Protein 7MYI (pdb70)

Foldseek 3Di:
DFFDQVLFWLQWFFALVLAIWGWKFWAVVTDIFTAGEKLQAFAWEFAADDDPQDPDTDPQVPGPFKAFPADKWWADDDQWTWIFGKIWTWMGGRSAPPDIFIAIYGHTDDMTPPRDRLRRGGIYQHPAALCRHPPHSVRGGPLNRVVVVDVQASKKWWAFFHPLADDGSVRRVVDRGTGIHTRDDTPVFFDDDKFKFFQPDRGRSWFFWCWKDWQNHTLPDHLLQQQVQTAHEIQPHSFFAGAPVSLVSVLVVQCVQLVVDDDDPCQSQQRDKDWDAAPVPPQVSGTKMKTWTHGPDAQKIKIWIGGVSLQWHWDDDPDDDNITMTGGRYHYDNRHTYCYNSNSNQWIWMGNVVRRIIITGGTPNRDDDPPDHIGIGDIDGHPPRVVSHHD/DAQPLFWLQWFFALVLAIWGWKFWAVVTDIFTAGEKLQAFAWEFAAEDDPQDPDTDPQVPGPFKAFPADKFWADDDQKIWIFGKIWTWMGGSSADPDIFIAIYTHTDDMTRPHDRLRRGGIYQHPAALCRHPPHSVRHGPLNRVVVVDVQASKKWWAFFHPLADAGSVRRVVDRGTGIHTRDDRPVFFDDDKFKFFQPDRGRSWFFWCWKDWQNHTLPDHLLQQQVQTAHEIAPHSFFAGAPVSLVSVLVVQCVQLVVDDDDPCQSQQRDKDWDAAPVDPQVSGTKMKTWTHGPDAQKIKIKIGGCSLQWHWDADPDDDNITMTGGRYHYDNRHTYNYNSNSNQWIWMGNVVRRIIITGGTPNHDDDPPDHIGIGDIDGHPPRVVSHHD

Secondary structure (DSSP, 8-state):
-----TTTTT-EEEETTTEEEEEEEETTTTEEEEEEEETT---EEEE-S--TT-S----GGG-TT-EEEEEEEEEEETTEEEEEEEEEEEEE-TTS-S-EEEEEEEEEEEEES-S-TT----EEEE-S-GGG-SS-TTS--HHHHHHHHS---S-EEEEE---SS---HHHHHHS--EEEEETS--GGGEEEEEEEEE-SSBTTBEE-EEEEEETTEE----GGGGGSS-EEE-TT--SEEEEHHHHHHHHHHHHHHTTTS---HHHHTT-S-EEESTT---GGGSPPEEEEEE-SSTTEEEEEEE-HHHHEEEE--SSS---EEEEE-EEEESS-EEE-HHHHTTEEEEEETTTTEEEEEEETT----SS---EEEEEEE---GGGGS--/---TTTTT-EEEETTTEEEEEEEETTTTEEEEEEEETT---EEEE-S--TT-S----GGG-TT-EEEEEEEEEEETTEEEEEEEEEEEEE-TTS-S-EEEEEEEEEEEEES-S-TT----EEEE-S-GGG-SS-TTS--HHHHHHHHS---S-EEEEE---SS---HHHHHHS--EEEEETS--GGGEEEEEEEEE-SSBTTBB--EEEEEETTEE----GGGGGSS-EEE-TT--SEEEEHHHHHHHHHHHHHHTTTS---HHHHTT-S-EEESTT---GGGSPPEEEEEE-SSTTEEEEEEE-HHHHEEEE--SSS-S-EEEEE-EEEESS-EEE-HHHHTTEEEEEETTTTEEEEEEETT----SS---EEEEEEE---GGGGS--

Structure (mmCIF, N/CA/C/O backbone):
data_7MYI
#
_entry.id   7MYI
#
_cell.length_a   86.156
_cell.length_b   89.489
_cell.length_c   131.474
_cell.angle_alpha   90.000
_cell.angle_beta   90.000
_cell.angle_gamma   90.000
#
_symmetry.space_group_name_H-M   'P 21 21 21'
#
loop_
_entity.id
_entity.type
_entity.pdbx_description
1 polymer 'Beta-secretase 1'
2 non-polymer (4aR,7aR)-6-(pyrimidin-2-yl)-7a-(thiophen-2-yl)-4,4a,5,6,7,7a-hexahydropyrrolo[3,4-d][1,3]thiazin-2-amine
3 non-polymer GLYCEROL
4 water water
#
loop_
_atom_site.group_PDB
_atom_site.id
_atom_site.type_symbol
_atom_site.label_atom_id
_atom_site.label_alt_id
_atom_site.label_comp_id
_atom_site.label_asym_id
_atom_site.label_entity_id
_atom_site.label_seq_id
_atom_site.pdbx_PDB_ins_code
_atom_site.Cartn_x
_atom_site.Cartn_y
_atom_site.Cartn_z
_atom_site.occupancy
_atom_site.B_iso_or_equiv
_atom_site.auth_seq_id
_atom_site.auth_comp_id
_atom_site.auth_asym_id
_atom_site.auth_atom_id
_atom_site.pdbx_PDB_model_num
ATOM 1 N N . ARG A 1 44 ? 40.351 28.478 102.378 1.00 31.17 -5 ARG A N 1
ATOM 2 C CA . ARG A 1 44 ? 39.167 28.936 101.675 1.00 28.02 -5 ARG A CA 1
ATOM 3 C C . ARG A 1 44 ? 39.182 28.474 100.216 1.00 26.05 -5 ARG A C 1
ATOM 4 O O . ARG A 1 44 ? 40.067 28.854 99.477 1.00 34.16 -5 ARG A O 1
ATOM 12 N N . ARG A 1 45 ? 38.208 27.664 99.806 1.00 23.35 -4 ARG A N 1
ATOM 13 C CA . ARG A 1 45 ? 38.110 27.232 98.416 1.00 19.83 -4 ARG A CA 1
ATOM 14 C C . ARG A 1 45 ? 37.199 28.181 97.649 1.00 18.79 -4 ARG A C 1
ATOM 15 O O . ARG A 1 45 ? 36.198 28.651 98.197 1.00 22.96 -4 ARG A O 1
ATOM 23 N N . GLY A 1 46 ? 37.529 28.415 96.366 1.00 19.57 -3 GLY A N 1
ATOM 24 C CA . GLY A 1 46 ? 36.692 29.213 95.479 1.00 18.40 -3 GLY A CA 1
ATOM 25 C C . GLY A 1 46 ? 35.892 28.331 94.506 1.00 20.97 -3 GLY A C 1
ATOM 26 O O . GLY A 1 46 ? 36.423 27.761 93.544 1.00 16.73 -3 GLY A O 1
ATOM 27 N N . SER A 1 47 ? 34.573 28.268 94.727 1.00 18.35 -2 SER A N 1
ATOM 28 C CA . SER A 1 47 ? 33.763 27.287 94.043 1.00 21.48 -2 SER A CA 1
ATOM 29 C C . SER A 1 47 ? 33.053 27.890 92.834 1.00 16.30 -2 SER A C 1
ATOM 30 O O . SER A 1 47 ? 32.247 27.185 92.249 1.00 25.76 -2 SER A O 1
ATOM 33 N N . PHE A 1 48 ? 33.297 29.172 92.455 1.00 13.58 -1 PHE A N 1
ATOM 34 C CA . PHE A 1 48 ? 32.606 29.730 91.288 1.00 12.44 -1 PHE A CA 1
ATOM 35 C C . PHE A 1 48 ? 33.573 30.282 90.244 1.00 12.27 -1 PHE A C 1
ATOM 36 O O . PHE A 1 48 ? 33.453 31.422 89.804 1.00 12.55 -1 PHE A O 1
ATOM 44 N N . VAL A 1 49 ? 34.497 29.432 89.797 1.00 13.54 0 VAL A N 1
ATOM 45 C CA . VAL A 1 49 ? 35.593 29.848 88.930 1.00 13.54 0 VAL A CA 1
ATOM 46 C C . VAL A 1 49 ? 35.072 30.475 87.631 1.00 14.24 0 VAL A C 1
ATOM 47 O O . VAL A 1 49 ? 35.706 31.398 87.128 1.00 16.55 0 VAL A O 1
ATOM 51 N N . GLU A 1 50 ? 33.953 29.965 87.072 1.00 14.57 1 GLU A N 1
ATOM 52 C CA A GLU A 1 50 ? 33.385 30.462 85.827 0.60 15.54 1 GLU A CA 1
ATOM 53 C CA B GLU A 1 50 ? 33.427 30.474 85.806 0.40 14.92 1 GLU A CA 1
ATOM 54 C C . GLU A 1 50 ? 33.025 31.949 85.915 1.00 13.23 1 GLU A C 1
ATOM 55 O O . GLU A 1 50 ? 32.999 32.655 84.903 1.00 16.02 1 GLU A O 1
ATOM 66 N N . MET A 1 51 ? 32.716 32.431 87.130 1.00 10.30 2 MET A N 1
ATOM 67 C CA . MET A 1 51 ? 32.233 33.805 87.296 1.00 9.92 2 MET A CA 1
ATOM 68 C C . MET A 1 51 ? 33.287 34.731 87.896 1.00 9.32 2 MET A C 1
ATOM 69 O O . MET A 1 51 ? 33.144 35.948 87.834 1.00 11.51 2 MET A O 1
ATOM 74 N N . VAL A 1 52 ? 34.352 34.183 88.486 1.00 9.75 3 VAL A N 1
ATOM 75 C CA . VAL A 1 52 ? 35.412 35.029 89.019 1.00 9.81 3 VAL A CA 1
ATOM 76 C C . VAL A 1 52 ? 36.046 35.821 87.874 1.00 10.63 3 VAL A C 1
ATOM 77 O O . VAL A 1 52 ? 36.282 35.281 86.791 1.00 11.41 3 VAL A O 1
ATOM 81 N N . ASP A 1 53 ? 36.292 37.117 88.129 1.00 10.37 4 ASP A N 1
ATOM 82 C CA . ASP A 1 53 ? 36.990 37.998 87.204 1.00 10.91 4 ASP A CA 1
ATOM 83 C C . ASP A 1 53 ? 36.135 38.301 85.970 1.00 10.53 4 ASP A C 1
ATOM 84 O O . ASP A 1 53 ? 36.665 38.623 84.911 1.00 12.63 4 ASP A O 1
ATOM 89 N N . ASN A 1 54 ? 34.803 38.308 86.132 1.00 9.15 5 ASN A N 1
ATOM 90 C CA . ASN A 1 54 ? 33.915 38.605 85.019 1.00 8.76 5 ASN A CA 1
ATOM 91 C C . ASN A 1 54 ? 33.562 40.091 84.900 1.00 8.07 5 ASN A C 1
ATOM 92 O O . ASN A 1 54 ? 32.806 40.429 83.991 1.00 10.01 5 ASN A O 1
ATOM 97 N N . LEU A 1 55 ? 34.087 40.963 85.769 1.00 8.25 6 LEU A N 1
ATOM 98 C CA . LEU A 1 55 ? 33.788 42.392 85.632 1.00 7.88 6 LEU A CA 1
ATOM 99 C C . LEU A 1 55 ? 34.991 43.157 85.092 1.00 8.11 6 LEU A C 1
ATOM 100 O O . LEU A 1 55 ? 36.139 42.733 85.258 1.00 9.49 6 LEU A O 1
ATOM 105 N N . ARG A 1 56 ? 34.698 44.316 84.511 1.00 8.01 7 ARG A N 1
ATOM 106 C CA A ARG A 1 56 ? 35.695 45.304 84.118 0.50 8.66 7 ARG A CA 1
ATOM 107 C CA B ARG A 1 56 ? 35.700 45.301 84.123 0.50 8.73 7 ARG A CA 1
ATOM 108 C C . ARG A 1 56 ? 35.163 46.683 84.482 1.00 8.21 7 ARG A C 1
ATOM 109 O O . ARG A 1 56 ? 33.969 46.841 84.692 1.00 8.78 7 ARG A O 1
ATOM 124 N N . GLY A 1 57 ? 36.057 47.669 84.562 1.00 8.54 8 GLY A N 1
ATOM 125 C CA . GLY A 1 57 ? 35.643 49.037 84.803 1.00 8.64 8 GLY A CA 1
ATOM 126 C C . GLY A 1 57 ? 36.339 49.613 86.029 1.00 9.58 8 GLY A C 1
ATOM 127 O O . GLY A 1 57 ? 37.411 49.144 86.426 1.00 10.01 8 GLY A O 1
ATOM 128 N N . LYS A 1 58 ? 35.719 50.647 86.597 1.00 9.33 9 LYS A N 1
ATOM 129 C CA . LYS A 1 58 ? 36.315 51.412 87.681 1.00 9.25 9 LYS A CA 1
ATOM 130 C C . LYS A 1 58 ? 35.221 52.216 88.362 1.00 9.20 9 LYS A C 1
ATOM 131 O O . LYS A 1 58 ? 34.120 52.336 87.836 1.00 10.65 9 LYS A O 1
ATOM 137 N N . SER A 1 59 ? 35.528 52.777 89.534 1.00 8.88 10 SER A N 1
ATOM 138 C CA . SER A 1 59 ? 34.492 53.416 90.337 1.00 9.09 10 SER A CA 1
ATOM 139 C C . SER A 1 59 ? 33.840 54.611 89.641 1.00 8.95 10 SER A C 1
ATOM 140 O O . SER A 1 59 ? 32.625 54.790 89.776 1.00 9.91 10 SER A O 1
ATOM 143 N N . GLY A 1 60 ? 34.628 55.403 88.903 1.00 9.81 11 GLY A N 1
ATOM 144 C CA . GLY A 1 60 ? 34.139 56.630 88.280 1.00 11.72 11 GLY A CA 1
ATOM 145 C C . GLY A 1 60 ? 33.170 56.382 87.131 1.00 12.04 11 GLY A C 1
ATOM 146 O O . GLY A 1 60 ? 32.231 57.142 86.962 1.00 21.29 11 GLY A O 1
ATOM 147 N N . GLN A 1 61 ? 33.414 55.339 86.337 1.00 10.31 12 GLN A N 1
ATOM 148 C CA . GLN A 1 61 ? 32.609 55.080 85.151 1.00 11.22 12 GLN A CA 1
ATOM 149 C C . GLN A 1 61 ? 31.693 53.871 85.331 1.00 10.53 12 GLN A C 1
ATOM 150 O O . GLN A 1 61 ? 30.820 53.657 84.499 1.00 14.38 12 GLN A O 1
ATOM 156 N N . GLY A 1 62 ? 31.869 53.116 86.415 1.00 10.20 13 GLY A N 1
ATOM 157 C CA . GLY A 1 62 ? 31.077 51.932 86.683 1.00 10.25 13 GLY A CA 1
ATOM 158 C C . GLY A 1 62 ? 31.799 50.645 86.291 1.00 8.35 13 GLY A C 1
ATOM 159 O O . GLY A 1 62 ? 32.747 50.633 85.488 1.00 9.92 13 GLY A O 1
ATOM 160 N N . TYR A 1 63 ? 31.304 49.550 86.873 1.00 8.41 14 TYR A N 1
ATOM 161 C CA . TYR A 1 63 ? 31.758 48.194 86.583 1.00 7.81 14 TYR A CA 1
ATOM 162 C C . TYR A 1 63 ? 30.712 47.501 85.723 1.00 7.91 14 TYR A C 1
ATOM 163 O O . TYR A 1 63 ? 29.517 47.613 85.993 1.00 8.96 14 TYR A O 1
ATOM 172 N N . TYR A 1 64 ? 31.173 46.752 84.721 1.00 7.77 15 TYR A N 1
ATOM 173 C CA . TYR A 1 64 ? 30.252 46.127 83.778 1.00 7.31 15 TYR A CA 1
ATOM 174 C C . TYR A 1 64 ? 30.598 44.649 83.573 1.00 7.72 15 TYR A C 1
ATOM 175 O O . TYR A 1 64 ? 31.746 44.204 83.744 1.00 8.46 15 TYR A O 1
ATOM 184 N N . VAL A 1 65 ? 29.571 43.916 83.134 1.00 7.99 16 VAL A N 1
ATOM 185 C CA . VAL A 1 65 ? 29.624 42.484 82.849 1.00 7.87 16 VAL A CA 1
ATOM 186 C C . VAL A 1 65 ? 29.194 42.267 81.396 1.00 8.41 16 VAL A C 1
ATOM 187 O O . VAL A 1 65 ? 28.356 43.010 80.875 1.00 9.02 16 VAL A O 1
ATOM 191 N N . GLU A 1 66 ? 29.767 41.265 80.724 1.00 9.04 17 GLU A N 1
ATOM 192 C CA . GLU A 1 66 ? 29.303 40.920 79.382 1.00 8.61 17 GLU A CA 1
ATOM 193 C C . GLU A 1 66 ? 27.976 40.170 79.477 1.00 8.05 17 GLU A C 1
ATOM 194 O O . GLU A 1 66 ? 27.814 39.268 80.294 1.00 8.94 17 GLU A O 1
ATOM 200 N N . MET A 1 67 ? 27.036 40.544 78.604 1.00 8.59 18 MET A N 1
ATOM 201 C CA . MET A 1 67 ? 25.771 39.829 78.489 1.00 8.69 18 MET A CA 1
ATOM 202 C C . MET A 1 67 ? 25.496 39.574 77.013 1.00 8.77 18 MET A C 1
ATOM 203 O O . MET A 1 67 ? 26.101 40.212 76.154 1.00 9.69 18 MET A O 1
ATOM 208 N N . THR A 1 68 ? 24.563 38.657 76.731 1.00 8.62 19 THR A N 1
ATOM 209 C CA . THR A 1 68 ? 24.029 38.573 75.376 1.00 9.92 19 THR A CA 1
ATOM 210 C C . THR A 1 68 ? 22.516 38.727 75.419 1.00 9.54 19 THR A C 1
ATOM 211 O O . THR A 1 68 ? 21.847 38.292 76.370 1.00 10.55 19 THR A O 1
ATOM 215 N N . VAL A 1 69 ? 21.989 39.326 74.344 1.00 9.72 20 VAL A N 1
ATOM 216 C CA . VAL A 1 69 ? 20.550 39.478 74.163 1.00 9.55 20 VAL A CA 1
ATOM 217 C C . VAL A 1 69 ? 20.180 38.988 72.761 1.00 9.64 20 VAL A C 1
ATOM 218 O O . VAL A 1 69 ? 20.913 39.232 71.804 1.00 9.58 20 VAL A O 1
ATOM 222 N N . GLY A 1 70 ? 19.013 38.350 72.644 1.00 9.51 21 GLY A N 1
ATOM 223 C CA . GLY A 1 70 ? 18.480 38.009 71.330 1.00 10.14 21 GLY A CA 1
ATOM 224 C C . GLY A 1 70 ? 19.013 36.701 70.758 1.00 9.17 21 GLY A C 1
ATOM 225 O O . GLY A 1 70 ? 19.874 36.027 71.322 1.00 10.67 21 GLY A O 1
ATOM 226 N N . SER A 1 71 ? 18.431 36.345 69.599 1.00 9.54 22 SER A N 1
ATOM 227 C CA . SER A 1 71 ? 18.745 35.117 68.874 1.00 9.60 22 SER A CA 1
ATOM 228 C C . SER A 1 71 ? 18.953 35.475 67.403 1.00 10.72 22 SER A C 1
ATOM 229 O O . SER A 1 71 ? 18.008 35.927 66.764 1.00 10.60 22 SER A O 1
ATOM 232 N N . PRO A 1 72 ? 20.158 35.271 66.848 1.00 10.58 23 PRO A N 1
ATOM 233 C CA . PRO A 1 72 ? 21.364 34.818 67.532 1.00 11.51 23 PRO A CA 1
ATOM 234 C C . PRO A 1 72 ? 21.843 35.836 68.562 1.00 10.99 23 PRO A C 1
ATOM 235 O O . PRO A 1 72 ? 21.457 37.008 68.537 1.00 11.41 23 PRO A O 1
ATOM 239 N N . PRO A 1 73 ? 22.693 35.407 69.522 1.00 10.63 24 PRO A N 1
ATOM 240 C CA . PRO A 1 73 ? 23.080 36.302 70.610 1.00 10.85 24 PRO A CA 1
ATOM 241 C C . PRO A 1 73 ? 23.846 37.538 70.140 1.00 10.35 24 PRO A C 1
ATOM 242 O O . PRO A 1 73 ? 24.784 37.453 69.341 1.00 11.89 24 PRO A O 1
ATOM 246 N N . GLN A 1 74 ? 23.434 38.690 70.671 1.00 9.75 25 GLN A N 1
ATOM 247 C CA . GLN A 1 74 ? 24.121 39.955 70.475 1.00 10.27 25 GLN A CA 1
ATOM 248 C C . GLN A 1 74 ? 24.856 40.294 71.767 1.00 10.11 25 GLN A C 1
ATOM 249 O O . GLN A 1 74 ? 24.220 40.441 72.826 1.00 10.05 25 GLN A O 1
ATOM 255 N N . THR A 1 75 ? 26.193 40.414 71.697 1.00 10.26 26 THR A N 1
ATOM 256 C CA . THR A 1 75 ? 26.995 40.697 72.881 1.00 10.14 26 THR A CA 1
ATOM 257 C C . THR A 1 75 ? 26.987 42.193 73.196 1.00 9.63 26 THR A C 1
ATOM 258 O O . THR A 1 75 ? 27.189 43.029 72.314 1.00 10.75 26 THR A O 1
ATOM 262 N N . LEU A 1 76 ? 26.786 42.522 74.485 1.00 9.83 27 LEU A N 1
ATOM 263 C CA . LEU A 1 76 ? 26.848 43.894 74.975 1.00 9.75 27 LEU A CA 1
ATOM 264 C C . LEU A 1 76 ? 27.517 43.898 76.343 1.00 8.93 27 LEU A C 1
ATOM 265 O O . LEU A 1 76 ? 27.385 42.930 77.094 1.00 10.63 27 LEU A O 1
ATOM 270 N N . ASN A 1 77 ? 28.187 45.008 76.651 1.00 9.14 28 ASN A N 1
ATOM 271 C CA . ASN A 1 77 ? 28.721 45.206 77.989 1.00 8.53 28 ASN A CA 1
ATOM 272 C C . ASN A 1 77 ? 27.724 46.008 78.809 1.00 7.88 28 ASN A C 1
ATOM 273 O O . ASN A 1 77 ? 27.209 47.008 78.323 1.00 8.80 28 ASN A O 1
ATOM 278 N N . ILE A 1 78 ? 27.466 45.561 80.041 1.00 8.15 29 ILE A N 1
ATOM 279 C CA . ILE A 1 78 ? 26.324 46.085 80.779 1.00 7.87 29 ILE A CA 1
ATOM 280 C C . ILE A 1 78 ? 26.763 46.505 82.185 1.00 6.85 29 ILE A C 1
ATOM 281 O O . ILE A 1 78 ? 27.288 45.691 82.943 1.00 7.93 29 ILE A O 1
ATOM 286 N N . LEU A 1 79 ? 26.512 47.776 82.533 1.00 7.33 30 LEU A N 1
ATOM 287 C CA A LEU A 1 79 ? 26.818 48.341 83.841 0.60 7.10 30 LEU A CA 1
ATOM 288 C CA B LEU A 1 79 ? 26.862 48.299 83.842 0.40 7.39 30 LEU A CA 1
ATOM 289 C C . LEU A 1 79 ? 26.031 47.607 84.921 1.00 6.81 30 LEU A C 1
ATOM 290 O O . LEU A 1 79 ? 24.812 47.482 84.824 1.00 8.24 30 LEU A O 1
ATOM 299 N N . VAL A 1 80 ? 26.714 47.210 85.991 1.00 7.43 31 VAL A N 1
ATOM 300 C CA . VAL A 1 80 ? 26.052 46.554 87.114 1.00 6.99 31 VAL A CA 1
ATOM 301 C C . VAL A 1 80 ? 25.608 47.613 88.122 1.00 6.97 31 VAL A C 1
ATOM 302 O O . VAL A 1 80 ? 26.452 48.300 88.710 1.00 7.88 31 VAL A O 1
ATOM 306 N N . ASP A 1 81 ? 24.284 47.756 88.301 1.00 7.08 32 ASP A N 1
ATOM 307 C CA . ASP A 1 81 ? 23.733 48.844 89.105 1.00 6.68 32 ASP A CA 1
ATOM 308 C C . ASP A 1 81 ? 22.812 48.290 90.192 1.00 6.81 32 ASP A C 1
ATOM 309 O O . ASP A 1 81 ? 21.633 47.999 89.938 1.00 7.13 32 ASP A O 1
ATOM 314 N N . THR A 1 82 ? 23.311 48.211 91.432 1.00 7.14 33 THR A N 1
ATOM 315 C CA . THR A 1 82 ? 22.443 47.771 92.517 1.00 6.75 33 THR A CA 1
ATOM 316 C C . THR A 1 82 ? 21.504 48.880 93.004 1.00 6.47 33 THR A C 1
ATOM 317 O O . THR A 1 82 ? 20.706 48.608 93.893 1.00 7.42 33 THR A O 1
ATOM 321 N N . GLY A 1 83 ? 21.603 50.088 92.426 1.00 6.68 34 GLY A N 1
ATOM 322 C CA . GLY A 1 83 ? 20.760 51.215 92.796 1.00 7.44 34 GLY A CA 1
ATOM 323 C C . GLY A 1 83 ? 19.556 51.443 91.874 1.00 8.08 34 GLY A C 1
ATOM 324 O O . GLY A 1 83 ? 18.870 52.442 92.039 1.00 10.26 34 GLY A O 1
ATOM 325 N N . SER A 1 84 ? 19.274 50.530 90.938 1.00 7.34 35 SER A N 1
ATOM 326 C CA . SER A 1 84 ? 18.091 50.642 90.083 1.00 8.07 35 SER A CA 1
ATOM 327 C C . SER A 1 84 ? 17.610 49.248 89.706 1.00 7.62 35 SER A C 1
ATOM 328 O O . SER A 1 84 ? 18.250 48.271 90.075 1.00 7.35 35 SER A O 1
ATOM 331 N N . SER A 1 85 ? 16.521 49.161 88.927 1.00 7.52 36 SER A N 1
ATOM 332 C CA . SER A 1 85 ? 15.854 47.875 88.761 1.00 7.61 36 SER A CA 1
ATOM 333 C C . SER A 1 85 ? 15.425 47.590 87.320 1.00 7.88 36 SER A C 1
ATOM 334 O O . SER A 1 85 ? 14.688 46.631 87.110 1.00 8.68 36 SER A O 1
ATOM 337 N N . ASN A 1 86 ? 15.907 48.369 86.352 1.00 7.79 37 ASN A N 1
ATOM 338 C CA . ASN A 1 86 ? 15.616 48.127 84.938 1.00 8.01 37 ASN A CA 1
ATOM 339 C C . ASN A 1 86 ? 16.842 47.569 84.212 1.00 7.58 37 ASN A C 1
ATOM 340 O O . ASN A 1 86 ? 17.981 47.998 84.440 1.00 8.44 37 ASN A O 1
ATOM 345 N N . PHE A 1 87 ? 16.572 46.658 83.277 1.00 8.22 38 PHE A N 1
ATOM 346 C CA . PHE A 1 87 ? 17.567 46.212 82.315 1.00 7.97 38 PHE A CA 1
ATOM 347 C C . PHE A 1 87 ? 17.303 47.015 81.048 1.00 8.34 38 PHE A C 1
ATOM 348 O O . PHE A 1 87 ? 16.240 46.880 80.430 1.00 9.07 38 PHE A O 1
ATOM 356 N N . ALA A 1 88 ? 18.248 47.883 80.675 1.00 8.61 39 ALA A N 1
ATOM 357 C CA . ALA A 1 88 ? 18.044 48.810 79.572 1.00 8.55 39 ALA A CA 1
ATOM 358 C C . ALA A 1 88 ? 19.310 48.864 78.736 1.00 9.53 39 ALA A C 1
ATOM 359 O O . ALA A 1 88 ? 20.396 48.923 79.298 1.00 10.18 39 ALA A O 1
ATOM 361 N N . VAL A 1 89 ? 19.170 48.803 77.411 1.00 9.45 40 VAL A N 1
ATOM 362 C CA . VAL A 1 89 ? 20.340 48.706 76.551 1.00 9.80 40 VAL A CA 1
ATOM 363 C C . VAL A 1 89 ? 20.214 49.714 75.414 1.00 9.50 40 VAL A C 1
ATOM 364 O O . VAL A 1 89 ? 19.126 49.942 74.881 1.00 10.58 40 VAL A O 1
ATOM 368 N N . GLY A 1 90 ? 21.350 50.275 74.991 1.00 9.46 41 GLY A N 1
ATOM 369 C CA . GLY A 1 90 ? 21.323 51.081 73.774 1.00 11.20 41 GLY A CA 1
ATOM 370 C C . GLY A 1 90 ? 20.740 50.259 72.623 1.00 11.71 41 GLY A C 1
ATOM 371 O O . GLY A 1 90 ? 21.106 49.087 72.460 1.00 11.18 41 GLY A O 1
ATOM 372 N N . ALA A 1 91 ? 19.826 50.871 71.841 1.00 13.13 42 ALA A N 1
ATOM 373 C CA . ALA A 1 91 ? 19.122 50.133 70.800 1.00 12.19 42 ALA A CA 1
ATOM 374 C C . ALA A 1 91 ? 19.040 50.939 69.511 1.00 15.32 42 ALA A C 1
ATOM 375 O O . ALA A 1 91 ? 18.235 50.624 68.635 1.00 17.84 42 ALA A O 1
ATOM 377 N N . ALA A 1 92 ? 19.865 51.984 69.421 1.00 15.94 43 ALA A N 1
ATOM 378 C CA . ALA A 1 92 ? 19.934 52.867 68.271 1.00 19.64 43 ALA A CA 1
ATOM 379 C C . ALA A 1 92 ? 21.309 53.526 68.305 1.00 22.32 43 ALA A C 1
ATOM 380 O O . ALA A 1 92 ? 21.918 53.624 69.379 1.00 20.30 43 ALA A O 1
ATOM 382 N N . PRO A 1 93 ? 21.839 53.965 67.138 1.00 22.04 44 PRO A N 1
ATOM 383 C CA . PRO A 1 93 ? 23.154 54.608 67.082 1.00 22.95 44 PRO A CA 1
ATOM 384 C C . PRO A 1 93 ? 23.265 55.796 68.037 1.00 22.47 44 PRO A C 1
ATOM 385 O O . PRO A 1 93 ? 22.292 56.511 68.274 1.00 25.21 44 PRO A O 1
ATOM 389 N N . HIS A 1 94 ? 24.456 55.941 68.629 1.00 24.37 45 HIS A N 1
ATOM 390 C CA . HIS A 1 94 ? 24.779 57.030 69.536 1.00 24.71 45 HIS A CA 1
ATOM 391 C C . HIS A 1 94 ? 26.267 57.315 69.403 1.00 22.60 45 HIS A C 1
ATOM 392 O O . HIS A 1 94 ? 27.042 56.378 69.222 1.00 24.69 45 HIS A O 1
ATOM 399 N N . PRO A 1 95 ? 26.723 58.593 69.464 1.00 25.47 46 PRO A N 1
ATOM 400 C CA . PRO A 1 95 ? 28.148 58.895 69.308 1.00 25.88 46 PRO A CA 1
ATOM 401 C C . PRO A 1 95 ? 29.093 58.120 70.226 1.00 24.68 46 PRO A C 1
ATOM 402 O O . PRO A 1 95 ? 30.249 57.913 69.872 1.00 27.92 46 PRO A O 1
ATOM 406 N N . PHE A 1 96 ? 28.591 57.671 71.384 1.00 21.16 47 PHE A N 1
ATOM 407 C CA . PHE A 1 96 ? 29.446 57.020 72.366 1.00 20.15 47 PHE A CA 1
ATOM 408 C C . PHE A 1 96 ? 29.232 55.505 72.376 1.00 18.72 47 PHE A C 1
ATOM 409 O O . PHE A 1 96 ? 29.802 54.833 73.234 1.00 24.97 47 PHE A O 1
ATOM 417 N N . LEU A 1 97 ? 28.413 54.971 71.452 1.00 19.46 48 LEU A N 1
ATOM 418 C CA . LEU A 1 97 ? 28.159 53.530 71.392 1.00 18.81 48 LEU A CA 1
ATOM 419 C C . LEU A 1 97 ? 28.850 52.942 70.166 1.00 19.08 48 LEU A C 1
ATOM 420 O O . LEU A 1 97 ? 28.641 53.426 69.063 1.00 26.80 48 LEU A O 1
ATOM 425 N N . HIS A 1 98 ? 29.634 51.878 70.362 1.00 20.69 49 HIS A N 1
ATOM 426 C CA . HIS A 1 98 ? 30.216 51.161 69.236 1.00 23.75 49 HIS A CA 1
ATOM 427 C C . HIS A 1 98 ? 29.303 50.018 68.800 1.00 20.84 49 HIS A C 1
ATOM 428 O O . HIS A 1 98 ? 29.459 49.484 67.706 1.00 23.92 49 HIS A O 1
ATOM 435 N N . ARG A 1 99 ? 28.350 49.641 69.664 1.00 18.45 50 ARG A N 1
ATOM 436 C CA . ARG A 1 99 ? 27.372 48.630 69.298 1.00 18.76 50 ARG A CA 1
ATOM 437 C C . ARG A 1 99 ? 26.093 48.853 70.087 1.00 14.77 50 ARG A C 1
ATOM 438 O O . ARG A 1 99 ? 26.085 49.614 71.053 1.00 15.03 50 ARG A O 1
ATOM 446 N N . TYR A 1 100 ? 25.010 48.225 69.603 1.00 13.17 51 TYR A N 1
ATOM 447 C CA . TYR A 1 100 ? 23.703 48.412 70.206 1.00 12.31 51 TYR A CA 1
ATOM 448 C C . TYR A 1 100 ? 22.817 47.225 69.839 1.00 11.34 51 TYR A C 1
ATOM 449 O O . TYR A 1 100 ? 23.091 46.497 68.877 1.00 14.47 51 TYR A O 1
ATOM 458 N N . TYR A 1 101 ? 21.753 47.027 70.619 1.00 10.02 52 TYR A N 1
ATOM 459 C CA . TYR A 1 101 ? 20.790 45.956 70.389 1.00 10.07 52 TYR A CA 1
ATOM 460 C C . TYR A 1 101 ? 19.948 46.260 69.154 1.00 10.02 52 TYR A C 1
ATOM 461 O O . TYR A 1 101 ? 19.331 47.322 69.057 1.00 11.73 52 TYR A O 1
ATOM 470 N N . GLN A 1 102 ? 19.924 45.288 68.234 1.00 11.17 53 GLN A N 1
ATOM 471 C CA . GLN A 1 102 ? 19.171 45.379 66.987 1.00 11.22 53 GLN A CA 1
ATOM 472 C C . GLN A 1 102 ? 18.004 44.399 67.064 1.00 10.77 53 GLN A C 1
ATOM 473 O O . GLN A 1 102 ? 18.152 43.203 66.781 1.00 11.02 53 GLN A O 1
ATOM 479 N N . ARG A 1 103 ? 16.847 44.910 67.485 1.00 10.43 54 ARG A N 1
ATOM 480 C CA . ARG A 1 103 ? 15.690 44.054 67.722 1.00 11.01 54 ARG A CA 1
ATOM 481 C C . ARG A 1 103 ? 15.261 43.314 66.455 1.00 10.98 54 ARG A C 1
ATOM 482 O O . ARG A 1 103 ? 14.800 42.180 66.549 1.00 11.55 54 ARG A O 1
ATOM 490 N N . GLN A 1 104 ? 15.383 43.966 65.284 1.00 11.39 55 GLN A N 1
ATOM 491 C CA A GLN A 1 104 ? 14.939 43.392 64.022 0.60 13.11 55 GLN A CA 1
ATOM 492 C CA B GLN A 1 104 ? 14.919 43.373 64.035 0.40 12.78 55 GLN A CA 1
ATOM 493 C C . GLN A 1 104 ? 15.766 42.159 63.644 1.00 12.81 55 GLN A C 1
ATOM 494 O O . GLN A 1 104 ? 15.357 41.376 62.783 1.00 14.73 55 GLN A O 1
ATOM 505 N N . LEU A 1 105 ? 16.943 41.984 64.263 1.00 11.06 56 LEU A N 1
ATOM 506 C CA . LEU A 1 105 ? 17.799 40.839 63.964 1.00 11.59 56 LEU A CA 1
ATOM 507 C C . LEU A 1 105 ? 17.638 39.697 64.969 1.00 9.90 56 LEU A C 1
ATOM 508 O O . LEU A 1 105 ? 18.343 38.691 64.875 1.00 11.42 56 LEU A O 1
ATOM 513 N N . SER A 1 106 ? 16.729 39.848 65.938 1.00 9.83 57 SER A N 1
ATOM 514 C CA . SER A 1 106 ? 16.488 38.814 66.937 1.00 9.19 57 SER A CA 1
ATOM 515 C C . SER A 1 106 ? 15.160 38.115 66.663 1.00 9.78 57 SER A C 1
ATOM 516 O O . SER A 1 106 ? 14.104 38.740 66.729 1.00 10.59 57 SER A O 1
ATOM 519 N N . SER A 1 107 ? 15.219 36.799 66.414 1.00 9.45 58 SER A N 1
ATOM 520 C CA . SER A 1 107 ? 14.010 36.025 66.130 1.00 10.12 58 SER A CA 1
ATOM 521 C C . SER A 1 107 ? 13.132 35.867 67.371 1.00 9.94 58 SER A C 1
ATOM 522 O O . SER A 1 107 ? 11.948 35.537 67.253 1.00 10.80 58 SER A O 1
ATOM 525 N N . THR A 1 108 ? 13.722 36.076 68.560 1.00 9.36 59 THR A N 1
ATOM 526 C CA . THR A 1 108 ? 13.019 35.836 69.814 1.00 8.92 59 THR A CA 1
ATOM 527 C C . THR A 1 108 ? 12.548 37.136 70.470 1.00 9.82 59 THR A C 1
ATOM 528 O O . THR A 1 108 ? 11.930 37.087 71.532 1.00 10.67 59 THR A O 1
ATOM 532 N N . TYR A 1 109 ? 12.751 38.280 69.802 1.00 9.33 60 TYR A N 1
ATOM 533 C CA . TYR A 1 109 ? 12.271 39.560 70.280 1.00 9.55 60 TYR A CA 1
ATOM 534 C C . TYR A 1 109 ? 10.746 39.544 70.392 1.00 9.03 60 TYR A C 1
ATOM 535 O O . TYR A 1 109 ? 10.052 39.099 69.469 1.00 11.39 60 TYR A O 1
ATOM 544 N N . ARG A 1 110 ? 10.209 40.080 71.502 1.00 9.43 61 ARG A N 1
ATOM 545 C CA . ARG A 1 110 ? 8.783 40.335 71.643 1.00 9.30 61 ARG A CA 1
ATOM 546 C C . ARG A 1 110 ? 8.603 41.800 72.016 1.00 9.07 61 ARG A C 1
ATOM 547 O O . ARG A 1 110 ? 9.220 42.299 72.961 1.00 11.14 61 ARG A O 1
ATOM 555 N N . ASP A 1 111 ? 7.715 42.481 71.300 1.00 10.43 62 ASP A N 1
ATOM 556 C CA . ASP A 1 111 ? 7.410 43.881 71.549 1.00 10.65 62 ASP A CA 1
ATOM 557 C C . ASP A 1 111 ? 6.304 43.983 72.606 1.00 10.67 62 ASP A C 1
ATOM 558 O O . ASP A 1 111 ? 5.242 43.372 72.452 1.00 13.33 62 ASP A O 1
ATOM 563 N N . LEU A 1 112 ? 6.533 44.763 73.676 1.00 10.95 63 LEU A N 1
ATOM 564 C CA . LEU A 1 112 ? 5.507 44.983 74.687 1.00 11.43 63 LEU A CA 1
ATOM 565 C C . LEU A 1 112 ? 4.622 46.187 74.349 1.00 11.92 63 LEU A C 1
ATOM 566 O O . LEU A 1 112 ? 3.661 46.445 75.075 1.00 14.80 63 LEU A O 1
ATOM 571 N N . ARG A 1 113 ? 4.955 46.917 73.274 1.00 12.48 64 ARG A N 1
ATOM 572 C CA . ARG A 1 113 ? 4.135 48.020 72.768 1.00 13.46 64 ARG A CA 1
ATOM 573 C C . ARG A 1 113 ? 3.918 49.091 73.841 1.00 14.36 64 ARG A C 1
ATOM 574 O O . ARG A 1 113 ? 2.799 49.577 74.056 1.00 17.26 64 ARG A O 1
ATOM 582 N N . LYS A 1 114 ? 4.997 49.445 74.538 1.00 15.21 65 LYS A N 1
ATOM 583 C CA . LYS A 1 114 ? 4.901 50.374 75.654 1.00 14.66 65 LYS A CA 1
ATOM 584 C C . LYS A 1 114 ? 6.234 51.098 75.791 1.00 12.68 65 LYS A C 1
ATOM 585 O O . LYS A 1 114 ? 7.283 50.465 75.720 1.00 15.57 65 LYS A O 1
ATOM 591 N N . GLY A 1 115 ? 6.175 52.419 75.986 1.00 14.82 66 GLY A N 1
ATOM 592 C CA . GLY A 1 115 ? 7.356 53.226 76.213 1.00 15.95 66 GLY A CA 1
ATOM 593 C C . GLY A 1 115 ? 7.694 53.342 77.698 1.00 14.91 66 GLY A C 1
ATOM 594 O O . GLY A 1 115 ? 6.880 53.031 78.571 1.00 17.78 66 GLY A O 1
ATOM 595 N N . VAL A 1 116 ? 8.927 53.774 77.959 1.00 15.35 67 VAL A N 1
ATOM 596 C CA . VAL A 1 116 ? 9.400 54.017 79.309 1.00 16.23 67 VAL A CA 1
ATOM 597 C C . VAL A 1 116 ? 10.318 55.238 79.256 1.00 14.31 67 VAL A C 1
ATOM 598 O O . VAL A 1 116 ? 11.148 55.365 78.357 1.00 15.91 67 VAL A O 1
ATOM 602 N N . TYR A 1 117 ? 10.126 56.148 80.214 1.00 18.44 68 TYR A N 1
ATOM 603 C CA . TYR A 1 117 ? 10.881 57.393 80.297 1.00 17.13 68 TYR A CA 1
ATOM 604 C C . TYR A 1 117 ? 11.498 57.488 81.691 1.00 17.69 68 TYR A C 1
ATOM 605 O O . TYR A 1 117 ? 10.780 57.433 82.693 1.00 21.13 68 TYR A O 1
ATOM 614 N N . VAL A 1 118 ? 12.833 57.588 81.740 1.00 17.22 69 VAL A N 1
ATOM 615 C CA . VAL A 1 118 ? 13.557 57.498 83.003 1.00 16.93 69 VAL A CA 1
ATOM 616 C C . VAL A 1 118 ? 14.465 58.713 83.170 1.00 17.86 69 VAL A C 1
ATOM 617 O O . VAL A 1 118 ? 15.666 58.656 82.909 1.00 16.50 69 VAL A O 1
ATOM 621 N N . PRO A 1 119 ? 13.918 59.860 83.627 1.00 19.51 70 PRO A N 1
ATOM 622 C CA . PRO A 1 119 ? 14.761 60.981 84.022 1.00 20.63 70 PRO A CA 1
ATOM 623 C C . PRO A 1 119 ? 15.284 60.780 85.445 1.00 19.43 70 PRO A C 1
ATOM 624 O O . PRO A 1 119 ? 14.609 60.207 86.302 1.00 23.48 70 PRO A O 1
ATOM 628 N N . TYR A 1 120 ? 16.521 61.219 85.665 1.00 18.72 71 TYR A N 1
ATOM 629 C CA . TYR A 1 120 ? 17.118 61.194 86.991 1.00 18.74 71 TYR A CA 1
ATOM 630 C C . TYR A 1 120 ? 17.961 62.460 87.124 1.00 21.70 71 TYR A C 1
ATOM 631 O O . TYR A 1 120 ? 17.996 63.272 86.205 1.00 23.18 71 TYR A O 1
ATOM 640 N N . THR A 1 121 ? 18.627 62.633 88.268 1.00 23.25 72 THR A N 1
ATOM 641 C CA . THR A 1 121 ? 19.259 63.912 88.558 1.00 26.02 72 THR A CA 1
ATOM 642 C C . THR A 1 121 ? 20.259 64.294 87.467 1.00 25.99 72 THR A C 1
ATOM 643 O O . THR A 1 121 ? 20.179 65.390 86.919 1.00 44.34 72 THR A O 1
ATOM 647 N N . GLN A 1 122 ? 21.181 63.381 87.149 1.00 29.53 73 GLN A N 1
ATOM 648 C CA . GLN A 1 122 ? 22.335 63.709 86.323 1.00 29.95 73 GLN A CA 1
ATOM 649 C C . GLN A 1 122 ? 22.078 63.424 84.835 1.00 26.25 73 GLN A C 1
ATOM 650 O O . GLN A 1 122 ? 22.968 63.647 84.017 1.00 25.62 73 GLN A O 1
ATOM 656 N N . GLY A 1 123 ? 20.884 62.931 84.464 1.00 24.42 74 GLY A N 1
ATOM 657 C CA . GLY A 1 123 ? 20.691 62.465 83.097 1.00 21.90 74 GLY A CA 1
ATOM 658 C C . GLY A 1 123 ? 19.337 61.796 82.881 1.00 18.96 74 GLY A C 1
ATOM 659 O O . GLY A 1 123 ? 18.453 61.865 83.727 1.00 20.72 74 GLY A O 1
ATOM 660 N N . LYS A 1 124 ? 19.169 61.167 81.708 1.00 18.80 75 LYS A N 1
ATOM 661 C CA . LYS A 1 124 ? 17.906 60.532 81.367 1.00 17.92 75 LYS A CA 1
ATOM 662 C C . LYS A 1 124 ? 18.113 59.529 80.245 1.00 16.48 75 LYS A C 1
ATOM 663 O O . LYS A 1 124 ? 19.022 59.653 79.428 1.00 16.46 75 LYS A O 1
ATOM 669 N N . TRP A 1 125 ? 17.225 58.543 80.223 1.00 14.54 76 TRP A N 1
ATOM 670 C CA . TRP A 1 125 ? 17.081 57.699 79.053 1.00 14.44 76 TRP A CA 1
ATOM 671 C C . TRP A 1 125 ? 15.606 57.418 78.827 1.00 13.25 76 TRP A C 1
ATOM 672 O O . TRP A 1 125 ? 14.794 57.507 79.741 1.00 15.56 76 TRP A O 1
ATOM 683 N N . GLU A 1 126 ? 15.276 57.117 77.570 1.00 13.52 77 GLU A N 1
ATOM 684 C CA . GLU A 1 126 ? 13.921 56.721 77.243 1.00 14.96 77 GLU A CA 1
ATOM 685 C C . GLU A 1 126 ? 13.981 55.596 76.230 1.00 13.23 77 GLU A C 1
ATOM 686 O O . GLU A 1 126 ? 14.929 55.479 75.454 1.00 13.76 77 GLU A O 1
ATOM 692 N N . GLY A 1 127 ? 12.931 54.787 76.235 1.00 15.49 78 GLY A N 1
ATOM 693 C CA . GLY A 1 127 ? 12.965 53.709 75.275 1.00 17.67 78 GLY A CA 1
ATOM 694 C C . GLY A 1 127 ? 11.666 52.934 75.183 1.00 15.61 78 GLY A C 1
ATOM 695 O O . GLY A 1 127 ? 10.602 53.384 75.609 1.00 16.85 78 GLY A O 1
ATOM 696 N N . GLU A 1 128 ? 11.801 51.769 74.558 1.00 13.06 79 GLU A N 1
ATOM 697 C CA . GLU A 1 128 ? 10.664 50.948 74.172 1.00 11.78 79 GLU A CA 1
ATOM 698 C C . GLU A 1 128 ? 10.814 49.590 74.841 1.00 10.49 79 GLU A C 1
ATOM 699 O O . GLU A 1 128 ? 11.865 48.957 74.744 1.00 11.86 79 GLU A O 1
ATOM 705 N N . LEU A 1 129 ? 9.768 49.156 75.538 1.00 9.94 80 LEU A N 1
ATOM 706 C CA . LEU A 1 129 ? 9.833 47.901 76.274 1.00 10.50 80 LEU A CA 1
ATOM 707 C C . LEU A 1 129 ? 9.586 46.688 75.381 1.00 10.12 80 LEU A C 1
ATOM 708 O O . LEU A 1 129 ? 8.765 46.708 74.462 1.00 11.23 80 LEU A O 1
ATOM 713 N N . GLY A 1 130 ? 10.282 45.596 75.711 1.00 10.07 81 GLY A N 1
ATOM 714 C CA . GLY A 1 130 ? 10.096 44.333 75.034 1.00 9.90 81 GLY A CA 1
ATOM 715 C C . GLY A 1 130 ? 10.666 43.225 75.906 1.00 8.61 81 GLY A C 1
ATOM 716 O O . GLY A 1 130 ? 11.119 43.496 77.017 1.00 9.63 81 GLY A O 1
ATOM 717 N N . THR A 1 131 ? 10.643 41.992 75.386 1.00 8.76 82 THR A N 1
ATOM 718 C CA . THR A 1 131 ? 11.321 40.890 76.056 1.00 8.62 82 THR A CA 1
ATOM 719 C C . THR A 1 131 ? 12.197 40.180 75.034 1.00 8.98 82 THR A C 1
ATOM 720 O O . THR A 1 131 ? 11.990 40.284 73.822 1.00 9.49 82 THR A O 1
ATOM 724 N N . ASP A 1 132 ? 13.204 39.474 75.552 1.00 8.27 83 ASP A N 1
ATOM 725 C CA . ASP A 1 132 ? 14.031 38.644 74.690 1.00 8.29 83 ASP A CA 1
ATOM 726 C C . ASP A 1 132 ? 14.787 37.650 75.565 1.00 8.74 83 ASP A C 1
ATOM 727 O O . ASP A 1 132 ? 14.749 37.728 76.803 1.00 9.36 83 ASP A O 1
ATOM 732 N N . LEU A 1 133 ? 15.475 36.716 74.909 1.00 8.52 84 LEU A N 1
ATOM 733 C CA . LEU A 1 133 ? 16.342 35.780 75.610 1.00 8.62 84 LEU A CA 1
ATOM 734 C C . LEU A 1 133 ? 17.652 36.470 75.968 1.00 8.59 84 LEU A C 1
ATOM 735 O O . LEU A 1 133 ? 18.221 37.196 75.160 1.00 10.72 84 LEU A O 1
ATOM 740 N N . VAL A 1 134 ? 18.110 36.219 77.196 1.00 8.47 85 VAL A N 1
ATOM 741 C CA . VAL A 1 134 ? 19.267 36.903 77.756 1.00 9.29 85 VAL A CA 1
ATOM 742 C C . VAL A 1 134 ? 20.151 35.871 78.454 1.00 9.64 85 VAL A C 1
ATOM 743 O O . VAL A 1 134 ? 19.657 34.977 79.143 1.00 11.10 85 VAL A O 1
ATOM 747 N N . SER A 1 135 ? 21.469 36.021 78.275 1.00 10.62 86 SER A N 1
ATOM 748 C CA A SER A 1 135 ? 22.468 35.161 78.899 0.50 12.03 86 SER A CA 1
ATOM 749 C CA B SER A 1 135 ? 22.429 35.177 78.969 0.25 10.90 86 SER A CA 1
ATOM 750 C CA C SER A 1 135 ? 22.422 35.180 78.981 0.25 7.08 86 SER A CA 1
ATOM 751 C C . SER A 1 135 ? 23.591 36.028 79.471 1.00 9.89 86 SER A C 1
ATOM 752 O O . SER A 1 135 ? 23.777 37.165 79.026 1.00 10.42 86 SER A O 1
ATOM 759 N N . ILE A 1 136 ? 24.344 35.457 80.409 1.00 11.04 87 ILE A N 1
ATOM 760 C CA . ILE A 1 136 ? 25.577 36.045 80.909 1.00 10.94 87 ILE A CA 1
ATOM 761 C C . ILE A 1 136 ? 26.680 35.024 80.617 1.00 10.25 87 ILE A C 1
ATOM 762 O O . ILE A 1 136 ? 26.751 34.005 81.319 1.00 11.75 87 ILE A O 1
ATOM 767 N N . PRO A 1 137 ? 27.531 35.240 79.582 1.00 10.05 88 PRO A N 1
ATOM 768 C CA . PRO A 1 137 ? 28.540 34.249 79.189 1.00 11.79 88 PRO A CA 1
ATOM 769 C C . PRO A 1 137 ? 29.450 33.764 80.317 1.00 11.10 88 PRO A C 1
ATOM 770 O O . PRO A 1 137 ? 29.702 32.555 80.440 1.00 14.38 88 PRO A O 1
ATOM 774 N N . HIS A 1 138 ? 29.906 34.687 81.171 1.00 10.59 89 HIS A N 1
ATOM 775 C CA . HIS A 1 138 ? 30.736 34.314 82.306 1.00 10.53 89 HIS A CA 1
ATOM 776 C C . HIS A 1 138 ? 29.844 34.351 83.534 1.00 10.29 89 HIS A C 1
ATOM 777 O O . HIS A 1 138 ? 30.034 35.117 84.449 1.00 15.25 89 HIS A O 1
ATOM 784 N N . GLY A 1 139 ? 28.845 33.487 83.525 1.00 17.11 90 GLY A N 1
ATOM 785 C CA . GLY A 1 139 ? 27.713 33.592 84.423 1.00 13.35 90 GLY A CA 1
ATOM 786 C C . GLY A 1 139 ? 27.230 32.193 84.737 1.00 14.16 90 GLY A C 1
ATOM 787 O O . GLY A 1 139 ? 28.004 31.247 84.658 1.00 21.45 90 GLY A O 1
ATOM 788 N N . PRO A 1 140 ? 25.960 32.055 85.150 1.00 13.33 91 PRO A N 1
ATOM 789 C CA . PRO A 1 140 ? 25.332 30.751 85.318 1.00 15.15 91 PRO A CA 1
ATOM 790 C C . PRO A 1 140 ? 25.080 30.271 83.880 1.00 19.61 91 PRO A C 1
ATOM 791 O O . PRO A 1 140 ? 24.903 31.039 82.921 1.00 21.93 91 PRO A O 1
ATOM 795 N N . ASN A 1 141 ? 25.045 28.976 83.709 1.00 21.94 92 ASN A N 1
ATOM 796 C CA . ASN A 1 141 ? 24.930 28.462 82.363 1.00 16.94 92 ASN A CA 1
ATOM 797 C C . ASN A 1 141 ? 23.441 28.311 82.085 1.00 16.29 92 ASN A C 1
ATOM 798 O O . ASN A 1 141 ? 22.941 27.208 81.969 1.00 18.14 92 ASN A O 1
ATOM 803 N N . VAL A 1 142 ? 22.740 29.446 82.047 1.00 13.66 93 VAL A N 1
ATOM 804 C CA . VAL A 1 142 ? 21.299 29.454 81.814 1.00 13.97 93 VAL A CA 1
ATOM 805 C C . VAL A 1 142 ? 20.966 30.640 80.918 1.00 13.33 93 VAL A C 1
ATOM 806 O O . VAL A 1 142 ? 21.660 31.645 80.910 1.00 18.68 93 VAL A O 1
ATOM 810 N N . THR A 1 143 ? 19.859 30.508 80.193 1.00 12.51 94 THR A N 1
ATOM 811 C CA . THR A 1 143 ? 19.309 31.573 79.376 1.00 12.56 94 THR A CA 1
ATOM 812 C C . THR A 1 143 ? 17.877 31.774 79.829 1.00 12.28 94 THR A C 1
ATOM 813 O O . THR A 1 143 ? 17.158 30.794 80.010 1.00 14.74 94 THR A O 1
ATOM 817 N N . VAL A 1 144 ? 17.483 33.037 80.014 1.00 10.12 95 VAL A N 1
ATOM 818 C CA . VAL A 1 144 ? 16.131 33.328 80.482 1.00 11.25 95 VAL A CA 1
ATOM 819 C C . VAL A 1 144 ? 15.478 34.364 79.579 1.00 9.56 95 VAL A C 1
ATOM 820 O O . VAL A 1 144 ? 16.159 35.067 78.840 1.00 11.36 95 VAL A O 1
ATOM 824 N N . ARG A 1 145 ? 14.146 34.438 79.651 1.00 9.04 96 ARG A N 1
ATOM 825 C CA . ARG A 1 145 ? 13.446 35.488 78.930 1.00 8.50 96 ARG A CA 1
ATOM 826 C C . ARG A 1 145 ? 13.230 36.642 79.906 1.00 8.57 96 ARG A C 1
ATOM 827 O O . ARG A 1 145 ? 12.614 36.456 80.951 1.00 10.77 96 ARG A O 1
ATOM 835 N N . ALA A 1 146 ? 13.721 37.837 79.550 1.00 8.50 97 ALA A N 1
ATOM 836 C CA . ALA A 1 146 ? 13.681 38.961 80.477 1.00 8.34 97 ALA A CA 1
ATOM 837 C C . ALA A 1 146 ? 13.156 40.200 79.771 1.00 8.42 97 ALA A C 1
ATOM 838 O O . ALA A 1 146 ? 13.248 40.333 78.546 1.00 9.44 97 ALA A O 1
ATOM 840 N N . ASN A 1 147 ? 12.619 41.130 80.568 1.00 8.44 98 ASN A N 1
ATOM 841 C CA . ASN A 1 147 ? 12.279 42.451 80.073 1.00 8.69 98 ASN A CA 1
ATOM 842 C C . ASN A 1 147 ? 13.553 43.176 79.652 1.00 8.71 98 ASN A C 1
ATOM 843 O O . ASN A 1 147 ? 14.585 43.094 80.327 1.00 9.81 98 ASN A O 1
ATOM 848 N N . ILE A 1 148 ? 13.459 43.940 78.564 1.00 8.72 99 ILE A N 1
ATOM 849 C CA . ILE A 1 148 ? 14.545 44.780 78.091 1.00 8.85 99 ILE A CA 1
ATOM 850 C C . ILE A 1 148 ? 13.939 46.102 77.641 1.00 8.90 99 ILE A C 1
ATOM 851 O O . ILE A 1 148 ? 13.036 46.115 76.799 1.00 9.80 99 ILE A O 1
ATOM 856 N N . ALA A 1 149 ? 14.465 47.207 78.169 1.00 9.16 100 ALA A N 1
ATOM 857 C CA . ALA A 1 149 ? 14.133 48.530 77.660 1.00 8.67 100 ALA A CA 1
ATOM 858 C C . ALA A 1 149 ? 15.131 48.878 76.562 1.00 9.44 100 ALA A C 1
ATOM 859 O O . ALA A 1 149 ? 16.322 48.963 76.825 1.00 10.71 100 ALA A O 1
ATOM 861 N N . ALA A 1 150 ? 14.629 49.009 75.327 1.00 10.20 101 ALA A N 1
ATOM 862 C CA . ALA A 1 150 ? 15.464 49.352 74.190 1.00 10.99 101 ALA A CA 1
ATOM 863 C C . ALA A 1 150 ? 15.591 50.870 74.154 1.00 11.21 101 ALA A C 1
ATOM 864 O O . ALA A 1 150 ? 14.620 51.555 73.842 1.00 11.84 101 ALA A O 1
ATOM 866 N N . ILE A 1 151 ? 16.769 51.397 74.517 1.00 10.49 102 ILE A N 1
ATOM 867 C CA . ILE A 1 151 ? 16.954 52.838 74.635 1.00 11.45 102 ILE A CA 1
ATOM 868 C C . ILE A 1 151 ? 17.057 53.456 73.244 1.00 11.42 102 ILE A C 1
ATOM 869 O O . ILE A 1 151 ? 17.962 53.113 72.486 1.00 13.51 102 ILE A O 1
ATOM 874 N N . THR A 1 152 ? 16.166 54.421 72.978 1.00 12.96 103 THR A N 1
ATOM 875 C CA . THR A 1 152 ? 16.088 55.086 71.684 1.00 16.05 103 THR A CA 1
ATOM 876 C C . THR A 1 152 ? 16.552 56.542 71.770 1.00 16.45 103 THR A C 1
ATOM 877 O O . THR A 1 152 ? 16.898 57.130 70.747 1.00 20.11 103 THR A O 1
ATOM 881 N N . GLU A 1 153 ? 16.514 57.128 72.974 1.00 16.17 104 GLU A N 1
ATOM 882 C CA . GLU A 1 153 ? 16.968 58.493 73.210 1.00 17.21 104 GLU A CA 1
ATOM 883 C C . GLU A 1 153 ? 17.562 58.567 74.608 1.00 16.97 104 GLU A C 1
ATOM 884 O O . GLU A 1 153 ? 17.067 57.900 75.512 1.00 16.33 104 GLU A O 1
ATOM 890 N N . SER A 1 154 ? 18.578 59.417 74.792 1.00 16.89 105 SER A N 1
ATOM 891 C CA . SER A 1 154 ? 19.201 59.547 76.099 1.00 17.25 105 SER A CA 1
ATOM 892 C C . SER A 1 154 ? 19.975 60.859 76.176 1.00 18.88 105 SER A C 1
ATOM 893 O O . SER A 1 154 ? 20.300 61.451 75.150 1.00 21.13 105 SER A O 1
ATOM 896 N N . ASP A 1 155 ? 20.263 61.288 77.406 1.00 18.78 106 ASP A N 1
ATOM 897 C CA . ASP A 1 155 ? 21.069 62.479 77.637 1.00 21.57 106 ASP A CA 1
ATOM 898 C C . ASP A 1 155 ? 21.948 62.234 78.859 1.00 18.15 106 ASP A C 1
ATOM 899 O O . ASP A 1 155 ? 21.426 61.958 79.939 1.00 20.38 106 ASP A O 1
ATOM 904 N N . LYS A 1 156 ? 23.272 62.321 78.646 1.00 18.84 107 LYS A N 1
ATOM 905 C CA . LYS A 1 156 ? 24.300 62.194 79.675 1.00 21.80 107 LYS A CA 1
ATOM 906 C C . LYS A 1 156 ? 24.206 60.831 80.371 1.00 21.72 107 LYS A C 1
ATOM 907 O O . LYS A 1 156 ? 24.559 60.686 81.541 1.00 22.81 107 LYS A O 1
ATOM 913 N N . PHE A 1 157 ? 23.734 59.822 79.628 1.00 18.24 108 PHE A N 1
ATOM 914 C CA . PHE A 1 157 ? 23.644 58.466 80.151 1.00 16.79 108 PHE A CA 1
ATOM 915 C C . PHE A 1 157 ? 24.887 57.701 79.712 1.00 16.83 108 PHE A C 1
ATOM 916 O O . PHE A 1 157 ? 25.686 57.244 80.540 1.00 19.29 108 PHE A O 1
ATOM 924 N N . PHE A 1 158 ? 25.035 57.544 78.396 1.00 17.63 109 PHE A N 1
ATOM 925 C CA . PHE A 1 158 ? 26.242 56.958 77.847 1.00 21.32 109 PHE A CA 1
ATOM 926 C C . PHE A 1 158 ? 27.427 57.865 78.161 1.00 24.14 109 PHE A C 1
ATOM 927 O O . PHE A 1 158 ? 27.294 59.087 78.174 1.00 26.35 109 PHE A O 1
ATOM 935 N N . ILE A 1 159 ? 28.536 57.217 78.520 1.00 22.89 110 ILE A N 1
ATOM 936 C CA . ILE A 1 159 ? 29.799 57.844 78.874 1.00 23.76 110 ILE A CA 1
ATOM 937 C C . ILE A 1 159 ? 30.782 57.508 77.759 1.00 25.18 110 ILE A C 1
ATOM 938 O O . ILE A 1 159 ? 30.984 56.341 77.435 1.00 29.72 110 ILE A O 1
ATOM 943 N N . ASN A 1 160 ? 31.405 58.540 77.191 1.00 26.71 111 ASN A N 1
ATOM 944 C CA . ASN A 1 160 ? 32.400 58.312 76.158 1.00 29.07 111 ASN A CA 1
ATOM 945 C C . ASN A 1 160 ? 33.583 57.537 76.733 1.00 29.46 111 ASN A C 1
ATOM 946 O O . ASN A 1 160 ? 34.232 57.995 77.671 1.00 39.54 111 ASN A O 1
ATOM 951 N N . GLY A 1 161 ? 33.783 56.331 76.188 1.00 35.03 112 GLY A N 1
ATOM 952 C CA . GLY A 1 161 ? 34.928 55.484 76.473 1.00 31.36 112 GLY A CA 1
ATOM 953 C C . GLY A 1 161 ? 34.765 54.588 77.700 1.00 33.47 112 GLY A C 1
ATOM 954 O O . GLY A 1 161 ? 35.757 54.021 78.150 1.00 30.85 112 GLY A O 1
ATOM 955 N N . SER A 1 162 ? 33.531 54.435 78.213 1.00 24.62 113 SER A N 1
ATOM 956 C CA . SER A 1 162 ? 33.259 53.671 79.430 1.00 21.62 113 SER A CA 1
ATOM 957 C C . SER A 1 162 ? 33.305 52.172 79.143 1.00 21.02 113 SER A C 1
ATOM 958 O O . SER A 1 162 ? 33.526 51.351 80.040 1.00 27.10 113 SER A O 1
ATOM 961 N N . ASN A 1 163 ? 32.975 51.850 77.893 1.00 17.68 114 ASN A N 1
ATOM 962 C CA . ASN A 1 163 ? 32.969 50.511 77.329 1.00 17.06 114 ASN A CA 1
ATOM 963 C C . ASN A 1 163 ? 31.661 49.781 77.613 1.00 14.79 114 ASN A C 1
ATOM 964 O O . ASN A 1 163 ? 31.583 48.598 77.292 1.00 20.25 114 ASN A O 1
ATOM 969 N N . TRP A 1 164 ? 30.661 50.441 78.213 1.00 11.61 115 TRP A N 1
ATOM 970 C CA . TRP A 1 164 ? 29.383 49.770 78.427 1.00 11.35 115 TRP A CA 1
ATOM 971 C C . TRP A 1 164 ? 28.284 50.382 77.564 1.00 9.55 115 TRP A C 1
ATOM 972 O O . TRP A 1 164 ? 28.344 51.565 77.196 1.00 12.36 115 TRP A O 1
ATOM 983 N N . GLU A 1 165 ? 27.281 49.537 77.252 1.00 9.85 116 GLU A N 1
ATOM 984 C CA A GLU A 1 165 ? 26.258 49.836 76.260 0.50 10.34 116 GLU A CA 1
ATOM 985 C CA B GLU A 1 165 ? 26.254 49.826 76.257 0.50 10.39 116 GLU A CA 1
ATOM 986 C C . GLU A 1 165 ? 24.855 49.677 76.852 1.00 9.43 116 GLU A C 1
ATOM 987 O O . GLU A 1 165 ? 23.868 49.788 76.142 1.00 11.13 116 GLU A O 1
ATOM 998 N N . GLY A 1 166 ? 24.759 49.436 78.156 1.00 9.15 117 GLY A N 1
ATOM 999 C CA . GLY A 1 166 ? 23.464 49.297 78.797 1.00 8.80 117 GLY A CA 1
ATOM 1000 C C . GLY A 1 166 ? 23.680 49.158 80.299 1.00 7.86 117 GLY A C 1
ATOM 1001 O O . GLY A 1 166 ? 24.819 49.230 80.763 1.00 8.46 117 GLY A O 1
ATOM 1002 N N . ILE A 1 167 ? 22.577 48.960 81.028 1.00 7.84 118 ILE A N 1
ATOM 1003 C CA . ILE A 1 167 ? 22.563 48.964 82.492 1.00 7.75 118 ILE A CA 1
ATOM 1004 C C . ILE A 1 167 ? 21.710 47.800 82.981 1.00 7.11 118 ILE A C 1
ATOM 1005 O O . ILE A 1 167 ? 20.661 47.510 82.398 1.00 7.71 118 ILE A O 1
ATOM 1010 N N . LEU A 1 168 ? 22.215 47.124 84.033 1.00 7.46 119 LEU A N 1
ATOM 1011 C CA . LEU A 1 168 ? 21.522 46.014 84.664 1.00 7.32 119 LEU A CA 1
ATOM 1012 C C . LEU A 1 168 ? 21.165 46.447 86.076 1.00 7.20 119 LEU A C 1
ATOM 1013 O O . LEU A 1 168 ? 22.005 46.452 86.975 1.00 7.36 119 LEU A O 1
ATOM 1018 N N . GLY A 1 169 ? 19.895 46.814 86.246 1.00 7.07 120 GLY A N 1
ATOM 1019 C CA . GLY A 1 169 ? 19.398 47.202 87.557 1.00 7.13 120 GLY A CA 1
ATOM 1020 C C . GLY A 1 169 ? 19.078 45.961 88.385 1.00 7.21 120 GLY A C 1
ATOM 1021 O O . GLY A 1 169 ? 18.199 45.178 88.013 1.00 8.12 120 GLY A O 1
ATOM 1022 N N . LEU A 1 170 ? 19.797 45.769 89.495 1.00 7.44 121 LEU A N 1
ATOM 1023 C CA . LEU A 1 170 ? 19.690 44.562 90.302 1.00 7.67 121 LEU A CA 1
ATOM 1024 C C . LEU A 1 170 ? 18.829 44.746 91.550 1.00 6.75 121 LEU A C 1
ATOM 1025 O O . LEU A 1 170 ? 18.687 43.781 92.300 1.00 8.00 121 LEU A O 1
ATOM 1030 N N . ALA A 1 171 ? 18.249 45.947 91.759 1.00 8.00 122 ALA A N 1
ATOM 1031 C CA . ALA A 1 171 ? 17.374 46.180 92.900 1.00 8.10 122 ALA A CA 1
ATOM 1032 C C . ALA A 1 171 ? 15.964 45.663 92.584 1.00 8.28 122 ALA A C 1
ATOM 1033 O O . ALA A 1 171 ? 15.741 44.970 91.588 1.00 9.55 122 ALA A O 1
ATOM 1035 N N . TYR A 1 172 ? 15.014 45.976 93.468 1.00 8.33 123 TYR A N 1
ATOM 1036 C CA . TYR A 1 172 ? 13.735 45.287 93.490 1.00 9.55 123 TYR A CA 1
ATOM 1037 C C . TYR A 1 172 ? 12.682 45.994 92.631 1.00 8.82 123 TYR A C 1
ATOM 1038 O O . TYR A 1 172 ? 12.812 47.157 92.252 1.00 9.09 123 TYR A O 1
ATOM 1047 N N . ALA A 1 173 ? 11.585 45.262 92.369 1.00 10.06 124 ALA A N 1
ATOM 1048 C CA . ALA A 1 173 ? 10.525 45.729 91.480 1.00 11.18 124 ALA A CA 1
ATOM 1049 C C . ALA A 1 173 ? 9.920 47.068 91.902 1.00 10.67 124 ALA A C 1
ATOM 1050 O O . ALA A 1 173 ? 9.467 47.833 91.062 1.00 11.09 124 ALA A O 1
ATOM 1052 N N . GLU A 1 174 ? 9.909 47.366 93.208 1.00 11.59 125 GLU A N 1
ATOM 1053 C CA . GLU A 1 174 ? 9.242 48.577 93.668 1.00 12.85 125 GLU A CA 1
ATOM 1054 C C . GLU A 1 174 ? 9.747 49.825 92.950 1.00 12.51 125 GLU A C 1
ATOM 1055 O O . GLU A 1 174 ? 8.973 50.762 92.741 1.00 17.07 125 GLU A O 1
ATOM 1061 N N . ILE A 1 175 ? 11.041 49.841 92.576 1.00 11.48 126 ILE A N 1
ATOM 1062 C CA . ILE A 1 175 ? 11.630 51.020 91.961 1.00 12.09 126 ILE A CA 1
ATOM 1063 C C . ILE A 1 175 ? 11.842 50.824 90.450 1.00 10.13 126 ILE A C 1
ATOM 1064 O O . ILE A 1 175 ? 12.467 51.664 89.804 1.00 11.25 126 ILE A O 1
ATOM 1069 N N . ALA A 1 176 ? 11.273 49.752 89.877 1.00 10.84 127 ALA A N 1
ATOM 1070 C CA . ALA A 1 176 ? 11.308 49.587 88.429 1.00 11.21 127 ALA A CA 1
ATOM 1071 C C . ALA A 1 176 ? 10.450 50.647 87.742 1.00 11.53 127 ALA A C 1
ATOM 1072 O O . ALA A 1 176 ? 9.445 51.111 88.291 1.00 13.16 127 ALA A O 1
ATOM 1074 N N . ARG A 1 177 ? 10.859 51.022 86.531 1.00 11.24 128 ARG A N 1
ATOM 1075 C CA . ARG A 1 177 ? 10.105 51.942 85.692 1.00 12.15 128 ARG A CA 1
ATOM 1076 C C . ARG A 1 177 ? 9.511 51.162 84.518 1.00 12.68 128 ARG A C 1
ATOM 1077 O O . ARG A 1 177 ? 10.175 50.307 83.947 1.00 12.77 128 ARG A O 1
ATOM 1085 N N . PRO A 1 178 ? 8.271 51.470 84.097 1.00 13.62 129 PRO A N 1
ATOM 1086 C CA . PRO A 1 178 ? 7.454 52.588 84.567 1.00 15.57 129 PRO A CA 1
ATOM 1087 C C . PRO A 1 178 ? 6.796 52.357 85.922 1.00 15.83 129 PRO A C 1
ATOM 1088 O O . PRO A 1 178 ? 6.373 53.307 86.586 1.00 19.44 129 PRO A O 1
ATOM 1092 N N . ASP A 1 179 ? 6.714 51.092 86.340 1.00 15.21 130 ASP A N 1
ATOM 1093 C CA . ASP A 1 179 ? 6.082 50.707 87.597 1.00 17.60 130 ASP A CA 1
ATOM 1094 C C . ASP A 1 179 ? 6.547 49.300 87.976 1.00 14.56 130 ASP A C 1
ATOM 1095 O O . ASP A 1 179 ? 7.262 48.640 87.220 1.00 14.15 130 ASP A O 1
ATOM 1100 N N . ASP A 1 180 ? 6.064 48.809 89.117 1.00 14.56 131 ASP A N 1
ATOM 1101 C CA . ASP A 1 180 ? 6.540 47.575 89.721 1.00 14.73 131 ASP A CA 1
ATOM 1102 C C . ASP A 1 180 ? 6.009 46.330 89.006 1.00 13.43 131 ASP A C 1
ATOM 1103 O O . ASP A 1 180 ? 6.316 45.206 89.429 1.00 15.39 131 ASP A O 1
ATOM 1108 N N . SER A 1 181 ? 5.188 46.514 87.952 1.00 13.74 132 SER A N 1
ATOM 1109 C CA . SER A 1 181 ? 4.762 45.374 87.155 1.00 15.16 132 SER A CA 1
ATOM 1110 C C . SER A 1 181 ? 5.833 44.908 86.173 1.00 13.63 132 SER A C 1
ATOM 1111 O O . SER A 1 181 ? 5.679 43.830 85.596 1.00 15.45 132 SER A O 1
ATOM 1114 N N . LEU A 1 182 ? 6.891 45.717 85.966 1.00 12.39 133 LEU A N 1
ATOM 1115 C CA . LEU A 1 182 ? 7.938 45.308 85.040 1.00 11.23 133 LEU A CA 1
ATOM 1116 C C . LEU A 1 182 ? 8.984 44.507 85.811 1.00 10.11 133 LEU A C 1
ATOM 1117 O O . LEU A 1 182 ? 9.849 45.060 86.501 1.00 11.39 133 LEU A O 1
ATOM 1122 N N . GLU A 1 183 ? 8.888 43.192 85.721 1.00 10.23 134 GLU A N 1
ATOM 1123 C CA . GLU A 1 183 ? 9.722 42.306 86.515 1.00 9.92 134 GLU A CA 1
ATOM 1124 C C . GLU A 1 183 ? 11.196 42.585 86.223 1.00 9.48 134 GLU A C 1
ATOM 1125 O O . GLU A 1 183 ? 11.632 42.553 85.068 1.00 9.50 134 GLU A O 1
ATOM 1131 N N . PRO A 1 184 ? 12.031 42.833 87.258 1.00 8.95 135 PRO A N 1
ATOM 1132 C CA . PRO A 1 184 ? 13.474 43.005 87.027 1.00 8.54 135 PRO A CA 1
ATOM 1133 C C . PRO A 1 184 ? 14.166 41.714 86.588 1.00 8.14 135 PRO A C 1
ATOM 1134 O O . PRO A 1 184 ? 13.682 40.609 86.829 1.00 8.95 135 PRO A O 1
ATOM 1138 N N . PHE A 1 185 ? 15.332 41.870 85.959 1.00 8.12 136 PHE A N 1
ATOM 1139 C CA . PHE A 1 185 ? 16.100 40.758 85.439 1.00 7.70 136 PHE A CA 1
ATOM 1140 C C . PHE A 1 185 ? 16.317 39.667 86.481 1.00 7.73 136 PHE A C 1
ATOM 1141 O O . PHE A 1 185 ? 16.136 38.484 86.195 1.00 8.46 136 PHE A O 1
ATOM 1149 N N . PHE A 1 186 ? 16.801 40.047 87.672 1.00 7.88 137 PHE A N 1
ATOM 1150 C CA . PHE A 1 186 ? 17.212 39.019 88.612 1.00 8.37 137 PHE A CA 1
ATOM 1151 C C . PHE A 1 186 ? 15.999 38.216 89.085 1.00 8.94 137 PHE A C 1
ATOM 1152 O O . PHE A 1 186 ? 16.102 37.008 89.316 1.00 9.45 137 PHE A O 1
ATOM 1160 N N A ASP A 1 187 ? 14.850 38.892 89.185 0.50 8.84 138 ASP A N 1
ATOM 1161 N N B ASP A 1 187 ? 14.851 38.889 89.233 0.50 9.19 138 ASP A N 1
ATOM 1162 C CA A ASP A 1 187 ? 13.598 38.240 89.542 0.50 8.90 138 ASP A CA 1
ATOM 1163 C CA B ASP A 1 187 ? 13.620 38.178 89.557 0.50 9.79 138 ASP A CA 1
ATOM 1164 C C A ASP A 1 187 ? 13.197 37.202 88.490 0.50 8.81 138 ASP A C 1
ATOM 1165 C C B ASP A 1 187 ? 13.337 37.122 88.484 0.50 9.43 138 ASP A C 1
ATOM 1166 O O A ASP A 1 187 ? 12.700 36.126 88.833 0.50 9.40 138 ASP A O 1
ATOM 1167 O O B ASP A 1 187 ? 13.086 35.952 88.803 0.50 8.80 138 ASP A O 1
ATOM 1176 N N . SER A 1 188 ? 13.401 37.544 87.209 1.00 9.49 139 SER A N 1
ATOM 1177 C CA . SER A 1 188 ? 13.132 36.609 86.117 1.00 9.39 139 SER A CA 1
ATOM 1178 C C . SER A 1 188 ? 14.087 35.417 86.174 1.00 10.16 139 SER A C 1
ATOM 1179 O O . SER A 1 188 ? 13.697 34.267 85.979 1.00 10.87 139 SER A O 1
ATOM 1182 N N . LEU A 1 189 ? 15.366 35.715 86.424 1.00 8.92 140 LEU A N 1
ATOM 1183 C CA . LEU A 1 189 ? 16.394 34.691 86.463 1.00 9.31 140 LEU A CA 1
ATOM 1184 C C . LEU A 1 189 ? 16.052 33.641 87.522 1.00 10.58 140 LEU A C 1
ATOM 1185 O O . LEU A 1 189 ? 16.096 32.443 87.255 1.00 11.81 140 LEU A O 1
ATOM 1190 N N . VAL A 1 190 ? 15.705 34.103 88.728 1.00 9.61 141 VAL A N 1
ATOM 1191 C CA . VAL A 1 190 ? 15.398 33.191 89.821 1.00 10.54 141 VAL A CA 1
ATOM 1192 C C . VAL A 1 190 ? 14.117 32.406 89.543 1.00 11.06 141 VAL A C 1
ATOM 1193 O O . VAL A 1 190 ? 14.056 31.208 89.820 1.00 14.18 141 VAL A O 1
ATOM 1197 N N . LYS A 1 191 ? 13.100 33.064 88.988 1.00 10.72 142 LYS A N 1
ATOM 1198 C CA . LYS A 1 191 ? 11.835 32.382 88.737 1.00 12.15 142 LYS A CA 1
ATOM 1199 C C . LYS A 1 191 ? 11.966 31.300 87.671 1.00 11.70 142 LYS A C 1
ATOM 1200 O O . LYS A 1 191 ? 11.287 30.282 87.764 1.00 14.54 142 LYS A O 1
ATOM 1206 N N . GLN A 1 192 ? 12.813 31.525 86.660 1.00 11.74 143 GLN A N 1
ATOM 1207 C CA . GLN A 1 192 ? 12.841 30.637 85.505 1.00 11.02 143 GLN A CA 1
ATOM 1208 C C . GLN A 1 192 ? 13.883 29.527 85.641 1.00 12.67 143 GLN A C 1
ATOM 1209 O O . GLN A 1 192 ? 13.920 28.632 84.803 1.00 17.47 143 GLN A O 1
ATOM 1215 N N . THR A 1 193 ? 14.735 29.582 86.679 1.00 13.29 144 THR A N 1
ATOM 1216 C CA . THR A 1 193 ? 15.867 28.670 86.798 1.00 13.10 144 THR A CA 1
ATOM 1217 C C . THR A 1 193 ? 15.999 28.167 88.233 1.00 14.78 144 THR A C 1
ATOM 1218 O O . THR A 1 193 ? 15.200 28.520 89.093 1.00 19.01 144 THR A O 1
ATOM 1222 N N . HIS A 1 194 ? 17.036 27.360 88.477 1.00 14.75 145 HIS A N 1
ATOM 1223 C CA . HIS A 1 194 ? 17.365 26.936 89.841 1.00 17.09 145 HIS A CA 1
ATOM 1224 C C . HIS A 1 194 ? 18.481 27.782 90.453 1.00 15.79 145 HIS A C 1
ATOM 1225 O O . HIS A 1 194 ? 19.051 27.418 91.481 1.00 17.52 145 HIS A O 1
ATOM 1232 N N . VAL A 1 195 ? 18.798 28.928 89.842 1.00 13.50 146 VAL A N 1
ATOM 1233 C CA . VAL A 1 195 ? 19.842 29.789 90.390 1.00 12.27 146 VAL A CA 1
ATOM 1234 C C . VAL A 1 195 ? 19.391 30.287 91.766 1.00 10.92 146 VAL A C 1
ATOM 1235 O O . VAL A 1 195 ? 18.291 30.821 91.893 1.00 11.82 146 VAL A O 1
ATOM 1239 N N . PRO A 1 196 ? 20.185 30.099 92.847 1.00 10.73 147 PRO A N 1
ATOM 1240 C CA . PRO A 1 196 ? 19.785 30.623 94.155 1.00 10.93 147 PRO A CA 1
ATOM 1241 C C . PRO A 1 196 ? 19.571 32.141 94.146 1.00 9.27 147 PRO A C 1
ATOM 1242 O O . PRO A 1 196 ? 20.224 32.863 93.380 1.00 10.28 147 PRO A O 1
ATOM 1246 N N . ASN A 1 197 ? 18.670 32.610 95.027 1.00 9.83 148 ASN A N 1
ATOM 1247 C CA . ASN A 1 197 ? 18.247 34.001 95.096 1.00 9.52 148 ASN A CA 1
ATOM 1248 C C . ASN A 1 197 ? 19.262 34.851 95.875 1.00 8.73 148 ASN A C 1
ATOM 1249 O O . ASN A 1 197 ? 18.983 35.352 96.968 1.00 9.34 148 ASN A O 1
ATOM 1254 N N . LEU A 1 198 ? 20.450 35.005 95.273 1.00 8.23 149 LEU A N 1
ATOM 1255 C CA . LEU A 1 198 ? 21.582 35.667 95.919 1.00 9.00 149 LEU A CA 1
ATOM 1256 C C . LEU A 1 198 ? 22.578 36.030 94.830 1.00 7.93 149 LEU A C 1
ATOM 1257 O O . LEU A 1 198 ? 22.778 35.235 93.913 1.00 9.15 149 LEU A O 1
ATOM 1262 N N . PHE A 1 199 ? 23.259 37.179 94.973 1.00 8.23 150 PHE A N 1
ATOM 1263 C CA . PHE A 1 199 ? 24.425 37.435 94.137 1.00 8.01 150 PHE A CA 1
ATOM 1264 C C . PHE A 1 199 ? 25.428 38.156 95.019 1.00 7.72 150 PHE A C 1
ATOM 1265 O O . PHE A 1 199 ? 25.069 38.692 96.065 1.00 8.36 150 PHE A O 1
ATOM 1273 N N . SER A 1 200 ? 26.685 38.191 94.582 1.00 6.73 151 SER A N 1
ATOM 1274 C CA . SER A 1 200 ? 27.723 38.845 95.373 1.00 6.98 151 SER A CA 1
ATOM 1275 C C . SER A 1 200 ? 28.640 39.616 94.444 1.00 7.59 151 SER A C 1
ATOM 1276 O O . SER A 1 200 ? 28.828 39.218 93.290 1.00 8.49 151 SER A O 1
ATOM 1279 N N . LEU A 1 201 ? 29.167 40.744 94.952 1.00 7.37 152 LEU A N 1
ATOM 1280 C CA . LEU A 1 201 ? 30.000 41.631 94.146 1.00 6.49 152 LEU A CA 1
ATOM 1281 C C . LEU A 1 201 ? 31.336 41.879 94.843 1.00 6.78 152 LEU A C 1
ATOM 1282 O O . LEU A 1 201 ? 31.393 42.308 96.005 1.00 7.53 152 LEU A O 1
ATOM 1287 N N . GLN A 1 202 ? 32.398 41.681 94.071 1.00 6.98 153 GLN A N 1
ATOM 1288 C CA . GLN A 1 202 ? 33.742 42.105 94.436 1.00 7.56 153 GLN A CA 1
ATOM 1289 C C . GLN A 1 202 ? 34.177 43.142 93.404 1.00 7.74 153 GLN A C 1
ATOM 1290 O O . GLN A 1 202 ? 34.540 42.759 92.288 1.00 10.10 153 GLN A O 1
ATOM 1296 N N . LEU A 1 203 ? 34.082 44.432 93.743 1.00 7.95 154 LEU A N 1
ATOM 1297 C CA . LEU A 1 203 ? 34.530 45.477 92.838 1.00 7.64 154 LEU A CA 1
ATOM 1298 C C . LEU A 1 203 ? 35.977 45.810 93.177 1.00 8.25 154 LEU A C 1
ATOM 1299 O O . LEU A 1 203 ? 36.294 46.069 94.345 1.00 8.58 154 LEU A O 1
ATOM 1304 N N . CYS A 1 204 ? 36.854 45.768 92.174 1.00 8.58 155 CYS A N 1
ATOM 1305 C CA . CYS A 1 204 ? 38.277 45.882 92.457 1.00 9.29 155 CYS A CA 1
ATOM 1306 C C . CYS A 1 204 ? 38.839 47.1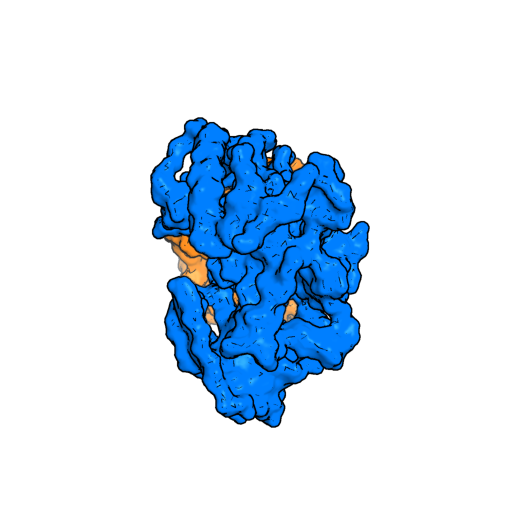69 91.881 1.00 9.74 155 CYS A C 1
ATOM 1307 O O . CYS A 1 204 ? 39.100 47.290 90.687 1.00 12.10 155 CYS A O 1
ATOM 1310 N N . GLY A 1 205 ? 39.062 48.140 92.770 1.00 8.74 156 GLY A N 1
ATOM 1311 C CA . GLY A 1 205 ? 39.741 49.357 92.340 1.00 9.06 156 GLY A CA 1
ATOM 1312 C C . GLY A 1 205 ? 41.235 49.098 92.178 1.00 7.93 156 GLY A C 1
ATOM 1313 O O . GLY A 1 205 ? 41.812 48.332 92.958 1.00 10.27 156 GLY A O 1
ATOM 1314 N N . ALA A 1 206 ? 41.853 49.734 91.180 1.00 8.62 157 ALA A N 1
ATOM 1315 C CA . ALA A 1 206 ? 43.264 49.472 90.895 1.00 10.36 157 ALA A CA 1
ATOM 1316 C C . ALA A 1 206 ? 44.171 50.211 91.876 1.00 10.43 157 ALA A C 1
ATOM 1317 O O . ALA A 1 206 ? 45.298 49.773 92.107 1.00 12.04 157 ALA A O 1
ATOM 1319 N N . GLY A 1 207 ? 43.708 51.354 92.392 1.00 9.13 158 GLY A N 1
ATOM 1320 C CA . GLY A 1 207 ? 44.560 52.205 93.210 1.00 10.05 158 GLY A CA 1
ATOM 1321 C C . GLY A 1 207 ? 45.382 53.210 92.412 1.00 9.80 158 GLY A C 1
ATOM 1322 O O . GLY A 1 207 ? 46.145 53.965 93.001 1.00 10.72 158 GLY A O 1
ATOM 1323 N N . PHE A 1 208 ? 45.208 53.215 91.091 1.00 9.80 159 PHE A N 1
ATOM 1324 C CA . PHE A 1 208 ? 45.887 54.125 90.194 1.00 10.24 159 PHE A CA 1
ATOM 1325 C C . PHE A 1 208 ? 44.990 54.266 88.969 1.00 11.70 159 PHE A C 1
ATOM 1326 O O . PHE A 1 208 ? 44.068 53.467 88.790 1.00 11.13 159 PHE A O 1
ATOM 1334 N N . PRO A 1 209 ? 45.184 55.292 88.109 1.00 12.74 160 PRO A N 1
ATOM 1335 C CA . PRO A 1 209 ? 44.278 55.511 86.980 1.00 15.00 160 PRO A CA 1
ATOM 1336 C C . PRO A 1 209 ? 44.453 54.464 85.888 1.00 16.74 160 PRO A C 1
ATOM 1337 O O . PRO A 1 209 ? 45.543 53.918 85.760 1.00 17.51 160 PRO A O 1
ATOM 1341 N N . LEU A 1 210 ? 43.357 54.204 85.153 1.00 16.67 161 LEU A N 1
ATOM 1342 C CA . LEU A 1 210 ? 43.305 53.343 83.979 1.00 18.86 161 LEU A CA 1
ATOM 1343 C C . LEU A 1 210 ? 42.695 54.142 82.833 1.00 16.75 161 LEU A C 1
ATOM 1344 O O . LEU A 1 210 ? 41.646 54.766 82.990 1.00 23.00 161 LEU A O 1
ATOM 1349 N N . ASN A 1 211 ? 43.277 54.017 81.641 1.00 22.09 162 ASN A N 1
ATOM 1350 C CA . ASN A 1 211 ? 42.648 54.573 80.447 1.00 24.97 162 ASN A CA 1
ATOM 1351 C C . ASN A 1 211 ? 41.676 53.545 79.859 1.00 25.24 162 ASN A C 1
ATOM 1352 O O . ASN A 1 211 ? 41.532 52.447 80.394 1.00 20.35 162 ASN A O 1
ATOM 1357 N N . GLN A 1 212 ? 41.036 53.884 78.724 1.00 27.22 163 GLN A N 1
ATOM 1358 C CA . GLN A 1 212 ? 39.992 53.038 78.157 1.00 24.21 163 GLN A CA 1
ATOM 1359 C C . GLN A 1 212 ? 40.549 51.669 77.753 1.00 22.56 163 GLN A C 1
ATOM 1360 O O . GLN A 1 212 ? 39.869 50.653 77.936 1.00 26.28 163 GLN A O 1
ATOM 1366 N N . SER A 1 213 ? 41.763 51.661 77.183 1.00 26.92 164 SER A N 1
ATOM 1367 C CA . SER A 1 213 ? 42.425 50.451 76.714 1.00 29.88 164 SER A CA 1
ATOM 1368 C C . SER A 1 213 ? 42.867 49.598 77.903 1.00 30.83 164 SER A C 1
ATOM 1369 O O . SER A 1 213 ? 42.846 48.371 77.832 1.00 31.35 164 SER A O 1
ATOM 1372 N N . GLU A 1 214 ? 43.257 50.260 78.996 1.00 23.23 165 GLU A N 1
ATOM 1373 C CA . GLU A 1 214 ? 43.730 49.571 80.187 1.00 25.19 165 GLU A CA 1
ATOM 1374 C C . GLU A 1 214 ? 42.560 48.919 80.916 1.00 22.91 165 GLU A C 1
ATOM 1375 O O . GLU A 1 214 ? 42.741 47.818 81.432 1.00 24.77 165 GLU A O 1
ATOM 1381 N N . VAL A 1 215 ? 41.387 49.588 80.935 1.00 23.22 166 VAL A N 1
ATOM 1382 C CA . VAL A 1 215 ? 40.147 49.004 81.439 1.00 22.26 166 VAL A CA 1
ATOM 1383 C C . VAL A 1 215 ? 39.844 47.750 80.643 1.00 23.16 166 VAL A C 1
ATOM 1384 O O . VAL A 1 215 ? 39.463 46.731 81.215 1.00 21.50 166 VAL A O 1
ATOM 1388 N N . LEU A 1 216 ? 40.020 47.857 79.315 1.00 26.02 167 LEU A N 1
ATOM 1389 C CA . LEU A 1 216 ? 39.615 46.765 78.462 1.00 24.99 167 LEU A CA 1
ATOM 1390 C C . LEU A 1 216 ? 40.458 45.537 78.786 1.00 20.97 167 LEU A C 1
ATOM 1391 O O . LEU A 1 216 ? 39.964 44.417 78.713 1.00 27.92 167 LEU A O 1
ATOM 1396 N N . ALA A 1 217 ? 41.729 45.746 79.154 1.00 22.39 168 ALA A N 1
ATOM 1397 C CA . ALA A 1 217 ? 42.643 44.627 79.313 1.00 23.79 168 ALA A CA 1
ATOM 1398 C C . ALA A 1 217 ? 42.731 44.143 80.759 1.00 23.10 168 ALA A C 1
ATOM 1399 O O . ALA A 1 217 ? 43.341 43.103 81.006 1.00 35.10 168 ALA A O 1
ATOM 1401 N N . SER A 1 218 ? 42.138 44.901 81.694 1.00 22.30 169 SER A N 1
ATOM 1402 C CA A SER A 1 218 ? 42.269 44.617 83.112 0.50 20.04 169 SER A CA 1
ATOM 1403 C CA B SER A 1 218 ? 42.252 44.685 83.132 0.50 21.10 169 SER A CA 1
ATOM 1404 C C . SER A 1 218 ? 40.982 44.028 83.673 1.00 20.62 169 SER A C 1
ATOM 1405 O O . SER A 1 218 ? 39.881 44.414 83.294 1.00 20.14 169 SER A O 1
ATOM 1410 N N . VAL A 1 219 ? 41.150 43.103 84.617 1.00 18.19 170 VAL A N 1
ATOM 1411 C CA . VAL A 1 219 ? 40.029 42.569 85.383 1.00 17.45 170 VAL A CA 1
ATOM 1412 C C . VAL A 1 219 ? 39.621 43.595 86.438 1.00 14.96 170 VAL A C 1
ATOM 1413 O O . VAL A 1 219 ? 40.455 44.060 87.207 1.00 18.14 170 VAL A O 1
ATOM 1417 N N . GLY A 1 220 ? 38.316 43.877 86.520 1.00 12.14 171 GLY A N 1
ATOM 1418 C CA . GLY A 1 220 ? 37.797 44.840 87.479 1.00 12.00 171 GLY A CA 1
ATOM 1419 C C . GLY A 1 220 ? 37.061 44.221 88.666 1.00 11.00 171 GLY A C 1
ATOM 1420 O O . GLY A 1 220 ? 36.530 44.954 89.497 1.00 14.75 171 GLY A O 1
ATOM 1421 N N . GLY A 1 221 ? 36.936 42.891 88.724 1.00 10.36 172 GLY A N 1
ATOM 1422 C CA . GLY A 1 221 ? 36.240 42.266 89.839 1.00 10.99 172 GLY A CA 1
ATOM 1423 C C . GLY A 1 221 ? 35.368 41.107 89.384 1.00 8.15 172 GLY A C 1
ATOM 1424 O O . GLY A 1 221 ? 35.539 40.561 88.294 1.00 8.89 172 GLY A O 1
ATOM 1425 N N . SER A 1 222 ? 34.460 40.727 90.284 1.00 7.83 173 SER A N 1
ATOM 1426 C CA . SER A 1 222 ? 33.620 39.550 90.098 1.00 8.51 173 SER A CA 1
ATOM 1427 C C . SER A 1 222 ? 32.184 39.832 90.506 1.00 8.26 173 SER A C 1
ATOM 1428 O O . SER A 1 222 ? 31.938 40.416 91.556 1.00 9.12 173 SER A O 1
ATOM 1431 N N . MET A 1 223 ? 31.243 39.342 89.691 1.00 8.13 174 MET A N 1
ATOM 1432 C CA . MET A 1 223 ? 29.853 39.236 90.091 1.00 8.25 174 MET A CA 1
ATOM 1433 C C . MET A 1 223 ? 29.513 37.745 90.094 1.00 7.74 174 MET A C 1
ATOM 1434 O O . MET A 1 223 ? 29.473 37.110 89.033 1.00 8.71 174 MET A O 1
ATOM 1439 N N . ILE A 1 224 ? 29.317 37.188 91.298 1.00 7.58 175 ILE A N 1
ATOM 1440 C CA . ILE A 1 224 ? 28.983 35.782 91.462 1.00 8.39 175 ILE A CA 1
ATOM 1441 C C . ILE A 1 224 ? 27.472 35.694 91.566 1.00 8.53 175 ILE A C 1
ATOM 1442 O O . ILE A 1 224 ? 26.882 36.165 92.530 1.00 10.10 175 ILE A O 1
ATOM 1447 N N A ILE A 1 225 ? 26.865 35.140 90.516 0.50 10.24 176 ILE A N 1
ATOM 1448 N N B ILE A 1 225 ? 26.857 35.095 90.548 0.50 10.29 176 ILE A N 1
ATOM 1449 C CA A ILE A 1 225 ? 25.427 34.969 90.434 0.50 10.67 176 ILE A CA 1
ATOM 1450 C CA B ILE A 1 225 ? 25.411 35.006 90.480 0.50 10.88 176 ILE A CA 1
ATOM 1451 C C A ILE A 1 225 ? 25.091 33.633 91.087 0.50 10.52 176 ILE A C 1
ATOM 1452 C C B ILE A 1 225 ? 24.989 33.651 91.019 0.50 10.19 176 ILE A C 1
ATOM 1453 O O A ILE A 1 225 ? 25.582 32.591 90.647 0.50 12.06 176 ILE A O 1
ATOM 1454 O O B ILE A 1 225 ? 25.304 32.622 90.416 0.50 12.59 176 ILE A O 1
ATOM 1463 N N . GLY A 1 226 ? 24.295 33.687 92.160 1.00 10.48 177 GLY A N 1
ATOM 1464 C CA . GLY A 1 226 ? 23.784 32.501 92.824 1.00 11.73 177 GLY A CA 1
ATOM 1465 C C . GLY A 1 226 ? 24.678 31.958 93.932 1.00 12.01 177 GLY A C 1
ATOM 1466 O O . GLY A 1 226 ? 24.387 30.879 94.440 1.00 14.96 177 GLY A O 1
ATOM 1467 N N . GLY A 1 227 ? 25.715 32.697 94.353 1.00 11.33 178 GLY A N 1
ATOM 1468 C CA . GLY A 1 227 ? 26.549 32.140 95.399 1.00 12.45 178 GLY A CA 1
ATOM 1469 C C . GLY A 1 227 ? 27.596 33.123 95.914 1.00 10.46 178 GLY A C 1
ATOM 1470 O O . GLY A 1 227 ? 27.621 34.302 95.509 1.00 10.76 178 GLY A O 1
ATOM 1471 N N . ILE A 1 228 ? 28.420 32.576 96.821 1.00 10.59 179 ILE A N 1
ATOM 1472 C CA . ILE A 1 228 ? 29.471 33.263 97.562 1.00 10.74 179 ILE A CA 1
ATOM 1473 C C . ILE A 1 228 ? 30.767 32.526 97.237 1.00 12.86 179 ILE A C 1
ATOM 1474 O O . ILE A 1 228 ? 30.857 31.316 97.480 1.00 13.83 179 ILE A O 1
ATOM 1479 N N . ASP A 1 229 ? 31.768 33.240 96.718 1.00 10.89 180 ASP A N 1
ATOM 1480 C CA . ASP A 1 229 ? 33.045 32.609 96.406 1.00 10.78 180 ASP A CA 1
ATOM 1481 C C . ASP A 1 229 ? 34.045 32.995 97.487 1.00 11.08 180 ASP A C 1
ATOM 1482 O O . ASP A 1 229 ? 34.370 34.179 97.658 1.00 11.63 180 ASP A O 1
ATOM 1487 N N . HIS A 1 230 ? 34.543 31.983 98.208 1.00 11.70 181 HIS A N 1
ATOM 1488 C CA . HIS A 1 230 ? 35.340 32.227 99.402 1.00 12.71 181 HIS A CA 1
ATOM 1489 C C . HIS A 1 230 ? 36.741 32.731 99.055 1.00 12.45 181 HIS A C 1
ATOM 1490 O O . HIS A 1 230 ? 37.422 33.230 99.949 1.00 17.43 181 HIS A O 1
ATOM 1497 N N . SER A 1 231 ? 37.173 32.662 97.782 1.00 12.10 182 SER A N 1
ATOM 1498 C CA . SER A 1 231 ? 38.486 33.173 97.401 1.00 12.57 182 SER A CA 1
ATOM 1499 C C . SER A 1 231 ? 38.511 34.704 97.378 1.00 13.19 182 SER A C 1
ATOM 1500 O O . SER A 1 231 ? 39.574 35.315 97.308 1.00 15.14 182 SER A O 1
ATOM 1503 N N . LEU A 1 232 ? 37.328 35.333 97.361 1.00 10.84 183 LEU A N 1
ATOM 1504 C CA . LEU A 1 232 ? 37.221 36.772 97.100 1.00 10.08 183 LEU A CA 1
ATOM 1505 C C . LEU A 1 232 ? 37.321 37.642 98.352 1.00 9.46 183 LEU A C 1
ATOM 1506 O O . LEU A 1 232 ? 37.334 38.868 98.223 1.00 10.37 183 LEU A O 1
ATOM 1511 N N . TYR A 1 233 ? 37.403 37.026 99.525 1.00 9.35 184 TYR A N 1
ATOM 1512 C CA . TYR A 1 233 ? 37.438 37.787 100.756 1.00 9.45 184 TYR A CA 1
ATOM 1513 C C . TYR A 1 233 ? 38.346 37.122 101.779 1.00 10.58 184 TYR A C 1
ATOM 1514 O O . TYR A 1 233 ? 38.732 35.955 101.640 1.00 12.54 184 TYR A O 1
ATOM 1523 N N . THR A 1 234 ? 38.658 37.901 102.819 1.00 11.36 185 THR A N 1
ATOM 1524 C CA . THR A 1 234 ? 39.398 37.422 103.977 1.00 12.98 185 THR A CA 1
ATOM 1525 C C . THR A 1 234 ? 38.556 37.653 105.223 1.00 11.63 185 THR A C 1
ATOM 1526 O O . THR A 1 234 ? 37.670 38.501 105.223 1.00 11.37 185 THR A O 1
ATOM 1530 N N . GLY A 1 235 ? 38.821 36.867 106.273 1.00 13.90 186 GLY A N 1
ATOM 1531 C CA . GLY A 1 235 ? 38.100 37.027 107.525 1.00 14.96 186 GLY A CA 1
ATOM 1532 C C . GLY A 1 235 ? 36.646 36.575 107.396 1.00 12.44 186 GLY A C 1
ATOM 1533 O O . GLY A 1 235 ? 36.309 35.766 106.537 1.00 15.26 186 GLY A O 1
ATOM 1534 N N . SER A 1 236 ? 35.775 37.117 108.249 1.00 13.05 187 SER A N 1
ATOM 1535 C CA . SER A 1 236 ? 34.397 36.667 108.343 1.00 13.79 187 SER A CA 1
ATOM 1536 C C . SER A 1 236 ? 33.476 37.592 107.553 1.00 12.20 187 SER A C 1
ATOM 1537 O O . SER A 1 236 ? 33.746 38.799 107.444 1.00 12.15 187 SER A O 1
ATOM 1540 N N . LEU A 1 237 ? 32.354 37.030 107.071 1.00 11.96 188 LEU A N 1
ATOM 1541 C CA . LEU A 1 237 ? 31.222 37.801 106.563 1.00 10.48 188 LEU A CA 1
ATOM 1542 C C . LEU A 1 237 ? 30.321 38.189 107.730 1.00 10.48 188 LEU A C 1
ATOM 1543 O O . LEU A 1 237 ? 29.921 37.336 108.525 1.00 14.06 188 LEU A O 1
ATOM 1548 N N . TRP A 1 238 ? 29.980 39.473 107.799 1.00 8.38 189 TRP A N 1
ATOM 1549 C CA . TRP A 1 238 ? 29.018 39.993 108.753 1.00 7.67 189 TRP A CA 1
ATOM 1550 C C . TRP A 1 238 ? 27.815 40.515 107.981 1.00 7.80 189 TRP A C 1
ATOM 1551 O O . TRP A 1 238 ? 27.986 41.219 106.982 1.00 8.77 189 TRP A O 1
ATOM 1562 N N . TYR A 1 239 ? 26.606 40.242 108.490 1.00 8.16 190 TYR A N 1
ATOM 1563 C CA . TYR A 1 239 ? 25.384 40.567 107.780 1.00 8.48 190 TYR A CA 1
ATOM 1564 C C . TYR A 1 239 ? 24.584 41.653 108.486 1.00 7.98 190 TYR A C 1
ATOM 1565 O O . TYR A 1 239 ? 24.382 41.626 109.707 1.00 9.69 190 TYR A O 1
ATOM 1574 N N . THR A 1 240 ? 24.050 42.552 107.657 1.00 8.12 191 THR A N 1
ATOM 1575 C CA . THR A 1 240 ? 23.117 43.584 108.096 1.00 8.82 191 THR A CA 1
ATOM 1576 C C . THR A 1 240 ? 21.762 43.334 107.429 1.00 9.25 191 THR A C 1
ATOM 1577 O O . THR A 1 240 ? 21.710 42.894 106.278 1.00 9.34 191 THR A O 1
ATOM 1581 N N . PRO A 1 241 ? 20.607 43.562 108.099 1.00 9.77 192 PRO A N 1
ATOM 1582 C CA . PRO A 1 241 ? 19.330 43.298 107.434 1.00 9.95 192 PRO A CA 1
ATOM 1583 C C . PRO A 1 241 ? 19.079 44.243 106.260 1.00 10.66 192 PRO A C 1
ATOM 1584 O O . PRO A 1 241 ? 19.452 45.418 106.297 1.00 12.58 192 PRO A O 1
ATOM 1588 N N . ILE A 1 242 ? 18.398 43.723 105.227 1.00 9.62 193 ILE A N 1
ATOM 1589 C CA . ILE A 1 242 ? 17.773 44.607 104.253 1.00 9.75 193 ILE A CA 1
ATOM 1590 C C . ILE A 1 242 ? 16.500 45.145 104.911 1.00 10.40 193 ILE A C 1
ATOM 1591 O O . ILE A 1 242 ? 15.592 44.369 105.240 1.00 11.32 193 ILE A O 1
ATOM 1596 N N . ARG A 1 243 ? 16.447 46.461 105.146 1.00 9.82 194 ARG A N 1
ATOM 1597 C CA . ARG A 1 243 ? 15.355 47.035 105.912 1.00 10.79 194 ARG A CA 1
ATOM 1598 C C . ARG A 1 243 ? 14.038 46.871 105.157 1.00 11.39 194 ARG A C 1
ATOM 1599 O O . ARG A 1 243 ? 13.010 46.560 105.754 1.00 13.53 194 ARG A O 1
ATOM 1607 N N . ARG A 1 244 ? 14.076 47.092 103.855 1.00 10.94 195 ARG A N 1
ATOM 1608 C CA . ARG A 1 244 ? 12.908 46.992 102.992 1.00 11.61 195 ARG A CA 1
ATOM 1609 C C . ARG A 1 244 ? 13.422 46.704 101.583 1.00 10.73 195 ARG A C 1
ATOM 1610 O O . ARG A 1 244 ? 14.466 47.195 101.208 1.00 10.92 195 ARG A O 1
ATOM 1618 N N . GLU A 1 245 ? 12.671 45.905 100.827 1.00 11.60 196 GLU A N 1
ATOM 1619 C CA . GLU A 1 245 ? 13.077 45.466 99.497 1.00 10.77 196 GLU A CA 1
ATOM 1620 C C . GLU A 1 245 ? 12.621 46.477 98.448 1.00 10.74 196 GLU A C 1
ATOM 1621 O O . GLU A 1 245 ? 11.528 46.366 97.888 1.00 13.03 196 GLU A O 1
ATOM 1627 N N . TRP A 1 246 ? 13.423 47.519 98.215 1.00 9.61 197 TRP A N 1
ATOM 1628 C CA . TRP A 1 246 ? 13.157 48.460 97.140 1.00 9.39 197 TRP A CA 1
ATOM 1629 C C . TRP A 1 246 ? 14.515 48.780 96.515 1.00 8.67 197 TRP A C 1
ATOM 1630 O O . TRP A 1 246 ? 14.948 48.082 95.607 1.00 9.74 197 TRP A O 1
ATOM 1641 N N . TYR A 1 247 ? 15.229 49.762 97.075 1.00 8.74 198 TYR A N 1
ATOM 1642 C CA . TYR A 1 247 ? 16.687 49.762 97.033 1.00 8.01 198 TYR A CA 1
ATOM 1643 C C . TYR A 1 247 ? 17.183 48.646 97.956 1.00 7.73 198 TYR A C 1
ATOM 1644 O O . TYR A 1 247 ? 16.412 48.067 98.723 1.00 8.62 198 TYR A O 1
ATOM 1653 N N . TYR A 1 248 ? 18.510 48.417 97.957 1.00 7.54 199 TYR A N 1
ATOM 1654 C CA . TYR A 1 248 ? 19.133 47.624 99.005 1.00 7.47 199 TYR A CA 1
ATOM 1655 C C . TYR A 1 248 ? 19.361 48.538 100.198 1.00 7.53 199 TYR A C 1
ATOM 1656 O O . TYR A 1 248 ? 20.437 49.124 100.354 1.00 8.45 199 TYR A O 1
ATOM 1665 N N . GLU A 1 249 ? 18.305 48.704 101.006 1.00 7.92 200 GLU A N 1
ATOM 1666 C CA . GLU A 1 249 ? 18.308 49.665 102.097 1.00 8.33 200 GLU A CA 1
ATOM 1667 C C . GLU A 1 249 ? 18.855 49.008 103.361 1.00 8.47 200 GLU A C 1
ATOM 1668 O O . GLU A 1 249 ? 18.435 47.905 103.721 1.00 9.34 200 GLU A O 1
ATOM 1674 N N . VAL A 1 250 ? 19.753 49.733 104.057 1.00 8.30 201 VAL A N 1
ATOM 1675 C CA . VAL A 1 250 ? 20.364 49.283 105.299 1.00 8.66 201 VAL A CA 1
ATOM 1676 C C . VAL A 1 250 ? 20.247 50.385 106.354 1.00 7.97 201 VAL A C 1
ATOM 1677 O O . VAL A 1 250 ? 19.854 51.511 106.034 1.00 8.82 201 VAL A O 1
ATOM 1681 N N . ILE A 1 251 ? 20.659 50.057 107.595 1.00 8.42 202 ILE A N 1
ATOM 1682 C CA A ILE A 1 251 ? 20.662 51.039 108.673 0.60 8.63 202 ILE A CA 1
ATOM 1683 C CA B ILE A 1 251 ? 20.646 50.982 108.723 0.40 8.53 202 ILE A CA 1
ATOM 1684 C C . ILE A 1 251 ? 22.061 51.149 109.279 1.00 8.16 202 ILE A C 1
ATOM 1685 O O . ILE A 1 251 ? 22.627 50.187 109.800 1.00 8.84 202 ILE A O 1
ATOM 1694 N N . ILE A 1 252 ? 22.586 52.384 109.227 1.00 7.41 203 ILE A N 1
ATOM 1695 C CA . ILE A 1 252 ? 23.837 52.770 109.870 1.00 7.75 203 ILE A CA 1
ATOM 1696 C C . ILE A 1 252 ? 23.525 53.275 111.281 1.00 7.53 203 ILE A C 1
ATOM 1697 O O . ILE A 1 252 ? 22.664 54.132 111.474 1.00 9.42 203 ILE A O 1
ATOM 1702 N N . VAL A 1 253 ? 24.284 52.779 112.272 1.00 7.61 204 VAL A N 1
ATOM 1703 C CA . VAL A 1 253 ? 23.953 53.067 113.670 1.00 8.47 204 VAL A CA 1
ATOM 1704 C C . VAL A 1 253 ? 25.033 53.899 114.373 1.00 9.30 204 VAL A C 1
ATOM 1705 O O . VAL A 1 253 ? 24.763 54.408 115.464 1.00 11.43 204 VAL A O 1
ATOM 1709 N N . ARG A 1 254 ? 26.214 54.068 113.767 1.00 8.32 205 ARG A N 1
ATOM 1710 C CA . ARG A 1 254 ? 27.314 54.835 114.362 1.00 7.79 205 ARG A CA 1
ATOM 1711 C C . ARG A 1 254 ? 28.314 55.104 113.245 1.00 7.25 205 ARG A C 1
ATOM 1712 O O . ARG A 1 254 ? 28.467 54.275 112.349 1.00 7.51 205 ARG A O 1
ATOM 1720 N N . VAL A 1 255 ? 28.988 56.261 113.318 1.00 7.50 206 VAL A N 1
ATOM 1721 C CA . VAL A 1 255 ? 30.048 56.627 112.386 1.00 7.15 206 VAL A CA 1
ATOM 1722 C C . VAL A 1 255 ? 31.242 57.090 113.197 1.00 7.16 206 VAL A C 1
ATOM 1723 O O . VAL A 1 255 ? 31.067 57.903 114.111 1.00 7.98 206 VAL A O 1
ATOM 1727 N N . GLU A 1 256 ? 32.437 56.600 112.835 1.00 7.00 207 GLU A N 1
ATOM 1728 C CA . GLU A 1 256 ? 33.668 57.087 113.456 1.00 7.34 207 GLU A CA 1
ATOM 1729 C C . GLU A 1 256 ? 34.637 57.544 112.367 1.00 7.09 207 GLU A C 1
ATOM 1730 O O . GLU A 1 256 ? 34.692 56.947 111.292 1.00 8.07 207 GLU A O 1
ATOM 1736 N N . ILE A 1 257 ? 35.437 58.547 112.728 1.00 6.81 208 ILE A N 1
ATOM 1737 C CA . ILE A 1 257 ? 36.563 58.996 111.924 1.00 6.81 208 ILE A CA 1
ATOM 1738 C C . ILE A 1 257 ? 37.813 58.765 112.769 1.00 6.28 208 ILE A C 1
ATOM 1739 O O . ILE A 1 257 ? 37.940 59.383 113.832 1.00 6.68 208 ILE A O 1
ATOM 1744 N N . ASN A 1 258 ? 38.683 57.818 112.389 1.00 7.46 209 ASN A N 1
ATOM 1745 C CA . ASN A 1 258 ? 39.849 57.518 113.219 1.00 6.95 209 ASN A CA 1
ATOM 1746 C C . ASN A 1 258 ? 39.427 57.236 114.668 1.00 6.66 209 ASN A C 1
ATOM 1747 O O . ASN A 1 258 ? 40.075 57.698 115.610 1.00 7.92 209 ASN A O 1
ATOM 1752 N N . GLY A 1 259 ? 38.371 56.449 114.850 1.00 6.60 210 GLY A N 1
ATOM 1753 C CA . GLY A 1 259 ? 37.935 56.019 116.169 1.00 7.55 210 GLY A CA 1
ATOM 1754 C C . GLY A 1 259 ? 37.115 57.061 116.924 1.00 6.86 210 GLY A C 1
ATOM 1755 O O . GLY A 1 259 ? 36.555 56.737 117.965 1.00 8.11 210 GLY A O 1
ATOM 1756 N N . GLN A 1 260 ? 37.048 58.297 116.406 1.00 6.47 211 GLN A N 1
ATOM 1757 C CA A GLN A 1 260 ? 36.310 59.354 117.081 0.50 6.89 211 GLN A CA 1
ATOM 1758 C CA B GLN A 1 260 ? 36.310 59.350 117.084 0.50 7.08 211 GLN A CA 1
ATOM 1759 C C . GLN A 1 260 ? 34.875 59.336 116.567 1.00 6.63 211 GLN A C 1
ATOM 1760 O O . GLN A 1 260 ? 34.617 59.498 115.361 1.00 7.25 211 GLN A O 1
ATOM 1771 N N . ASP A 1 261 ? 33.940 59.174 117.498 1.00 6.97 212 ASP A N 1
ATOM 1772 C CA . ASP A 1 261 ? 32.519 59.144 117.209 1.00 7.25 212 ASP A CA 1
ATOM 1773 C C . ASP A 1 261 ? 32.085 60.486 116.610 1.00 7.06 212 ASP A C 1
ATOM 1774 O O . ASP A 1 261 ? 32.317 61.546 117.194 1.00 8.65 212 ASP A O 1
ATOM 1779 N N . LEU A 1 262 ? 31.419 60.456 115.456 1.00 7.16 213 LEU A N 1
ATOM 1780 C CA . LEU A 1 262 ? 30.858 61.661 114.869 1.00 8.12 213 LEU A CA 1
ATOM 1781 C C . LEU A 1 262 ? 29.723 62.205 115.738 1.00 9.34 213 LEU A C 1
ATOM 1782 O O . LEU A 1 262 ? 29.429 63.408 115.677 1.00 12.51 213 LEU A O 1
ATOM 1787 N N . LYS A 1 263 ? 29.093 61.329 116.533 1.00 9.29 214 LYS A N 1
ATOM 1788 C CA . LYS A 1 263 ? 28.221 61.696 117.653 1.00 11.02 214 LYS A CA 1
ATOM 1789 C C . LYS A 1 263 ? 26.948 62.419 117.214 1.00 11.44 214 LYS A C 1
ATOM 1790 O O . LYS A 1 263 ? 26.409 63.250 117.942 1.00 17.27 214 LYS A O 1
ATOM 1796 N N . MET A 1 264 ? 26.434 62.075 116.041 1.00 10.26 215 MET A N 1
ATOM 1797 C CA . MET A 1 264 ? 25.142 62.580 115.615 1.00 11.08 215 MET A CA 1
ATOM 1798 C C . MET A 1 264 ? 24.069 61.564 116.000 1.00 11.91 215 MET A C 1
ATOM 1799 O O . MET A 1 264 ? 24.332 60.372 116.114 1.00 13.65 215 MET A O 1
ATOM 1804 N N . ASP A 1 265 ? 22.839 62.051 116.187 1.00 11.03 216 ASP A N 1
ATOM 1805 C CA . ASP A 1 265 ? 21.698 61.149 116.309 1.00 12.53 216 ASP A CA 1
ATOM 1806 C C . ASP A 1 265 ? 21.697 60.220 115.101 1.00 11.45 216 ASP A C 1
ATOM 1807 O O . ASP A 1 265 ? 21.812 60.693 113.973 1.00 11.83 216 ASP A O 1
ATOM 1812 N N . CYS A 1 266 ? 21.574 58.907 115.347 1.00 12.05 217 CYS A N 1
ATOM 1813 C CA . CYS A 1 266 ? 21.798 57.966 114.254 1.00 12.18 217 CYS A CA 1
ATOM 1814 C C . CYS A 1 266 ? 20.740 58.077 113.153 1.00 10.41 217 CYS A C 1
ATOM 1815 O O . CYS A 1 266 ? 21.002 57.659 112.032 1.00 11.61 217 CYS A O 1
ATOM 1818 N N . LYS A 1 267 ? 19.560 58.658 113.433 1.00 10.78 218 LYS A N 1
ATOM 1819 C CA . LYS A 1 267 ? 18.605 58.895 112.361 1.00 11.00 218 LYS A CA 1
ATOM 1820 C C . LYS A 1 267 ? 19.216 59.768 111.267 1.00 10.95 218 LYS A C 1
ATOM 1821 O O . LYS A 1 267 ? 18.853 59.628 110.100 1.00 11.89 218 LYS A O 1
ATOM 1827 N N . GLU A 1 268 ? 20.143 60.666 111.635 1.00 9.21 219 GLU A N 1
ATOM 1828 C CA . GLU A 1 268 ? 20.758 61.557 110.662 1.00 9.17 219 GLU A CA 1
ATOM 1829 C C . GLU A 1 268 ? 21.505 60.765 109.594 1.00 8.75 219 GLU A C 1
ATOM 1830 O O . GLU A 1 268 ? 21.568 61.185 108.440 1.00 9.50 219 GLU A O 1
ATOM 1836 N N . TYR A 1 269 ? 22.100 59.644 110.015 1.00 8.63 220 TYR A N 1
ATOM 1837 C CA . TYR A 1 269 ? 22.917 58.853 109.110 1.00 8.21 220 TYR A CA 1
ATOM 1838 C C . TYR A 1 269 ? 22.079 58.164 108.037 1.00 8.54 220 TYR A C 1
ATOM 1839 O O . TYR A 1 269 ? 22.621 57.741 107.026 1.00 10.61 220 TYR A O 1
ATOM 1848 N N . ASN A 1 270 ? 20.770 58.029 108.279 1.00 8.59 221 ASN A N 1
ATOM 1849 C CA . ASN A 1 270 ? 19.863 57.296 107.403 1.00 8.80 221 ASN A CA 1
ATOM 1850 C C . ASN A 1 270 ? 18.739 58.208 106.924 1.00 9.10 221 ASN A C 1
ATOM 1851 O O . ASN A 1 270 ? 17.650 57.726 106.609 1.00 10.12 221 ASN A O 1
ATOM 1856 N N . TYR A 1 271 ? 19.009 59.519 106.870 1.00 10.65 222 TYR A N 1
ATOM 1857 C CA . TYR A 1 271 ? 17.972 60.460 106.480 1.00 10.22 222 TYR A CA 1
ATOM 1858 C C . TYR A 1 271 ? 18.150 60.776 104.994 1.00 10.09 222 TYR A C 1
ATOM 1859 O O . TYR A 1 271 ? 19.139 61.411 104.614 1.00 10.79 222 TYR A O 1
ATOM 1868 N N . ASP A 1 272 ? 17.230 60.353 104.112 1.00 10.32 223 ASP A N 1
ATOM 1869 C CA . ASP A 1 272 ? 15.960 59.676 104.365 1.00 11.11 223 ASP A CA 1
ATOM 1870 C C . ASP A 1 272 ? 16.027 58.171 104.115 1.00 10.82 223 ASP A C 1
ATOM 1871 O O . ASP A 1 272 ? 15.033 57.463 104.286 1.00 13.08 223 ASP A O 1
ATOM 1876 N N . LYS A 1 273 ? 17.209 57.669 103.732 1.00 10.14 224 LYS A N 1
ATOM 1877 C CA . LYS A 1 273 ? 17.468 56.239 103.601 1.00 9.66 224 LYS A CA 1
ATOM 1878 C C . LYS A 1 273 ? 18.985 56.061 103.529 1.00 9.11 224 LYS A C 1
ATOM 1879 O O . LYS A 1 273 ? 19.700 57.033 103.295 1.00 10.30 224 LYS A O 1
ATOM 1885 N N . SER A 1 274 ? 19.450 54.820 103.676 1.00 8.44 225 SER A N 1
ATOM 1886 C CA . SER A 1 274 ? 20.829 54.451 103.369 1.00 7.80 225 SER A CA 1
ATOM 1887 C C . SER A 1 274 ? 20.786 53.240 102.442 1.00 7.70 225 SER A C 1
ATOM 1888 O O . SER A 1 274 ? 20.074 52.277 102.735 1.00 9.15 225 SER A O 1
ATOM 1891 N N . ILE A 1 275 ? 21.549 53.297 101.341 1.00 7.49 226 ILE A N 1
ATOM 1892 C CA . ILE A 1 275 ? 21.474 52.216 100.361 1.00 7.91 226 ILE A CA 1
ATOM 1893 C C . ILE A 1 275 ? 22.881 51.783 99.957 1.00 7.84 226 ILE A C 1
ATOM 1894 O O . ILE A 1 275 ? 23.837 52.557 100.060 1.00 8.32 226 ILE A O 1
ATOM 1899 N N . VAL A 1 276 ? 22.960 50.569 99.404 1.00 7.52 227 VAL A N 1
ATOM 1900 C CA . VAL A 1 276 ? 24.191 50.063 98.802 1.00 7.58 227 VAL A CA 1
ATOM 1901 C C . VAL A 1 276 ? 24.033 50.129 97.286 1.00 7.45 227 VAL A C 1
ATOM 1902 O O . VAL A 1 276 ? 23.142 49.468 96.735 1.00 9.55 227 VAL A O 1
ATOM 1906 N N . ASP A 1 277 ? 24.901 50.910 96.620 1.00 7.58 228 ASP A N 1
ATOM 1907 C CA . ASP A 1 277 ? 24.673 51.278 95.222 1.00 7.97 228 ASP A CA 1
ATOM 1908 C C . ASP A 1 277 ? 25.949 51.253 94.381 1.00 8.03 228 ASP A C 1
ATOM 1909 O O . ASP A 1 277 ? 26.703 52.235 94.324 1.00 9.23 228 ASP A O 1
ATOM 1914 N N . SER A 1 278 ? 26.122 50.167 93.617 1.00 7.53 229 SER A N 1
ATOM 1915 C CA . SER A 1 278 ? 27.285 50.042 92.745 1.00 7.31 229 SER A CA 1
ATOM 1916 C C . SER A 1 278 ? 27.281 51.040 91.587 1.00 6.62 229 SER A C 1
ATOM 1917 O O . SER A 1 278 ? 28.324 51.227 90.966 1.00 8.19 229 SER A O 1
ATOM 1920 N N . GLY A 1 279 ? 26.117 51.648 91.277 1.00 7.93 230 GLY A N 1
ATOM 1921 C CA . GLY A 1 279 ? 25.996 52.606 90.188 1.00 8.14 230 GLY A CA 1
ATOM 1922 C C . GLY A 1 279 ? 26.308 54.049 90.579 1.00 8.73 230 GLY A C 1
ATOM 1923 O O . GLY A 1 279 ? 26.245 54.915 89.712 1.00 10.38 230 GLY A O 1
ATOM 1924 N N . THR A 1 280 ? 26.653 54.296 91.847 1.00 7.94 231 THR A N 1
ATOM 1925 C CA . THR A 1 280 ? 27.129 55.602 92.287 1.00 8.02 231 THR A CA 1
ATOM 1926 C C . THR A 1 280 ? 28.619 55.456 92.574 1.00 7.91 231 THR A C 1
ATOM 1927 O O . THR A 1 280 ? 29.020 54.477 93.171 1.00 9.46 231 THR A O 1
ATOM 1931 N N . THR A 1 281 ? 29.421 56.441 92.175 1.00 7.90 232 THR A N 1
ATOM 1932 C CA . THR A 1 281 ? 30.854 56.380 92.433 1.00 7.76 232 THR A CA 1
ATOM 1933 C C . THR A 1 281 ? 31.167 56.578 93.919 1.00 7.93 232 THR A C 1
ATOM 1934 O O . THR A 1 281 ? 31.899 55.786 94.522 1.00 8.38 232 THR A O 1
ATOM 1938 N N . ASN A 1 282 ? 30.662 57.673 94.496 1.00 7.49 233 ASN A N 1
ATOM 1939 C CA . ASN A 1 282 ? 31.125 58.130 95.795 1.00 7.04 233 ASN A CA 1
ATOM 1940 C C . ASN A 1 282 ? 30.428 57.459 96.972 1.00 7.27 233 ASN A C 1
ATOM 1941 O O . ASN A 1 282 ? 29.361 56.859 96.847 1.00 8.77 233 ASN A O 1
ATOM 1946 N N . LEU A 1 283 ? 31.035 57.623 98.164 1.00 7.12 234 LEU A N 1
ATOM 1947 C CA . LEU A 1 283 ? 30.266 57.577 99.399 1.00 7.21 234 LEU A CA 1
ATOM 1948 C C . LEU A 1 283 ? 29.532 58.908 99.521 1.00 7.29 234 LEU A C 1
ATOM 1949 O O . LEU A 1 283 ? 30.185 59.958 99.613 1.00 9.17 234 LEU A O 1
ATOM 1954 N N . ARG A 1 284 ? 28.200 58.864 99.450 1.00 7.64 235 ARG A N 1
ATOM 1955 C CA . ARG A 1 284 ? 27.432 60.097 99.551 1.00 7.74 235 ARG A CA 1
ATOM 1956 C C . ARG A 1 284 ? 26.744 60.091 100.907 1.00 7.65 235 ARG A C 1
ATOM 1957 O O . ARG A 1 284 ? 26.226 59.064 101.362 1.00 8.57 235 ARG A O 1
ATOM 1965 N N . LEU A 1 285 ? 26.802 61.241 101.595 1.00 8.53 236 LEU A N 1
ATOM 1966 C CA . LEU A 1 285 ? 26.254 61.349 102.942 1.00 8.55 236 LEU A CA 1
ATOM 1967 C C . LEU A 1 285 ? 25.220 62.467 102.981 1.00 8.62 236 LEU A C 1
ATOM 1968 O O . LEU A 1 285 ? 25.405 63.493 102.339 1.00 9.51 236 LEU A O 1
ATOM 1973 N N . PRO A 1 286 ? 24.148 62.324 103.788 1.00 8.62 237 PRO A N 1
ATOM 1974 C CA . PRO A 1 286 ? 23.184 63.424 103.950 1.00 9.53 237 PRO A CA 1
ATOM 1975 C C . PRO A 1 286 ? 23.919 64.717 104.323 1.00 9.75 237 PRO A C 1
ATOM 1976 O O . PRO A 1 286 ? 24.914 64.681 105.042 1.00 9.48 237 PRO A O 1
ATOM 1980 N N . LYS A 1 287 ? 23.444 65.856 103.811 1.00 10.11 238 LYS A N 1
ATOM 1981 C CA . LYS A 1 287 ? 24.111 67.141 103.978 1.00 10.55 238 LYS A CA 1
ATOM 1982 C C . LYS A 1 287 ? 24.721 67.373 105.362 1.00 9.24 238 LYS A C 1
ATOM 1983 O O . LYS A 1 287 ? 25.894 67.729 105.453 1.00 9.46 238 LYS A O 1
ATOM 1989 N N A LYS A 1 288 ? 23.911 67.205 106.413 0.50 9.52 239 LYS A N 1
ATOM 1990 N N B LYS A 1 288 ? 23.944 67.212 106.443 0.50 9.60 239 LYS A N 1
ATOM 1991 C CA A LYS A 1 288 ? 24.359 67.498 107.762 0.50 9.59 239 LYS A CA 1
ATOM 1992 C CA B LYS A 1 288 ? 24.469 67.550 107.760 0.50 9.60 239 LYS A CA 1
ATOM 1993 C C A LYS A 1 288 ? 25.517 66.578 108.157 0.50 8.87 239 LYS A C 1
ATOM 1994 C C B LYS A 1 288 ? 25.541 66.557 108.211 0.50 8.92 239 LYS A C 1
ATOM 1995 O O A LYS A 1 288 ? 26.498 67.020 108.751 0.50 9.35 239 LYS A O 1
ATOM 1996 O O B LYS A 1 288 ? 26.465 66.915 108.940 0.50 9.96 239 LYS A O 1
ATOM 2007 N N . VAL A 1 289 ? 25.394 65.296 107.792 1.00 9.05 240 VAL A N 1
ATOM 2008 C CA . VAL A 1 289 ? 26.404 64.286 108.077 1.00 8.30 240 VAL A CA 1
ATOM 2009 C C . VAL A 1 289 ? 27.672 64.570 107.274 1.00 7.69 240 VAL A C 1
ATOM 2010 O O . VAL A 1 289 ? 28.777 64.483 107.817 1.00 8.70 240 VAL A O 1
ATOM 2014 N N . PHE A 1 290 ? 27.517 64.938 105.998 1.00 8.15 241 PHE A N 1
ATOM 2015 C CA . PHE A 1 290 ? 28.659 65.320 105.190 1.00 8.40 241 PHE A CA 1
ATOM 2016 C C . PHE A 1 290 ? 29.415 66.469 105.855 1.00 8.58 241 PHE A C 1
ATOM 2017 O O . PHE A 1 290 ? 30.643 66.443 105.942 1.00 8.87 241 PHE A O 1
ATOM 2025 N N . GLU A 1 291 ? 28.689 67.503 106.304 1.00 8.18 242 GLU A N 1
ATOM 2026 C CA . GLU A 1 291 ? 29.350 68.666 106.878 1.00 9.41 242 GLU A CA 1
ATOM 2027 C C . GLU A 1 291 ? 30.150 68.265 108.122 1.00 8.35 242 GLU A C 1
ATOM 2028 O O . GLU A 1 291 ? 31.287 68.696 108.312 1.00 9.70 242 GLU A O 1
ATOM 2034 N N . ALA A 1 292 ? 29.558 67.429 108.976 1.00 8.13 243 ALA A N 1
ATOM 2035 C CA . ALA A 1 292 ? 30.246 66.984 110.184 1.00 8.39 243 ALA A CA 1
ATOM 2036 C C . ALA A 1 292 ? 31.440 66.079 109.862 1.00 7.89 243 ALA A C 1
ATOM 2037 O O . ALA A 1 292 ? 32.519 66.206 110.463 1.00 8.61 243 ALA A O 1
ATOM 2039 N N . ALA A 1 293 ? 31.241 65.147 108.921 1.00 7.85 244 ALA A N 1
ATOM 2040 C CA . ALA A 1 293 ? 32.307 64.226 108.548 1.00 8.14 244 ALA A CA 1
ATOM 2041 C C . ALA A 1 293 ? 33.479 64.969 107.919 1.00 7.73 244 ALA A C 1
ATOM 2042 O O . ALA A 1 293 ? 34.638 64.680 108.242 1.00 8.34 244 ALA A O 1
ATOM 2044 N N . VAL A 1 294 ? 33.201 65.918 107.012 1.00 7.75 245 VAL A N 1
ATOM 2045 C CA A VAL A 1 294 ? 34.283 66.656 106.362 0.50 8.57 245 VAL A CA 1
ATOM 2046 C CA B VAL A 1 294 ? 34.312 66.596 106.375 0.50 8.01 245 VAL A CA 1
ATOM 2047 C C . VAL A 1 294 ? 35.046 67.479 107.394 1.00 7.60 245 VAL A C 1
ATOM 2048 O O . VAL A 1 294 ? 36.262 67.569 107.336 1.00 8.23 245 VAL A O 1
ATOM 2055 N N . LYS A 1 295 ? 34.333 68.074 108.361 1.00 7.83 246 LYS A N 1
ATOM 2056 C CA . LYS A 1 295 ? 35.035 68.814 109.402 1.00 8.47 246 LYS A CA 1
ATOM 2057 C C . LYS A 1 295 ? 36.020 67.886 110.120 1.00 7.80 246 LYS A C 1
ATOM 2058 O O . LYS A 1 295 ? 37.170 68.262 110.393 1.00 8.21 246 LYS A O 1
ATOM 2064 N N . SER A 1 296 ? 35.556 66.683 110.479 1.00 7.30 247 SER A N 1
ATOM 2065 C CA . SER A 1 296 ? 36.388 65.729 111.188 1.00 7.48 247 SER A CA 1
ATOM 2066 C C . SER A 1 296 ? 37.557 65.232 110.331 1.00 6.74 247 SER A C 1
ATOM 2067 O O . SER A 1 296 ? 38.681 65.080 110.820 1.00 7.23 247 SER A O 1
ATOM 2070 N N . ILE A 1 297 ? 37.307 64.967 109.039 1.00 6.69 248 ILE A N 1
ATOM 2071 C CA . ILE A 1 297 ? 38.377 64.497 108.166 1.00 7.13 248 ILE A CA 1
ATOM 2072 C C . ILE A 1 297 ? 39.426 65.591 107.943 1.00 6.84 248 ILE A C 1
ATOM 2073 O O . ILE A 1 297 ? 40.629 65.299 107.930 1.00 7.38 248 ILE A O 1
ATOM 2078 N N . LYS A 1 298 ? 38.978 66.843 107.780 1.00 7.15 249 LYS A N 1
ATOM 2079 C CA . LYS A 1 298 ? 39.921 67.958 107.720 1.00 7.06 249 LYS A CA 1
ATOM 2080 C C . LYS A 1 298 ? 40.766 68.050 108.990 1.00 7.23 249 LYS A C 1
ATOM 2081 O O . LYS A 1 298 ? 41.984 68.216 108.920 1.00 8.45 249 LYS A O 1
ATOM 2087 N N . ALA A 1 299 ? 40.131 67.894 110.156 1.00 7.72 250 ALA A N 1
ATOM 2088 C CA . ALA A 1 299 ? 40.885 67.985 111.406 1.00 8.05 250 ALA A CA 1
ATOM 2089 C C . ALA A 1 299 ? 41.926 66.870 111.515 1.00 8.32 250 ALA A C 1
ATOM 2090 O O . ALA A 1 299 ? 43.066 67.098 111.927 1.00 8.40 250 ALA A O 1
ATOM 2092 N N . ALA A 1 300 ? 41.558 65.659 111.079 1.00 7.59 251 ALA A N 1
ATOM 2093 C CA . ALA A 1 300 ? 42.490 64.539 111.182 1.00 7.25 251 ALA A CA 1
ATOM 2094 C C . ALA A 1 300 ? 43.680 64.705 110.234 1.00 7.16 251 ALA A C 1
ATOM 2095 O O . ALA A 1 300 ? 44.791 64.284 110.561 1.00 8.34 251 ALA A O 1
ATOM 2097 N N . SER A 1 301 ? 43.435 65.332 109.069 1.00 7.29 252 SER A N 1
ATOM 2098 C CA . SER A 1 301 ? 44.428 65.477 108.015 1.00 7.87 252 SER A CA 1
ATOM 2099 C C . SER A 1 301 ? 45.090 66.856 108.050 1.00 8.33 252 SER A C 1
ATOM 2100 O O . SER A 1 301 ? 45.745 67.226 107.084 1.00 9.69 252 SER A O 1
ATOM 2103 N N . SER A 1 302 ? 44.964 67.577 109.168 1.00 8.33 253 SER A N 1
ATOM 2104 C CA . SER A 1 302 ? 45.254 69.011 109.197 1.00 9.67 253 SER A CA 1
ATOM 2105 C C . SER A 1 302 ? 46.733 69.355 109.023 1.00 10.07 253 SER A C 1
ATOM 2106 O O . SER A 1 302 ? 47.045 70.538 108.839 1.00 11.80 253 SER A O 1
ATOM 2109 N N . THR A 1 303 ? 47.648 68.374 109.048 1.00 9.11 254 THR A N 1
ATOM 2110 C CA A THR A 1 303 ? 49.047 68.675 108.777 0.60 10.24 254 THR A CA 1
ATOM 2111 C CA B THR A 1 303 ? 49.051 68.631 108.765 0.40 10.35 254 THR A CA 1
ATOM 2112 C C . THR A 1 303 ? 49.268 69.084 107.317 1.00 10.52 254 THR A C 1
ATOM 2113 O O . THR A 1 303 ? 50.336 69.589 106.983 1.00 14.28 254 THR A O 1
ATOM 2120 N N . GLU A 1 304 ? 48.276 68.862 106.438 1.00 9.88 255 GLU A N 1
ATOM 2121 C CA . GLU A 1 304 ? 48.312 69.427 105.096 1.00 10.38 255 GLU A CA 1
ATOM 2122 C C . GLU A 1 304 ? 46.993 70.150 104.838 1.00 10.51 255 GLU A C 1
ATOM 2123 O O . GLU A 1 304 ? 45.931 69.627 105.161 1.00 12.37 255 GLU A O 1
ATOM 2129 N N . LYS A 1 305 ? 47.070 71.332 104.216 1.00 10.68 256 LYS A N 1
ATOM 2130 C CA . LYS A 1 305 ? 45.883 72.095 103.871 1.00 11.01 256 LYS A CA 1
ATOM 2131 C C . LYS A 1 305 ? 45.514 71.785 102.426 1.00 10.76 256 LYS A C 1
ATOM 2132 O O . LYS A 1 305 ? 46.366 71.862 101.538 1.00 13.97 256 LYS A O 1
ATOM 2138 N N . PHE A 1 306 ? 44.227 71.489 102.219 1.00 10.46 257 PHE A N 1
ATOM 2139 C CA . PHE A 1 306 ? 43.700 71.229 100.891 1.00 11.94 257 PHE A CA 1
ATOM 2140 C C . PHE A 1 306 ? 42.675 72.295 100.539 1.00 13.21 257 PHE A C 1
ATOM 2141 O O . PHE A 1 306 ? 41.976 72.808 101.412 1.00 13.63 257 PHE A O 1
ATOM 2149 N N . PRO A 1 307 ? 42.559 72.648 99.247 1.00 14.22 258 PRO A N 1
ATOM 2150 C CA . PRO A 1 307 ? 41.627 73.694 98.851 1.00 14.56 258 PRO A CA 1
ATOM 2151 C C . PRO A 1 307 ? 40.178 73.247 98.954 1.00 12.65 258 PRO A C 1
ATOM 2152 O O . PRO A 1 307 ? 39.866 72.050 98.926 1.00 11.50 258 PRO A O 1
ATOM 2156 N N . ASP A 1 308 ? 39.275 74.224 99.046 1.00 13.52 259 ASP A N 1
ATOM 2157 C CA . ASP A 1 308 ? 37.860 73.926 99.161 1.00 13.86 259 ASP A CA 1
ATOM 2158 C C . ASP A 1 308 ? 37.411 73.032 98.006 1.00 12.23 259 ASP A C 1
ATOM 2159 O O . ASP A 1 308 ? 36.582 72.149 98.216 1.00 12.47 259 ASP A O 1
ATOM 2164 N N . GLY A 1 309 ? 37.904 73.291 96.786 1.00 11.90 260 GLY A N 1
ATOM 2165 C CA . GLY A 1 309 ? 37.484 72.487 95.646 1.00 12.29 260 GLY A CA 1
ATOM 2166 C C . GLY A 1 309 ? 37.808 70.999 95.796 1.00 10.29 260 GLY A C 1
ATOM 2167 O O . GLY A 1 309 ? 37.106 70.165 95.240 1.00 12.07 260 GLY A O 1
ATOM 2168 N N . PHE A 1 310 ? 38.867 70.669 96.535 1.00 9.94 261 PHE A N 1
ATOM 2169 C CA . PHE A 1 310 ? 39.164 69.269 96.799 1.00 9.15 261 PHE A CA 1
ATOM 2170 C C . PHE A 1 310 ? 38.058 68.680 97.667 1.00 9.11 261 PHE A C 1
ATOM 2171 O O . PHE A 1 310 ? 37.518 67.615 97.365 1.00 8.85 261 PHE A O 1
ATOM 2179 N N . TRP A 1 311 ? 37.746 69.349 98.781 1.00 8.31 262 TRP A N 1
ATOM 2180 C CA . TRP A 1 311 ? 36.755 68.821 99.703 1.00 8.50 262 TRP A CA 1
ATOM 2181 C C . TRP A 1 311 ? 35.366 68.763 99.076 1.00 9.67 262 TRP A C 1
ATOM 2182 O O . TRP A 1 311 ? 34.530 67.995 99.553 1.00 10.09 262 TRP A O 1
ATOM 2193 N N . LEU A 1 312 ? 35.100 69.611 98.072 1.00 10.59 263 LEU A N 1
ATOM 2194 C CA . LEU A 1 312 ? 33.831 69.600 97.347 1.00 11.19 263 LEU A CA 1
ATOM 2195 C C . LEU A 1 312 ? 33.784 68.512 96.266 1.00 12.14 263 LEU A C 1
ATOM 2196 O O . LEU A 1 312 ? 32.771 68.376 95.568 1.00 13.85 263 LEU A O 1
ATOM 2201 N N . GLY A 1 313 ? 34.871 67.733 96.138 1.00 12.12 264 GLY A N 1
ATOM 2202 C CA . GLY A 1 313 ? 34.890 66.555 95.280 1.00 14.45 264 GLY A CA 1
ATOM 2203 C C . GLY A 1 313 ? 35.080 66.931 93.819 1.00 15.52 264 GLY A C 1
ATOM 2204 O O . GLY A 1 313 ? 34.919 66.067 92.960 1.00 18.56 264 GLY A O 1
ATOM 2205 N N . GLU A 1 314 ? 35.451 68.199 93.556 1.00 15.10 265 GLU A N 1
ATOM 2206 C CA . GLU A 1 314 ? 35.528 68.783 92.221 1.00 18.12 265 GLU A CA 1
ATOM 2207 C C . GLU A 1 314 ? 36.952 68.768 91.664 1.00 18.42 265 GLU A C 1
ATOM 2208 O O . GLU A 1 314 ? 37.139 68.537 90.463 1.00 26.34 265 GLU A O 1
ATOM 2214 N N . GLN A 1 315 ? 37.931 69.051 92.537 1.00 14.02 266 GLN A N 1
ATOM 2215 C CA A GLN A 1 315 ? 39.297 69.336 92.131 0.50 14.27 266 GLN A CA 1
ATOM 2216 C CA B GLN A 1 315 ? 39.302 69.350 92.149 0.50 14.38 266 GLN A CA 1
ATOM 2217 C C . GLN A 1 315 ? 40.212 68.195 92.558 1.00 12.33 266 GLN A C 1
ATOM 2218 O O . GLN A 1 315 ? 40.138 67.718 93.687 1.00 12.59 266 GLN A O 1
ATOM 2229 N N . LEU A 1 316 ? 41.119 67.794 91.661 1.00 12.12 267 LEU A N 1
ATOM 2230 C CA . LEU A 1 316 ? 42.092 66.779 92.039 1.00 12.34 267 LEU A CA 1
ATOM 2231 C C . LEU A 1 316 ? 43.212 67.398 92.872 1.00 12.09 267 LEU A C 1
ATOM 2232 O O . LEU A 1 316 ? 43.456 68.617 92.808 1.00 15.41 267 LEU A O 1
ATOM 2237 N N A VAL A 1 317 ? 43.886 66.524 93.629 0.50 11.34 268 VAL A N 1
ATOM 2238 N N B VAL A 1 317 ? 43.888 66.567 93.673 0.50 10.71 268 VAL A N 1
ATOM 2239 C CA A VAL A 1 317 ? 45.112 66.814 94.351 0.50 13.23 268 VAL A CA 1
ATOM 2240 C CA B VAL A 1 317 ? 45.168 66.959 94.239 0.50 11.71 268 VAL A CA 1
ATOM 2241 C C A VAL A 1 317 ? 46.170 65.852 93.824 0.50 11.82 268 VAL A C 1
ATOM 2242 C C B VAL A 1 317 ? 46.180 65.869 93.927 0.50 10.42 268 VAL A C 1
ATOM 2243 O O A VAL A 1 317 ? 45.849 64.711 93.476 0.50 10.91 268 VAL A O 1
ATOM 2244 O O B VAL A 1 317 ? 45.841 64.683 93.831 0.50 12.02 268 VAL A O 1
ATOM 2251 N N . CYS A 1 318 ? 47.427 66.307 93.765 1.00 12.77 269 CYS A N 1
ATOM 2252 C CA . CYS A 1 318 ? 48.497 65.466 93.258 1.00 11.86 269 CYS A CA 1
ATOM 2253 C C 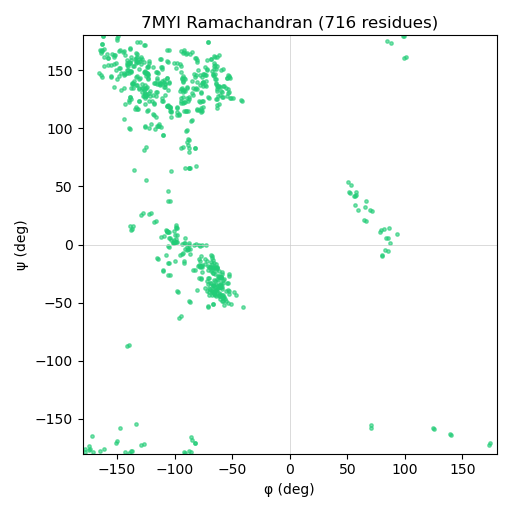. CYS A 1 318 ? 49.682 65.486 94.213 1.00 10.94 269 CYS A C 1
ATOM 2254 O O . CYS A 1 318 ? 49.980 66.521 94.824 1.00 13.84 269 CYS A O 1
ATOM 2257 N N . TRP A 1 319 ? 50.407 64.354 94.261 1.00 10.61 270 TRP A N 1
ATOM 2258 C CA . TRP A 1 319 ? 51.663 64.260 94.983 1.00 10.20 270 TRP A CA 1
ATOM 2259 C C . TRP A 1 319 ? 52.716 63.675 94.056 1.00 10.56 270 TRP A C 1
ATOM 2260 O O . TRP A 1 319 ? 52.394 62.923 93.137 1.00 10.88 270 TRP A O 1
ATOM 2271 N N . GLN A 1 320 ? 53.982 63.976 94.340 1.00 11.81 271 GLN A N 1
ATOM 2272 C CA . GLN A 1 320 ? 55.071 63.344 93.610 1.00 11.97 271 GLN A CA 1
ATOM 2273 C C . GLN A 1 320 ? 54.896 61.825 93.658 1.00 10.69 271 GLN A C 1
ATOM 2274 O O . GLN A 1 320 ? 54.456 61.260 94.653 1.00 10.64 271 GLN A O 1
ATOM 2280 N N . ALA A 1 321 ? 55.262 61.150 92.569 1.00 12.04 272 ALA A N 1
ATOM 2281 C CA . ALA A 1 321 ? 55.117 59.706 92.417 1.00 11.34 272 ALA A CA 1
ATOM 2282 C C . ALA A 1 321 ? 55.506 58.958 93.692 1.00 10.87 272 ALA A C 1
ATOM 2283 O O . ALA A 1 321 ? 56.608 59.095 94.195 1.00 11.28 272 ALA A O 1
ATOM 2285 N N . GLY A 1 322 ? 54.582 58.135 94.198 1.00 9.97 273 GLY A N 1
ATOM 2286 C CA . GLY A 1 322 ? 54.855 57.262 95.331 1.00 10.90 273 GLY A CA 1
ATOM 2287 C C . GLY A 1 322 ? 54.733 57.919 96.704 1.00 9.49 273 GLY A C 1
ATOM 2288 O O . GLY A 1 322 ? 54.863 57.210 97.706 1.00 11.37 273 GLY A O 1
ATOM 2289 N N . THR A 1 323 ? 54.483 59.233 96.764 1.00 8.92 274 THR A N 1
ATOM 2290 C CA . THR A 1 323 ? 54.593 59.950 98.035 1.00 9.75 274 THR A CA 1
ATOM 2291 C C . THR A 1 323 ? 53.225 60.311 98.621 1.00 8.93 274 THR A C 1
ATOM 2292 O O . THR A 1 323 ? 53.162 61.088 99.576 1.00 10.73 274 THR A O 1
ATOM 2296 N N . THR A 1 324 ? 52.128 59.770 98.082 1.00 8.42 275 THR A N 1
ATOM 2297 C CA . THR A 1 324 ? 50.815 60.072 98.661 1.00 8.58 275 THR A CA 1
ATOM 2298 C C . THR A 1 324 ? 50.857 59.814 100.167 1.00 8.38 275 THR A C 1
ATOM 2299 O O . THR A 1 324 ? 51.238 58.734 100.612 1.00 8.14 275 THR A O 1
ATOM 2303 N N . PRO A 1 325 ? 50.471 60.803 101.002 1.00 8.55 276 PRO A N 1
ATOM 2304 C CA . PRO A 1 325 ? 50.628 60.663 102.457 1.00 8.21 276 PRO A CA 1
ATOM 2305 C C . PRO A 1 325 ? 49.415 59.979 103.088 1.00 7.47 276 PRO A C 1
ATOM 2306 O O . PRO A 1 325 ? 48.648 60.594 103.845 1.00 7.50 276 PRO A O 1
ATOM 2310 N N . TRP A 1 326 ? 49.217 58.703 102.735 1.00 7.16 277 TRP A N 1
ATOM 2311 C CA . TRP A 1 326 ? 48.062 57.977 103.231 1.00 6.47 277 TRP A CA 1
ATOM 2312 C C . TRP A 1 326 ? 47.888 58.136 104.738 1.00 6.31 277 TRP A C 1
ATOM 2313 O O . TRP A 1 326 ? 46.760 58.293 105.211 1.00 6.21 277 TRP A O 1
ATOM 2324 N N . ASN A 1 327 ? 48.997 58.099 105.478 1.00 6.58 278 ASN A N 1
ATOM 2325 C CA . ASN A 1 327 ? 48.929 58.055 106.938 1.00 6.58 278 ASN A CA 1
ATOM 2326 C C . ASN A 1 327 ? 48.327 59.319 107.566 1.00 6.58 278 ASN A C 1
ATOM 2327 O O . ASN A 1 327 ? 47.896 59.266 108.722 1.00 7.19 278 ASN A O 1
ATOM 2332 N N . ILE A 1 328 ? 48.317 60.457 106.845 1.00 5.93 279 ILE A N 1
ATOM 2333 C CA . ILE A 1 328 ? 47.741 61.666 107.434 1.00 6.39 279 ILE A CA 1
ATOM 2334 C C . ILE A 1 328 ? 46.217 61.643 107.353 1.00 5.94 279 ILE A C 1
ATOM 2335 O O . ILE A 1 328 ? 45.568 62.448 108.034 1.00 7.11 279 ILE A O 1
ATOM 2340 N N . PHE A 1 329 ? 45.666 60.803 106.472 1.00 6.31 280 PHE A N 1
ATOM 2341 C CA . PHE A 1 329 ? 44.221 60.733 106.309 1.00 6.61 280 PHE A CA 1
ATOM 2342 C C . PHE A 1 329 ? 43.639 59.663 107.226 1.00 5.99 280 PHE A C 1
ATOM 2343 O O . PHE A 1 329 ? 44.251 58.621 107.454 1.00 6.53 280 PHE A O 1
ATOM 2351 N N . PRO A 1 330 ? 42.443 59.893 107.793 1.00 5.69 281 PRO A N 1
ATOM 2352 C CA . PRO A 1 330 ? 41.885 58.955 108.759 1.00 5.80 281 PRO A CA 1
ATOM 2353 C C . PRO A 1 330 ? 41.184 57.774 108.102 1.00 6.00 281 PRO A C 1
ATOM 2354 O O . PRO A 1 330 ? 40.751 57.824 106.945 1.00 6.80 281 PRO A O 1
ATOM 2358 N N . VAL A 1 331 ? 41.016 56.707 108.888 1.00 6.30 282 VAL A N 1
ATOM 2359 C CA . VAL A 1 331 ? 40.083 55.651 108.489 1.00 6.90 282 VAL A CA 1
ATOM 2360 C C . VAL A 1 331 ? 38.665 56.096 108.841 1.00 5.94 282 VAL A C 1
ATOM 2361 O O . VAL A 1 331 ? 38.462 56.966 109.696 1.00 7.28 282 VAL A O 1
ATOM 2365 N N . ILE A 1 332 ? 37.681 55.509 108.142 1.00 6.45 283 ILE A N 1
ATOM 2366 C CA . ILE A 1 332 ? 36.279 55.831 108.387 1.00 6.92 283 ILE A CA 1
ATOM 2367 C C . ILE A 1 332 ? 35.560 54.522 108.683 1.00 6.15 283 ILE A C 1
ATOM 2368 O O . ILE A 1 332 ? 35.659 53.591 107.888 1.00 7.12 283 ILE A O 1
ATOM 2373 N N . SER A 1 333 ? 34.831 54.480 109.803 1.00 6.68 284 SER A N 1
ATOM 2374 C CA . SER A 1 333 ? 34.069 53.285 110.146 1.00 7.09 284 SER A CA 1
ATOM 2375 C C . SER A 1 333 ? 32.577 53.594 110.123 1.00 6.38 284 SER A C 1
ATOM 2376 O O . SER A 1 333 ? 32.133 54.559 110.758 1.00 8.04 284 SER A O 1
ATOM 2379 N N . LEU A 1 334 ? 31.834 52.722 109.435 1.00 6.77 285 LEU A N 1
ATOM 2380 C CA . LEU A 1 334 ? 30.376 52.748 109.490 1.00 7.37 285 LEU A CA 1
ATOM 2381 C C . LEU A 1 334 ? 29.926 51.510 110.257 1.00 6.74 285 LEU A C 1
ATOM 2382 O O . LEU A 1 334 ? 30.291 50.387 109.876 1.00 7.68 285 LEU A O 1
ATOM 2387 N N . TYR A 1 335 ? 29.162 51.715 111.338 1.00 6.94 286 TYR A N 1
ATOM 2388 C CA . TYR A 1 335 ? 28.582 50.603 112.067 1.00 6.86 286 TYR A CA 1
ATOM 2389 C C . TYR A 1 335 ? 27.201 50.341 111.487 1.00 6.77 286 TYR A C 1
ATOM 2390 O O . TYR A 1 335 ? 26.409 51.271 111.317 1.00 7.79 286 TYR A O 1
ATOM 2399 N N . LEU A 1 336 ? 26.935 49.054 111.225 1.00 6.97 287 LEU A N 1
ATOM 2400 C CA . LEU A 1 336 ? 25.686 48.621 110.615 1.00 7.27 287 LEU A CA 1
ATOM 2401 C C . LEU A 1 336 ? 24.925 47.772 111.617 1.00 7.16 287 LEU A C 1
ATOM 2402 O O . LEU A 1 336 ? 25.515 47.006 112.379 1.00 8.13 287 LEU A O 1
ATOM 2407 N N . MET A 1 337 ? 23.578 47.850 111.550 1.00 8.77 288 MET A N 1
ATOM 2408 C CA . MET A 1 337 ? 22.746 46.994 112.374 1.00 10.01 288 MET A CA 1
ATOM 2409 C C . MET A 1 337 ? 23.087 45.524 112.087 1.00 9.90 288 MET A C 1
ATOM 2410 O O . MET A 1 337 ? 23.202 45.098 110.933 1.00 10.14 288 MET A O 1
ATOM 2415 N N . GLY A 1 338 ? 23.198 44.711 113.132 1.00 10.64 289 GLY A N 1
ATOM 2416 C CA . GLY A 1 338 ? 23.455 43.294 112.944 1.00 10.14 289 GLY A CA 1
ATOM 2417 C C . GLY A 1 338 ? 22.157 42.486 112.862 1.00 10.67 289 GLY A C 1
ATOM 2418 O O . GLY A 1 338 ? 21.055 43.036 112.922 1.00 12.75 289 GLY A O 1
ATOM 2419 N N . GLU A 1 339 ? 22.314 41.167 112.715 1.00 12.21 290 GLU A N 1
ATOM 2420 C CA . GLU A 1 339 ? 21.156 40.284 112.645 1.00 14.24 290 GLU A CA 1
ATOM 2421 C C . GLU A 1 339 ? 20.641 39.897 114.027 1.00 15.35 290 GLU A C 1
ATOM 2422 O O . GLU A 1 339 ? 19.499 39.487 114.151 1.00 19.14 290 GLU A O 1
ATOM 2428 N N . VAL A 1 340 ? 21.500 39.996 115.043 1.00 15.63 291 VAL A N 1
ATOM 2429 C CA . VAL A 1 340 ? 21.158 39.611 116.408 1.00 18.92 291 VAL A CA 1
ATOM 2430 C C . VAL A 1 340 ? 20.675 40.869 117.119 1.00 17.73 291 VAL A C 1
ATOM 2431 O O . VAL A 1 340 ? 21.234 41.950 116.921 1.00 16.75 291 VAL A O 1
ATOM 2435 N N . THR A 1 341 ? 19.656 40.709 117.978 1.00 19.17 292 THR A N 1
ATOM 2436 C CA . THR A 1 341 ? 19.123 41.814 118.760 1.00 19.78 292 THR A CA 1
ATOM 2437 C C . THR A 1 341 ? 20.259 42.509 119.511 1.00 17.11 292 THR A C 1
ATOM 2438 O O . THR A 1 341 ? 21.100 41.857 120.135 1.00 20.71 292 THR A O 1
ATOM 2442 N N . ASN A 1 342 ? 20.281 43.839 119.403 1.00 17.30 293 ASN A N 1
ATOM 2443 C CA . ASN A 1 342 ? 21.217 44.689 120.128 1.00 16.29 293 ASN A CA 1
ATOM 2444 C C . ASN A 1 342 ? 22.674 44.486 119.704 1.00 15.68 293 ASN A C 1
ATOM 2445 O O . ASN A 1 342 ? 23.574 44.874 120.446 1.00 16.97 293 ASN A O 1
ATOM 2450 N N . GLN A 1 343 ? 22.923 43.930 118.512 1.00 14.79 294 GLN A N 1
ATOM 2451 C CA . GLN A 1 343 ? 24.287 43.727 118.037 1.00 13.85 294 GLN A CA 1
ATOM 2452 C C . GLN A 1 343 ? 24.499 44.534 116.761 1.00 11.76 294 GLN A C 1
ATOM 2453 O O . GLN A 1 343 ? 23.641 44.565 115.875 1.00 12.85 294 GLN A O 1
ATOM 2459 N N . SER A 1 344 ? 25.675 45.153 116.668 1.00 10.61 295 SER A N 1
ATOM 2460 C CA . SER A 1 344 ? 26.118 45.790 115.441 1.00 9.37 295 SER A CA 1
ATOM 2461 C C . SER A 1 344 ? 27.496 45.256 115.058 1.00 9.47 295 SER A C 1
ATOM 2462 O O . SER A 1 344 ? 28.150 44.541 115.811 1.00 10.97 295 SER A O 1
ATOM 2465 N N . PHE A 1 345 ? 27.946 45.635 113.861 1.00 8.22 296 PHE A N 1
ATOM 2466 C CA . PHE A 1 345 ? 29.313 45.396 113.425 1.00 7.96 296 PHE A CA 1
ATOM 2467 C C . PHE A 1 345 ? 29.781 46.649 112.702 1.00 6.95 296 PHE A C 1
ATOM 2468 O O . PHE A 1 345 ? 28.957 47.509 112.384 1.00 8.54 296 PHE A O 1
ATOM 2476 N N . ARG A 1 346 ? 31.086 46.744 112.421 1.00 6.79 297 ARG A N 1
ATOM 2477 C CA . ARG A 1 346 ? 31.581 47.899 111.686 1.00 7.32 297 ARG A CA 1
ATOM 2478 C C . ARG A 1 346 ? 32.357 47.464 110.449 1.00 6.85 297 ARG A C 1
ATOM 2479 O O . ARG A 1 346 ? 33.020 46.424 110.430 1.00 7.55 297 ARG A O 1
ATOM 2487 N N . ILE A 1 347 ? 32.262 48.316 109.426 1.00 6.56 298 ILE A N 1
ATOM 2488 C CA . ILE A 1 347 ? 33.136 48.223 108.263 1.00 6.33 298 ILE A CA 1
ATOM 2489 C C . ILE A 1 347 ? 34.025 49.469 108.291 1.00 6.70 298 ILE A C 1
ATOM 2490 O O . ILE A 1 347 ? 33.557 50.579 108.579 1.00 7.63 298 ILE A O 1
ATOM 2495 N N . THR A 1 348 ? 35.318 49.273 108.003 1.00 6.69 299 THR A N 1
ATOM 2496 C CA . THR A 1 348 ? 36.276 50.364 108.085 1.00 7.07 299 THR A CA 1
ATOM 2497 C C . THR A 1 348 ? 37.007 50.473 106.752 1.00 6.74 299 THR A C 1
ATOM 2498 O O . THR A 1 348 ? 37.549 49.481 106.237 1.00 7.33 299 THR A O 1
ATOM 2502 N N . ILE A 1 349 ? 36.982 51.693 106.189 1.00 6.42 300 ILE A N 1
ATOM 2503 C CA . ILE A 1 349 ? 37.672 51.960 104.933 1.00 8.09 300 ILE A CA 1
ATOM 2504 C C . ILE A 1 349 ? 38.846 52.896 105.183 1.00 6.49 300 ILE A C 1
ATOM 2505 O O . ILE A 1 349 ? 38.903 53.650 106.160 1.00 7.92 300 ILE A O 1
ATOM 2510 N N . LEU A 1 350 ? 39.763 52.847 104.223 1.00 6.26 301 LEU A N 1
ATOM 2511 C CA . LEU A 1 350 ? 40.991 53.624 104.240 1.00 6.11 301 LEU A CA 1
ATOM 2512 C C . LEU A 1 350 ? 40.871 54.784 103.258 1.00 6.27 301 LEU A C 1
ATOM 2513 O O . LEU A 1 350 ? 40.028 54.757 102.350 1.00 6.66 301 LEU A O 1
ATOM 2518 N N . PRO A 1 351 ? 41.800 55.771 103.318 1.00 6.18 302 PRO A N 1
ATOM 2519 C CA . PRO A 1 351 ? 41.877 56.761 102.238 1.00 6.63 302 PRO A CA 1
ATOM 2520 C C . PRO A 1 351 ? 42.133 56.100 100.882 1.00 6.60 302 PRO A C 1
ATOM 2521 O O . PRO A 1 351 ? 41.765 56.664 99.855 1.00 7.23 302 PRO A O 1
ATOM 2525 N N . GLN A 1 352 ? 42.744 54.905 100.840 1.00 5.94 303 GLN A N 1
ATOM 2526 C CA . GLN A 1 352 ? 42.914 54.237 99.554 1.00 6.71 303 GLN A CA 1
ATOM 2527 C C . GLN A 1 352 ? 41.572 53.889 98.902 1.00 7.22 303 GLN A C 1
ATOM 2528 O O . GLN A 1 352 ? 41.515 53.670 97.691 1.00 8.12 303 GLN A O 1
ATOM 2534 N N . GLN A 1 353 ? 40.500 53.829 99.708 1.00 6.19 304 GLN A N 1
ATOM 2535 C CA . GLN A 1 353 ? 39.154 53.716 99.158 1.00 6.84 304 GLN A CA 1
ATOM 2536 C C . GLN A 1 353 ? 38.553 55.087 98.826 1.00 7.06 304 GLN A C 1
ATOM 2537 O O . GLN A 1 353 ? 37.977 55.268 97.754 1.00 7.98 304 GLN A O 1
ATOM 2543 N N . TYR A 1 354 ? 38.601 56.048 99.767 1.00 6.48 305 TYR A N 1
ATOM 2544 C CA . TYR A 1 354 ? 37.827 57.271 99.574 1.00 6.44 305 TYR A CA 1
ATOM 2545 C C . TYR A 1 354 ? 38.563 58.367 98.806 1.00 6.23 305 TYR A C 1
ATOM 2546 O O . TYR A 1 354 ? 37.937 59.392 98.498 1.00 8.28 305 TYR A O 1
ATOM 2555 N N . LEU A 1 355 ? 39.840 58.156 98.455 1.00 6.47 306 LEU A N 1
ATOM 2556 C CA . LEU A 1 355 ? 40.536 59.017 97.508 1.00 6.93 306 LEU A CA 1
ATOM 2557 C C . LEU A 1 355 ? 40.582 58.237 96.198 1.00 6.58 306 LEU A C 1
ATOM 2558 O O . LEU A 1 355 ? 41.198 57.169 96.091 1.00 7.69 306 LEU A O 1
ATOM 2563 N N . ARG A 1 356 ? 39.885 58.772 95.191 1.00 6.86 307 ARG A N 1
ATOM 2564 C CA . ARG A 1 356 ? 39.699 58.057 93.937 1.00 7.19 307 ARG A CA 1
ATOM 2565 C C . ARG A 1 356 ? 40.801 58.449 92.959 1.00 7.12 307 ARG A C 1
ATOM 2566 O O . ARG A 1 356 ? 40.950 59.630 92.630 1.00 8.13 307 ARG A O 1
ATOM 2574 N N . PRO A 1 357 ? 41.611 57.488 92.446 1.00 7.70 308 PRO A N 1
ATOM 2575 C CA . PRO A 1 357 ? 42.684 57.860 91.521 1.00 8.85 308 PRO A CA 1
ATOM 2576 C C . PRO A 1 357 ? 42.122 58.454 90.229 1.00 10.03 308 PRO A C 1
ATOM 2577 O O . PRO A 1 357 ? 41.148 57.960 89.650 1.00 10.84 308 PRO A O 1
ATOM 2581 N N . VAL A 1 358 ? 42.780 59.521 89.773 1.00 10.11 309 VAL A N 1
ATOM 2582 C CA . VAL A 1 358 ? 42.448 60.192 88.525 1.00 11.68 309 VAL A CA 1
ATOM 2583 C C . VAL A 1 358 ? 43.756 60.555 87.830 1.00 12.90 309 VAL A C 1
ATOM 2584 O O . VAL A 1 358 ? 44.789 60.733 88.476 1.00 13.94 309 VAL A O 1
ATOM 2588 N N . GLU A 1 359 ? 43.684 60.706 86.505 1.00 16.61 310 GLU A N 1
ATOM 2589 C CA . GLU A 1 359 ? 44.824 61.182 85.746 1.00 19.25 310 GLU A CA 1
ATOM 2590 C C . GLU A 1 359 ? 44.975 62.688 85.958 1.00 21.72 310 GLU A C 1
ATOM 2591 O O . GLU A 1 359 ? 43.994 63.409 86.160 1.00 25.75 310 GLU A O 1
ATOM 2597 N N . ASP A 1 360 ? 46.229 63.138 85.948 1.00 22.20 311 ASP A N 1
ATOM 2598 C CA . ASP A 1 360 ? 46.579 64.542 86.093 1.00 26.24 311 ASP A CA 1
ATOM 2599 C C . ASP A 1 360 ? 46.034 65.323 84.899 1.00 29.36 311 ASP A C 1
ATOM 2600 O O . ASP A 1 360 ? 45.911 64.789 83.796 1.00 30.69 311 ASP A O 1
ATOM 2605 N N . VAL A 1 361 ? 45.732 66.604 85.146 1.00 38.65 312 VAL A N 1
ATOM 2606 C CA . VAL A 1 361 ? 45.148 67.501 84.162 1.00 34.25 312 VAL A CA 1
ATOM 2607 C C . VAL A 1 361 ? 46.190 67.836 83.094 1.00 46.93 312 VAL A C 1
ATOM 2608 O O . VAL A 1 361 ? 45.832 68.229 81.986 1.00 46.57 312 VAL A O 1
ATOM 2610 N N . ALA A 1 362 ? 47.473 67.678 83.455 1.00 38.44 313 ALA A N 1
ATOM 2611 C CA . ALA A 1 362 ? 48.614 67.830 82.565 1.00 42.74 313 ALA A CA 1
ATOM 2612 C C . ALA A 1 362 ? 49.559 66.640 82.739 1.00 42.29 313 ALA A C 1
ATOM 2613 O O . ALA A 1 362 ? 49.506 65.947 83.752 1.00 45.55 313 ALA A O 1
ATOM 2615 N N . THR A 1 363 ? 50.431 66.424 81.745 1.00 44.47 314 THR A N 1
ATOM 2616 C CA . THR A 1 363 ? 51.331 65.280 81.670 1.00 41.63 314 THR A CA 1
ATOM 2617 C C . THR A 1 363 ? 52.314 65.301 82.843 1.00 46.82 314 THR A C 1
ATOM 2618 O O . THR A 1 363 ? 53.071 66.262 83.000 1.00 46.75 314 THR A O 1
ATOM 2620 N N . SER A 1 364 ? 52.275 64.235 83.662 1.00 44.08 315 SER A N 1
ATOM 2621 C CA . SER A 1 364 ? 53.131 64.073 84.830 1.00 35.40 315 SER A CA 1
ATOM 2622 C C . SER A 1 364 ? 53.134 62.616 85.296 1.00 25.74 315 SER A C 1
ATOM 2623 O O . SER A 1 364 ? 52.270 61.827 84.920 1.00 36.41 315 SER A O 1
ATOM 2626 N N . GLN A 1 365 ? 54.090 62.299 86.175 1.00 23.35 316 GLN A N 1
ATOM 2627 C CA . GLN A 1 365 ? 54.147 61.019 86.865 1.00 19.93 316 GLN A CA 1
ATOM 2628 C C . GLN A 1 365 ? 53.606 61.149 88.287 1.00 15.40 316 GLN A C 1
ATOM 2629 O O . GLN A 1 365 ? 53.774 60.237 89.105 1.00 16.30 316 GLN A O 1
ATOM 2635 N N . ASP A 1 366 ? 52.961 62.282 88.586 1.00 12.87 317 ASP A N 1
ATOM 2636 C CA . ASP A 1 366 ? 52.342 62.449 89.893 1.00 12.63 317 ASP A CA 1
ATOM 2637 C C . ASP A 1 366 ? 51.231 61.423 90.104 1.00 11.88 317 ASP A C 1
ATOM 2638 O O . ASP A 1 366 ? 50.592 60.954 89.167 1.00 12.33 317 ASP A O 1
ATOM 2643 N N . ASP A 1 367 ? 50.980 61.119 91.380 1.00 9.57 318 ASP A N 1
ATOM 2644 C CA . ASP A 1 367 ? 49.831 60.338 91.813 1.00 9.50 318 ASP A CA 1
ATOM 2645 C C . ASP A 1 367 ? 48.752 61.308 92.280 1.00 8.77 318 ASP A C 1
ATOM 2646 O O . ASP A 1 367 ? 48.972 62.097 93.201 1.00 10.02 318 ASP A O 1
ATOM 2651 N N . CYS A 1 368 ? 47.619 61.276 91.573 1.00 9.27 319 CYS A N 1
ATOM 2652 C CA . CYS A 1 368 ? 46.549 62.243 91.772 1.00 9.87 319 CYS A CA 1
ATOM 2653 C C . CYS A 1 368 ? 45.233 61.567 92.118 1.00 8.37 319 CYS A C 1
ATOM 2654 O O . CYS A 1 368 ? 44.982 60.433 91.704 1.00 8.80 319 CYS A O 1
ATOM 2657 N N . TYR A 1 369 ? 44.379 62.323 92.828 1.00 8.45 320 TYR A N 1
ATOM 2658 C CA . TYR A 1 369 ? 43.138 61.770 93.355 1.00 8.92 320 TYR A CA 1
ATOM 2659 C C . TYR A 1 369 ? 42.083 62.857 93.496 1.00 8.81 320 TYR A C 1
ATOM 2660 O O . TYR A 1 369 ? 42.402 64.037 93.653 1.00 9.82 320 TYR A O 1
ATOM 2669 N N . LYS A 1 370 ? 40.819 62.419 93.472 1.00 8.47 321 LYS A N 1
ATOM 2670 C CA . LYS A 1 370 ? 39.723 63.256 93.933 1.00 8.53 321 LYS A CA 1
ATOM 2671 C C . LYS A 1 370 ? 39.161 62.688 95.227 1.00 7.83 321 LYS A C 1
ATOM 2672 O O . LYS A 1 370 ? 39.215 61.481 95.493 1.00 9.19 321 LYS A O 1
ATOM 2678 N N . PHE A 1 371 ? 38.617 63.579 96.053 1.00 7.97 322 PHE A N 1
ATOM 2679 C CA . PHE A 1 371 ? 37.929 63.178 97.274 1.00 7.33 322 PHE A CA 1
ATOM 2680 C C . PHE A 1 371 ? 36.564 62.608 96.889 1.00 7.67 322 PHE A C 1
ATOM 2681 O O . PHE A 1 371 ? 35.719 63.327 96.366 1.00 10.00 322 PHE A O 1
ATOM 2689 N N . ALA A 1 372 ? 36.323 61.331 97.206 1.00 7.06 323 ALA A N 1
ATOM 2690 C CA . ALA A 1 372 ? 35.156 60.604 96.717 1.00 6.76 323 ALA A CA 1
ATOM 2691 C C . ALA A 1 372 ? 34.119 60.426 97.824 1.00 6.79 323 ALA A C 1
ATOM 2692 O O . ALA A 1 372 ? 33.429 59.407 97.889 1.00 8.07 323 ALA A O 1
ATOM 2694 N N . ILE A 1 373 ? 33.978 61.449 98.673 1.00 7.45 324 ILE A N 1
ATOM 2695 C CA . ILE A 1 373 ? 32.881 61.549 99.627 1.00 7.67 324 ILE A CA 1
ATOM 2696 C C . ILE A 1 373 ? 32.172 62.850 99.298 1.00 7.93 324 ILE A C 1
ATOM 2697 O O . ILE A 1 373 ? 32.846 63.863 99.126 1.00 9.22 324 ILE A O 1
ATOM 2702 N N . SER A 1 374 ? 30.843 62.803 99.193 1.00 8.19 325 SER A N 1
ATOM 2703 C CA . SER A 1 374 ? 30.141 63.994 98.761 1.00 9.30 325 SER A CA 1
ATOM 2704 C C . SER A 1 374 ? 28.760 64.050 99.410 1.00 8.69 325 SER A C 1
ATOM 2705 O O . SER A 1 374 ? 28.303 63.093 100.016 1.00 9.25 325 SER A O 1
ATOM 2708 N N . GLN A 1 375 ? 28.123 65.218 99.327 1.00 11.13 326 GLN A N 1
ATOM 2709 C CA A GLN A 1 375 ? 26.833 65.494 99.932 0.50 12.92 326 GLN A CA 1
ATOM 2710 C CA B GLN A 1 375 ? 26.841 65.392 99.996 0.50 10.87 326 GLN A CA 1
ATOM 2711 C C . GLN A 1 375 ? 25.705 64.829 99.141 1.00 12.40 326 GLN A C 1
ATOM 2712 O O . GLN A 1 375 ? 25.799 64.664 97.919 1.00 15.00 326 GLN A O 1
ATOM 2723 N N . SER A 1 376 ? 24.612 64.522 99.839 1.00 12.34 327 SER A N 1
ATOM 2724 C CA . SER A 1 376 ? 23.403 63.972 99.252 1.00 12.33 327 SER A CA 1
ATOM 2725 C C . SER A 1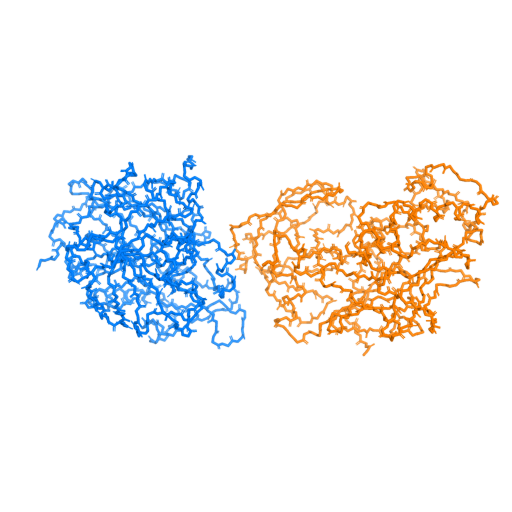 376 ? 22.185 64.648 99.880 1.00 12.69 327 SER A C 1
ATOM 2726 O O . SER A 1 376 ? 22.222 65.002 101.054 1.00 13.66 327 SER A O 1
ATOM 2729 N N . SER A 1 377 ? 21.105 64.767 99.093 1.00 13.62 328 SER A N 1
ATOM 2730 C CA . SER A 1 377 ? 19.794 65.166 99.591 1.00 15.54 328 SER A CA 1
ATOM 2731 C C . SER A 1 377 ? 18.818 63.988 99.567 1.00 15.25 328 SER A C 1
ATOM 2732 O O . SER A 1 377 ? 17.631 64.173 99.843 1.00 18.18 328 SER A O 1
ATOM 2735 N N . THR A 1 378 ? 19.332 62.785 99.259 1.00 13.80 329 THR A N 1
ATOM 2736 C CA . THR A 1 378 ? 18.493 61.597 99.084 1.00 14.45 329 THR A CA 1
ATOM 2737 C C . THR A 1 378 ? 19.024 60.432 99.920 1.00 11.87 329 THR A C 1
ATOM 2738 O O . THR A 1 378 ? 18.798 59.262 99.600 1.00 12.57 329 THR A O 1
ATOM 2742 N N . GLY A 1 379 ? 19.737 60.758 101.003 1.00 11.56 330 GLY A N 1
ATOM 2743 C CA . GLY A 1 379 ? 20.183 59.736 101.932 1.00 11.22 330 GLY A CA 1
ATOM 2744 C C . GLY A 1 379 ? 21.642 59.326 101.721 1.00 10.13 330 GLY A C 1
ATOM 2745 O O . GLY A 1 379 ? 22.341 59.818 100.835 1.00 11.50 330 GLY A O 1
ATOM 2746 N N . THR A 1 380 ? 22.082 58.394 102.558 1.00 9.15 331 THR A N 1
ATOM 2747 C CA . THR A 1 380 ? 23.422 57.840 102.392 1.00 8.16 331 THR A CA 1
ATOM 2748 C C . THR A 1 380 ? 23.451 56.905 101.191 1.00 7.79 331 THR A C 1
ATOM 2749 O O . THR A 1 380 ? 22.521 56.109 100.985 1.00 9.00 331 THR A O 1
ATOM 2753 N N . VAL A 1 381 ? 24.527 57.020 100.401 1.00 7.73 332 VAL A N 1
ATOM 2754 C CA . VAL A 1 381 ? 24.733 56.085 99.301 1.00 7.81 332 VAL A CA 1
ATOM 2755 C C . VAL A 1 381 ? 26.107 55.463 99.498 1.00 8.01 332 VAL A C 1
ATOM 2756 O O . VAL A 1 381 ? 27.127 56.157 99.410 1.00 7.89 332 VAL A O 1
ATOM 2760 N N . MET A 1 382 ? 26.130 54.149 99.753 1.00 8.18 333 MET A N 1
ATOM 2761 C CA . MET A 1 382 ? 27.402 53.447 99.842 1.00 8.00 333 MET A CA 1
ATOM 2762 C C . MET A 1 382 ? 27.762 53.021 98.420 1.00 7.99 333 MET A C 1
ATOM 2763 O O . MET A 1 382 ? 27.333 51.974 97.932 1.00 8.50 333 MET A O 1
ATOM 2768 N N . GLY A 1 383 ? 28.486 53.909 97.724 1.00 7.75 334 GLY A N 1
ATOM 2769 C CA . GLY A 1 383 ? 28.785 53.697 96.316 1.00 8.24 334 GLY A CA 1
ATOM 2770 C C . GLY A 1 383 ? 30.023 52.840 96.090 1.00 6.49 334 GLY A C 1
ATOM 2771 O O . GLY A 1 383 ? 30.552 52.183 96.997 1.00 8.06 334 GLY A O 1
ATOM 2772 N N . ALA A 1 384 ? 30.495 52.869 94.844 1.00 8.21 335 ALA A N 1
ATOM 2773 C CA . ALA A 1 384 ? 31.537 51.956 94.415 1.00 7.90 335 ALA A CA 1
ATOM 2774 C C . ALA A 1 384 ? 32.830 52.127 95.208 1.00 8.25 335 ALA A C 1
ATOM 2775 O O . ALA A 1 384 ? 33.498 51.125 95.465 1.00 8.82 335 ALA A O 1
ATOM 2777 N N . VAL A 1 385 ? 33.215 53.362 95.586 1.00 9.44 336 VAL A N 1
ATOM 2778 C CA . VAL A 1 385 ? 34.494 53.520 96.277 1.00 9.23 336 VAL A CA 1
ATOM 2779 C C . VAL A 1 385 ? 34.468 52.836 97.640 1.00 9.53 336 VAL A C 1
ATOM 2780 O O . VAL A 1 385 ? 35.518 52.386 98.101 1.00 10.94 336 VAL A O 1
ATOM 2784 N N . ILE A 1 386 ? 33.297 52.757 98.304 1.00 9.51 337 ILE A N 1
ATOM 2785 C CA . ILE A 1 386 ? 33.209 52.011 99.547 1.00 10.23 337 ILE A CA 1
ATOM 2786 C C . ILE A 1 386 ? 33.075 50.502 99.282 1.00 8.42 337 ILE A C 1
ATOM 2787 O O . ILE A 1 386 ? 33.756 49.692 99.924 1.00 9.06 337 ILE A O 1
ATOM 2792 N N . MET A 1 387 ? 32.301 50.101 98.260 1.00 8.35 338 MET A N 1
ATOM 2793 C CA . MET A 1 387 ? 32.218 48.692 97.883 1.00 8.75 338 MET A CA 1
ATOM 2794 C C . MET A 1 387 ? 33.577 48.110 97.482 1.00 8.04 338 MET A C 1
ATOM 2795 O O . MET A 1 387 ? 33.799 46.916 97.684 1.00 9.12 338 MET A O 1
ATOM 2800 N N . GLU A 1 388 ? 34.497 48.938 96.963 1.00 7.24 339 GLU A N 1
ATOM 2801 C CA . GLU A 1 388 ? 35.817 48.451 96.581 1.00 7.41 339 GLU A CA 1
ATOM 2802 C C . GLU A 1 388 ? 36.605 47.917 97.780 1.00 6.68 339 GLU A C 1
ATOM 2803 O O . GLU A 1 388 ? 37.557 47.156 97.607 1.00 9.01 339 GLU A O 1
ATOM 2809 N N . GLY A 1 389 ? 36.225 48.305 99.000 1.00 6.17 340 GLY A N 1
ATOM 2810 C CA . GLY A 1 389 ? 36.894 47.760 100.178 1.00 7.56 340 GLY A CA 1
ATOM 2811 C C . GLY A 1 389 ? 36.480 46.334 100.548 1.00 6.43 340 GLY A C 1
ATOM 2812 O O . GLY A 1 389 ? 37.183 45.655 101.316 1.00 7.53 340 GLY A O 1
ATOM 2813 N N . PHE A 1 390 ? 35.322 45.894 100.034 1.00 6.87 341 PHE A N 1
ATOM 2814 C CA . PHE A 1 390 ? 34.620 44.750 100.598 1.00 6.88 341 PHE A CA 1
ATOM 2815 C C . PHE A 1 390 ? 34.129 43.792 99.522 1.00 7.30 341 PHE A C 1
ATOM 2816 O O . PHE A 1 390 ? 33.836 44.186 98.389 1.00 8.72 341 PHE A O 1
ATOM 2824 N N . TYR A 1 391 ? 33.986 42.531 99.927 1.00 7.02 342 TYR A N 1
ATOM 2825 C CA . TYR A 1 391 ? 33.132 41.630 99.171 1.00 6.87 342 TYR A CA 1
ATOM 2826 C C . TYR A 1 391 ? 31.727 41.768 99.749 1.00 6.74 342 TYR A C 1
ATOM 2827 O O . TYR A 1 391 ? 31.553 41.682 100.970 1.00 8.00 342 TYR A O 1
ATOM 2836 N N . VAL A 1 392 ? 30.747 42.050 98.877 1.00 6.75 343 VAL A N 1
ATOM 2837 C CA . VAL A 1 392 ? 29.409 42.400 99.337 1.00 6.72 343 VAL A CA 1
ATOM 2838 C C . VAL A 1 392 ? 28.439 41.340 98.818 1.00 7.13 343 VAL A C 1
ATOM 2839 O O . VAL A 1 392 ? 28.342 41.097 97.608 1.00 7.64 343 VAL A O 1
ATOM 2843 N N . VAL A 1 393 ? 27.743 40.702 99.762 1.00 6.81 344 VAL A N 1
ATOM 2844 C CA . VAL A 1 393 ? 26.827 39.618 99.440 1.00 7.55 344 VAL A CA 1
ATOM 2845 C C . VAL A 1 393 ? 25.403 40.140 99.530 1.00 7.48 344 VAL A C 1
ATOM 2846 O O . VAL A 1 393 ? 24.943 40.549 100.590 1.00 8.28 344 VAL A O 1
ATOM 2850 N N . PHE A 1 394 ? 24.702 40.111 98.392 1.00 7.41 345 PHE A N 1
ATOM 2851 C CA . PHE A 1 394 ? 23.315 40.548 98.314 1.00 7.59 345 PHE A CA 1
ATOM 2852 C C . PHE A 1 394 ? 22.434 39.318 98.485 1.00 7.80 345 PHE A C 1
ATOM 2853 O O . PHE A 1 394 ? 22.045 38.673 97.514 1.00 8.28 345 PHE A O 1
ATOM 2861 N N . ASP A 1 395 ? 22.199 38.939 99.751 1.00 8.36 346 ASP A N 1
ATOM 2862 C CA . ASP A 1 395 ? 21.482 37.715 100.079 1.00 9.18 346 ASP A CA 1
ATOM 2863 C C . ASP A 1 395 ? 19.989 38.019 100.111 1.00 8.62 346 ASP A C 1
ATOM 2864 O O . ASP A 1 395 ? 19.379 38.237 101.151 1.00 9.36 346 ASP A O 1
ATOM 2869 N N . ARG A 1 396 ? 19.395 38.006 98.923 1.00 8.49 347 ARG A N 1
ATOM 2870 C CA . ARG A 1 396 ? 17.992 38.364 98.788 1.00 9.56 347 ARG A CA 1
ATOM 2871 C C . ARG A 1 396 ? 17.128 37.312 99.487 1.00 9.51 347 ARG A C 1
ATOM 2872 O O . ARG A 1 396 ? 16.119 37.651 100.096 1.00 11.11 347 ARG A O 1
ATOM 2880 N N . ALA A 1 397 ? 17.532 36.033 99.426 1.00 10.05 348 ALA A N 1
ATOM 2881 C CA . ALA A 1 397 ? 16.751 34.947 100.010 1.00 11.22 348 ALA A CA 1
ATOM 2882 C C . ALA A 1 397 ? 16.543 35.158 101.512 1.00 10.82 348 ALA A C 1
ATOM 2883 O O . ALA A 1 397 ? 15.498 34.824 102.047 1.00 13.42 348 ALA A O 1
ATOM 2885 N N . ARG A 1 398 ? 17.569 35.669 102.200 1.00 10.23 349 ARG A N 1
ATOM 2886 C CA . ARG A 1 398 ? 17.530 35.852 103.652 1.00 10.61 349 ARG A CA 1
ATOM 2887 C C . ARG A 1 398 ? 17.415 37.331 104.022 1.00 10.33 349 ARG A C 1
ATOM 2888 O O . ARG A 1 398 ? 17.577 37.704 105.191 1.00 11.33 349 ARG A O 1
ATOM 2896 N N . LYS A 1 399 ? 17.106 38.180 103.040 1.00 10.38 350 LYS A N 1
ATOM 2897 C CA . LYS A 1 399 ? 16.860 39.607 103.252 1.00 9.90 350 LYS A CA 1
ATOM 2898 C C . LYS A 1 399 ? 17.995 40.248 104.063 1.00 9.64 350 LYS A C 1
ATOM 2899 O O . LYS A 1 399 ? 17.764 40.913 105.080 1.00 9.89 350 LYS A O 1
ATOM 2905 N N . ARG A 1 400 ? 19.234 40.085 103.595 1.00 8.95 351 ARG A N 1
ATOM 2906 C CA . ARG A 1 400 ? 20.385 40.585 104.335 1.00 8.57 351 ARG A CA 1
ATOM 2907 C C . ARG A 1 400 ? 21.513 40.874 103.347 1.00 8.04 351 ARG A C 1
ATOM 2908 O O . ARG A 1 400 ? 21.577 40.292 102.262 1.00 8.82 351 ARG A O 1
ATOM 2916 N N A ILE A 1 401 ? 22.414 41.764 103.770 0.50 7.98 352 ILE A N 1
ATOM 2917 N N B ILE A 1 401 ? 22.401 41.793 103.761 0.50 8.03 352 ILE A N 1
ATOM 2918 C CA A ILE A 1 401 ? 23.603 42.066 102.988 0.50 7.84 352 ILE A CA 1
ATOM 2919 C CA B ILE A 1 401 ? 23.606 42.167 103.024 0.50 7.85 352 ILE A CA 1
ATOM 2920 C C A ILE A 1 401 ? 24.825 41.779 103.848 0.50 7.03 352 ILE A C 1
ATOM 2921 C C B ILE A 1 401 ? 24.818 41.770 103.865 0.50 7.03 352 ILE A C 1
ATOM 2922 O O A ILE A 1 401 ? 24.934 42.259 104.981 0.50 8.21 352 ILE A O 1
ATOM 2923 O O B ILE A 1 401 ? 24.930 42.194 105.020 0.50 8.29 352 ILE A O 1
ATOM 2932 N N . GLY A 1 402 ? 25.729 40.990 103.270 1.00 7.96 353 GLY A N 1
ATOM 2933 C CA . GLY A 1 402 ? 26.957 40.608 103.946 1.00 8.54 353 GLY A CA 1
ATOM 2934 C C . GLY A 1 402 ? 28.144 41.442 103.474 1.00 7.22 353 GLY A C 1
ATOM 2935 O O . GLY A 1 402 ? 28.260 41.808 102.302 1.00 7.51 353 GLY A O 1
ATOM 2936 N N . PHE A 1 403 ? 29.051 41.719 104.421 1.00 7.43 354 PHE A N 1
ATOM 2937 C CA . PHE A 1 403 ? 30.294 42.436 104.135 1.00 7.18 354 PHE A CA 1
ATOM 2938 C C . PHE A 1 403 ? 31.460 41.620 104.684 1.00 7.15 354 PHE A C 1
ATOM 2939 O O . PHE A 1 403 ? 31.420 41.131 105.819 1.00 7.90 354 PHE A O 1
ATOM 2947 N N . ALA A 1 404 ? 32.504 41.496 103.867 1.00 7.51 355 ALA A N 1
ATOM 2948 C CA . ALA A 1 404 ? 33.784 40.957 104.326 1.00 7.88 355 ALA A CA 1
ATOM 2949 C C . ALA A 1 404 ? 34.898 41.759 103.664 1.00 7.49 355 ALA A C 1
ATOM 2950 O O . ALA A 1 404 ? 34.695 42.354 102.609 1.00 8.20 355 ALA A O 1
ATOM 2952 N N . VAL A 1 405 ? 36.086 41.780 104.288 1.00 7.12 356 VAL A N 1
ATOM 2953 C CA . VAL A 1 405 ? 37.208 42.485 103.683 1.00 7.75 356 VAL A CA 1
ATOM 2954 C C . VAL A 1 405 ? 37.500 41.872 102.308 1.00 8.24 356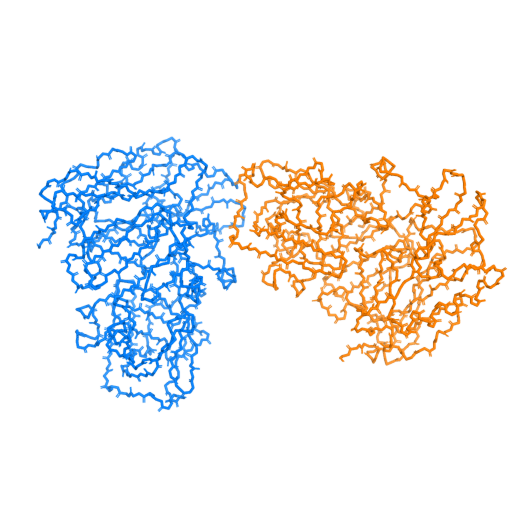 VAL A C 1
ATOM 2955 O O . VAL A 1 405 ? 37.659 40.649 102.173 1.00 8.93 356 VAL A O 1
ATOM 2959 N N . SER A 1 406 ? 37.643 42.732 101.294 1.00 7.65 357 SER A N 1
ATOM 2960 C CA . SER A 1 406 ? 37.909 42.230 99.948 1.00 7.26 357 SER A CA 1
ATOM 2961 C C . SER A 1 406 ? 39.356 41.776 99.782 1.00 7.23 357 SER A C 1
ATOM 2962 O O . SER A 1 406 ? 40.280 42.476 100.169 1.00 8.80 357 SER A O 1
ATOM 2965 N N . ALA A 1 407 ? 39.530 40.647 99.085 1.00 8.49 358 ALA A N 1
ATOM 2966 C CA . ALA A 1 407 ? 40.863 40.193 98.722 1.00 9.21 358 ALA A CA 1
ATOM 2967 C C . ALA A 1 407 ? 41.559 41.133 97.729 1.00 10.08 358 ALA A C 1
ATOM 2968 O O . ALA A 1 407 ? 42.751 40.962 97.474 1.00 16.06 358 ALA A O 1
ATOM 2970 N N . CYS A 1 408 ? 40.818 42.063 97.106 1.00 9.04 359 CYS A N 1
ATOM 2971 C CA . CYS A 1 408 ? 41.417 43.002 96.162 1.00 9.34 359 CYS A CA 1
ATOM 2972 C C . CYS A 1 408 ? 41.326 44.458 96.637 1.00 9.95 359 CYS A C 1
ATOM 2973 O O . CYS A 1 408 ? 41.494 45.379 95.839 1.00 11.96 359 CYS A O 1
ATOM 2976 N N . HIS A 1 409 ? 41.122 44.708 97.931 1.00 8.20 360 HIS A N 1
ATOM 2977 C CA . HIS A 1 409 ? 41.130 46.100 98.374 1.00 7.76 360 HIS A CA 1
ATOM 2978 C C . HIS A 1 409 ? 42.551 46.662 98.379 1.00 7.47 360 HIS A C 1
ATOM 2979 O O . HIS A 1 409 ? 43.524 45.974 98.706 1.00 8.93 360 HIS A O 1
ATOM 2986 N N . VAL A 1 410 ? 42.647 47.949 98.058 1.00 7.51 361 VAL A N 1
ATOM 2987 C CA . VAL A 1 410 ? 43.924 48.651 98.066 1.00 8.53 361 VAL A CA 1
ATOM 2988 C C . VAL A 1 410 ? 44.266 49.093 99.492 1.00 7.48 361 VAL A C 1
ATOM 2989 O O . VAL A 1 410 ? 43.418 49.648 100.201 1.00 7.53 361 VAL A O 1
ATOM 2993 N N . HIS A 1 411 ? 45.508 48.850 99.908 1.00 7.72 362 HIS A N 1
ATOM 2994 C CA . HIS A 1 411 ? 45.912 49.228 101.256 1.00 7.84 362 HIS A CA 1
ATOM 2995 C C . HIS A 1 411 ? 47.397 49.535 101.263 1.00 8.72 362 HIS A C 1
ATOM 2996 O O . HIS A 1 411 ? 48.006 49.642 100.210 1.00 11.24 362 HIS A O 1
ATOM 3003 N N . ASP A 1 412 ? 47.968 49.723 102.455 1.00 8.91 363 ASP A N 1
ATOM 3004 C CA . ASP A 1 412 ? 49.409 49.898 102.590 1.00 9.68 363 ASP A CA 1
ATOM 3005 C C . ASP A 1 412 ? 49.939 48.885 103.607 1.00 8.73 363 ASP A C 1
ATOM 3006 O O . ASP A 1 412 ? 49.193 48.036 104.109 1.00 9.42 363 ASP A O 1
ATOM 3011 N N . GLU A 1 413 ? 51.223 49.025 103.971 1.00 10.42 364 GLU A N 1
ATOM 3012 C CA A GLU A 1 413 ? 51.869 48.066 104.857 0.50 11.16 364 GLU A CA 1
ATOM 3013 C CA C GLU A 1 413 ? 51.858 48.060 104.854 0.50 10.55 364 GLU A CA 1
ATOM 3014 C C . GLU A 1 413 ? 51.416 48.254 106.312 1.00 10.13 364 GLU A C 1
ATOM 3015 O O . GLU A 1 413 ? 51.672 47.397 107.155 1.00 13.38 364 GLU A O 1
ATOM 3026 N N . PHE A 1 414 ? 50.761 49.375 106.624 1.00 8.30 365 PHE A N 1
ATOM 3027 C CA . PHE A 1 414 ? 50.435 49.724 108.005 1.00 8.10 365 PHE A CA 1
ATOM 3028 C C . PHE A 1 414 ? 48.972 49.506 108.374 1.00 7.47 365 PHE A C 1
ATOM 3029 O O . PHE A 1 414 ? 48.665 49.329 109.557 1.00 9.85 365 PHE A O 1
ATOM 3037 N N . ARG A 1 415 ? 48.067 49.558 107.391 1.00 8.18 366 ARG A N 1
ATOM 3038 C CA . ARG A 1 415 ? 46.629 49.568 107.631 1.00 10.03 366 ARG A CA 1
ATOM 3039 C C . ARG A 1 415 ? 45.925 48.782 106.527 1.00 7.67 366 ARG A C 1
ATOM 3040 O O . ARG A 1 415 ? 46.360 48.854 105.389 1.00 8.94 366 ARG A O 1
ATOM 3048 N N . THR A 1 416 ? 44.833 48.105 106.904 1.00 8.42 367 THR A N 1
ATOM 3049 C CA A THR A 1 416 ? 43.948 47.457 105.941 0.70 8.54 367 THR A CA 1
ATOM 3050 C CA B THR A 1 416 ? 43.948 47.364 106.024 0.30 8.66 367 THR A CA 1
ATOM 3051 C C . THR A 1 416 ? 42.507 47.832 106.256 1.00 8.21 367 THR A C 1
ATOM 3052 O O . THR A 1 416 ? 42.176 48.316 107.345 1.00 9.13 367 THR A O 1
ATOM 3059 N N . ALA A 1 417 ? 41.632 47.637 105.262 1.00 7.44 368 ALA A N 1
ATOM 3060 C CA . ALA A 1 417 ? 40.205 47.717 105.543 1.00 7.42 368 ALA A CA 1
ATOM 3061 C C . ALA A 1 417 ? 39.843 46.630 106.558 1.00 7.81 368 ALA A C 1
ATOM 3062 O O . ALA A 1 417 ? 40.600 45.673 106.765 1.00 9.71 368 ALA A O 1
ATOM 3064 N N . ALA A 1 418 ? 38.671 46.750 107.200 1.00 7.82 369 ALA A N 1
ATOM 3065 C CA . ALA A 1 418 ? 38.286 45.818 108.248 1.00 7.42 369 ALA A CA 1
ATOM 3066 C C . ALA A 1 418 ? 36.770 45.632 108.265 1.00 7.06 369 ALA A C 1
ATOM 3067 O O . ALA A 1 418 ? 36.019 46.544 107.888 1.00 7.52 369 ALA A O 1
ATOM 3069 N N . VAL A 1 419 ? 36.346 44.446 108.712 1.00 7.48 370 VAL A N 1
ATOM 3070 C CA . VAL A 1 419 ? 34.960 44.166 109.074 1.00 7.66 370 VAL A CA 1
ATOM 3071 C C . VAL A 1 419 ? 35.032 43.433 110.409 1.00 8.32 370 VAL A C 1
ATOM 3072 O O . VAL A 1 419 ? 35.677 42.392 110.502 1.00 10.89 370 VAL A O 1
ATOM 3076 N N . GLU A 1 420 ? 34.469 44.069 111.447 1.00 8.46 371 GLU A N 1
ATOM 3077 C CA . GLU A 1 420 ? 34.703 43.624 112.816 1.00 9.51 371 GLU A CA 1
ATOM 3078 C C . GLU A 1 420 ? 33.416 43.677 113.618 1.00 9.26 371 GLU A C 1
ATOM 3079 O O . GLU A 1 420 ? 32.594 44.564 113.406 1.00 8.86 371 GLU A O 1
ATOM 3085 N N . GLY A 1 421 ? 33.294 42.764 114.589 1.00 10.13 372 GLY A N 1
ATOM 3086 C CA . GLY A 1 421 ? 32.143 42.786 115.478 1.00 11.13 372 GLY A CA 1
ATOM 3087 C C . GLY A 1 421 ? 32.288 41.670 116.506 1.00 10.98 372 GLY A C 1
ATOM 3088 O O . GLY A 1 421 ? 33.252 40.920 116.455 1.00 12.84 372 GLY A O 1
ATOM 3089 N N . PRO A 1 422 ? 31.301 41.529 117.386 1.00 11.31 373 PRO A N 1
ATOM 3090 C CA . PRO A 1 422 ? 30.118 42.361 117.490 1.00 11.88 373 PRO A CA 1
ATOM 3091 C C . PRO A 1 422 ? 30.317 43.499 118.484 1.00 11.47 373 PRO A C 1
ATOM 3092 O O . PRO A 1 422 ? 31.240 43.476 119.303 1.00 14.80 373 PRO A O 1
ATOM 3096 N N . PHE A 1 423 ? 29.417 44.477 118.419 1.00 10.82 374 PHE A N 1
ATOM 3097 C CA . PHE A 1 423 ? 29.318 45.556 119.390 1.00 11.32 374 PHE A CA 1
ATOM 3098 C C . PHE A 1 423 ? 27.911 45.543 119.958 1.00 13.19 374 PHE A C 1
ATOM 3099 O O . PHE A 1 423 ? 26.953 45.291 119.242 1.00 15.99 374 PHE A O 1
ATOM 3107 N N . VAL A 1 424 ? 27.800 45.831 121.252 1.00 15.46 375 VAL A N 1
ATOM 3108 C CA . VAL A 1 424 ? 26.474 46.000 121.810 1.00 17.22 375 VAL A CA 1
ATOM 3109 C C . VAL A 1 424 ? 25.971 47.400 121.438 1.00 18.41 375 VAL A C 1
ATOM 3110 O O . VAL A 1 424 ? 26.631 48.393 121.747 1.00 22.74 375 VAL A O 1
ATOM 3114 N N . THR A 1 425 ? 24.812 47.462 120.768 1.00 20.40 376 THR A N 1
ATOM 3115 C CA . THR A 1 425 ? 24.223 48.722 120.332 1.00 18.52 376 THR A CA 1
ATOM 3116 C C . THR A 1 425 ? 22.722 48.677 120.598 1.00 19.57 376 THR A C 1
ATOM 3117 O O . THR A 1 425 ? 22.030 47.780 120.101 1.00 20.95 376 THR A O 1
ATOM 3121 N N . LEU A 1 426 ? 22.230 49.681 121.335 1.00 20.49 377 LEU A N 1
ATOM 3122 C CA . LEU A 1 426 ? 20.827 49.693 121.727 1.00 21.16 377 LEU A CA 1
ATOM 3123 C C . LEU A 1 426 ? 20.014 50.572 120.779 1.00 22.15 377 LEU A C 1
ATOM 3124 O O . LEU A 1 426 ? 20.563 51.475 120.136 1.00 23.52 377 LEU A O 1
ATOM 3129 N N . ASP A 1 427 ? 18.704 50.273 120.718 1.00 22.30 378 ASP A N 1
ATOM 3130 C CA . ASP A 1 427 ? 17.677 51.070 120.050 1.00 22.06 378 ASP A CA 1
ATOM 3131 C C . ASP A 1 427 ? 18.008 51.310 118.574 1.00 20.15 378 ASP A C 1
ATOM 3132 O O . ASP A 1 427 ? 17.790 52.410 118.059 1.00 23.27 378 ASP A O 1
ATOM 3137 N N . MET A 1 428 ? 18.509 50.273 117.889 1.00 20.29 379 MET A N 1
ATOM 3138 C CA . MET A 1 428 ? 18.999 50.434 116.527 1.00 18.58 379 MET A CA 1
ATOM 3139 C C . MET A 1 428 ? 17.864 50.686 115.548 1.00 19.82 379 MET A C 1
ATOM 3140 O O . MET A 1 428 ? 18.093 51.337 114.536 1.00 18.00 379 MET A O 1
ATOM 3145 N N . GLU A 1 429 ? 16.661 50.169 115.834 1.00 26.53 380 GLU A N 1
ATOM 3146 C CA . GLU A 1 429 ? 15.530 50.371 114.939 1.00 27.53 380 GLU A CA 1
ATOM 3147 C C . GLU A 1 429 ? 15.199 51.862 114.832 1.00 27.98 380 GLU A C 1
ATOM 3148 O O . GLU A 1 429 ? 14.750 52.315 113.773 1.00 27.92 380 GLU A O 1
ATOM 3150 N N . ASP A 1 430 ? 15.466 52.613 115.918 1.00 22.48 381 ASP A N 1
ATOM 3151 C CA . ASP A 1 430 ? 15.221 54.049 116.007 1.00 24.88 381 ASP A CA 1
ATOM 3152 C C . ASP A 1 430 ? 16.115 54.823 115.039 1.00 20.24 381 ASP A C 1
ATOM 3153 O O . ASP A 1 430 ? 15.877 56.003 114.805 1.00 23.25 381 ASP A O 1
ATOM 3158 N N . CYS A 1 431 ? 17.167 54.169 114.522 1.00 17.75 382 CYS A N 1
ATOM 3159 C CA . CYS A 1 431 ? 18.077 54.816 113.590 1.00 16.22 382 CYS A CA 1
ATOM 3160 C C . CYS A 1 431 ? 17.442 54.922 112.205 1.00 14.77 382 CYS A C 1
ATOM 3161 O O . CYS A 1 431 ? 17.892 55.726 111.390 1.00 13.86 382 CYS A O 1
ATOM 3164 N N . GLY A 1 432 ? 16.406 54.114 111.940 1.00 15.33 383 GLY A N 1
ATOM 3165 C CA . GLY A 1 432 ? 15.722 54.156 110.658 1.00 14.35 383 GLY A CA 1
ATOM 3166 C C . GLY A 1 432 ? 14.830 55.381 110.560 1.00 14.99 383 GLY A C 1
ATOM 3167 O O . GLY A 1 432 ? 14.169 55.742 111.527 1.00 19.38 383 GLY A O 1
ATOM 3168 N N . TYR A 1 433 ? 14.812 56.004 109.386 1.00 15.93 384 TYR A N 1
ATOM 3169 C CA . TYR A 1 433 ? 13.961 57.160 109.168 1.00 16.78 384 TYR A CA 1
ATOM 3170 C C . TYR A 1 433 ? 12.610 56.706 108.617 1.00 17.91 384 TYR A C 1
ATOM 3171 O O . TYR A 1 433 ? 12.525 55.781 107.804 1.00 18.37 384 TYR A O 1
ATOM 3180 N N . ASN A 1 434 ? 11.539 57.383 109.066 1.00 19.56 385 ASN A N 1
ATOM 3181 C CA . ASN A 1 434 ? 10.203 57.085 108.581 1.00 21.59 385 ASN A CA 1
ATOM 3182 C C . ASN A 1 434 ? 9.654 58.303 107.826 1.00 29.48 385 ASN A C 1
ATOM 3183 O O . ASN A 1 434 ? 9.571 59.393 108.395 1.00 30.02 385 ASN A O 1
ATOM 3188 N N . GLY B 1 46 ? 74.873 63.065 65.552 1.00 42.40 -3 GLY B N 1
ATOM 3189 C CA . GLY B 1 46 ? 75.457 61.715 65.238 1.00 40.66 -3 GLY B CA 1
ATOM 3190 C C . GLY B 1 46 ? 76.567 61.310 66.209 1.00 31.04 -3 GLY B C 1
ATOM 3191 O O . GLY B 1 46 ? 77.440 60.505 65.866 1.00 29.25 -3 GLY B O 1
ATOM 3192 N N . SER B 1 47 ? 76.498 61.878 67.422 1.00 36.86 -2 SER B N 1
ATOM 3193 C CA . SER B 1 47 ? 77.408 61.617 68.527 1.00 28.24 -2 SER B CA 1
ATOM 3194 C C . SER B 1 47 ? 76.598 61.536 69.823 1.00 32.97 -2 SER B C 1
ATOM 3195 O O . SER B 1 47 ? 75.876 62.470 70.169 1.00 38.99 -2 SER B O 1
ATOM 3198 N N . PHE B 1 48 ? 76.705 60.396 70.520 1.00 26.23 -1 PHE B N 1
ATOM 3199 C CA . PHE B 1 48 ? 75.907 60.118 71.706 1.00 25.39 -1 PHE B CA 1
ATOM 3200 C C . PHE B 1 48 ? 76.807 59.537 72.790 1.00 25.91 -1 PHE B C 1
ATOM 3201 O O . PHE B 1 48 ? 76.626 58.389 73.213 1.00 23.41 -1 PHE B O 1
ATOM 3209 N N . VAL B 1 49 ? 77.756 60.361 73.247 1.00 24.97 0 VAL B N 1
ATOM 3210 C CA . VAL B 1 49 ? 78.885 59.927 74.061 1.00 29.89 0 VAL B CA 1
ATOM 3211 C C . VAL B 1 49 ? 78.402 59.286 75.355 1.00 27.50 0 VAL B C 1
ATOM 3212 O O . VAL B 1 49 ? 79.042 58.367 75.850 1.00 33.87 0 VAL B O 1
ATOM 3216 N N . GLU B 1 50 ? 77.277 59.783 75.887 1.00 22.83 1 GLU B N 1
ATOM 3217 C CA . GLU B 1 50 ? 76.729 59.304 77.145 1.00 25.29 1 GLU B CA 1
ATOM 3218 C C . GLU B 1 50 ? 76.377 57.822 77.016 1.00 21.05 1 GLU B C 1
ATOM 3219 O O . GLU B 1 50 ? 76.410 57.102 78.009 1.00 28.49 1 GLU B O 1
ATOM 3225 N N . MET B 1 51 ? 76.064 57.370 75.789 1.00 15.50 2 MET B N 1
ATOM 3226 C CA . MET B 1 51 ? 75.569 56.013 75.587 1.00 12.87 2 MET B CA 1
ATOM 3227 C C . MET B 1 51 ? 76.605 55.073 74.983 1.00 12.32 2 MET B C 1
ATOM 3228 O O . MET B 1 51 ? 76.455 53.860 75.076 1.00 13.78 2 MET B O 1
ATOM 3233 N N . VAL B 1 52 ? 77.682 55.625 74.422 1.00 12.81 3 VAL B N 1
ATOM 3234 C CA . VAL B 1 52 ? 78.734 54.766 73.903 1.00 13.73 3 VAL B CA 1
ATOM 3235 C C . VAL B 1 52 ? 79.331 53.937 75.043 1.00 13.69 3 VAL B C 1
ATOM 3236 O O . VAL B 1 52 ? 79.560 54.428 76.149 1.00 14.72 3 VAL B O 1
ATOM 3240 N N . ASP B 1 53 ? 79.551 52.648 74.762 1.00 13.50 4 ASP B N 1
ATOM 3241 C CA . ASP B 1 53 ? 80.226 51.747 75.683 1.00 13.97 4 ASP B CA 1
ATOM 3242 C C . ASP B 1 53 ? 79.343 51.406 76.891 1.00 12.17 4 ASP B C 1
ATOM 3243 O O . ASP B 1 53 ? 79.857 51.042 77.938 1.00 13.26 4 ASP B O 1
ATOM 3248 N N . ASN B 1 54 ? 78.011 51.423 76.716 1.00 10.44 5 ASN B N 1
ATOM 3249 C CA . ASN B 1 54 ? 77.103 51.145 77.818 1.00 9.87 5 ASN B CA 1
ATOM 3250 C C . ASN B 1 54 ? 76.721 49.666 77.910 1.00 8.85 5 ASN B C 1
ATOM 3251 O O . ASN B 1 54 ? 75.950 49.318 78.794 1.00 10.69 5 ASN B O 1
ATOM 3256 N N . LEU B 1 55 ? 77.240 48.795 77.031 1.00 8.70 6 LEU B N 1
ATOM 3257 C CA . LEU B 1 55 ? 76.939 47.369 77.139 1.00 8.44 6 LEU B CA 1
ATOM 3258 C C . LEU B 1 55 ? 78.137 46.601 77.677 1.00 8.55 6 LEU B C 1
ATOM 3259 O O . LEU B 1 55 ? 79.292 47.001 77.497 1.00 10.34 6 LEU B O 1
ATOM 3264 N N . ARG B 1 56 ? 77.842 45.434 78.247 1.00 9.03 7 ARG B N 1
ATOM 3265 C CA . ARG B 1 56 ? 78.824 44.434 78.648 1.00 8.59 7 ARG B CA 1
ATOM 3266 C C . ARG B 1 56 ? 78.273 43.068 78.257 1.00 8.72 7 ARG B C 1
ATOM 3267 O O . ARG B 1 56 ? 77.077 42.920 78.045 1.00 9.11 7 ARG B O 1
ATOM 3275 N N . GLY B 1 57 ? 79.143 42.073 78.171 1.00 9.31 8 GLY B N 1
ATOM 3276 C CA . GLY B 1 57 ? 78.717 40.707 77.935 1.00 9.12 8 GLY B CA 1
ATOM 3277 C C . GLY B 1 57 ? 79.412 40.102 76.728 1.00 8.86 8 GLY B C 1
ATOM 3278 O O . GLY B 1 57 ? 80.494 40.549 76.349 1.00 10.36 8 GLY B O 1
ATOM 3279 N N . LYS B 1 58 ? 78.800 39.053 76.171 1.00 9.54 9 LYS B N 1
ATOM 3280 C CA . LYS B 1 58 ? 79.403 38.288 75.094 1.00 9.89 9 LYS B CA 1
ATOM 3281 C C . LYS B 1 58 ? 78.301 37.507 74.393 1.00 8.95 9 LYS B C 1
ATOM 3282 O O . LYS B 1 58 ? 77.192 37.410 74.902 1.00 10.67 9 LYS B O 1
ATOM 3288 N N . SER B 1 59 ? 78.599 36.928 73.227 1.00 8.95 10 SER B N 1
ATOM 3289 C CA . SER B 1 59 ? 77.548 36.338 72.407 1.00 8.82 10 SER B CA 1
ATOM 3290 C C . SER B 1 59 ? 76.882 35.147 73.087 1.00 10.02 10 SER B C 1
ATOM 3291 O O . SER B 1 59 ? 75.681 34.952 72.918 1.00 10.24 10 SER B O 1
ATOM 3294 N N . GLY B 1 60 ? 77.673 34.353 73.821 1.00 9.42 11 GLY B N 1
ATOM 3295 C CA . GLY B 1 60 ? 77.179 33.115 74.415 1.00 11.31 11 GLY B CA 1
ATOM 3296 C C . GLY B 1 60 ? 76.180 33.347 75.548 1.00 12.17 11 GLY B C 1
ATOM 3297 O O . GLY B 1 60 ? 75.213 32.597 75.682 1.00 23.37 11 GLY B O 1
ATOM 3298 N N . GLN B 1 61 ? 76.412 34.372 76.368 1.00 9.79 12 GLN B N 1
ATOM 3299 C CA A GLN B 1 61 ? 75.570 34.609 77.536 0.50 10.88 12 GLN B CA 1
ATOM 3300 C CA B GLN B 1 61 ? 75.587 34.626 77.546 0.50 10.89 12 GLN B CA 1
ATOM 3301 C C . GLN B 1 61 ? 74.678 35.835 77.344 1.00 10.08 12 GLN B C 1
ATOM 3302 O O . GLN B 1 61 ? 73.760 36.027 78.129 1.00 12.85 12 GLN B O 1
ATOM 3313 N N . GLY B 1 62 ? 74.928 36.632 76.304 1.00 9.90 13 GLY B N 1
ATOM 3314 C CA . GLY B 1 62 ? 74.167 37.834 76.013 1.00 9.92 13 GLY B CA 1
ATOM 3315 C C . GLY B 1 62 ? 74.874 39.112 76.442 1.00 8.12 13 GLY B C 1
ATOM 3316 O O . GLY B 1 62 ? 75.796 39.115 77.273 1.00 9.78 13 GLY B O 1
ATOM 3317 N N . TYR B 1 63 ? 74.404 40.208 75.844 1.00 8.39 14 TYR B N 1
ATOM 3318 C CA . TYR B 1 63 ? 74.879 41.550 76.141 1.00 7.74 14 TYR B CA 1
ATOM 3319 C C . TYR B 1 63 ? 73.829 42.262 76.977 1.00 7.73 14 TYR B C 1
ATOM 3320 O O . TYR B 1 63 ? 72.636 42.141 76.698 1.00 8.92 14 TYR B O 1
ATOM 3329 N N . TYR B 1 64 ? 74.282 43.028 77.973 1.00 7.38 15 TYR B N 1
ATOM 3330 C CA . TYR B 1 64 ? 73.353 43.636 78.919 1.00 7.78 15 TYR B CA 1
ATOM 3331 C C . TYR B 1 64 ? 73.682 45.104 79.143 1.00 7.41 15 TYR B C 1
ATOM 3332 O O . TYR B 1 64 ? 74.833 45.534 78.982 1.00 8.28 15 TYR B O 1
ATOM 3341 N N . VAL B 1 65 ? 72.657 45.832 79.598 1.00 8.32 16 VAL B N 1
ATOM 3342 C CA . VAL B 1 65 ? 72.739 47.249 79.911 1.00 8.19 16 VAL B CA 1
ATOM 3343 C C . VAL B 1 65 ? 72.287 47.456 81.359 1.00 8.19 16 VAL B C 1
ATOM 3344 O O . VAL B 1 65 ? 71.442 46.718 81.866 1.00 8.99 16 VAL B O 1
ATOM 3348 N N . GLU B 1 66 ? 72.873 48.439 82.048 1.00 8.51 17 GLU B N 1
ATOM 3349 C CA A GLU B 1 66 ? 72.418 48.757 83.393 0.50 9.33 17 GLU B CA 1
ATOM 3350 C CA B GLU B 1 66 ? 72.440 48.794 83.395 0.50 9.50 17 GLU B CA 1
ATOM 3351 C C . GLU B 1 66 ? 71.099 49.525 83.334 1.00 8.51 17 GLU B C 1
ATOM 3352 O O . GLU B 1 66 ? 70.925 50.427 82.521 1.00 9.62 17 GLU B O 1
ATOM 3363 N N . MET B 1 67 ? 70.167 49.135 84.216 1.00 8.76 18 MET B N 1
ATOM 3364 C CA . MET B 1 67 ? 68.903 49.851 84.343 1.00 8.87 18 MET B CA 1
ATOM 3365 C C . MET B 1 67 ? 68.614 50.077 85.825 1.00 9.06 18 MET B C 1
ATOM 3366 O O . MET B 1 67 ? 69.223 49.433 86.671 1.00 9.92 18 MET B O 1
ATOM 3371 N N . THR B 1 68 ? 67.674 50.981 86.117 1.00 10.18 19 THR B N 1
ATOM 3372 C CA . THR B 1 68 ? 67.131 51.043 87.470 1.00 10.26 19 THR B CA 1
ATOM 3373 C C . THR B 1 68 ? 65.619 50.893 87.407 1.00 9.61 19 THR B C 1
ATOM 3374 O O . THR B 1 68 ? 64.977 51.349 86.454 1.00 10.63 19 THR B O 1
ATOM 3378 N N . VAL B 1 69 ? 65.078 50.275 88.461 1.00 10.18 20 VAL B N 1
ATOM 3379 C CA . VAL B 1 69 ? 63.637 50.133 88.618 1.00 9.79 20 VAL B CA 1
ATOM 3380 C C . VAL B 1 69 ? 63.262 50.587 90.028 1.00 9.40 20 VAL B C 1
ATOM 3381 O O . VAL B 1 69 ? 63.977 50.290 90.985 1.00 10.03 20 VAL B O 1
ATOM 3385 N N . GLY B 1 70 ? 62.109 51.252 90.146 1.00 10.06 21 GLY B N 1
ATOM 3386 C CA . GLY B 1 70 ? 61.578 51.538 91.470 1.00 10.08 21 GLY B CA 1
ATOM 3387 C C . GLY B 1 70 ? 62.088 52.836 92.084 1.00 9.79 21 GLY B C 1
ATOM 3388 O O . GLY B 1 70 ? 62.971 53.513 91.556 1.00 11.03 21 GLY B O 1
ATOM 3389 N N . SER B 1 71 ? 61.489 53.153 93.239 1.00 10.87 22 SER B N 1
ATOM 3390 C CA . SER B 1 71 ? 61.819 54.343 94.016 1.00 10.94 22 SER B CA 1
ATOM 3391 C C . SER B 1 71 ? 62.023 53.938 95.477 1.00 10.60 22 SER B C 1
ATOM 3392 O O . SER B 1 71 ? 61.081 53.451 96.103 1.00 11.45 22 SER B O 1
ATOM 3395 N N . PRO B 1 72 ? 63.225 54.100 96.048 1.00 11.17 23 PRO B N 1
ATOM 3396 C CA . PRO B 1 72 ? 64.441 54.584 95.406 1.00 12.35 23 PRO B CA 1
ATOM 3397 C C . PRO B 1 72 ? 64.924 53.594 94.347 1.00 12.08 23 PRO B C 1
ATOM 3398 O O . PRO B 1 72 ? 64.521 52.434 94.329 1.00 11.72 23 PRO B O 1
ATOM 3402 N N . PRO B 1 73 ? 65.795 54.033 93.419 1.00 12.08 24 PRO B N 1
ATOM 3403 C CA . PRO B 1 73 ? 66.181 53.188 92.294 1.00 11.08 24 PRO B CA 1
ATOM 3404 C C . PRO B 1 73 ? 66.918 51.929 92.733 1.00 10.57 24 PRO B C 1
ATOM 3405 O O . PRO B 1 73 ? 67.833 51.987 93.554 1.00 13.70 24 PRO B O 1
ATOM 3409 N N . GLN B 1 74 ? 66.493 50.787 92.187 1.00 10.42 25 GLN B N 1
ATOM 3410 C CA . GLN B 1 74 ? 67.177 49.512 92.366 1.00 10.84 25 GLN B CA 1
ATOM 3411 C C . GLN B 1 74 ? 67.899 49.203 91.058 1.00 10.24 25 GLN B C 1
ATOM 3412 O O . GLN B 1 74 ? 67.275 49.089 89.996 1.00 10.57 25 GLN B O 1
ATOM 3418 N N . THR B 1 75 ? 69.230 49.090 91.122 1.00 10.23 26 THR B N 1
ATOM 3419 C CA . THR B 1 75 ? 70.039 48.840 89.937 1.00 10.94 26 THR B CA 1
ATOM 3420 C C . THR B 1 75 ? 70.015 47.353 89.589 1.00 10.36 26 THR B C 1
ATOM 3421 O O . THR B 1 75 ? 70.242 46.499 90.455 1.00 11.62 26 THR B O 1
ATOM 3425 N N . LEU B 1 76 ? 69.803 47.055 88.291 1.00 9.48 27 LEU B N 1
ATOM 3426 C CA . LEU B 1 76 ? 69.877 45.699 87.766 1.00 9.51 27 LEU B CA 1
ATOM 3427 C C . LEU B 1 76 ? 70.550 45.737 86.400 1.00 8.87 27 LEU B C 1
ATOM 3428 O O . LEU B 1 76 ? 70.395 46.705 85.662 1.00 11.80 27 LEU B O 1
ATOM 3433 N N . ASN B 1 77 ? 71.240 44.642 86.067 1.00 8.45 28 ASN B N 1
ATOM 3434 C CA . ASN B 1 77 ? 71.776 44.479 84.719 1.00 8.56 28 ASN B CA 1
ATOM 3435 C C . ASN B 1 77 ? 70.772 43.700 83.888 1.00 8.22 28 ASN B C 1
ATOM 3436 O O . ASN B 1 77 ? 70.249 42.694 84.354 1.00 9.08 28 ASN B O 1
ATOM 3441 N N . ILE B 1 78 ? 70.524 44.164 82.658 1.00 7.83 29 ILE B N 1
ATOM 3442 C CA . ILE B 1 78 ? 69.393 43.646 81.899 1.00 7.64 29 ILE B CA 1
ATOM 3443 C C . ILE B 1 78 ? 69.838 43.253 80.492 1.00 6.68 29 ILE B C 1
ATOM 3444 O O . ILE B 1 78 ? 70.375 44.069 79.747 1.00 8.11 29 ILE B O 1
ATOM 3449 N N . LEU B 1 79 ? 69.593 41.987 80.132 1.00 7.24 30 LEU B N 1
ATOM 3450 C CA A LEU B 1 79 ? 69.899 41.440 78.816 0.50 7.60 30 LEU B CA 1
ATOM 3451 C CA B LEU B 1 79 ? 69.935 41.477 78.815 0.50 7.95 30 LEU B CA 1
ATOM 3452 C C . LEU B 1 79 ? 69.129 42.201 77.739 1.00 7.11 30 LEU B C 1
ATOM 3453 O O . LEU B 1 79 ? 67.914 42.339 77.828 1.00 8.09 30 LEU B O 1
ATOM 3462 N N . VAL B 1 80 ? 69.829 42.617 76.674 1.00 7.08 31 VAL B N 1
ATOM 3463 C CA . VAL B 1 80 ? 69.197 43.278 75.544 1.00 7.37 31 VAL B CA 1
ATOM 3464 C C . VAL B 1 80 ? 68.750 42.213 74.543 1.00 7.38 31 VAL B C 1
ATOM 3465 O O . VAL B 1 80 ? 69.588 41.521 73.962 1.00 7.89 31 VAL B O 1
ATOM 3469 N N . ASP B 1 81 ? 67.423 42.083 74.353 1.00 7.03 32 ASP B N 1
ATOM 3470 C CA . ASP B 1 81 ? 66.863 41.026 73.527 1.00 6.55 32 ASP B CA 1
ATOM 3471 C C . ASP B 1 81 ? 65.948 41.591 72.440 1.00 6.72 32 ASP B C 1
ATOM 3472 O O . ASP B 1 81 ? 64.776 41.883 72.688 1.00 7.36 32 ASP B O 1
ATOM 3477 N N . THR B 1 82 ? 66.464 41.668 71.205 1.00 6.82 33 THR B N 1
ATOM 3478 C CA . THR B 1 82 ? 65.620 42.119 70.113 1.00 6.82 33 THR B CA 1
ATOM 3479 C C . THR B 1 82 ? 64.676 41.033 69.602 1.00 6.38 33 THR B C 1
ATOM 3480 O O . THR B 1 82 ? 63.878 41.323 68.708 1.00 7.41 33 THR B O 1
ATOM 3484 N N . GLY B 1 83 ? 64.738 39.828 70.196 1.00 6.90 34 GLY B N 1
ATOM 3485 C CA . GLY B 1 83 ? 63.882 38.726 69.795 1.00 7.70 34 GLY B CA 1
ATOM 3486 C C . GLY B 1 83 ? 62.656 38.502 70.679 1.00 8.26 34 GLY B C 1
ATOM 3487 O O . GLY B 1 83 ? 61.985 37.486 70.497 1.00 10.81 34 GLY B O 1
ATOM 3488 N N . SER B 1 84 ? 62.372 39.415 71.622 1.00 7.27 35 SER B N 1
ATOM 3489 C CA . SER B 1 84 ? 61.198 39.293 72.487 1.00 7.54 35 SER B CA 1
ATOM 3490 C C . SER B 1 84 ? 60.728 40.686 72.879 1.00 7.01 35 SER B C 1
ATOM 3491 O O . SER B 1 84 ? 61.388 41.667 72.532 1.00 7.36 35 SER B O 1
ATOM 3494 N N . SER B 1 85 ? 59.627 40.764 73.641 1.00 7.75 36 SER B N 1
ATOM 3495 C CA . SER B 1 85 ? 58.975 42.058 73.827 1.00 7.58 36 SER B CA 1
ATOM 3496 C C . SER B 1 85 ? 58.538 42.336 75.264 1.00 7.07 36 SER B C 1
ATOM 3497 O O . SER B 1 85 ? 57.808 43.296 75.491 1.00 8.65 36 SER B O 1
ATOM 3500 N N . ASN B 1 86 ? 59.007 41.540 76.228 1.00 7.63 37 ASN B N 1
ATOM 3501 C CA . ASN B 1 86 ? 58.703 41.766 77.640 1.00 7.72 37 ASN B CA 1
ATOM 3502 C C . ASN B 1 86 ? 59.926 42.304 78.380 1.00 7.32 37 ASN B C 1
ATOM 3503 O O . ASN B 1 86 ? 61.061 41.872 78.150 1.00 7.77 37 ASN B O 1
ATOM 3508 N N . PHE B 1 87 ? 59.660 43.204 79.329 1.00 7.44 38 PHE B N 1
ATOM 3509 C CA . PHE B 1 87 ? 60.646 43.599 80.326 1.00 7.35 38 PHE B CA 1
ATOM 3510 C C . PHE B 1 87 ? 60.373 42.754 81.563 1.00 6.97 38 PHE B C 1
ATOM 3511 O O . PHE B 1 87 ? 59.317 42.871 82.181 1.00 7.96 38 PHE B O 1
ATOM 3519 N N . ALA B 1 88 ? 61.298 41.851 81.896 1.00 7.05 39 ALA B N 1
ATOM 3520 C CA . ALA B 1 88 ? 61.081 40.906 82.976 1.00 7.58 39 ALA B CA 1
ATOM 3521 C C . ALA B 1 88 ? 62.345 40.822 83.809 1.00 8.45 39 ALA B C 1
ATOM 3522 O O . ALA B 1 88 ? 63.434 40.740 83.254 1.00 9.10 39 ALA B O 1
ATOM 3524 N N . VAL B 1 89 ? 62.195 40.858 85.136 1.00 8.61 40 VAL B N 1
ATOM 3525 C CA . VAL B 1 89 ? 63.364 40.939 85.995 1.00 8.51 40 VAL B CA 1
ATOM 3526 C C . VAL B 1 89 ? 63.219 39.914 87.117 1.00 7.85 40 VAL B C 1
ATOM 3527 O O . VAL B 1 89 ? 62.131 39.687 87.666 1.00 8.98 40 VAL B O 1
ATOM 3531 N N . GLY B 1 90 ? 64.342 39.319 87.528 1.00 8.59 41 GLY B N 1
ATOM 3532 C CA . GLY B 1 90 ? 64.320 38.499 88.735 1.00 9.49 41 GLY B CA 1
ATOM 3533 C C . GLY B 1 90 ? 63.736 39.294 89.900 1.00 9.41 41 GLY B C 1
ATOM 3534 O O . GLY B 1 90 ? 64.098 40.452 90.117 1.00 9.82 41 GLY B O 1
ATOM 3535 N N . ALA B 1 91 ? 62.818 38.649 90.647 1.00 10.73 42 ALA B N 1
ATOM 3536 C CA . ALA B 1 91 ? 62.117 39.325 91.734 1.00 10.74 42 ALA B CA 1
ATOM 3537 C C . ALA B 1 91 ? 61.989 38.423 92.952 1.00 12.83 42 ALA B C 1
ATOM 3538 O O . ALA B 1 91 ? 61.163 38.702 93.829 1.00 15.62 42 ALA B O 1
ATOM 3540 N N . ALA B 1 92 ? 62.791 37.352 92.978 1.00 13.70 43 ALA B N 1
ATOM 3541 C CA . ALA B 1 92 ? 62.809 36.424 94.090 1.00 15.72 43 ALA B CA 1
ATOM 3542 C C . ALA B 1 92 ? 64.182 35.765 94.072 1.00 16.53 43 ALA B C 1
ATOM 3543 O O . ALA B 1 92 ? 64.810 35.703 93.014 1.00 15.90 43 ALA B O 1
ATOM 3545 N N . PRO B 1 93 ? 64.687 35.269 95.226 1.00 17.79 44 PRO B N 1
ATOM 3546 C CA . PRO B 1 93 ? 66.001 34.622 95.258 1.00 17.98 44 PRO B CA 1
ATOM 3547 C C . PRO B 1 93 ? 66.114 33.491 94.244 1.00 17.46 44 PRO B C 1
ATOM 3548 O O . PRO B 1 93 ? 65.143 32.783 93.964 1.00 18.84 44 PRO B O 1
ATOM 3552 N N . HIS B 1 94 ? 67.313 33.365 93.662 1.00 18.41 45 HIS B N 1
ATOM 3553 C CA . HIS B 1 94 ? 67.652 32.288 92.747 1.00 17.70 45 HIS B CA 1
ATOM 3554 C C . HIS B 1 94 ? 69.137 32.019 92.941 1.00 16.89 45 HIS B C 1
ATOM 3555 O O . HIS B 1 94 ? 69.879 32.970 93.197 1.00 18.72 45 HIS B O 1
ATOM 3562 N N . PRO B 1 95 ? 69.609 30.750 92.834 1.00 18.38 46 PRO B N 1
ATOM 3563 C CA . PRO B 1 95 ? 71.034 30.452 92.999 1.00 18.78 46 PRO B CA 1
ATOM 3564 C C . PRO B 1 95 ? 71.984 31.282 92.134 1.00 19.75 46 PRO B C 1
ATOM 3565 O O . PRO B 1 95 ? 73.124 31.525 92.535 1.00 21.80 46 PRO B O 1
ATOM 3569 N N . PHE B 1 96 ? 71.504 31.749 90.972 1.00 16.74 47 PHE B N 1
ATOM 3570 C CA . PHE B 1 96 ? 72.362 32.490 90.056 1.00 16.15 47 PHE B CA 1
ATOM 3571 C C . PHE B 1 96 ? 72.166 34.008 90.132 1.00 17.18 47 PHE B C 1
ATOM 3572 O O . PHE B 1 96 ? 72.776 34.720 89.339 1.00 20.39 47 PHE B O 1
ATOM 3580 N N . LEU B 1 97 ? 71.317 34.499 91.051 1.00 16.93 48 LEU B N 1
ATOM 3581 C CA . LEU B 1 97 ? 71.087 35.933 91.221 1.00 17.84 48 LEU B CA 1
ATOM 3582 C C . LEU B 1 97 ? 71.769 36.439 92.487 1.00 17.84 48 LEU B C 1
ATOM 3583 O O . LEU B 1 97 ? 71.569 35.875 93.563 1.00 21.62 48 LEU B O 1
ATOM 3588 N N . HIS B 1 98 ? 72.476 37.538 92.369 1.00 17.74 49 HIS B N 1
ATOM 3589 C CA . HIS B 1 98 ? 73.058 38.203 93.522 1.00 18.98 49 HIS B CA 1
ATOM 3590 C C . HIS B 1 98 ? 72.199 39.381 93.950 1.00 17.86 49 HIS B C 1
ATOM 3591 O O . HIS B 1 98 ? 72.360 39.900 94.998 1.00 21.66 49 HIS B O 1
ATOM 3598 N N . ARG B 1 99 ? 71.284 39.782 93.074 1.00 15.49 50 ARG B N 1
ATOM 3599 C CA . ARG B 1 99 ? 70.313 40.807 93.419 1.00 16.00 50 ARG B CA 1
ATOM 3600 C C . ARG B 1 99 ? 69.051 40.598 92.596 1.00 12.83 50 ARG B C 1
ATOM 3601 O O . ARG B 1 99 ? 69.051 39.869 91.603 1.00 13.25 50 ARG B O 1
ATOM 3609 N N . TYR B 1 100 ? 67.958 41.198 93.075 1.00 12.04 51 TYR B N 1
ATOM 3610 C CA . TYR B 1 100 ? 66.671 41.039 92.418 1.00 11.15 51 TYR B CA 1
ATOM 3611 C C . TYR B 1 100 ? 65.789 42.213 92.813 1.00 10.40 51 TYR B C 1
ATOM 3612 O O . TYR B 1 100 ? 66.051 42.909 93.802 1.00 12.67 51 TYR B O 1
ATOM 3621 N N . TYR B 1 101 ? 64.746 42.444 92.011 1.00 10.16 52 TYR B N 1
ATOM 3622 C CA . TYR B 1 101 ? 63.778 43.508 92.244 1.00 9.92 52 TYR B CA 1
ATOM 3623 C C . TYR B 1 101 ? 62.925 43.182 93.471 1.00 9.68 52 TYR B C 1
ATOM 3624 O O . TYR B 1 101 ? 62.301 42.116 93.537 1.00 10.86 52 TYR B O 1
ATOM 3633 N N . GLN B 1 102 ? 62.903 44.134 94.413 1.00 10.74 53 GLN B N 1
ATOM 3634 C CA . GLN B 1 102 ? 62.136 44.019 95.649 1.00 10.73 53 GLN B CA 1
ATOM 3635 C C . GLN B 1 102 ? 60.979 45.013 95.588 1.00 10.07 53 GLN B C 1
ATOM 3636 O O . GLN B 1 102 ? 61.141 46.200 95.906 1.00 10.39 53 GLN B O 1
ATOM 3642 N N . ARG B 1 103 ? 59.817 44.523 95.144 1.00 10.22 54 ARG B N 1
ATOM 3643 C CA . ARG B 1 103 ? 58.658 45.380 94.922 1.00 10.08 54 ARG B CA 1
ATOM 3644 C C . ARG B 1 103 ? 58.214 46.097 96.197 1.00 11.21 54 ARG B C 1
ATOM 3645 O O . ARG B 1 103 ? 57.792 47.250 96.132 1.00 11.62 54 ARG B O 1
ATOM 3653 N N . GLN B 1 104 ? 58.345 45.424 97.349 1.00 10.97 55 GLN B N 1
ATOM 3654 C CA . GLN B 1 104 ? 57.886 45.979 98.619 1.00 11.71 55 GLN B CA 1
ATOM 3655 C C . GLN B 1 104 ? 58.729 47.178 99.056 1.00 11.96 55 GLN B C 1
ATOM 3656 O O . GLN B 1 104 ? 58.313 47.912 99.948 1.00 13.86 55 GLN B O 1
ATOM 3662 N N . LEU B 1 105 ? 59.909 47.373 98.435 1.00 10.98 56 LEU B N 1
ATOM 3663 C CA . LEU B 1 105 ? 60.781 48.492 98.771 1.00 11.57 56 LEU B CA 1
ATOM 3664 C C . LEU B 1 105 ? 60.639 49.660 97.796 1.00 9.98 56 LEU B C 1
ATOM 3665 O O . LEU B 1 105 ? 61.349 50.655 97.924 1.00 11.19 56 LEU B O 1
ATOM 3670 N N . SER B 1 106 ? 59.735 49.531 96.810 1.00 9.82 57 SER B N 1
ATOM 3671 C CA . SER B 1 106 ? 59.513 50.587 95.841 1.00 9.19 57 SER B CA 1
ATOM 3672 C C . SER B 1 106 ? 58.184 51.292 96.112 1.00 9.66 57 SER B C 1
ATOM 3673 O O . SER B 1 106 ? 57.120 50.687 95.999 1.00 10.43 57 SER B O 1
ATOM 3676 N N . SER B 1 107 ? 58.255 52.605 96.387 1.00 8.93 58 SER B N 1
ATOM 3677 C CA . SER B 1 107 ? 57.064 53.390 96.675 1.00 10.00 58 SER B CA 1
ATOM 3678 C C . SER B 1 107 ? 56.208 53.602 95.429 1.00 9.41 58 SER B C 1
ATOM 3679 O O . SER B 1 107 ? 55.024 53.948 95.538 1.00 10.97 58 SER B O 1
ATOM 3682 N N . THR B 1 108 ? 56.802 53.403 94.242 1.00 9.26 59 THR B N 1
ATOM 3683 C CA . THR B 1 108 ? 56.110 53.689 92.993 1.00 9.03 59 THR B CA 1
ATOM 3684 C C . THR B 1 108 ? 55.644 52.407 92.302 1.00 9.10 59 THR B C 1
ATOM 3685 O O . THR B 1 108 ? 55.034 52.471 91.229 1.00 10.35 59 THR B O 1
ATOM 3689 N N . TYR B 1 109 ? 55.830 51.256 92.968 1.00 9.01 60 TYR B N 1
ATOM 3690 C CA . TYR B 1 109 ? 55.327 49.996 92.447 1.00 9.11 60 TYR B CA 1
ATOM 3691 C C . TYR B 1 109 ? 53.800 50.020 92.338 1.00 9.19 60 TYR B C 1
ATOM 3692 O O . TYR B 1 109 ? 53.103 50.423 93.275 1.00 11.14 60 TYR B O 1
ATOM 3701 N N . ARG B 1 110 ? 53.281 49.528 91.210 1.00 9.06 61 ARG B N 1
ATOM 3702 C CA . ARG B 1 110 ? 51.854 49.269 91.035 1.00 9.05 61 ARG B CA 1
ATOM 3703 C C . ARG B 1 110 ? 51.658 47.807 90.647 1.00 9.27 61 ARG B C 1
ATOM 3704 O O . ARG B 1 110 ? 52.264 47.306 89.702 1.00 11.22 61 ARG B O 1
ATOM 3712 N N . ASP B 1 111 ? 50.766 47.142 91.367 1.00 9.23 62 ASP B N 1
ATOM 3713 C CA . ASP B 1 111 ? 50.449 45.743 91.122 1.00 9.77 62 ASP B CA 1
ATOM 3714 C C . ASP B 1 111 ? 49.334 45.651 90.079 1.00 10.17 62 ASP B C 1
ATOM 3715 O O . ASP B 1 111 ? 48.271 46.247 90.262 1.00 11.81 62 ASP B O 1
ATOM 3720 N N . LEU B 1 112 ? 49.581 44.932 88.967 1.00 10.16 63 LEU B N 1
ATOM 3721 C CA . LEU B 1 112 ? 48.542 44.713 87.965 1.00 11.17 63 LEU B CA 1
ATOM 3722 C C . LEU B 1 112 ? 47.683 43.484 88.290 1.00 11.98 63 LEU B C 1
ATOM 3723 O O . LEU B 1 112 ? 46.746 43.191 87.549 1.00 15.22 63 LEU B O 1
ATOM 3728 N N . ARG B 1 113 ? 48.025 42.747 89.353 1.00 11.72 64 ARG B N 1
ATOM 3729 C CA . ARG B 1 113 ? 47.210 41.645 89.874 1.00 12.70 64 ARG B CA 1
ATOM 3730 C C . ARG B 1 113 ? 46.966 40.583 88.805 1.00 13.70 64 ARG B C 1
ATOM 3731 O O . ARG B 1 113 ? 45.854 40.068 88.645 1.00 16.46 64 ARG B O 1
ATOM 3739 N N . LYS B 1 114 ? 48.020 40.269 88.055 1.00 13.29 65 LYS B N 1
ATOM 3740 C CA A LYS B 1 114 ? 47.947 39.343 86.934 0.50 12.79 65 LYS B CA 1
ATOM 3741 C CA B LYS B 1 114 ? 47.910 39.200 87.085 0.50 12.86 65 LYS B CA 1
ATOM 3742 C C . LYS B 1 114 ? 49.286 38.622 86.802 1.00 13.21 65 LYS B C 1
ATOM 3743 O O . LYS B 1 114 ? 50.323 39.281 86.862 1.00 14.76 65 LYS B O 1
ATOM 3754 N N . GLY B 1 115 ? 49.248 37.319 86.544 1.00 13.42 66 GLY B N 1
ATOM 3755 C CA . GLY B 1 115 ? 50.433 36.531 86.285 1.00 14.31 66 GLY B CA 1
ATOM 3756 C C . GLY B 1 115 ? 50.712 36.413 84.789 1.00 13.72 66 GLY B C 1
ATOM 3757 O O . GLY B 1 115 ? 49.863 36.701 83.942 1.00 15.76 66 GLY B O 1
ATOM 3758 N N . VAL B 1 116 ? 51.926 35.958 84.479 1.00 12.00 67 VAL B N 1
ATOM 3759 C CA . VAL B 1 116 ? 52.309 35.658 83.106 1.00 13.15 67 VAL B CA 1
ATOM 3760 C C . VAL B 1 116 ? 53.275 34.481 83.145 1.00 11.01 67 VAL B C 1
ATOM 3761 O O . VAL B 1 116 ? 54.202 34.466 83.941 1.00 12.19 67 VAL B O 1
ATOM 3765 N N . TYR B 1 117 ? 53.028 33.498 82.279 1.00 12.36 68 TYR B N 1
ATOM 3766 C CA . TYR B 1 117 ? 53.852 32.304 82.176 1.00 11.71 68 TYR B CA 1
ATOM 3767 C C . TYR B 1 117 ? 54.415 32.232 80.760 1.00 10.67 68 TYR B C 1
ATOM 3768 O O . TYR B 1 117 ? 53.640 32.206 79.794 1.00 12.44 68 TYR B O 1
ATOM 3777 N N . VAL B 1 118 ? 55.750 32.160 80.663 1.00 10.72 69 VAL B N 1
ATOM 3778 C CA . VAL B 1 118 ? 56.441 32.211 79.382 1.00 11.33 69 VAL B CA 1
ATOM 3779 C C . VAL B 1 118 ? 57.333 30.984 79.222 1.00 10.77 69 VAL B C 1
ATOM 3780 O O . VAL B 1 118 ? 58.532 31.028 79.476 1.00 11.47 69 VAL B O 1
ATOM 3784 N N . PRO B 1 119 ? 56.770 29.846 78.753 1.00 13.08 70 PRO B N 1
ATOM 3785 C CA . PRO B 1 119 ? 57.607 28.707 78.371 1.00 14.02 70 PRO B CA 1
ATOM 3786 C C . PRO B 1 119 ? 58.103 28.877 76.936 1.00 14.12 70 PRO B C 1
ATOM 3787 O O . PRO B 1 119 ? 57.377 29.359 76.066 1.00 19.95 70 PRO B O 1
ATOM 3791 N N . TYR B 1 120 ? 59.365 28.508 76.709 1.00 13.70 71 TYR B N 1
ATOM 3792 C CA . TYR B 1 120 ? 59.960 28.573 75.380 1.00 16.62 71 TYR B CA 1
ATOM 3793 C C . TYR B 1 120 ? 60.827 27.328 75.184 1.00 16.33 71 TYR B C 1
ATOM 3794 O O . TYR B 1 120 ? 60.936 26.491 76.075 1.00 17.25 71 TYR B O 1
ATOM 3803 N N . THR B 1 121 ? 61.479 27.199 74.025 1.00 18.61 72 THR B N 1
ATOM 3804 C CA . THR B 1 121 ? 62.143 25.938 73.730 1.00 21.44 72 THR B CA 1
ATOM 3805 C C . THR B 1 121 ? 63.221 25.615 74.762 1.00 20.86 72 THR B C 1
ATOM 3806 O O . THR B 1 121 ? 63.291 24.492 75.257 1.00 28.36 72 THR B O 1
ATOM 3810 N N . GLN B 1 122 ? 64.045 26.617 75.073 1.00 22.80 73 GLN B N 1
ATOM 3811 C CA . GLN B 1 122 ? 65.242 26.442 75.879 1.00 27.76 73 GLN B CA 1
ATOM 3812 C C . GLN B 1 122 ? 64.967 26.545 77.391 1.00 20.65 73 GLN B C 1
ATOM 3813 O O . GLN B 1 122 ? 65.871 26.289 78.183 1.00 22.31 73 GLN B O 1
ATOM 3819 N N . GLY B 1 123 ? 63.754 26.933 77.821 1.00 16.57 74 GLY B N 1
ATOM 3820 C CA . GLY B 1 123 ? 63.595 27.360 79.208 1.00 15.47 74 GLY B CA 1
ATOM 3821 C C . GLY B 1 123 ? 62.204 27.921 79.480 1.00 12.20 74 GLY B C 1
ATOM 3822 O O . GLY B 1 123 ? 61.321 27.843 78.641 1.00 13.92 74 GLY B O 1
ATOM 3823 N N . LYS B 1 124 ? 62.026 28.482 80.684 1.00 12.19 75 LYS B N 1
ATOM 3824 C CA . LYS B 1 124 ? 60.747 29.056 81.104 1.00 12.29 75 LYS B CA 1
ATOM 3825 C C . LYS B 1 124 ? 60.991 30.184 82.095 1.00 10.39 75 LYS B C 1
ATOM 3826 O O . LYS B 1 124 ? 61.941 30.158 82.869 1.00 11.03 75 LYS B O 1
ATOM 3832 N N . TRP B 1 125 ? 60.088 31.164 82.098 1.00 10.58 76 TRP B N 1
ATOM 3833 C CA . TRP B 1 125 ? 59.992 31.993 83.286 1.00 11.05 76 TRP B CA 1
ATOM 3834 C C . TRP B 1 125 ? 58.527 32.266 83.592 1.00 9.85 76 TRP B C 1
ATOM 3835 O O . TRP B 1 125 ? 57.683 32.203 82.711 1.00 10.64 76 TRP B O 1
ATOM 3846 N N . GLU B 1 126 ? 58.255 32.567 84.865 1.00 10.71 77 GLU B N 1
ATOM 3847 C CA . GLU B 1 126 ? 56.903 32.872 85.290 1.00 10.77 77 GLU B CA 1
ATOM 3848 C C . GLU B 1 126 ? 56.993 34.084 86.190 1.00 9.59 77 GLU B C 1
ATOM 3849 O O . GLU B 1 126 ? 57.888 34.159 87.009 1.00 10.81 77 GLU B O 1
ATOM 3855 N N . GLY B 1 127 ? 56.018 34.984 86.047 1.00 12.24 78 GLY B N 1
ATOM 3856 C CA . GLY B 1 127 ? 56.124 36.232 86.763 1.00 16.38 78 GLY B CA 1
ATOM 3857 C C . GLY B 1 127 ? 54.773 36.828 87.123 1.00 12.25 78 GLY B C 1
ATOM 3858 O O . GLY B 1 127 ? 53.709 36.323 86.743 1.00 13.96 78 GLY B O 1
ATOM 3859 N N . GLU B 1 128 ? 54.874 37.933 87.859 1.00 10.18 79 GLU B N 1
ATOM 3860 C CA . GLU B 1 128 ? 53.722 38.700 88.294 1.00 9.58 79 GLU B CA 1
ATOM 3861 C C . GLU B 1 128 ? 53.855 40.086 87.687 1.00 9.01 79 GLU B C 1
ATOM 3862 O O . GLU B 1 128 ? 54.907 40.722 87.786 1.00 9.80 79 GLU B O 1
ATOM 3868 N N . LEU B 1 129 ? 52.795 40.554 87.031 1.00 8.91 80 LEU B N 1
ATOM 3869 C CA . LEU B 1 129 ? 52.854 41.806 86.299 1.00 9.05 80 LEU B CA 1
ATOM 3870 C C . LEU B 1 129 ? 52.618 42.997 87.225 1.00 9.18 80 LEU B C 1
ATOM 3871 O O . LEU B 1 129 ? 51.795 42.955 88.145 1.00 10.23 80 LEU B O 1
ATOM 3876 N N . GLY B 1 130 ? 53.286 44.101 86.888 1.00 9.02 81 GLY B N 1
ATOM 3877 C CA . GLY B 1 130 ? 53.129 45.356 87.585 1.00 8.80 81 GLY B CA 1
ATOM 3878 C C . GLY B 1 130 ? 53.727 46.470 86.744 1.00 8.87 81 GLY B C 1
ATOM 3879 O O . GLY B 1 130 ? 54.185 46.221 85.626 1.00 9.49 81 GLY B O 1
ATOM 3880 N N . THR B 1 131 ? 53.697 47.693 87.281 1.00 8.01 82 THR B N 1
ATOM 3881 C CA . THR B 1 131 ? 54.402 48.802 86.648 1.00 8.02 82 THR B CA 1
ATOM 3882 C C . THR B 1 131 ? 55.287 49.478 87.688 1.00 8.59 82 THR B C 1
ATOM 3883 O O . THR B 1 131 ? 55.054 49.355 88.903 1.00 9.58 82 THR B O 1
ATOM 3887 N N . ASP B 1 132 ? 56.295 50.208 87.187 1.00 8.36 83 ASP B N 1
ATOM 3888 C CA . ASP B 1 132 ? 57.147 50.992 88.072 1.00 8.44 83 ASP B CA 1
ATOM 3889 C C . ASP B 1 132 ? 57.888 52.008 87.219 1.00 8.51 83 ASP B C 1
ATOM 3890 O O . ASP B 1 132 ? 57.851 51.931 85.981 1.00 9.56 83 ASP B O 1
ATOM 3895 N N . LEU B 1 133 ? 58.595 52.912 87.900 1.00 8.76 84 LEU B N 1
ATOM 3896 C CA . LEU B 1 133 ? 59.460 53.851 87.215 1.00 9.14 84 LEU B CA 1
ATOM 3897 C C . LEU B 1 133 ? 60.775 53.171 86.864 1.00 9.29 84 LEU B C 1
ATOM 3898 O O . LEU B 1 133 ? 61.321 52.409 87.653 1.00 11.26 84 LEU B O 1
ATOM 3903 N N . VAL B 1 134 ? 61.260 53.473 85.655 1.00 9.61 85 VAL B N 1
ATOM 3904 C CA . VAL B 1 134 ? 62.414 52.795 85.086 1.00 9.43 85 VAL B CA 1
ATOM 3905 C C . VAL B 1 134 ? 63.306 53.849 84.438 1.00 10.37 85 VAL B C 1
ATOM 3906 O O . VAL B 1 134 ? 62.812 54.755 83.768 1.00 11.33 85 VAL B O 1
ATOM 3910 N N . SER B 1 135 ? 64.624 53.681 84.630 1.00 10.73 86 SER B N 1
ATOM 3911 C CA A SER B 1 135 ? 65.641 54.553 84.060 0.50 14.35 86 SER B CA 1
ATOM 3912 C CA B SER B 1 135 ? 65.582 54.532 83.948 0.25 10.91 86 SER B CA 1
ATOM 3913 C CA C SER B 1 135 ? 65.598 54.535 83.978 0.25 7.55 86 SER B CA 1
ATOM 3914 C C . SER B 1 135 ? 66.761 53.699 83.459 1.00 11.47 86 SER B C 1
ATOM 3915 O O . SER B 1 135 ? 66.952 52.549 83.860 1.00 11.09 86 SER B O 1
ATOM 3922 N N . ILE B 1 136 ? 67.514 54.303 82.543 1.00 12.49 87 ILE B N 1
ATOM 3923 C CA . ILE B 1 136 ? 68.717 53.709 81.980 1.00 11.79 87 ILE B CA 1
ATOM 3924 C C . ILE B 1 136 ? 69.850 54.694 82.270 1.00 11.67 87 ILE B C 1
ATOM 3925 O O . ILE B 1 136 ? 69.949 55.730 81.597 1.00 13.81 87 ILE B O 1
ATOM 3930 N N . PRO B 1 137 ? 70.683 54.453 83.308 1.00 10.96 88 PRO B N 1
ATOM 3931 C CA . PRO B 1 137 ? 71.705 55.430 83.716 1.00 13.46 88 PRO B CA 1
ATOM 3932 C C . PRO B 1 137 ? 72.627 55.919 82.599 1.00 13.86 88 PRO B C 1
ATOM 3933 O O . PRO B 1 137 ? 72.941 57.109 82.523 1.00 18.58 88 PRO B O 1
ATOM 3937 N N . HIS B 1 138 ? 73.034 55.003 81.715 1.00 11.07 89 HIS B N 1
ATOM 3938 C CA . HIS B 1 138 ? 73.886 55.338 80.576 1.00 12.63 89 HIS B CA 1
ATOM 3939 C C . HIS B 1 138 ? 73.027 55.314 79.320 1.00 11.76 89 HIS B C 1
ATOM 3940 O O . HIS B 1 138 ? 73.383 54.774 78.296 1.00 18.88 89 HIS B O 1
ATOM 3947 N N . GLY B 1 139 ? 71.868 55.943 79.427 1.00 17.63 90 GLY B N 1
ATOM 3948 C CA . GLY B 1 139 ? 70.900 56.020 78.353 1.00 14.97 90 GLY B CA 1
ATOM 3949 C C . GLY B 1 139 ? 70.415 57.459 78.245 1.00 14.40 90 GLY B C 1
ATOM 3950 O O . GLY B 1 139 ? 71.094 58.379 78.693 1.00 23.78 90 GLY B O 1
ATOM 3951 N N . PRO B 1 140 ? 69.195 57.688 77.723 1.00 15.70 91 PRO B N 1
ATOM 3952 C CA . PRO B 1 140 ? 68.610 59.030 77.709 1.00 18.57 91 PRO B CA 1
ATOM 3953 C C . PRO B 1 140 ? 68.331 59.492 79.145 1.00 17.40 91 PRO B C 1
ATOM 3954 O O . PRO B 1 140 ? 68.139 58.681 80.058 1.00 19.31 91 PRO B O 1
ATOM 3958 N N . ASN B 1 141 ? 68.324 60.805 79.349 1.00 20.69 92 ASN B N 1
ATOM 3959 C CA . ASN B 1 141 ? 68.135 61.359 80.674 1.00 20.24 92 ASN B CA 1
ATOM 3960 C C . ASN B 1 141 ? 66.634 61.488 80.936 1.00 19.05 92 ASN B C 1
ATOM 3961 O O . ASN B 1 141 ? 66.102 62.592 81.054 1.00 24.09 92 ASN B O 1
ATOM 3966 N N . VAL B 1 142 ? 65.960 60.336 81.018 1.00 18.17 93 VAL B N 1
ATOM 3967 C CA . VAL B 1 142 ? 64.517 60.277 81.230 1.00 17.76 93 VAL B CA 1
ATOM 3968 C C . VAL B 1 142 ? 64.183 59.119 82.170 1.00 15.24 93 VAL B C 1
ATOM 3969 O O . VAL B 1 142 ? 64.955 58.180 82.329 1.00 18.74 93 VAL B O 1
ATOM 3973 N N . THR B 1 143 ? 63.009 59.212 82.797 1.00 14.15 94 THR B N 1
ATOM 3974 C CA . THR B 1 143 ? 62.445 58.139 83.597 1.00 13.60 94 THR B CA 1
ATOM 3975 C C . THR B 1 143 ? 61.034 57.917 83.084 1.00 13.68 94 THR B C 1
ATOM 3976 O O . THR B 1 143 ? 60.300 58.882 82.866 1.00 17.49 94 THR B O 1
ATOM 3980 N N . VAL B 1 144 ? 60.661 56.646 82.897 1.00 11.53 95 VAL B N 1
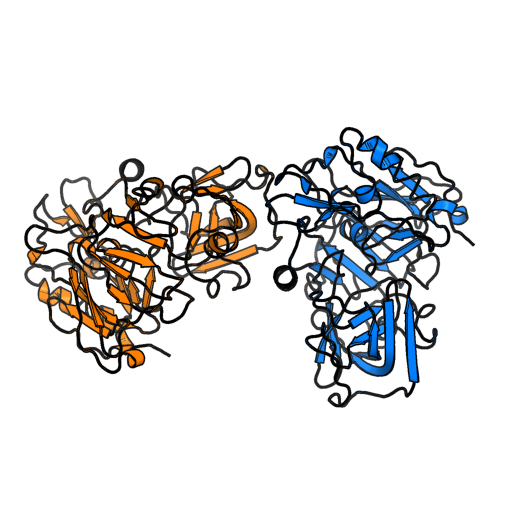ATOM 3981 C CA . VAL B 1 144 ? 59.325 56.372 82.390 1.00 13.12 95 VAL B CA 1
ATOM 3982 C C . VAL B 1 144 ? 58.641 55.328 83.260 1.00 11.00 95 VAL B C 1
ATOM 3983 O O . VAL B 1 144 ? 59.291 54.591 84.006 1.00 12.32 95 VAL B O 1
ATOM 3987 N N . ARG B 1 145 ? 57.310 55.299 83.170 1.00 10.05 96 ARG B N 1
ATOM 3988 C CA . ARG B 1 145 ? 56.574 54.260 83.866 1.00 9.57 96 ARG B CA 1
ATOM 3989 C C . ARG B 1 145 ? 56.338 53.130 82.873 1.00 9.07 96 ARG B C 1
ATOM 3990 O O . ARG B 1 145 ? 55.714 53.333 81.833 1.00 11.29 96 ARG B O 1
ATOM 3998 N N . ALA B 1 146 ? 56.817 51.930 83.222 1.00 8.92 97 ALA B N 1
ATOM 3999 C CA . ALA B 1 146 ? 56.795 50.830 82.272 1.00 8.91 97 ALA B CA 1
ATOM 4000 C C . ALA B 1 146 ? 56.259 49.584 82.956 1.00 8.42 97 ALA B C 1
ATOM 4001 O O . ALA B 1 146 ? 56.352 49.405 84.173 1.00 9.09 97 ALA B O 1
ATOM 4003 N N . ASN B 1 147 ? 55.721 48.687 82.128 1.00 8.24 98 ASN B N 1
ATOM 4004 C CA . ASN B 1 147 ? 55.384 47.352 82.598 1.00 8.03 98 ASN B CA 1
ATOM 4005 C C . ASN B 1 147 ? 56.634 46.581 83.024 1.00 8.13 98 ASN B C 1
ATOM 4006 O O . ASN B 1 147 ? 57.670 46.652 82.362 1.00 9.49 98 ASN B O 1
ATOM 4011 N N . ILE B 1 148 ? 56.511 45.784 84.095 1.00 7.91 99 ILE B N 1
ATOM 4012 C CA . ILE B 1 148 ? 57.583 44.924 84.571 1.00 8.08 99 ILE B CA 1
ATOM 4013 C C . ILE B 1 148 ? 56.973 43.591 84.980 1.00 8.49 99 ILE B C 1
ATOM 4014 O O . ILE B 1 148 ? 56.042 43.558 85.799 1.00 9.71 99 ILE B O 1
ATOM 4019 N N . ALA B 1 149 ? 57.517 42.503 84.440 1.00 8.66 100 ALA B N 1
ATOM 4020 C CA . ALA B 1 149 ? 57.183 41.169 84.910 1.00 8.39 100 ALA B CA 1
ATOM 4021 C C . ALA B 1 149 ? 58.179 40.772 85.990 1.00 8.80 100 ALA B C 1
ATOM 4022 O O . ALA B 1 149 ? 59.370 40.668 85.711 1.00 10.25 100 ALA B O 1
ATOM 4024 N N . ALA B 1 150 ? 57.676 40.607 87.222 1.00 9.23 101 ALA B N 1
ATOM 4025 C CA . ALA B 1 150 ? 58.521 40.232 88.340 1.00 8.80 101 ALA B CA 1
ATOM 4026 C C . ALA B 1 150 ? 58.646 38.712 88.356 1.00 8.74 101 ALA B C 1
ATOM 4027 O O . ALA B 1 150 ? 57.674 38.030 88.676 1.00 10.36 101 ALA B O 1
ATOM 4029 N N . ILE B 1 151 ? 59.811 38.178 87.963 1.00 9.08 102 ILE B N 1
ATOM 4030 C CA . ILE B 1 151 ? 59.976 36.733 87.810 1.00 9.65 102 ILE B CA 1
ATOM 4031 C C . ILE B 1 151 ? 60.109 36.059 89.171 1.00 9.86 102 ILE B C 1
ATOM 4032 O O . ILE B 1 151 ? 61.020 36.380 89.936 1.00 10.96 102 ILE B O 1
ATOM 4037 N N . THR B 1 152 ? 59.210 35.093 89.419 1.00 10.14 103 THR B N 1
ATOM 4038 C CA . THR B 1 152 ? 59.155 34.377 90.682 1.00 11.71 103 THR B CA 1
ATOM 4039 C C . THR B 1 152 ? 59.593 32.912 90.547 1.00 11.66 103 THR B C 1
ATOM 4040 O O . THR B 1 152 ? 59.957 32.295 91.554 1.00 12.73 103 THR B O 1
ATOM 4044 N N . GLU B 1 153 ? 59.507 32.335 89.339 1.00 10.56 104 GLU B N 1
ATOM 4045 C CA . GLU B 1 153 ? 59.903 30.953 89.082 1.00 11.21 104 GLU B CA 1
ATOM 4046 C C . GLU B 1 153 ? 60.530 30.918 87.695 1.00 10.68 104 GLU B C 1
ATOM 4047 O O . GLU B 1 153 ? 60.118 31.675 86.818 1.00 11.82 104 GLU B O 1
ATOM 4053 N N . SER B 1 154 ? 61.529 30.051 87.491 1.00 10.69 105 SER B N 1
ATOM 4054 C CA . SER B 1 154 ? 62.202 30.021 86.200 1.00 11.39 105 SER B CA 1
ATOM 4055 C C . SER B 1 154 ? 62.894 28.675 86.008 1.00 12.18 105 SER B C 1
ATOM 4056 O O . SER B 1 154 ? 63.146 27.940 86.965 1.00 15.29 105 SER B O 1
ATOM 4059 N N . ASP B 1 155 ? 63.246 28.398 84.749 1.00 12.10 106 ASP B N 1
ATOM 4060 C CA . ASP B 1 155 ? 63.873 27.145 84.357 1.00 12.01 106 ASP B CA 1
ATOM 4061 C C . ASP B 1 155 ? 64.874 27.489 83.260 1.00 12.33 106 ASP B C 1
ATOM 4062 O O . ASP B 1 155 ? 64.468 27.831 82.152 1.00 13.35 106 ASP B O 1
ATOM 4067 N N . LYS B 1 156 ? 66.165 27.422 83.595 1.00 12.55 107 LYS B N 1
ATOM 4068 C CA . LYS B 1 156 ? 67.242 27.650 82.626 1.00 14.67 107 LYS B CA 1
ATOM 4069 C C . LYS B 1 156 ? 67.137 29.017 81.948 1.00 14.17 107 LYS B C 1
ATOM 4070 O O . LYS B 1 156 ? 67.522 29.189 80.791 1.00 17.30 107 LYS B O 1
ATOM 4076 N N . PHE B 1 157 ? 66.657 30.007 82.713 1.00 12.35 108 PHE B N 1
ATOM 4077 C CA . PHE B 1 157 ? 66.554 31.371 82.223 1.00 12.72 108 PHE B CA 1
ATOM 4078 C C . PHE B 1 157 ? 67.812 32.117 82.643 1.00 12.93 108 PHE B C 1
ATOM 4079 O O . PHE B 1 157 ? 68.596 32.578 81.799 1.00 14.91 108 PHE B O 1
ATOM 4087 N N . PHE B 1 158 ? 68.018 32.219 83.961 1.00 12.52 109 PHE B N 1
ATOM 4088 C CA . PHE B 1 158 ? 69.232 32.808 84.501 1.00 13.82 109 PHE B CA 1
ATOM 4089 C C . PHE B 1 158 ? 70.442 31.940 84.153 1.00 16.53 109 PHE B C 1
ATOM 4090 O O . PHE B 1 158 ? 70.344 30.718 84.046 1.00 16.92 109 PHE B O 1
ATOM 4098 N N . ILE B 1 159 ? 71.566 32.616 83.921 1.00 15.94 110 ILE B N 1
ATOM 4099 C CA . ILE B 1 159 ? 72.830 31.975 83.587 1.00 17.71 110 ILE B CA 1
ATOM 4100 C C . ILE B 1 159 ? 73.821 32.270 84.712 1.00 16.55 110 ILE B C 1
ATOM 4101 O O . ILE B 1 159 ? 74.053 33.423 85.056 1.00 18.54 110 ILE B O 1
ATOM 4106 N N . ASN B 1 160 ? 74.440 31.215 85.240 1.00 18.08 111 ASN B N 1
ATOM 4107 C CA . ASN B 1 160 ? 75.420 31.378 86.301 1.00 19.83 111 ASN B CA 1
ATOM 4108 C C . ASN B 1 160 ? 76.595 32.216 85.794 1.00 20.24 111 ASN B C 1
ATOM 4109 O O . ASN B 1 160 ? 77.207 31.873 84.784 1.00 21.56 111 ASN B O 1
ATOM 4114 N N . GLY B 1 161 ? 76.839 33.355 86.460 1.00 19.61 112 GLY B N 1
ATOM 4115 C CA . GLY B 1 161 ? 77.986 34.210 86.196 1.00 19.17 112 GLY B CA 1
ATOM 4116 C C . GLY B 1 161 ? 77.812 35.154 85.003 1.00 19.70 112 GLY B C 1
ATOM 4117 O O . GLY B 1 161 ? 78.786 35.781 84.599 1.00 21.87 112 GLY B O 1
ATOM 4118 N N . SER B 1 162 ? 76.579 35.314 84.486 1.00 16.49 113 SER B N 1
ATOM 4119 C CA . SER B 1 162 ? 76.316 36.121 83.294 1.00 15.47 113 SER B CA 1
ATOM 4120 C C . SER B 1 162 ? 76.347 37.614 83.617 1.00 15.47 113 SER B C 1
ATOM 4121 O O . SER B 1 162 ? 76.506 38.440 82.715 1.00 16.37 113 SER B O 1
ATOM 4124 N N . ASN B 1 163 ? 76.100 37.932 84.892 1.00 13.84 114 ASN B N 1
ATOM 4125 C CA A ASN B 1 163 ? 76.081 39.297 85.393 0.60 13.63 114 ASN B CA 1
ATOM 4126 C CA B ASN B 1 163 ? 76.041 39.264 85.477 0.40 14.37 114 ASN B CA 1
ATOM 4127 C C . ASN B 1 163 ? 74.771 40.008 85.064 1.00 13.72 114 ASN B C 1
ATOM 4128 O O . ASN B 1 163 ? 74.706 41.211 85.260 1.00 17.41 114 ASN B O 1
ATOM 4137 N N . TRP B 1 164 ? 73.753 39.296 84.528 1.00 10.39 115 TRP B N 1
ATOM 4138 C CA . TRP B 1 164 ? 72.466 39.958 84.275 1.00 9.98 115 TRP B CA 1
ATOM 4139 C C . TRP B 1 164 ? 71.341 39.315 85.087 1.00 9.07 115 TRP B C 1
ATOM 4140 O O . TRP B 1 164 ? 71.403 38.132 85.427 1.00 10.15 115 TRP B O 1
ATOM 4151 N N . GLU B 1 165 ? 70.311 40.130 85.384 1.00 8.86 116 GLU B N 1
ATOM 4152 C CA A GLU B 1 165 ? 69.266 39.784 86.340 0.50 9.80 116 GLU B CA 1
ATOM 4153 C CA B GLU B 1 165 ? 69.268 39.752 86.328 0.50 9.91 116 GLU B CA 1
ATOM 4154 C C . GLU B 1 165 ? 67.878 39.941 85.727 1.00 8.76 116 GLU B C 1
ATOM 4155 O O . GLU B 1 165 ? 66.881 39.771 86.414 1.00 10.30 116 GLU B O 1
ATOM 4166 N N . GLY B 1 166 ? 67.806 40.273 84.440 1.00 8.74 117 GLY B N 1
ATOM 4167 C CA . GLY B 1 166 ? 66.512 40.433 83.798 1.00 8.26 117 GLY B CA 1
ATOM 4168 C C . GLY B 1 166 ? 66.734 40.586 82.300 1.00 7.39 117 GLY B C 1
ATOM 4169 O O . GLY B 1 166 ? 67.870 40.513 81.838 1.00 7.69 117 GLY B O 1
ATOM 4170 N N . ILE B 1 167 ? 65.628 40.780 81.575 1.00 7.33 118 ILE B N 1
ATOM 4171 C CA . ILE B 1 167 ? 65.620 40.809 80.113 1.00 7.09 118 ILE B CA 1
ATOM 4172 C C . ILE B 1 167 ? 64.797 42.002 79.643 1.00 6.42 118 ILE B C 1
ATOM 4173 O O . ILE B 1 167 ? 63.737 42.276 80.217 1.00 7.31 118 ILE B O 1
ATOM 4178 N N . LEU B 1 168 ? 65.320 42.710 78.621 1.00 6.90 119 LEU B N 1
ATOM 4179 C CA . LEU B 1 168 ? 64.638 43.816 77.978 1.00 6.76 119 LEU B CA 1
ATOM 4180 C C . LEU B 1 168 ? 64.278 43.400 76.566 1.00 6.88 119 LEU B C 1
ATOM 4181 O O . LEU B 1 168 ? 65.120 43.399 75.663 1.00 7.21 119 LEU B O 1
ATOM 4186 N N . GLY B 1 169 ? 63.009 43.038 76.386 1.00 6.74 120 GLY B N 1
ATOM 4187 C CA . GLY B 1 169 ? 62.525 42.676 75.061 1.00 7.23 120 GLY B CA 1
ATOM 4188 C C . GLY B 1 169 ? 62.217 43.926 74.247 1.00 6.86 120 GLY B C 1
ATOM 4189 O O . GLY B 1 169 ? 61.332 44.699 74.622 1.00 8.44 120 GLY B O 1
ATOM 4190 N N . LEU B 1 170 ? 62.972 44.126 73.152 1.00 6.98 121 LEU B N 1
ATOM 4191 C CA . LEU B 1 170 ? 62.883 45.347 72.360 1.00 7.41 121 LEU B CA 1
ATOM 4192 C C . LEU B 1 170 ? 62.027 45.211 71.103 1.00 7.84 121 LEU B C 1
ATOM 4193 O O . LEU B 1 170 ? 61.919 46.180 70.361 1.00 9.13 121 LEU B O 1
ATOM 4198 N N . ALA B 1 171 ? 61.426 44.031 70.872 1.00 7.79 122 ALA B N 1
ATOM 4199 C CA . ALA B 1 171 ? 60.553 43.818 69.718 1.00 8.17 122 ALA B CA 1
ATOM 4200 C C . ALA B 1 171 ? 59.146 44.346 70.019 1.00 8.44 122 ALA B C 1
ATOM 4201 O O . ALA B 1 171 ? 58.921 45.027 71.024 1.00 9.60 122 ALA B O 1
ATOM 4203 N N . TYR B 1 172 ? 58.203 44.052 69.122 1.00 8.64 123 TYR B N 1
ATOM 4204 C CA . TYR B 1 172 ? 56.933 44.767 69.115 1.00 8.93 123 TYR B CA 1
ATOM 4205 C C . TYR B 1 172 ? 55.860 44.077 69.957 1.00 9.20 123 TYR B C 1
ATOM 4206 O O . TYR B 1 172 ? 55.971 42.913 70.316 1.00 9.00 123 TYR B O 1
ATOM 4215 N N . ALA B 1 173 ? 54.766 44.812 70.211 1.00 10.13 124 ALA B N 1
ATOM 4216 C CA . ALA B 1 173 ? 53.707 44.348 71.097 1.00 10.11 124 ALA B CA 1
ATOM 4217 C C . ALA B 1 173 ? 53.073 43.044 70.634 1.00 9.64 124 ALA B C 1
ATOM 4218 O O . ALA B 1 173 ? 52.593 42.291 71.470 1.00 10.56 124 ALA B O 1
ATOM 4220 N N . GLU B 1 174 ? 53.074 42.766 69.316 1.00 10.49 125 GLU B N 1
ATOM 4221 C CA . GLU B 1 174 ? 52.396 41.580 68.819 1.00 11.71 125 GLU B CA 1
ATOM 4222 C C . GLU B 1 174 ? 52.858 40.310 69.527 1.00 12.31 125 GLU B C 1
ATOM 4223 O O . GLU B 1 174 ? 52.069 39.378 69.722 1.00 14.76 125 GLU B O 1
ATOM 4229 N N . ILE B 1 175 ? 54.144 40.278 69.912 1.00 10.86 126 ILE B N 1
ATOM 4230 C CA . ILE B 1 175 ? 54.701 39.080 70.528 1.00 10.82 126 ILE B CA 1
ATOM 4231 C C . ILE B 1 175 ? 54.920 39.265 72.040 1.00 10.26 126 ILE B C 1
ATOM 4232 O O . ILE B 1 175 ? 55.527 38.398 72.667 1.00 10.24 126 ILE B O 1
ATOM 4237 N N . ALA B 1 176 ? 54.380 40.339 72.636 1.00 9.70 127 ALA B N 1
ATOM 4238 C CA . ALA B 1 176 ? 54.398 40.453 74.099 1.00 9.31 127 ALA B CA 1
ATOM 4239 C C . ALA B 1 176 ? 53.541 39.368 74.752 1.00 9.68 127 ALA B C 1
ATOM 4240 O O . ALA B 1 176 ? 52.525 38.918 74.194 1.00 11.34 127 ALA B O 1
ATOM 4242 N N . ARG B 1 177 ? 53.934 38.981 75.969 1.00 9.75 128 ARG B N 1
ATOM 4243 C CA . ARG B 1 177 ? 53.179 38.031 76.779 1.00 9.98 128 ARG B CA 1
ATOM 4244 C C . ARG B 1 177 ? 52.574 38.767 77.975 1.00 10.22 128 ARG B C 1
ATOM 4245 O O . ARG B 1 177 ? 53.217 39.629 78.550 1.00 10.58 128 ARG B O 1
ATOM 4253 N N . PRO B 1 178 ? 51.329 38.442 78.377 1.00 11.56 129 PRO B N 1
ATOM 4254 C CA . PRO B 1 178 ? 50.528 37.342 77.854 1.00 12.61 129 PRO B CA 1
ATOM 4255 C C . PRO B 1 178 ? 49.890 37.612 76.496 1.00 12.64 129 PRO B C 1
ATOM 4256 O O . PRO B 1 178 ? 49.471 36.668 75.817 1.00 18.32 129 PRO B O 1
ATOM 4260 N N . ASP B 1 179 ? 49.807 38.894 76.112 1.00 13.42 130 ASP B N 1
ATOM 4261 C CA . ASP B 1 179 ? 49.212 39.299 74.846 1.00 15.45 130 ASP B CA 1
ATOM 4262 C C . ASP B 1 179 ? 49.660 40.723 74.513 1.00 13.09 130 ASP B C 1
ATOM 4263 O O . ASP B 1 179 ? 50.371 41.375 75.285 1.00 13.07 130 ASP B O 1
ATOM 4268 N N . ASP B 1 180 ? 49.201 41.217 73.362 1.00 13.34 131 ASP B N 1
ATOM 4269 C CA . ASP B 1 180 ? 49.642 42.487 72.809 1.00 14.64 131 ASP B CA 1
ATOM 4270 C C . ASP B 1 180 ? 49.109 43.711 73.559 1.00 12.44 131 ASP B C 1
ATOM 4271 O O . ASP B 1 180 ? 49.447 44.836 73.192 1.00 14.41 131 ASP B O 1
ATOM 4276 N N . SER B 1 181 ? 48.303 43.512 74.619 1.00 12.11 132 SER B N 1
ATOM 4277 C CA . SER B 1 181 ? 47.868 44.621 75.451 1.00 13.61 132 SER B CA 1
ATOM 4278 C C . SER B 1 181 ? 48.959 45.076 76.417 1.00 13.26 132 SER B C 1
ATOM 4279 O O . SER B 1 181 ? 48.839 46.153 76.987 1.00 15.46 132 SER B O 1
ATOM 4282 N N . LEU B 1 182 ? 50.019 44.270 76.592 1.00 11.56 133 LEU B N 1
ATOM 4283 C CA . LEU B 1 182 ? 51.069 44.634 77.534 1.00 9.86 133 LEU B CA 1
ATOM 4284 C C . LEU B 1 182 ? 52.125 45.446 76.786 1.00 9.29 133 LEU B C 1
ATOM 4285 O O . LEU B 1 182 ? 52.991 44.888 76.090 1.00 10.71 133 LEU B O 1
ATOM 4290 N N . GLU B 1 183 ? 52.050 46.777 76.895 1.00 10.17 134 GLU B N 1
ATOM 4291 C CA . GLU B 1 183 ? 52.907 47.667 76.125 1.00 10.51 134 GLU B CA 1
ATOM 4292 C C . GLU B 1 183 ? 54.376 47.364 76.413 1.00 10.17 134 GLU B C 1
ATOM 4293 O O . GLU B 1 183 ? 54.792 47.359 77.574 1.00 9.29 134 GLU B O 1
ATOM 4299 N N . PRO B 1 184 ? 55.217 47.125 75.382 1.00 9.11 135 PRO B N 1
ATOM 4300 C CA . PRO B 1 184 ? 56.655 46.915 75.613 1.00 8.88 135 PRO B CA 1
ATOM 4301 C C . PRO B 1 184 ? 57.351 48.183 76.092 1.00 8.47 135 PRO B C 1
ATOM 4302 O O . PRO B 1 184 ? 56.876 49.298 75.862 1.00 9.27 135 PRO B O 1
ATOM 4306 N N . PHE B 1 185 ? 58.518 47.992 76.710 1.00 8.15 136 PHE B N 1
ATOM 4307 C CA . PHE B 1 185 ? 59.278 49.093 77.261 1.00 8.63 136 PHE B CA 1
ATOM 4308 C C . PHE B 1 185 ? 59.541 50.195 76.236 1.00 8.32 136 PHE B C 1
ATOM 4309 O O . PHE B 1 185 ? 59.369 51.374 76.546 1.00 9.25 136 PHE B O 1
ATOM 4317 N N . PHE B 1 186 ? 60.042 49.828 75.049 1.00 8.36 137 PHE B N 1
ATOM 4318 C CA . PHE B 1 186 ? 60.471 50.874 74.130 1.00 8.96 137 PHE B CA 1
ATOM 4319 C C . PHE B 1 186 ? 59.270 51.703 73.679 1.00 9.14 137 PHE B C 1
ATOM 4320 O O . PHE B 1 186 ? 59.392 52.907 73.457 1.00 10.40 137 PHE B O 1
ATOM 4328 N N . ASP B 1 187 ? 58.115 51.035 73.530 1.00 9.34 138 ASP B N 1
ATOM 4329 C CA A ASP B 1 187 ? 56.883 51.738 73.189 0.50 10.77 138 ASP B CA 1
ATOM 4330 C CA B ASP B 1 187 ? 56.895 51.749 73.184 0.50 10.43 138 ASP B CA 1
ATOM 4331 C C . ASP B 1 187 ? 56.542 52.764 74.274 1.00 10.09 138 ASP B C 1
ATOM 4332 O O . ASP B 1 187 ? 56.216 53.906 73.970 1.00 11.46 138 ASP B O 1
ATOM 4341 N N . SER B 1 188 ? 56.646 52.364 75.556 1.00 9.91 139 SER B N 1
ATOM 4342 C CA . SER B 1 188 ? 56.404 53.294 76.651 1.00 10.08 139 SER B CA 1
ATOM 4343 C C . SER B 1 188 ? 57.385 54.462 76.600 1.00 11.23 139 SER B C 1
ATOM 4344 O O . SER B 1 188 ? 57.009 55.624 76.822 1.00 12.07 139 SER B O 1
ATOM 4347 N N . LEU B 1 189 ? 58.664 54.147 76.352 1.00 10.18 140 LEU B N 1
ATOM 4348 C CA . LEU B 1 189 ? 59.699 55.170 76.333 1.00 10.10 140 LEU B CA 1
ATOM 4349 C C . LEU B 1 189 ? 59.382 56.233 75.280 1.00 10.81 140 LEU B C 1
ATOM 4350 O O . LEU B 1 189 ? 59.424 57.432 75.567 1.00 12.36 140 LEU B O 1
ATOM 4355 N N . VAL B 1 190 ? 59.049 55.791 74.058 1.00 10.91 141 VAL B N 1
ATOM 4356 C CA . VAL B 1 190 ? 58.767 56.718 72.974 1.00 11.95 141 VAL B CA 1
ATOM 4357 C C . VAL B 1 190 ? 57.507 57.531 73.275 1.00 13.12 141 VAL B C 1
ATOM 4358 O O . VAL B 1 190 ? 57.490 58.741 73.024 1.00 16.08 141 VAL B O 1
ATOM 4362 N N . LYS B 1 191 ? 56.470 56.885 73.820 1.00 11.99 142 LYS B N 1
ATOM 4363 C CA . LYS B 1 191 ? 55.209 57.572 74.078 1.00 12.39 142 LYS B CA 1
ATOM 4364 C C . LYS B 1 191 ? 55.347 58.639 75.160 1.00 13.80 142 LYS B C 1
ATOM 4365 O O . LYS B 1 191 ? 54.705 59.688 75.078 1.00 17.34 142 LYS B O 1
ATOM 4371 N N . GLN B 1 192 ? 56.177 58.376 76.173 1.00 13.44 143 GLN B N 1
ATOM 4372 C CA . GLN B 1 192 ? 56.226 59.234 77.346 1.00 13.00 143 GLN B CA 1
ATOM 4373 C C . GLN B 1 192 ? 57.293 60.328 77.258 1.00 14.84 143 GLN B C 1
ATOM 4374 O O . GLN B 1 192 ? 57.324 61.211 78.120 1.00 18.81 143 GLN B O 1
ATOM 4380 N N . THR B 1 193 ? 58.142 60.284 76.222 1.00 15.88 144 THR B N 1
ATOM 4381 C CA . THR B 1 193 ? 59.295 61.172 76.127 1.00 16.98 144 THR B CA 1
ATOM 4382 C C . THR B 1 193 ? 59.433 61.684 74.693 1.00 17.23 144 THR B C 1
ATOM 4383 O O . THR B 1 193 ? 58.615 61.360 73.838 1.00 21.53 144 THR B O 1
ATOM 4387 N N . HIS B 1 194 ? 60.486 62.477 74.448 1.00 18.77 145 HIS B N 1
ATOM 4388 C CA . HIS B 1 194 ? 60.798 62.933 73.101 1.00 20.22 145 HIS B CA 1
ATOM 4389 C C . HIS B 1 194 ? 61.899 62.090 72.468 1.00 19.00 145 HIS B C 1
ATOM 4390 O O . HIS B 1 194 ? 62.472 62.476 71.448 1.00 20.02 145 HIS B O 1
ATOM 4397 N N . VAL B 1 195 ? 62.192 60.926 73.064 1.00 15.87 146 VAL B N 1
ATOM 4398 C CA . VAL B 1 195 ? 63.212 60.051 72.493 1.00 14.49 146 VAL B CA 1
ATOM 4399 C C . VAL B 1 195 ? 62.759 59.591 71.102 1.00 12.57 146 VAL B C 1
ATOM 4400 O O . VAL B 1 195 ? 61.662 59.064 70.942 1.00 13.26 146 VAL B O 1
ATOM 4404 N N . PRO B 1 196 ? 63.565 59.787 70.028 1.00 12.34 147 PRO B N 1
ATOM 4405 C CA . PRO B 1 196 ? 63.168 59.310 68.703 1.00 13.88 147 PRO B CA 1
ATOM 4406 C C . PRO B 1 196 ? 62.967 57.794 68.682 1.00 11.60 147 PRO B C 1
ATOM 4407 O O . PRO B 1 196 ? 63.604 57.065 69.450 1.00 11.84 147 PRO B O 1
ATOM 4411 N N . ASN B 1 197 ? 62.068 57.345 67.799 1.00 11.55 148 ASN B N 1
ATOM 4412 C CA . ASN B 1 197 ? 61.640 55.957 67.715 1.00 11.09 148 ASN B CA 1
ATOM 4413 C C . ASN B 1 197 ? 62.650 55.109 66.930 1.00 10.22 148 ASN B C 1
ATOM 4414 O O . ASN B 1 197 ? 62.377 54.644 65.819 1.00 11.07 148 ASN B O 1
ATOM 4419 N N A LEU B 1 198 ? 63.828 54.911 67.544 0.50 8.63 149 LEU B N 1
ATOM 4420 N N B LEU B 1 198 ? 63.842 54.944 67.503 0.50 9.80 149 LEU B N 1
ATOM 4421 C CA A LEU B 1 198 ? 64.983 54.304 66.884 0.50 8.73 149 LEU B CA 1
ATOM 4422 C CA B LEU B 1 198 ? 64.849 54.085 66.896 0.50 9.80 149 LEU B CA 1
ATOM 4423 C C A LEU B 1 198 ? 65.977 53.896 67.967 0.50 8.74 149 LEU B C 1
ATOM 4424 C C B LEU B 1 198 ? 65.930 53.860 67.939 0.50 9.44 149 LEU B C 1
ATOM 4425 O O A LEU B 1 198 ? 66.166 54.623 68.940 0.50 9.43 149 LEU B O 1
ATOM 4426 O O B LEU B 1 198 ? 66.112 54.664 68.848 0.50 10.57 149 LEU B O 1
ATOM 4435 N N . PHE B 1 199 ? 66.623 52.734 67.798 1.00 9.08 150 PHE B N 1
ATOM 4436 C CA . PHE B 1 199 ? 67.796 52.455 68.612 1.00 9.04 150 PHE B CA 1
ATOM 4437 C C . PHE B 1 199 ? 68.785 51.719 67.734 1.00 8.10 150 PHE B C 1
ATOM 4438 O O . PHE B 1 199 ? 68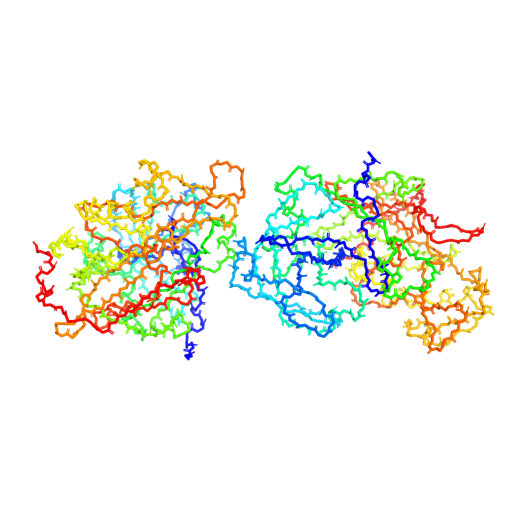.405 51.163 66.706 1.00 9.51 150 PHE B O 1
ATOM 4446 N N . SER B 1 200 ? 70.038 51.699 68.176 1.00 8.32 151 SER B N 1
ATOM 4447 C CA . SER B 1 200 ? 71.064 51.029 67.391 1.00 7.73 151 SER B CA 1
ATOM 4448 C C . SER B 1 200 ? 71.960 50.237 68.333 1.00 8.31 151 SER B C 1
ATOM 4449 O O . SER B 1 200 ? 72.163 50.643 69.482 1.00 9.47 151 SER B O 1
ATOM 4452 N N . LEU B 1 201 ? 72.490 49.117 67.823 1.00 7.80 152 LEU B N 1
ATOM 4453 C CA . LEU B 1 201 ? 73.298 48.209 68.625 1.00 7.55 152 LEU B CA 1
ATOM 4454 C C . LEU B 1 201 ? 74.642 47.933 67.953 1.00 7.37 152 LEU B C 1
ATOM 4455 O O . LEU B 1 201 ? 74.697 47.523 66.788 1.00 8.47 152 LEU B O 1
ATOM 4460 N N . GLN B 1 202 ? 75.708 48.137 68.725 1.00 8.08 153 GLN B N 1
ATOM 4461 C CA . GLN B 1 202 ? 77.041 47.674 68.372 1.00 8.26 153 GLN B CA 1
ATOM 4462 C C . GLN B 1 202 ? 77.446 46.634 69.412 1.00 7.97 153 GLN B C 1
ATOM 4463 O O . GLN B 1 202 ? 77.781 47.007 70.535 1.00 10.92 153 GLN B O 1
ATOM 4469 N N . LEU B 1 203 ? 77.365 45.343 69.052 1.00 7.95 154 LEU B N 1
ATOM 4470 C CA . LEU B 1 203 ? 77.767 44.268 69.948 1.00 8.47 154 LEU B CA 1
ATOM 4471 C C . LEU B 1 203 ? 79.209 43.924 69.612 1.00 8.52 154 LEU B C 1
ATOM 4472 O O . LEU B 1 203 ? 79.524 43.657 68.447 1.00 9.63 154 LEU B O 1
ATOM 4477 N N . CYS B 1 204 ? 80.091 43.948 70.619 1.00 8.33 155 CYS B N 1
ATOM 4478 C CA . CYS B 1 204 ? 81.518 43.810 70.341 1.00 9.03 155 CYS B CA 1
ATOM 4479 C C . CYS B 1 204 ? 82.057 42.507 70.906 1.00 9.33 155 CYS B C 1
ATOM 4480 O O . CYS B 1 204 ? 82.308 42.376 72.100 1.00 11.92 155 CYS B O 1
ATOM 4483 N N . GLY B 1 205 ? 82.236 41.535 70.015 1.00 8.34 156 GLY B N 1
ATOM 4484 C CA . GLY B 1 205 ? 82.896 40.291 70.392 1.00 9.09 156 GLY B CA 1
ATOM 4485 C C . GLY B 1 205 ? 84.387 40.531 70.584 1.00 9.13 156 GLY B C 1
ATOM 4486 O O . GLY B 1 205 ? 84.985 41.276 69.807 1.00 11.21 156 GLY B O 1
ATOM 4487 N N . ALA B 1 206 ? 84.971 39.889 71.604 1.00 9.01 157 ALA B N 1
ATOM 4488 C CA . ALA B 1 206 ? 86.390 40.105 71.888 1.00 10.31 157 ALA B CA 1
ATOM 4489 C C . ALA B 1 206 ? 87.283 39.345 70.909 1.00 10.80 157 ALA B C 1
ATOM 4490 O O . ALA B 1 206 ? 88.432 39.733 70.690 1.00 12.69 157 ALA B O 1
ATOM 4492 N N . GLY B 1 207 ? 86.792 38.206 70.399 1.00 9.11 158 GLY B N 1
ATOM 4493 C CA . GLY B 1 207 ? 87.586 37.294 69.584 1.00 10.26 158 GLY B CA 1
ATOM 4494 C C . GLY B 1 207 ? 88.438 36.335 70.414 1.00 9.64 158 GLY B C 1
ATOM 4495 O O . GLY B 1 207 ? 89.193 35.556 69.839 1.00 11.15 158 GLY B O 1
ATOM 4496 N N . PHE B 1 208 ? 88.266 36.358 71.745 1.00 9.76 159 PHE B N 1
ATOM 4497 C CA . PHE B 1 208 ? 88.914 35.424 72.651 1.00 9.79 159 PHE B CA 1
ATOM 4498 C C . PHE B 1 208 ? 87.986 35.286 73.857 1.00 11.71 159 PHE B C 1
ATOM 4499 O O . PHE B 1 208 ? 87.097 36.128 74.038 1.00 11.55 159 PHE B O 1
ATOM 4507 N N . PRO B 1 209 ? 88.134 34.250 74.713 1.00 13.22 160 PRO B N 1
ATOM 4508 C CA . PRO B 1 209 ? 87.214 34.051 75.833 1.00 15.36 160 PRO B CA 1
ATOM 4509 C C . PRO B 1 209 ? 87.422 35.098 76.922 1.00 16.01 160 PRO B C 1
ATOM 4510 O O . PRO B 1 209 ? 88.527 35.613 77.088 1.00 17.34 160 PRO B O 1
ATOM 4514 N N . LEU B 1 210 ? 86.325 35.409 77.631 1.00 15.26 161 LEU B N 1
ATOM 4515 C CA . LEU B 1 210 ? 86.305 36.296 78.787 1.00 17.49 161 LEU B CA 1
ATOM 4516 C C . LEU B 1 210 ? 85.710 35.537 79.967 1.00 16.12 161 LEU B C 1
ATOM 4517 O O . LEU B 1 210 ? 84.641 34.946 79.852 1.00 21.22 161 LEU B O 1
ATOM 4522 N N . ASN B 1 211 ? 86.331 35.651 81.140 1.00 23.08 162 ASN B N 1
ATOM 4523 C CA . ASN B 1 211 ? 85.701 35.110 82.339 1.00 24.46 162 ASN B CA 1
ATOM 4524 C C . ASN B 1 211 ? 84.735 36.143 82.925 1.00 23.18 162 ASN B C 1
ATOM 4525 O O . ASN B 1 211 ? 84.616 37.242 82.400 1.00 19.85 162 ASN B O 1
ATOM 4530 N N . GLN B 1 212 ? 84.093 35.808 84.059 1.00 23.43 163 GLN B N 1
ATOM 4531 C CA . GLN B 1 212 ? 83.058 36.660 84.639 1.00 21.26 163 GLN B CA 1
ATOM 4532 C C . GLN B 1 212 ? 83.623 38.030 85.032 1.00 21.26 163 GLN B C 1
ATOM 4533 O O . GLN B 1 212 ? 82.963 39.053 84.826 1.00 23.20 163 GLN B O 1
ATOM 4539 N N . SER B 1 213 ? 84.827 38.033 85.624 1.00 22.18 164 SER B N 1
ATOM 4540 C CA . SER B 1 213 ? 85.488 39.254 86.066 1.00 27.51 164 SER B CA 1
ATOM 4541 C C . SER B 1 213 ? 85.972 40.057 84.858 1.00 30.68 164 SER B C 1
ATOM 4542 O O . SER B 1 213 ? 86.008 41.282 84.896 1.00 29.35 164 SER B O 1
ATOM 4545 N N . GLU B 1 214 ? 86.331 39.361 83.775 1.00 25.37 165 GLU B N 1
ATOM 4546 C CA . GLU B 1 214 ? 86.755 40.047 82.561 1.00 23.63 165 GLU B CA 1
ATOM 4547 C C . GLU B 1 214 ? 85.566 40.718 81.882 1.00 20.45 165 GLU B C 1
ATOM 4548 O O . GLU B 1 214 ? 85.745 41.826 81.371 1.00 22.11 165 GLU B O 1
ATOM 4554 N N . VAL B 1 215 ? 84.391 40.051 81.847 1.00 23.00 166 VAL B N 1
ATOM 4555 C CA . VAL B 1 215 ? 83.157 40.650 81.337 1.00 20.90 166 VAL B CA 1
ATOM 4556 C C . VAL B 1 215 ? 82.853 41.899 82.132 1.00 20.84 166 VAL B C 1
ATOM 4557 O O . VAL B 1 215 ? 82.498 42.917 81.555 1.00 20.22 166 VAL B O 1
ATOM 4561 N N . LEU B 1 216 ? 82.983 41.785 83.465 1.00 22.53 167 LEU B N 1
ATOM 4562 C CA . LEU B 1 216 ? 82.633 42.892 84.324 1.00 23.08 167 LEU B CA 1
ATOM 4563 C C . LEU B 1 216 ? 83.502 44.101 83.992 1.00 19.94 167 LEU B C 1
ATOM 4564 O O . LEU B 1 216 ? 83.030 45.233 84.074 1.00 25.28 167 LEU B O 1
ATOM 4569 N N . ALA B 1 217 ? 84.775 43.856 83.650 1.00 21.64 168 ALA B N 1
ATOM 4570 C CA . ALA B 1 217 ? 85.722 44.955 83.522 1.00 23.12 168 ALA B CA 1
ATOM 4571 C C . ALA B 1 217 ? 85.788 45.497 82.095 1.00 21.81 168 ALA B C 1
ATOM 4572 O O . ALA B 1 217 ? 86.339 46.573 81.877 1.00 34.16 168 ALA B O 1
ATOM 4574 N N . SER B 1 218 ? 85.230 44.748 81.137 1.00 24.18 169 SER B N 1
ATOM 4575 C CA A SER B 1 218 ? 85.371 44.992 79.707 0.50 21.38 169 SER B CA 1
ATOM 4576 C CA B SER B 1 218 ? 85.384 45.054 79.726 0.50 17.14 169 SER B CA 1
ATOM 4577 C C . SER B 1 218 ? 84.106 45.646 79.153 1.00 20.24 169 SER B C 1
ATOM 4578 O O . SER B 1 218 ? 83.001 45.251 79.506 1.00 20.80 169 SER B O 1
ATOM 4583 N N . VAL B 1 219 ? 84.290 46.573 78.218 1.00 18.65 170 VAL B N 1
ATOM 4584 C CA . VAL B 1 219 ? 83.194 47.131 77.440 1.00 18.37 170 VAL B CA 1
ATOM 4585 C C . VAL B 1 219 ? 82.797 46.120 76.367 1.00 15.92 170 VAL B C 1
ATOM 4586 O O . VAL B 1 219 ? 83.640 45.643 75.607 1.00 18.94 170 VAL B O 1
ATOM 4590 N N . GLY B 1 220 ? 81.498 45.838 76.279 1.00 12.30 171 GLY B N 1
ATOM 4591 C CA . GLY B 1 220 ? 80.982 44.897 75.307 1.00 12.35 171 GLY B CA 1
ATOM 4592 C C . GLY B 1 220 ? 80.276 45.543 74.127 1.00 11.14 171 GLY B C 1
ATOM 4593 O O . GLY B 1 220 ? 79.778 44.811 73.289 1.00 15.17 171 GLY B O 1
ATOM 4594 N N . GLY B 1 221 ? 80.152 46.872 74.106 1.00 11.47 172 GLY B N 1
ATOM 4595 C CA . GLY B 1 221 ? 79.494 47.510 72.987 1.00 10.99 172 GLY B CA 1
ATOM 4596 C C . GLY B 1 221 ? 78.598 48.646 73.439 1.00 8.83 172 GLY B C 1
ATOM 4597 O O . GLY B 1 221 ? 78.777 49.198 74.528 1.00 9.25 172 GLY B O 1
ATOM 4598 N N . SER B 1 222 ? 77.712 49.042 72.529 1.00 8.78 173 SER B N 1
ATOM 4599 C CA . SER B 1 222 ? 76.899 50.234 72.732 1.00 9.53 173 SER B CA 1
ATOM 4600 C C . SER B 1 222 ? 75.468 49.985 72.284 1.00 8.95 173 SER B C 1
ATOM 4601 O O . SER B 1 222 ? 75.242 49.410 71.224 1.00 10.35 173 SER B O 1
ATOM 4604 N N A MET B 1 223 ? 74.508 50.456 73.092 0.50 9.08 174 MET B N 1
ATOM 4605 N N B MET B 1 223 ? 74.532 50.465 73.104 0.50 9.18 174 MET B N 1
ATOM 4606 C CA A MET B 1 223 ? 73.129 50.594 72.650 0.50 8.92 174 MET B CA 1
ATOM 4607 C CA B MET B 1 223 ? 73.150 50.623 72.697 0.50 9.33 174 MET B CA 1
ATOM 4608 C C A MET B 1 223 ? 72.784 52.079 72.672 0.50 9.11 174 MET B C 1
ATOM 4609 C C B MET B 1 223 ? 72.867 52.119 72.680 0.50 9.16 174 MET B C 1
ATOM 4610 O O A MET B 1 223 ? 72.646 52.678 73.744 0.50 9.61 174 MET B O 1
ATOM 4611 O O B MET B 1 223 ? 72.863 52.764 73.733 0.50 9.61 174 MET B O 1
ATOM 4620 N N . ILE B 1 224 ? 72.668 52.666 71.474 1.00 9.25 175 ILE B N 1
ATOM 4621 C CA . ILE B 1 224 ? 72.358 54.082 71.322 1.00 10.62 175 ILE B CA 1
ATOM 4622 C C . ILE B 1 224 ? 70.840 54.189 71.209 1.00 9.92 175 ILE B C 1
ATOM 4623 O O . ILE B 1 224 ? 70.243 53.750 70.235 1.00 11.29 175 ILE B O 1
ATOM 4628 N N . ILE B 1 225 ? 70.221 54.746 72.249 1.00 11.58 176 ILE B N 1
ATOM 4629 C CA A ILE B 1 225 ? 68.776 54.868 72.355 0.50 12.35 176 ILE B CA 1
ATOM 4630 C CA B ILE B 1 225 ? 68.776 54.855 72.322 0.50 12.43 176 ILE B CA 1
ATOM 4631 C C . ILE B 1 225 ? 68.394 56.216 71.756 1.00 12.20 176 ILE B C 1
ATOM 4632 O O . ILE B 1 225 ? 68.813 57.251 72.284 1.00 14.74 176 ILE B O 1
ATOM 4641 N N . GLY B 1 226 ? 67.634 56.186 70.658 1.00 11.74 177 GLY B N 1
ATOM 4642 C CA . GLY B 1 226 ? 67.135 57.385 70.005 1.00 13.24 177 GLY B CA 1
ATOM 4643 C C . GLY B 1 226 ? 68.027 57.917 68.883 1.00 13.90 177 GLY B C 1
ATOM 4644 O O . GLY B 1 226 ? 67.756 59.005 68.379 1.00 16.49 177 GLY B O 1
ATOM 4645 N N . GLY B 1 227 ? 69.064 57.171 68.465 1.00 13.48 178 GLY B N 1
ATOM 4646 C CA . GLY B 1 227 ? 69.937 57.721 67.443 1.00 14.27 178 GLY B CA 1
ATOM 4647 C C . GLY B 1 227 ? 71.002 56.747 66.951 1.00 12.25 178 GLY B C 1
ATOM 4648 O O . GLY B 1 227 ? 70.987 55.569 67.328 1.00 12.41 178 GLY B O 1
ATOM 4649 N N . ILE B 1 228 ? 71.900 57.294 66.119 1.00 12.39 179 ILE B N 1
ATOM 4650 C CA . ILE B 1 228 ? 72.970 56.609 65.402 1.00 13.69 179 ILE B CA 1
ATOM 4651 C C . ILE B 1 228 ? 74.250 57.374 65.742 1.00 14.49 179 ILE B C 1
ATOM 4652 O O . ILE B 1 228 ? 74.294 58.602 65.588 1.00 20.46 179 ILE B O 1
ATOM 4657 N N . ASP B 1 229 ? 75.283 56.657 66.211 1.00 12.71 180 ASP B N 1
ATOM 4658 C CA . ASP B 1 229 ? 76.570 57.263 66.523 1.00 13.21 180 ASP B CA 1
ATOM 4659 C C . ASP B 1 229 ? 77.559 56.869 65.430 1.00 14.61 180 ASP B C 1
ATOM 4660 O O . ASP B 1 229 ? 77.860 55.692 65.250 1.00 13.24 180 ASP B O 1
ATOM 4665 N N . HIS B 1 230 ? 78.112 57.864 64.729 1.00 16.16 181 HIS B N 1
ATOM 4666 C CA . HIS B 1 230 ? 78.939 57.625 63.553 1.00 15.47 181 HIS B CA 1
ATOM 4667 C C . HIS B 1 230 ? 80.278 56.967 63.900 1.00 13.64 181 HIS B C 1
ATOM 4668 O O . HIS B 1 230 ? 80.917 56.373 63.025 1.00 17.09 181 HIS B O 1
ATOM 4675 N N . SER B 1 231 ? 80.705 57.046 65.167 1.00 14.76 182 SER B N 1
ATOM 4676 C CA . SER B 1 231 ? 81.979 56.462 65.567 1.00 14.45 182 SER B CA 1
ATOM 4677 C C . SER B 1 231 ? 81.936 54.932 65.586 1.00 14.33 182 SER B C 1
ATOM 4678 O O . SER B 1 231 ? 82.985 54.285 65.639 1.00 16.78 182 SER B O 1
ATOM 4681 N N . LEU B 1 232 ? 80.732 54.347 65.544 1.00 12.21 183 LEU B N 1
ATOM 4682 C CA . LEU B 1 232 ? 80.580 52.914 65.792 1.00 10.77 183 LEU B CA 1
ATOM 4683 C C . LEU B 1 232 ? 80.659 52.071 64.519 1.00 10.82 183 LEU B C 1
ATOM 4684 O O . LEU B 1 232 ? 80.653 50.841 64.600 1.00 11.08 183 LEU B O 1
ATOM 4689 N N . TYR B 1 233 ? 80.770 52.722 63.356 1.00 10.60 184 TYR B N 1
ATOM 4690 C CA . TYR B 1 233 ? 80.794 51.989 62.103 1.00 10.81 184 TYR B CA 1
ATOM 4691 C C . TYR B 1 233 ? 81.725 52.662 61.103 1.00 11.80 184 TYR B C 1
ATOM 4692 O O . TYR B 1 233 ? 82.112 53.823 61.266 1.00 13.21 184 TYR B O 1
ATOM 4701 N N . THR B 1 234 ? 82.044 51.901 60.053 1.00 11.90 185 THR B N 1
ATOM 4702 C CA . THR B 1 234 ? 82.780 52.425 58.912 1.00 13.42 185 THR B CA 1
ATOM 4703 C C . THR B 1 234 ? 81.933 52.200 57.669 1.00 12.30 185 THR B C 1
ATOM 4704 O O . THR B 1 234 ? 81.076 51.308 57.638 1.00 11.89 185 THR B O 1
ATOM 4708 N N . GLY B 1 235 ? 82.216 52.997 56.631 1.00 15.05 186 GLY B N 1
ATOM 4709 C CA . GLY B 1 235 ? 81.505 52.829 55.379 1.00 14.26 186 GLY B CA 1
ATOM 4710 C C . GLY B 1 235 ? 80.049 53.274 55.486 1.00 13.79 186 GLY B C 1
ATOM 4711 O O . GLY B 1 235 ? 79.676 54.040 56.372 1.00 17.68 186 GLY B O 1
ATOM 4712 N N . SER B 1 236 ? 79.224 52.742 54.581 1.00 14.09 187 SER B N 1
ATOM 4713 C CA . SER B 1 236 ? 77.829 53.138 54.443 1.00 13.53 187 SER B CA 1
ATOM 4714 C C . SER B 1 236 ? 76.900 52.225 55.235 1.00 11.99 187 SER B C 1
ATOM 4715 O O . SER B 1 236 ? 77.143 51.024 55.359 1.00 12.20 187 SER B O 1
ATOM 4718 N N . LEU B 1 237 ? 75.790 52.805 55.716 1.00 12.49 188 LEU B N 1
ATOM 4719 C CA . LEU B 1 237 ? 74.640 52.055 56.204 1.00 10.52 188 LEU B CA 1
ATOM 4720 C C . LEU B 1 237 ? 73.747 51.667 55.035 1.00 10.50 188 LEU B C 1
ATOM 4721 O O . LEU B 1 237 ? 73.351 52.524 54.236 1.00 14.26 188 LEU B O 1
ATOM 4726 N N . TRP B 1 238 ? 73.415 50.374 54.957 1.00 9.24 189 TRP B N 1
ATOM 4727 C CA . TRP B 1 238 ? 72.443 49.858 54.006 1.00 8.62 189 TRP B CA 1
ATOM 4728 C C . TRP B 1 238 ? 71.227 49.357 54.780 1.00 8.42 189 TRP B C 1
ATOM 4729 O O . TRP B 1 238 ? 71.367 48.656 55.787 1.00 9.34 189 TRP B O 1
ATOM 4740 N N . TYR B 1 239 ? 70.031 49.651 54.256 1.00 9.16 190 TYR B N 1
ATOM 4741 C CA . TYR B 1 239 ? 68.800 49.341 54.954 1.00 9.13 190 TYR B CA 1
ATOM 4742 C C . TYR B 1 239 ? 67.988 48.270 54.248 1.00 9.35 190 TYR B C 1
ATOM 4743 O O . TYR B 1 239 ? 67.813 48.284 53.026 1.00 10.53 190 TYR B O 1
ATOM 4752 N N . THR B 1 240 ? 67.428 47.378 55.075 1.00 8.84 191 THR B N 1
ATOM 4753 C CA . THR B 1 240 ? 66.490 46.357 54.642 1.00 9.30 191 THR B CA 1
ATOM 4754 C C . THR B 1 240 ? 65.135 46.637 55.291 1.00 9.56 191 THR B C 1
ATOM 4755 O O . THR B 1 240 ? 65.077 47.073 56.439 1.00 10.35 191 THR B O 1
ATOM 4759 N N . PRO B 1 241 ? 63.995 46.439 54.598 1.00 10.49 192 PRO B N 1
ATOM 4760 C CA . PRO B 1 241 ? 62.711 46.690 55.257 1.00 10.80 192 PRO B CA 1
ATOM 4761 C C . PRO B 1 241 ? 62.437 45.751 56.423 1.00 11.57 192 PRO B C 1
ATOM 4762 O O . PRO B 1 241 ? 62.762 44.565 56.376 1.00 12.93 192 PRO B O 1
ATOM 4766 N N . ILE B 1 242 ? 61.746 46.281 57.437 1.00 10.14 193 ILE B N 1
ATOM 4767 C CA . ILE B 1 242 ? 61.110 45.399 58.406 1.00 11.16 193 ILE B CA 1
ATOM 4768 C C . ILE B 1 242 ? 59.827 44.897 57.752 1.00 10.85 193 ILE B C 1
ATOM 4769 O O . ILE B 1 242 ? 58.942 45.692 57.417 1.00 13.31 193 ILE B O 1
ATOM 4774 N N . ARG B 1 243 ? 59.753 43.585 57.515 1.00 10.52 194 ARG B N 1
ATOM 4775 C CA . ARG B 1 243 ? 58.665 43.020 56.729 1.00 11.65 194 ARG B CA 1
ATOM 4776 C C . ARG B 1 243 ? 57.335 43.216 57.447 1.00 13.30 194 ARG B C 1
ATOM 4777 O O . ARG B 1 243 ? 56.314 43.531 56.825 1.00 14.98 194 ARG B O 1
ATOM 4785 N N . ARG B 1 244 ? 57.348 42.991 58.755 1.00 11.84 195 ARG B N 1
ATOM 4786 C CA . ARG B 1 244 ? 56.178 43.094 59.612 1.00 12.18 195 ARG B CA 1
ATOM 4787 C C . ARG B 1 244 ? 56.680 43.389 61.018 1.00 11.56 195 ARG B C 1
ATOM 4788 O O . ARG B 1 244 ? 57.721 42.888 61.409 1.00 11.68 195 ARG B O 1
ATOM 4796 N N . GLU B 1 245 ? 55.940 44.205 61.759 1.00 11.95 196 GLU B N 1
ATOM 4797 C CA . GLU B 1 245 ? 56.359 44.626 63.090 1.00 11.11 196 GLU B CA 1
ATOM 4798 C C . GLU B 1 245 ? 55.850 43.627 64.126 1.00 11.10 196 GLU B C 1
ATOM 4799 O O . GLU B 1 245 ? 54.768 43.796 64.690 1.00 13.79 196 GLU B O 1
ATOM 4805 N N . TRP B 1 246 ? 56.641 42.578 64.388 1.00 10.14 197 TRP B N 1
ATOM 4806 C CA . TRP B 1 246 ? 56.352 41.609 65.437 1.00 10.00 197 TRP B CA 1
ATOM 4807 C C . TRP B 1 246 ? 57.696 41.262 66.076 1.00 9.21 197 TRP B C 1
ATOM 4808 O O . TRP B 1 246 ? 58.123 41.953 66.994 1.00 9.59 197 TRP B O 1
ATOM 4819 N N . TYR B 1 247 ? 58.387 40.274 65.506 1.00 9.31 198 TYR B N 1
ATOM 4820 C CA . TYR B 1 247 ? 59.842 40.254 65.568 1.00 8.45 198 TYR B CA 1
ATOM 4821 C C . TYR B 1 247 ? 60.376 41.362 64.657 1.00 8.38 198 TYR B C 1
ATOM 4822 O O . TYR B 1 247 ? 59.623 41.977 63.879 1.00 9.41 198 TYR B O 1
ATOM 4831 N N . TYR B 1 248 ? 61.705 41.563 64.682 1.00 8.41 199 TYR B N 1
ATOM 4832 C CA . TYR B 1 248 ? 62.362 42.349 63.645 1.00 8.00 199 TYR B CA 1
ATOM 4833 C C . TYR B 1 248 ? 62.595 41.436 62.446 1.00 7.90 199 TYR B C 1
ATOM 4834 O O . TYR B 1 248 ? 63.673 40.848 62.293 1.00 9.05 199 TYR B O 1
ATOM 4843 N N . GLU B 1 249 ? 61.541 41.296 61.625 1.00 8.61 200 GLU B N 1
ATOM 4844 C CA . GLU B 1 249 ? 61.533 40.338 60.530 1.00 8.86 200 GLU B CA 1
ATOM 4845 C C . GLU B 1 249 ? 62.102 40.985 59.274 1.00 8.96 200 GLU B C 1
ATOM 4846 O O . GLU B 1 249 ? 61.719 42.102 58.918 1.00 9.91 200 GLU B O 1
ATOM 4852 N N . VAL B 1 250 ? 62.976 40.227 58.588 1.00 8.92 201 VAL B N 1
ATOM 4853 C CA . VAL B 1 250 ? 63.606 40.684 57.355 1.00 8.67 201 VAL B CA 1
ATOM 4854 C C . VAL B 1 250 ? 63.509 39.579 56.307 1.00 8.96 201 VAL B C 1
ATOM 4855 O O . VAL B 1 250 ? 63.078 38.466 56.616 1.00 9.97 201 VAL B O 1
ATOM 4859 N N . ILE B 1 251 ? 63.944 39.893 55.074 1.00 9.24 202 ILE B N 1
ATOM 4860 C CA A ILE B 1 251 ? 63.923 38.902 54.005 0.50 9.00 202 ILE B CA 1
ATOM 4861 C CA B ILE B 1 251 ? 63.906 38.960 53.953 0.50 9.29 202 ILE B CA 1
ATOM 4862 C C . ILE B 1 251 ? 65.319 38.762 53.400 1.00 8.50 202 ILE B C 1
ATOM 4863 O O . ILE B 1 251 ? 65.916 39.732 52.912 1.00 9.73 202 ILE B O 1
ATOM 4872 N N . ILE B 1 252 ? 65.814 37.511 53.456 1.00 8.74 203 ILE B N 1
ATOM 4873 C CA . ILE B 1 252 ? 67.076 37.118 52.833 1.00 8.61 203 ILE B CA 1
ATOM 4874 C C . ILE B 1 252 ? 66.775 36.595 51.425 1.00 9.22 203 ILE B C 1
ATOM 4875 O O . ILE B 1 252 ? 65.906 35.736 51.246 1.00 10.20 203 ILE B O 1
ATOM 4880 N N . VAL B 1 253 ? 67.552 37.074 50.436 1.00 9.09 204 VAL B N 1
ATOM 4881 C CA . VAL B 1 253 ? 67.237 36.775 49.039 1.00 9.82 204 VAL B CA 1
ATOM 4882 C C . VAL B 1 253 ? 68.295 35.902 48.359 1.00 9.43 204 VAL B C 1
ATOM 4883 O O . VAL B 1 253 ? 68.032 35.388 47.272 1.00 12.68 204 VAL B O 1
ATOM 4887 N N . ARG B 1 254 ? 69.472 35.729 48.973 1.00 9.64 205 ARG B N 1
ATOM 4888 C CA . ARG B 1 254 ? 70.572 34.959 48.388 1.00 8.85 205 ARG B CA 1
ATOM 4889 C C . ARG B 1 254 ? 71.552 34.662 49.521 1.00 8.95 205 ARG B C 1
ATOM 4890 O O . ARG B 1 254 ? 71.722 35.493 50.418 1.00 8.98 205 ARG B O 1
ATOM 4898 N N . VAL B 1 255 ? 72.192 33.488 49.464 1.00 8.88 206 VAL B N 1
ATOM 4899 C CA . VAL B 1 255 ? 73.241 33.136 50.406 1.00 8.31 206 VAL B CA 1
ATOM 4900 C C . VAL B 1 255 ? 74.431 32.615 49.607 1.00 8.44 206 VAL B C 1
ATOM 4901 O O . VAL B 1 255 ? 74.258 31.792 48.699 1.00 9.50 206 VAL B O 1
ATOM 4905 N N . GLU B 1 256 ? 75.628 33.089 49.965 1.00 7.96 207 GLU B N 1
ATOM 4906 C CA . GLU B 1 256 ? 76.870 32.603 49.369 1.00 8.11 207 GLU B CA 1
ATOM 4907 C C . GLU B 1 256 ? 77.832 32.138 50.458 1.00 7.68 207 GLU B C 1
ATOM 4908 O O . GLU B 1 256 ? 77.873 32.708 51.550 1.00 8.11 207 GLU B O 1
ATOM 4914 N N . ILE B 1 257 ? 78.616 31.119 50.110 1.00 7.38 208 ILE B N 1
ATOM 4915 C CA . ILE B 1 257 ? 79.727 30.662 50.933 1.00 7.53 208 ILE B CA 1
ATOM 4916 C C . ILE B 1 257 ? 80.981 30.839 50.081 1.00 6.98 208 ILE B C 1
ATOM 4917 O O . ILE B 1 257 ? 81.096 30.208 49.027 1.00 6.67 208 ILE B O 1
ATOM 4922 N N . ASN B 1 258 ? 81.871 31.773 50.459 1.00 7.72 209 ASN B N 1
ATOM 4923 C CA . ASN B 1 258 ? 83.037 32.071 49.628 1.00 6.96 209 ASN B CA 1
ATOM 4924 C C . ASN B 1 258 ? 82.619 32.343 48.179 1.00 6.82 209 ASN B C 1
ATOM 4925 O O . ASN B 1 258 ? 83.263 31.864 47.240 1.00 7.95 209 ASN B O 1
ATOM 4930 N N . GLY B 1 259 ? 81.573 33.142 48.005 1.00 7.05 210 GLY B N 1
ATOM 4931 C CA . GLY B 1 259 ? 81.134 33.555 46.681 1.00 7.60 210 GLY B CA 1
ATOM 4932 C C . GLY B 1 259 ? 80.302 32.520 45.929 1.00 7.30 210 GLY B C 1
ATOM 4933 O O . GLY B 1 259 ? 79.747 32.836 44.885 1.00 8.66 210 GLY B O 1
ATOM 4934 N N . GLN B 1 260 ? 80.216 31.283 46.453 1.00 6.35 211 GLN B N 1
ATOM 4935 C CA . GLN B 1 260 ? 79.463 30.251 45.760 1.00 6.87 211 GLN B CA 1
ATOM 4936 C C . GLN B 1 260 ? 78.026 30.272 46.272 1.00 7.19 211 GLN B C 1
ATOM 4937 O O . GLN B 1 260 ? 77.771 30.133 47.474 1.00 7.87 211 GLN B O 1
ATOM 4943 N N . ASP B 1 261 ? 77.096 30.458 45.335 1.00 7.28 212 ASP B N 1
ATOM 4944 C CA . ASP B 1 261 ? 75.671 30.504 45.625 1.00 8.33 212 ASP B CA 1
ATOM 4945 C C . ASP B 1 261 ? 75.211 29.177 46.240 1.00 8.19 212 ASP B C 1
ATOM 4946 O O . ASP B 1 261 ? 75.472 28.114 45.676 1.00 9.40 212 ASP B O 1
ATOM 4951 N N . LEU B 1 262 ? 74.509 29.221 47.383 1.00 9.60 213 LEU B N 1
ATOM 4952 C CA . LEU B 1 262 ? 73.928 28.013 47.953 1.00 10.83 213 LEU B CA 1
ATOM 4953 C C . LEU B 1 262 ? 72.822 27.481 47.036 1.00 12.27 213 LEU B C 1
ATOM 4954 O O . LEU B 1 262 ? 72.490 26.295 47.099 1.00 16.48 213 LEU B O 1
ATOM 4959 N N . LYS B 1 263 ? 72.234 28.373 46.220 1.00 11.43 214 LYS B N 1
ATOM 4960 C CA . LYS B 1 263 ? 71.401 28.034 45.068 1.00 15.82 214 LYS B CA 1
ATOM 4961 C C . LYS B 1 263 ? 70.102 27.342 45.494 1.00 15.35 214 LYS B C 1
ATOM 4962 O O . LYS B 1 263 ? 69.621 26.417 44.848 1.00 20.67 214 LYS B O 1
ATOM 4968 N N . MET B 1 264 ? 69.531 27.789 46.604 1.00 15.02 215 MET B N 1
ATOM 4969 C CA . MET B 1 264 ? 68.253 27.264 47.052 1.00 14.84 215 MET B CA 1
ATOM 4970 C C . MET B 1 264 ? 67.175 28.261 46.649 1.00 14.46 215 MET B C 1
ATOM 4971 O O . MET B 1 264 ? 67.452 29.440 46.465 1.00 17.26 215 MET B O 1
ATOM 4976 N N . ASP B 1 265 ? 65.936 27.777 46.523 1.00 16.74 216 ASP B N 1
ATOM 4977 C CA . ASP B 1 265 ? 64.798 28.676 46.401 1.00 17.05 216 ASP B CA 1
ATOM 4978 C C . ASP B 1 265 ? 64.830 29.628 47.594 1.00 14.55 216 ASP B C 1
ATOM 4979 O O . ASP B 1 265 ? 64.950 29.163 48.718 1.00 15.52 216 ASP B O 1
ATOM 4984 N N . CYS B 1 266 ? 64.765 30.937 47.341 1.00 15.09 217 CYS B N 1
ATOM 4985 C CA . CYS B 1 266 ? 64.980 31.904 48.415 1.00 14.93 217 CYS B CA 1
ATOM 4986 C C . CYS B 1 266 ? 63.903 31.824 49.499 1.00 14.71 217 CYS B C 1
ATOM 4987 O O . CYS B 1 266 ? 64.146 32.272 50.615 1.00 14.87 217 CYS B O 1
ATOM 4990 N N . LYS B 1 267 ? 62.735 31.228 49.207 1.00 14.33 218 LYS B N 1
ATOM 4991 C CA . LYS B 1 267 ? 61.749 30.979 50.255 1.00 13.90 218 LYS B CA 1
ATOM 4992 C C . LYS B 1 267 ? 62.341 30.122 51.373 1.00 12.75 218 LYS B C 1
ATOM 4993 O O . LYS B 1 267 ? 61.970 30.274 52.537 1.00 14.29 218 LYS B O 1
ATOM 4999 N N . GLU B 1 268 ? 63.250 29.207 51.023 1.00 12.29 219 GLU B N 1
ATOM 5000 C CA . GLU B 1 268 ? 63.859 28.336 52.019 1.00 11.82 219 GLU B CA 1
ATOM 5001 C C . GLU B 1 268 ? 64.607 29.137 53.080 1.00 10.60 219 GLU B C 1
ATOM 5002 O O . GLU B 1 268 ? 64.657 28.723 54.229 1.00 11.32 219 GLU B O 1
ATOM 5008 N N . TYR B 1 269 ? 65.223 30.251 52.673 1.00 10.09 220 TYR B N 1
ATOM 5009 C CA . TYR B 1 269 ? 66.033 31.050 53.578 1.00 10.03 220 TYR B CA 1
ATOM 5010 C C . TYR B 1 269 ? 65.182 31.734 54.641 1.00 10.31 220 TYR B C 1
ATOM 5011 O O . TYR B 1 269 ? 65.718 32.146 55.661 1.00 12.79 220 TYR B O 1
ATOM 5020 N N . ASN B 1 270 ? 63.890 31.913 54.359 1.00 10.25 221 ASN B N 1
ATOM 5021 C CA . ASN B 1 270 ? 62.998 32.655 55.241 1.00 10.47 221 ASN B CA 1
ATOM 5022 C C . ASN B 1 270 ? 61.839 31.785 55.712 1.00 10.94 221 ASN B C 1
ATOM 5023 O O . ASN B 1 270 ? 60.769 32.307 56.052 1.00 12.22 221 ASN B O 1
ATOM 5028 N N . TYR B 1 271 ? 62.076 30.473 55.766 1.00 11.77 222 TYR B N 1
ATOM 5029 C CA . TYR B 1 271 ? 61.035 29.540 56.162 1.00 11.79 222 TYR B CA 1
ATOM 5030 C C . TYR B 1 271 ? 61.172 29.232 57.653 1.00 12.55 222 TYR B C 1
ATOM 5031 O O . TYR B 1 271 ? 62.136 28.570 58.035 1.00 13.46 222 TYR B O 1
ATOM 5040 N N . ASP B 1 272 ? 60.240 29.675 58.520 1.00 12.65 223 ASP B N 1
ATOM 5041 C CA . ASP B 1 272 ? 59.000 30.389 58.236 1.00 12.40 223 ASP B CA 1
ATOM 5042 C C . ASP B 1 272 ? 59.101 31.893 58.506 1.00 13.17 223 ASP B C 1
ATOM 5043 O O . ASP B 1 272 ? 58.111 32.617 58.352 1.00 15.05 223 ASP B O 1
ATOM 5048 N N . LYS B 1 273 ? 60.289 32.368 58.916 1.00 11.78 224 LYS B N 1
ATOM 5049 C CA . LYS B 1 273 ? 60.594 33.789 59.070 1.00 11.02 224 LYS B CA 1
ATOM 5050 C C . LYS B 1 273 ? 62.113 33.903 59.139 1.00 11.05 224 LYS B C 1
ATOM 5051 O O . LYS B 1 273 ? 62.802 32.912 59.361 1.00 11.90 224 LYS B O 1
ATOM 5057 N N . SER B 1 274 ? 62.593 35.132 58.966 1.00 9.80 225 SER B N 1
ATOM 5058 C CA . SER B 1 274 ? 63.968 35.489 59.275 1.00 9.19 225 SER B CA 1
ATOM 5059 C C . SER B 1 274 ? 63.927 36.698 60.200 1.00 9.06 225 SER B C 1
ATOM 5060 O O . SER B 1 274 ? 63.236 37.678 59.914 1.00 10.00 225 SER B O 1
ATOM 5063 N N . ILE B 1 275 ? 64.712 36.645 61.285 1.00 8.55 226 ILE B N 1
ATOM 5064 C CA . ILE B 1 275 ? 64.679 37.727 62.269 1.00 9.10 226 ILE B CA 1
ATOM 5065 C C . ILE B 1 275 ? 66.090 38.138 62.681 1.00 8.05 226 ILE B C 1
ATOM 5066 O O . ILE B 1 275 ? 67.031 37.349 62.599 1.00 9.37 226 ILE B O 1
ATOM 5071 N N . VAL B 1 276 ? 66.184 39.354 63.221 1.00 7.69 227 VAL B N 1
ATOM 5072 C CA . VAL B 1 276 ? 67.414 39.851 63.833 1.00 8.40 227 VAL B CA 1
ATOM 5073 C C . VAL B 1 276 ? 67.243 39.796 65.357 1.00 8.40 227 VAL B C 1
ATOM 5074 O O . VAL B 1 276 ? 66.351 40.444 65.915 1.00 9.33 227 VAL B O 1
ATOM 5078 N N . ASP B 1 277 ? 68.094 38.996 66.028 1.00 8.65 228 ASP B N 1
ATOM 5079 C CA . ASP B 1 277 ? 67.840 38.602 67.413 1.00 8.31 228 ASP B CA 1
ATOM 5080 C C . ASP B 1 277 ? 69.098 38.623 68.274 1.00 8.17 228 ASP B C 1
ATOM 5081 O O . ASP B 1 277 ? 69.846 37.640 68.322 1.00 9.18 228 ASP B O 1
ATOM 5086 N N . SER B 1 278 ? 69.272 39.703 69.046 1.00 8.20 229 SER B N 1
ATOM 5087 C CA . SER B 1 278 ? 70.426 39.801 69.939 1.00 7.41 229 SER B CA 1
ATOM 5088 C C . SER B 1 278 ? 70.396 38.781 71.080 1.00 7.24 229 SER B C 1
ATOM 5089 O O . SER B 1 278 ? 71.426 38.572 71.720 1.00 8.56 229 SER B O 1
ATOM 5092 N N . GLY B 1 279 ? 69.209 38.218 71.383 1.00 8.35 230 GLY B N 1
ATOM 5093 C CA . GLY B 1 279 ? 69.090 37.25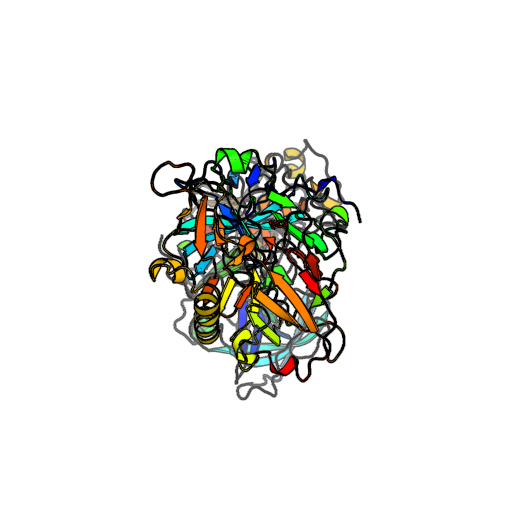8 72.467 1.00 8.85 230 GLY B CA 1
ATOM 5094 C C . GLY B 1 279 ? 69.366 35.813 72.083 1.00 8.40 230 GLY B C 1
ATOM 5095 O O . GLY B 1 279 ? 69.239 34.942 72.939 1.00 11.06 230 GLY B O 1
ATOM 5096 N N . THR B 1 280 ? 69.717 35.562 70.823 1.00 8.55 231 THR B N 1
ATOM 5097 C CA . THR B 1 280 ? 70.189 34.261 70.379 1.00 8.23 231 THR B CA 1
ATOM 5098 C C . THR B 1 280 ? 71.685 34.387 70.102 1.00 8.56 231 THR B C 1
ATOM 5099 O O . THR B 1 280 ? 72.118 35.367 69.503 1.00 10.60 231 THR B O 1
ATOM 5103 N N . THR B 1 281 ? 72.470 33.385 70.501 1.00 8.74 232 THR B N 1
ATOM 5104 C CA . THR B 1 281 ? 73.906 33.415 70.250 1.00 8.71 232 THR B CA 1
ATOM 5105 C C . THR B 1 281 ? 74.225 33.227 68.762 1.00 7.92 232 THR B C 1
ATOM 5106 O O . THR B 1 281 ? 74.973 34.007 68.170 1.00 8.41 232 THR B O 1
ATOM 5110 N N . ASN B 1 282 ? 73.687 32.155 68.175 1.00 8.52 233 ASN B N 1
ATOM 5111 C CA . ASN B 1 282 ? 74.154 31.661 66.890 1.00 7.92 233 ASN B CA 1
ATOM 5112 C C . ASN B 1 282 ? 73.469 32.333 65.706 1.00 8.32 233 ASN B C 1
ATOM 5113 O O . ASN B 1 282 ? 72.416 32.976 65.830 1.00 9.14 233 ASN B O 1
ATOM 5118 N N . LEU B 1 283 ? 74.099 32.151 64.530 1.00 7.90 234 LEU B N 1
ATOM 5119 C CA . LEU B 1 283 ? 73.337 32.199 63.287 1.00 8.22 234 LEU B CA 1
ATOM 5120 C C . LEU B 1 283 ? 72.581 30.881 63.196 1.00 8.04 234 LEU B C 1
ATOM 5121 O O . LEU B 1 283 ? 73.208 29.827 63.128 1.00 9.63 234 LEU B O 1
ATOM 5126 N N . ARG B 1 284 ? 71.246 30.937 63.242 1.00 8.49 235 ARG B N 1
ATOM 5127 C CA . ARG B 1 284 ? 70.460 29.711 63.148 1.00 8.99 235 ARG B CA 1
ATOM 5128 C C . ARG B 1 284 ? 69.765 29.706 61.793 1.00 8.91 235 ARG B C 1
ATOM 5129 O O . ARG B 1 284 ? 69.292 30.752 61.329 1.00 9.65 235 ARG B O 1
ATOM 5137 N N . LEU B 1 285 ? 69.792 28.546 61.119 1.00 9.43 236 LEU B N 1
ATOM 5138 C CA . LEU B 1 285 ? 69.276 28.432 59.759 1.00 9.66 236 LEU B CA 1
ATOM 5139 C C . LEU B 1 285 ? 68.234 27.323 59.727 1.00 10.18 236 LEU B C 1
ATOM 5140 O O . LEU B 1 285 ? 68.410 26.284 60.361 1.00 11.89 236 LEU B O 1
ATOM 5145 N N . PRO B 1 286 ? 67.171 27.477 58.909 1.00 10.83 237 PRO B N 1
ATOM 5146 C CA . PRO B 1 286 ? 66.199 26.397 58.713 1.00 11.30 237 PRO B CA 1
ATOM 5147 C C . PRO B 1 286 ? 66.907 25.103 58.312 1.00 11.21 237 PRO B C 1
ATOM 5148 O O . PRO B 1 286 ? 67.901 25.151 57.588 1.00 11.54 237 PRO B O 1
ATOM 5152 N N . LYS B 1 287 ? 66.392 23.955 58.759 1.00 12.37 238 LYS B N 1
ATOM 5153 C CA . LYS B 1 287 ? 67.007 22.648 58.562 1.00 12.83 238 LYS B CA 1
ATOM 5154 C C . LYS B 1 287 ? 67.612 22.477 57.157 1.00 11.69 238 LYS B C 1
ATOM 5155 O O . LYS B 1 287 ? 68.792 22.121 57.036 1.00 12.89 238 LYS B O 1
ATOM 5161 N N . LYS B 1 288 ? 66.826 22.703 56.086 1.00 12.36 239 LYS B N 1
ATOM 5162 C CA . LYS B 1 288 ? 67.311 22.428 54.737 1.00 12.91 239 LYS B CA 1
ATOM 5163 C C . LYS B 1 288 ? 68.495 23.344 54.404 1.00 11.89 239 LYS B C 1
ATOM 5164 O O . LYS B 1 288 ? 69.447 22.943 53.739 1.00 13.25 239 LYS B O 1
ATOM 5170 N N . VAL B 1 289 ? 68.400 24.603 54.835 1.00 11.45 240 VAL B N 1
ATOM 5171 C CA . VAL B 1 289 ? 69.453 25.579 54.587 1.00 11.41 240 VAL B CA 1
ATOM 5172 C C . VAL B 1 289 ? 70.702 25.252 55.407 1.00 9.92 240 VAL B C 1
ATOM 5173 O O . VAL B 1 289 ? 71.821 25.306 54.892 1.00 11.23 240 VAL B O 1
ATOM 5177 N N . PHE B 1 290 ? 70.509 24.889 56.672 1.00 10.85 241 PHE B N 1
ATOM 5178 C CA . PHE B 1 290 ? 71.604 24.481 57.533 1.00 10.34 241 PHE B CA 1
ATOM 5179 C C . PHE B 1 290 ? 72.374 23.335 56.888 1.00 11.26 241 PHE B C 1
ATOM 5180 O O . PHE B 1 290 ? 73.601 23.351 56.837 1.00 10.87 241 PHE B O 1
ATOM 5188 N N . GLU B 1 291 ? 71.647 22.321 56.415 1.00 11.08 242 GLU B N 1
ATOM 5189 C CA . GLU B 1 291 ? 72.316 21.158 55.853 1.00 12.03 242 GLU B CA 1
ATOM 5190 C C . GLU B 1 291 ? 73.160 21.556 54.640 1.00 11.04 242 GLU B C 1
ATOM 5191 O O . GLU B 1 291 ? 74.284 21.079 54.501 1.00 12.53 242 GLU B O 1
ATOM 5197 N N . ALA B 1 292 ? 72.599 22.395 53.757 1.00 11.45 243 ALA B N 1
ATOM 5198 C CA . ALA B 1 292 ? 73.326 22.829 52.564 1.00 10.76 243 ALA B CA 1
ATOM 5199 C C . ALA B 1 292 ? 74.539 23.682 52.940 1.00 10.89 243 ALA B C 1
ATOM 5200 O O . ALA B 1 292 ? 75.626 23.536 52.371 1.00 11.13 243 ALA B O 1
ATOM 5202 N N . ALA B 1 293 ? 74.346 24.589 53.904 1.00 10.19 244 ALA B N 1
ATOM 5203 C CA . ALA B 1 293 ? 75.420 25.486 54.320 1.00 10.26 244 ALA B CA 1
ATOM 5204 C C . ALA B 1 293 ? 76.561 24.705 54.964 1.00 10.11 244 ALA B C 1
ATOM 5205 O O . ALA B 1 293 ? 77.729 24.973 54.663 1.00 10.19 244 ALA B O 1
ATOM 5207 N N . VAL B 1 294 ? 76.249 23.735 55.836 1.00 9.83 245 VAL B N 1
ATOM 5208 C CA A VAL B 1 294 ? 77.284 22.936 56.485 0.50 10.78 245 VAL B CA 1
ATOM 5209 C CA B VAL B 1 294 ? 77.327 23.007 56.478 0.50 10.97 245 VAL B CA 1
ATOM 5210 C C . VAL B 1 294 ? 78.070 22.139 55.448 1.00 9.87 245 VAL B C 1
ATOM 5211 O O . VAL B 1 294 ? 79.292 22.049 55.526 1.00 10.36 245 VAL B O 1
ATOM 5218 N N . LYS B 1 295 ? 77.358 21.556 54.465 1.00 10.52 246 LYS B N 1
ATOM 5219 C CA . LYS B 1 295 ? 78.051 20.812 53.419 1.00 10.80 246 LYS B CA 1
ATOM 5220 C C . LYS B 1 295 ? 79.062 21.744 52.744 1.00 10.13 246 LYS B C 1
ATOM 5221 O O . LYS B 1 295 ? 80.204 21.351 52.481 1.00 10.82 246 LYS B O 1
ATOM 5227 N N . SER B 1 296 ? 78.633 22.978 52.438 1.00 9.02 247 SER B N 1
ATOM 5228 C CA . SER B 1 296 ? 79.486 23.896 51.705 1.00 8.57 247 SER B CA 1
ATOM 5229 C C . SER B 1 296 ? 80.662 24.367 52.567 1.00 8.05 247 SER B C 1
ATOM 5230 O O . SER B 1 296 ? 81.794 24.475 52.088 1.00 8.70 247 SER B O 1
ATOM 5233 N N . ILE B 1 297 ? 80.409 24.651 53.855 1.00 8.41 248 ILE B N 1
ATOM 5234 C CA . ILE B 1 297 ? 81.483 25.102 54.734 1.00 8.76 248 ILE B CA 1
ATOM 5235 C C . ILE B 1 297 ? 82.496 23.978 54.965 1.00 8.88 248 ILE B C 1
ATOM 5236 O O . ILE B 1 297 ? 83.707 24.228 55.001 1.00 8.91 248 ILE B O 1
ATOM 5241 N N . LYS B 1 298 ? 82.015 22.734 55.111 1.00 8.77 249 LYS B N 1
ATOM 5242 C CA . LYS B 1 298 ? 82.923 21.595 55.207 1.00 9.54 249 LYS B CA 1
ATOM 5243 C C . LYS B 1 298 ? 83.771 21.462 53.941 1.00 9.05 249 LYS B C 1
ATOM 5244 O O . LYS B 1 298 ? 84.989 21.251 54.023 1.00 11.72 249 LYS B O 1
ATOM 5250 N N . ALA B 1 299 ? 83.149 21.639 52.760 1.00 9.07 250 ALA B N 1
ATOM 5251 C CA . ALA B 1 299 ? 83.909 21.480 51.522 1.00 9.81 250 ALA B CA 1
ATOM 5252 C C . ALA B 1 299 ? 84.998 22.563 51.431 1.00 10.02 250 ALA B C 1
ATOM 5253 O O . ALA B 1 299 ? 86.129 22.301 51.011 1.00 10.77 250 ALA B O 1
ATOM 5255 N N . ALA B 1 300 ? 84.661 23.795 51.851 1.00 8.44 251 ALA B N 1
ATOM 5256 C CA . ALA B 1 300 ? 85.605 24.904 51.744 1.00 8.03 251 ALA B CA 1
ATOM 5257 C C . ALA B 1 300 ? 86.781 24.724 52.705 1.00 7.98 251 ALA B C 1
ATOM 5258 O O . ALA B 1 300 ? 87.899 25.141 52.392 1.00 9.24 251 ALA B O 1
ATOM 5260 N N . SER B 1 301 ? 86.510 24.110 53.872 1.00 9.01 252 SER B N 1
ATOM 5261 C CA . SER B 1 301 ? 87.485 23.981 54.942 1.00 9.41 252 SER B CA 1
ATOM 5262 C C . SER B 1 301 ? 88.169 22.610 54.955 1.00 9.48 252 SER B C 1
ATOM 5263 O O . SER B 1 301 ? 88.834 22.280 55.932 1.00 10.06 252 SER B O 1
ATOM 5266 N N . SER B 1 302 ? 88.043 21.834 53.860 1.00 9.58 253 SER B N 1
ATOM 5267 C CA . SER B 1 302 ? 88.347 20.400 53.846 1.00 10.91 253 SER B CA 1
ATOM 5268 C C . SER B 1 302 ? 89.825 20.070 54.036 1.00 11.25 253 SER B C 1
ATOM 5269 O O . SER B 1 302 ? 90.158 18.907 54.267 1.00 13.29 253 SER B O 1
ATOM 5272 N N . THR B 1 303 ? 90.711 21.069 54.000 1.00 10.37 254 THR B N 1
ATOM 5273 C CA A THR B 1 303 ? 92.109 20.796 54.299 0.50 11.73 254 THR B CA 1
ATOM 5274 C CA B THR B 1 303 ? 92.113 20.819 54.304 0.50 11.94 254 THR B CA 1
ATOM 5275 C C . THR B 1 303 ? 92.306 20.339 55.747 1.00 11.79 254 THR B C 1
ATOM 5276 O O . THR B 1 303 ? 93.326 19.719 56.058 1.00 14.63 254 THR B O 1
ATOM 5283 N N A GLU B 1 304 ? 91.342 20.641 56.631 0.50 10.89 255 GLU B N 1
ATOM 5284 N N B GLU B 1 304 ? 91.369 20.680 56.638 0.50 11.06 255 GLU B N 1
ATOM 5285 C CA A GLU B 1 304 ? 91.330 20.120 57.995 0.50 11.06 255 GLU B CA 1
ATOM 5286 C CA B GLU B 1 304 ? 91.341 20.110 57.978 0.50 11.22 255 GLU B CA 1
ATOM 5287 C C A GLU B 1 304 ? 89.978 19.473 58.281 0.50 11.33 255 GLU B C 1
ATOM 5288 C C B GLU B 1 304 ? 90.005 19.385 58.148 0.50 10.64 255 GLU B C 1
ATOM 5289 O O A GLU B 1 304 ? 88.929 20.034 57.950 0.50 13.26 255 GLU B O 1
ATOM 5290 O O B GLU B 1 304 ? 88.994 19.773 57.554 0.50 14.17 255 GLU B O 1
ATOM 5301 N N . LYS B 1 305 ? 90.022 18.311 58.940 1.00 13.06 256 LYS B N 1
ATOM 5302 C CA . LYS B 1 305 ? 88.821 17.554 59.245 1.00 13.46 256 LYS B CA 1
ATOM 5303 C C . LYS B 1 305 ? 88.494 17.720 60.719 1.00 13.27 256 LYS B C 1
ATOM 5304 O O . LYS B 1 305 ? 89.382 17.659 61.577 1.00 15.58 256 LYS B O 1
ATOM 5310 N N . PHE B 1 306 ? 87.204 17.936 60.989 1.00 12.51 257 PHE B N 1
ATOM 5311 C CA . PHE B 1 306 ? 86.744 18.159 62.350 1.00 13.56 257 PHE B CA 1
ATOM 5312 C C . PHE B 1 306 ? 85.680 17.128 62.693 1.00 14.86 257 PHE B C 1
ATOM 5313 O O . PHE B 1 306 ? 84.983 16.646 61.803 1.00 17.47 257 PHE B O 1
ATOM 5321 N N . PRO B 1 307 ? 85.526 16.783 63.988 1.00 15.40 258 PRO B N 1
ATOM 5322 C CA . PRO B 1 307 ? 84.533 15.797 64.399 1.00 17.48 258 PRO B CA 1
ATOM 5323 C C . PRO B 1 307 ? 83.113 16.287 64.148 1.00 15.52 258 PRO B C 1
ATOM 5324 O O . PRO B 1 307 ? 82.845 17.488 64.095 1.00 14.82 258 PRO B O 1
ATOM 5328 N N . ASP B 1 308 ? 82.187 15.342 64.021 1.00 16.53 259 ASP B N 1
ATOM 5329 C CA . ASP B 1 308 ? 80.785 15.672 63.846 1.00 16.96 259 ASP B CA 1
ATOM 5330 C C . ASP B 1 308 ? 80.299 16.613 64.945 1.00 15.75 259 ASP B C 1
ATOM 5331 O O . ASP B 1 308 ? 79.503 17.502 64.663 1.00 16.26 259 ASP B O 1
ATOM 5336 N N . GLY B 1 309 ? 80.744 16.399 66.191 1.00 14.86 260 GLY B N 1
ATOM 5337 C CA . GLY B 1 309 ? 80.293 17.220 67.309 1.00 14.46 260 GLY B CA 1
ATOM 5338 C C . GLY B 1 309 ? 80.651 18.694 67.141 1.00 12.22 260 GLY B C 1
ATOM 5339 O O . GLY B 1 309 ? 79.954 19.561 67.667 1.00 14.00 260 GLY B O 1
ATOM 5340 N N . PHE B 1 310 ? 81.721 18.963 66.389 1.00 12.64 261 PHE B N 1
ATOM 5341 C CA . PHE B 1 310 ? 82.071 20.345 66.084 1.00 11.83 261 PHE B CA 1
ATOM 5342 C C . PHE B 1 310 ? 81.000 20.972 65.192 1.00 10.55 261 PHE B C 1
ATOM 5343 O O . PHE B 1 310 ? 80.468 22.031 65.517 1.00 10.79 261 PHE B O 1
ATOM 5351 N N . TRP B 1 311 ? 80.653 20.285 64.095 1.00 9.82 262 TRP B N 1
ATOM 5352 C CA . TRP B 1 311 ? 79.676 20.813 63.162 1.00 10.43 262 TRP B CA 1
ATOM 5353 C C . TRP B 1 311 ? 78.274 20.883 63.761 1.00 10.64 262 TRP B C 1
ATOM 5354 O O . TRP B 1 311 ? 77.455 21.656 63.268 1.00 11.50 262 TRP B O 1
ATOM 5365 N N . LEU B 1 312 ? 78.011 20.090 64.810 1.00 12.21 263 LEU B N 1
ATOM 5366 C CA . LEU B 1 312 ? 76.743 20.136 65.530 1.00 14.13 263 LEU B CA 1
ATOM 5367 C C . LEU B 1 312 ? 76.702 21.251 66.575 1.00 14.18 263 LEU B C 1
ATOM 5368 O O . LEU B 1 312 ? 75.685 21.414 67.265 1.00 16.01 263 LEU B O 1
ATOM 5373 N N . GLY B 1 313 ? 77.799 22.013 66.690 1.00 13.90 264 GLY B N 1
ATOM 5374 C CA . GLY B 1 313 ? 77.828 23.195 67.539 1.00 15.14 264 GLY B CA 1
ATOM 5375 C C . GLY B 1 313 ? 78.001 22.856 69.011 1.00 16.20 264 GLY B C 1
ATOM 5376 O O . GLY B 1 313 ? 77.840 23.740 69.852 1.00 19.20 264 GLY B O 1
ATOM 5377 N N . GLU B 1 314 ? 78.316 21.586 69.304 1.00 15.87 265 GLU B N 1
ATOM 5378 C CA . GLU B 1 314 ? 78.388 21.052 70.659 1.00 18.86 265 GLU B CA 1
ATOM 5379 C C . GLU B 1 314 ? 79.819 21.043 71.197 1.00 19.62 265 GLU B C 1
ATOM 5380 O O . GLU B 1 314 ? 80.017 21.295 72.388 1.00 23.66 265 GLU B O 1
ATOM 5386 N N . GLN B 1 315 ? 80.789 20.680 70.342 1.00 14.90 266 GLN B N 1
ATOM 5387 C CA . GLN B 1 315 ? 82.143 20.358 70.771 1.00 15.32 266 GLN B CA 1
ATOM 5388 C C . GLN B 1 315 ? 83.108 21.458 70.330 1.00 12.40 266 GLN B C 1
ATOM 5389 O O . GLN B 1 315 ? 83.017 21.973 69.220 1.00 13.17 266 GLN B O 1
ATOM 5395 N N . LEU B 1 316 ? 84.057 21.814 71.196 1.00 12.84 267 LEU B N 1
ATOM 5396 C CA . LEU B 1 316 ? 85.055 22.800 70.815 1.00 12.01 267 LEU B CA 1
ATOM 5397 C C . LEU B 1 316 ? 86.135 22.189 69.923 1.00 11.72 267 LEU B C 1
ATOM 5398 O O . LEU B 1 316 ? 86.374 20.975 69.941 1.00 14.62 267 LEU B O 1
ATOM 5403 N N A VAL B 1 317 ? 86.812 23.066 69.175 0.50 11.03 268 VAL B N 1
ATOM 5404 N N B VAL B 1 317 ? 86.819 23.071 69.183 0.50 10.86 268 VAL B N 1
ATOM 5405 C CA A VAL B 1 317 ? 88.047 22.737 68.485 0.50 11.70 268 VAL B CA 1
ATOM 5406 C CA B VAL B 1 317 ? 88.052 22.750 68.484 0.50 11.44 268 VAL B CA 1
ATOM 5407 C C A VAL B 1 317 ? 89.089 23.740 68.963 0.50 11.24 268 VAL B C 1
ATOM 5408 C C B VAL B 1 317 ? 89.102 23.759 68.924 0.50 10.99 268 VAL B C 1
ATOM 5409 O O A VAL B 1 317 ? 88.766 24.901 69.213 0.50 11.01 268 VAL B O 1
ATOM 5410 O O B VAL B 1 317 ? 88.801 24.940 69.097 0.50 11.68 268 VAL B O 1
ATOM 5417 N N . CYS B 1 318 ? 90.332 23.276 69.111 1.00 11.84 269 CYS B N 1
ATOM 5418 C CA . CYS B 1 318 ? 91.399 24.110 69.636 1.00 11.85 269 CYS B CA 1
ATOM 5419 C C . CYS B 1 318 ? 92.599 24.061 68.695 1.00 11.25 269 CYS B C 1
ATOM 5420 O O . CYS B 1 318 ? 92.894 23.030 68.088 1.00 13.73 269 CYS B O 1
ATOM 5423 N N . TRP B 1 319 ? 93.314 25.185 68.610 1.00 10.31 270 TRP B N 1
ATOM 5424 C CA . TRP B 1 319 ? 94.596 25.258 67.932 1.00 9.76 270 TRP B CA 1
ATOM 5425 C C . TRP B 1 319 ? 95.631 25.853 68.880 1.00 10.20 270 TRP B C 1
ATOM 5426 O O . TRP B 1 319 ? 95.296 26.599 69.798 1.00 11.29 270 TRP B O 1
ATOM 5437 N N . GLN B 1 320 ? 96.908 25.560 68.626 1.00 10.47 271 GLN B N 1
ATOM 5438 C CA . GLN B 1 320 ? 97.988 26.181 69.381 1.00 10.60 271 GLN B CA 1
ATOM 5439 C C . GLN B 1 320 ? 97.821 27.705 69.308 1.00 9.87 271 GLN B C 1
ATOM 5440 O O . GLN B 1 320 ? 97.406 28.251 68.287 1.00 10.19 271 GLN B O 1
ATOM 5446 N N . ALA B 1 321 ? 98.182 28.398 70.394 1.00 10.90 272 ALA B N 1
ATOM 5447 C CA . ALA B 1 321 ? 98.069 29.849 70.537 1.00 11.15 272 ALA B CA 1
ATOM 5448 C C . ALA B 1 321 ? 98.489 30.564 69.250 1.00 10.07 272 ALA B C 1
ATOM 5449 O O . ALA B 1 321 ? 99.604 30.394 68.758 1.00 11.42 272 ALA B O 1
ATOM 5451 N N . GLY B 1 322 ? 97.581 31.385 68.705 1.00 10.06 273 GLY B N 1
ATOM 5452 C CA . GLY B 1 322 ? 97.900 32.254 67.581 1.00 10.12 273 GLY B CA 1
ATOM 5453 C C . GLY B 1 322 ? 97.769 31.564 66.219 1.00 9.29 273 GLY B C 1
ATOM 5454 O O . GLY B 1 322 ? 97.908 32.251 65.205 1.00 10.64 273 GLY B O 1
ATOM 5455 N N . THR B 1 323 ? 97.500 30.244 66.188 1.00 9.36 274 THR B N 1
ATOM 5456 C CA . THR B 1 323 ? 97.591 29.484 64.934 1.00 9.31 274 THR B CA 1
ATOM 5457 C C . THR B 1 323 ? 96.226 29.137 64.329 1.00 8.61 274 THR B C 1
ATOM 5458 O O . THR B 1 323 ? 96.160 28.345 63.383 1.00 10.78 274 THR B O 1
ATOM 5462 N N . THR B 1 324 ? 95.136 29.723 64.832 1.00 8.13 275 THR B N 1
ATOM 5463 C CA . THR B 1 324 ? 93.833 29.427 64.249 1.00 8.44 275 THR B CA 1
ATOM 5464 C C . THR B 1 324 ? 93.907 29.651 62.737 1.00 8.21 275 THR B C 1
ATOM 5465 O O . THR B 1 324 ? 94.316 30.715 62.269 1.00 8.13 275 THR B O 1
ATOM 5469 N N . PRO B 1 325 ? 93.526 28.646 61.915 1.00 8.17 276 PRO B N 1
ATOM 5470 C CA . PRO B 1 325 ? 93.712 28.762 60.460 1.00 8.19 276 PRO B CA 1
ATOM 5471 C C . PRO B 1 325 ? 92.512 29.447 59.804 1.00 7.45 276 PRO B C 1
ATOM 5472 O O . PRO B 1 325 ? 91.756 28.854 59.031 1.00 7.69 276 PRO B O 1
ATOM 5476 N N . TRP B 1 326 ? 92.328 30.734 60.134 1.00 6.82 277 TRP B N 1
ATOM 5477 C CA . TRP B 1 326 ? 91.200 31.496 59.620 1.00 6.39 277 TRP B CA 1
ATOM 5478 C C . TRP B 1 326 ? 91.030 31.301 58.117 1.00 6.58 277 TRP B C 1
ATOM 5479 O O . TRP B 1 326 ? 89.904 31.170 57.646 1.00 6.43 277 TRP B O 1
ATOM 5490 N N . ASN B 1 327 ? 92.146 31.331 57.373 1.00 6.52 278 ASN B N 1
ATOM 5491 C CA . ASN B 1 327 ? 92.090 31.367 55.913 1.00 6.64 278 ASN B CA 1
ATOM 5492 C C . ASN B 1 327 ? 91.462 30.107 55.299 1.00 6.58 278 ASN B C 1
ATOM 5493 O O . ASN B 1 327 ? 91.047 30.156 54.139 1.00 7.59 278 ASN B O 1
ATOM 5498 N N . ILE B 1 328 ? 91.441 28.974 56.023 1.00 6.20 279 ILE B N 1
ATOM 5499 C CA . ILE B 1 328 ? 90.845 27.769 55.447 1.00 6.60 279 ILE B CA 1
ATOM 5500 C C . ILE B 1 328 ? 89.321 27.813 55.535 1.00 6.33 279 ILE B C 1
ATOM 5501 O O . ILE B 1 328 ? 88.661 27.021 54.858 1.00 7.29 279 ILE B O 1
ATOM 5506 N N . PHE B 1 329 ? 88.776 28.687 56.390 1.00 6.24 280 PHE B N 1
ATOM 5507 C CA . PHE B 1 329 ? 87.333 28.783 56.547 1.00 7.14 280 PHE B CA 1
ATOM 5508 C C . PHE B 1 329 ? 86.779 29.860 55.624 1.00 6.48 280 PHE B C 1
ATOM 5509 O O . PHE B 1 329 ? 87.406 30.899 55.384 1.00 7.39 280 PHE B O 1
ATOM 5517 N N . PRO B 1 330 ? 85.576 29.639 55.047 1.00 5.96 281 PRO B N 1
ATOM 5518 C CA . PRO B 1 330 ? 85.027 30.589 54.089 1.00 6.30 281 PRO B CA 1
ATOM 5519 C C . PRO B 1 330 ? 84.341 31.786 54.739 1.00 6.52 281 PRO B C 1
ATOM 5520 O O . PRO B 1 330 ? 83.918 31.743 55.897 1.00 7.30 281 PRO B O 1
ATOM 5524 N N . VAL B 1 331 ? 84.185 32.855 53.951 1.00 6.20 282 VAL B N 1
ATOM 5525 C CA . VAL B 1 331 ? 83.283 33.928 54.348 1.00 6.91 282 VAL B CA 1
ATOM 5526 C C . VAL B 1 331 ? 81.859 33.508 53.993 1.00 6.66 282 VAL B C 1
ATOM 5527 O O . VAL B 1 331 ? 81.638 32.651 53.133 1.00 7.82 282 VAL B O 1
ATOM 5531 N N . ILE B 1 332 ? 80.883 34.130 54.664 1.00 6.98 283 ILE B N 1
ATOM 5532 C CA . ILE B 1 332 ? 79.473 33.843 54.410 1.00 7.05 283 ILE B CA 1
ATOM 5533 C C . ILE B 1 332 ? 78.792 35.166 54.101 1.00 6.60 283 ILE B C 1
ATOM 5534 O O . ILE B 1 332 ? 78.935 36.105 54.880 1.00 7.55 283 ILE B O 1
ATOM 5539 N N . SER B 1 333 ? 78.050 35.220 52.987 1.00 7.19 284 SER B N 1
ATOM 5540 C CA . SER B 1 333 ? 77.318 36.432 52.634 1.00 7.64 284 SER B CA 1
ATOM 5541 C C . SER B 1 333 ? 75.823 36.155 52.649 1.00 7.53 284 SER B C 1
ATOM 5542 O O . SER B 1 333 ? 75.366 35.188 52.034 1.00 8.77 284 SER B O 1
ATOM 5545 N N . LEU B 1 334 ? 75.090 37.041 53.317 1.00 7.37 285 LEU B N 1
ATOM 5546 C CA . LEU B 1 334 ? 73.629 37.045 53.278 1.00 7.94 285 LEU B CA 1
ATOM 5547 C C . LEU B 1 334 ? 73.202 38.289 52.515 1.00 7.61 285 LEU B C 1
ATOM 5548 O O . LEU B 1 334 ? 73.564 39.410 52.885 1.00 7.94 285 LEU B O 1
ATOM 5553 N N . TYR B 1 335 ? 72.424 38.070 51.448 1.00 7.97 286 TYR B N 1
ATOM 5554 C CA . TYR B 1 335 ? 71.865 39.178 50.694 1.00 8.40 286 TYR B CA 1
ATOM 5555 C C . TYR B 1 335 ? 70.483 39.476 51.255 1.00 7.57 286 TYR B C 1
ATOM 5556 O O . TYR B 1 335 ? 69.683 38.556 51.448 1.00 9.01 286 TYR B O 1
ATOM 5565 N N . LEU B 1 336 ? 70.238 40.759 51.523 1.00 7.56 287 LEU B N 1
ATOM 5566 C CA . LEU B 1 336 ? 68.985 41.214 52.118 1.00 7.96 287 LEU B CA 1
ATOM 5567 C C . LEU B 1 336 ? 68.255 42.096 51.115 1.00 8.71 287 LEU B C 1
ATOM 5568 O O . LEU B 1 336 ? 68.862 42.839 50.348 1.00 9.19 287 LEU B O 1
ATOM 5573 N N . MET B 1 337 ? 66.914 42.063 51.159 1.00 9.52 288 MET B N 1
ATOM 5574 C CA . MET B 1 337 ? 66.103 42.938 50.330 1.00 10.01 288 MET B CA 1
ATOM 5575 C C . MET B 1 337 ? 66.461 44.397 50.627 1.00 10.15 288 MET B C 1
ATOM 5576 O O . MET B 1 337 ? 66.583 44.804 51.782 1.00 10.73 288 MET B O 1
ATOM 5581 N N . GLY B 1 338 ? 66.606 45.223 49.590 1.00 11.12 289 GLY B N 1
ATOM 5582 C CA . GLY B 1 338 ? 66.885 46.634 49.810 1.00 11.92 289 GLY B CA 1
ATOM 5583 C C . GLY B 1 338 ? 65.596 47.450 49.882 1.00 11.71 289 GLY B C 1
ATOM 5584 O O . GLY B 1 338 ? 64.495 46.912 49.773 1.00 13.88 289 GLY B O 1
ATOM 5585 N N . GLU B 1 339 ? 65.759 48.760 50.061 1.00 12.40 290 GLU B N 1
ATOM 5586 C CA . GLU B 1 339 ? 64.613 49.663 50.105 1.00 14.04 290 GLU B CA 1
ATOM 5587 C C . GLU B 1 339 ? 64.123 50.062 48.713 1.00 15.72 290 GLU B C 1
ATOM 5588 O O . GLU B 1 339 ? 62.975 50.474 48.567 1.00 20.01 290 GLU B O 1
ATOM 5594 N N . VAL B 1 340 ? 64.997 49.948 47.704 1.00 16.66 291 VAL B N 1
ATOM 5595 C CA . VAL B 1 340 ? 64.661 50.338 46.341 1.00 18.07 291 VAL B CA 1
ATOM 5596 C C . VAL B 1 340 ? 64.141 49.092 45.626 1.00 16.90 291 VAL B C 1
ATOM 5597 O O . VAL B 1 340 ? 64.694 48.005 45.792 1.00 17.98 291 VAL B O 1
ATOM 5601 N N . THR B 1 341 ? 63.105 49.251 44.787 1.00 20.67 292 THR B N 1
ATOM 5602 C CA A THR B 1 341 ? 62.555 48.148 44.013 0.60 20.52 292 THR B CA 1
ATOM 5603 C CA B THR B 1 341 ? 62.563 48.125 44.043 0.40 20.52 292 THR B CA 1
ATOM 5604 C C . THR B 1 341 ? 63.677 47.444 43.249 1.00 17.67 292 THR B C 1
ATOM 5605 O O . THR B 1 341 ? 64.520 48.103 42.630 1.00 19.46 292 THR B O 1
ATOM 5612 N N . ASN B 1 342 ? 63.687 46.109 43.329 1.00 17.66 293 ASN B N 1
ATOM 5613 C CA . ASN B 1 342 ? 64.616 45.255 42.604 1.00 17.50 293 ASN B CA 1
ATOM 5614 C C . ASN B 1 342 ? 66.080 45.445 43.022 1.00 18.66 293 ASN B C 1
ATOM 5615 O O . ASN B 1 342 ? 66.965 45.052 42.269 1.00 18.63 293 ASN B O 1
ATOM 5620 N N . GLN B 1 343 ? 66.349 45.995 44.217 1.00 15.79 294 GLN B N 1
ATOM 5621 C CA . GLN B 1 343 ? 67.715 46.159 44.705 1.00 13.17 294 GLN B CA 1
ATOM 5622 C C . GLN B 1 343 ? 67.883 45.320 45.969 1.00 12.56 294 GLN B C 1
ATOM 5623 O O . GLN B 1 343 ? 67.008 45.310 46.830 1.00 14.34 294 GLN B O 1
ATOM 5629 N N . SER B 1 344 ? 69.033 44.660 46.081 1.00 11.13 295 SER B N 1
ATOM 5630 C CA . SER B 1 344 ? 69.480 44.049 47.320 1.00 10.93 295 SER B CA 1
ATOM 5631 C C . SER B 1 344 ? 70.873 44.561 47.682 1.00 10.25 295 SER B C 1
ATOM 5632 O O . SER B 1 344 ? 71.550 45.230 46.903 1.00 11.80 295 SER B O 1
ATOM 5635 N N . PHE B 1 345 ? 71.311 44.199 48.884 1.00 9.87 296 PHE B N 1
ATOM 5636 C CA . PHE B 1 345 ? 72.686 44.402 49.318 1.00 9.35 296 PHE B CA 1
ATOM 5637 C C . PHE B 1 345 ? 73.113 43.147 50.066 1.00 7.68 296 PHE B C 1
ATOM 5638 O O . PHE B 1 345 ? 72.281 42.284 50.363 1.00 8.86 296 PHE B O 1
ATOM 5646 N N . ARG B 1 346 ? 74.414 43.032 50.352 1.00 8.03 297 ARG B N 1
ATOM 5647 C CA . ARG B 1 346 ? 74.880 41.872 51.098 1.00 8.25 297 ARG B CA 1
ATOM 5648 C C . ARG B 1 346 ? 75.662 42.301 52.329 1.00 7.73 297 ARG B C 1
ATOM 5649 O O . ARG B 1 346 ? 76.334 43.332 52.345 1.00 8.11 297 ARG B O 1
ATOM 5657 N N . ILE B 1 347 ? 75.561 41.448 53.353 1.00 7.34 298 ILE B N 1
ATOM 5658 C CA . ILE B 1 347 ? 76.439 41.514 54.513 1.00 7.55 298 ILE B CA 1
ATOM 5659 C C . ILE B 1 347 ? 77.316 40.266 54.482 1.00 7.17 298 ILE B C 1
ATOM 5660 O O . ILE B 1 347 ? 76.835 39.168 54.216 1.00 7.95 298 ILE B O 1
ATOM 5665 N N . THR B 1 348 ? 78.605 40.441 54.778 1.00 7.19 299 THR B N 1
ATOM 5666 C CA . THR B 1 348 ? 79.550 39.337 54.711 1.00 7.30 299 THR B CA 1
ATOM 5667 C C . THR B 1 348 ? 80.254 39.217 56.054 1.00 6.62 299 THR B C 1
ATOM 5668 O O . THR B 1 348 ? 80.788 40.207 56.564 1.00 7.56 299 THR B O 1
ATOM 5672 N N . ILE B 1 349 ? 80.225 37.994 56.611 1.00 7.31 300 ILE B N 1
ATOM 5673 C CA . ILE B 1 349 ? 80.901 37.695 57.869 1.00 8.26 300 ILE B CA 1
ATOM 5674 C C . ILE B 1 349 ? 82.048 36.733 57.613 1.00 7.32 300 ILE B C 1
ATOM 5675 O O . ILE B 1 349 ? 82.102 35.998 56.625 1.00 8.37 300 ILE B O 1
ATOM 5680 N N . LEU B 1 350 ? 82.945 36.746 58.588 1.00 7.05 301 LEU B N 1
ATOM 5681 C CA . LEU B 1 350 ? 84.164 35.965 58.570 1.00 6.98 301 LEU B CA 1
ATOM 5682 C C . LEU B 1 350 ? 84.033 34.799 59.545 1.00 6.56 301 LEU B C 1
ATOM 5683 O O . LEU B 1 350 ? 83.181 34.819 60.444 1.00 7.17 301 LEU B O 1
ATOM 5688 N N . PRO B 1 351 ? 84.946 33.804 59.487 1.00 6.70 302 PRO B N 1
ATOM 5689 C CA . PRO B 1 351 ? 85.001 32.835 60.574 1.00 7.12 302 PRO B CA 1
ATOM 5690 C C . PRO B 1 351 ? 85.276 33.491 61.928 1.00 6.32 302 PRO B C 1
ATOM 5691 O O . PRO B 1 351 ? 84.873 32.939 62.945 1.00 7.56 302 PRO B O 1
ATOM 5695 N N . GLN B 1 352 ? 85.896 34.683 61.981 1.00 6.51 303 GLN B N 1
ATOM 5696 C CA . GLN B 1 352 ? 86.067 35.372 63.259 1.00 6.91 303 GLN B CA 1
ATOM 5697 C C . GLN B 1 352 ? 84.713 35.708 63.894 1.00 7.48 303 GLN B C 1
ATOM 5698 O O . GLN B 1 352 ? 84.659 35.940 65.103 1.00 8.77 303 GLN B O 1
ATOM 5704 N N . GLN B 1 353 ? 83.640 35.792 63.093 1.00 6.89 304 GLN B N 1
ATOM 5705 C CA . GLN B 1 353 ? 82.287 35.921 63.646 1.00 7.10 304 GLN B CA 1
ATOM 5706 C C . GLN B 1 353 ? 81.659 34.550 63.944 1.00 7.17 304 GLN B C 1
ATOM 5707 O O . GLN B 1 353 ? 81.073 34.374 65.009 1.00 8.19 304 GLN B O 1
ATOM 5713 N N . TYR B 1 354 ? 81.694 33.585 63.007 1.00 6.66 305 TYR B N 1
ATOM 5714 C CA . TYR B 1 354 ? 80.894 32.377 63.200 1.00 7.57 305 TYR B CA 1
ATOM 5715 C C . TYR B 1 354 ? 81.625 31.272 63.961 1.00 6.90 305 TYR B C 1
ATOM 5716 O O . TYR B 1 354 ? 80.985 30.271 64.283 1.00 8.52 305 TYR B O 1
ATOM 5725 N N . LEU B 1 355 ? 82.902 31.483 64.336 1.00 6.78 306 LEU B N 1
ATOM 5726 C CA . LEU B 1 355 ? 83.585 30.632 65.306 1.00 7.12 306 LEU B CA 1
ATOM 5727 C C . LEU B 1 355 ? 83.618 31.415 66.608 1.00 7.38 306 LEU B C 1
ATOM 5728 O O . LEU B 1 355 ? 84.245 32.473 66.699 1.00 8.61 306 LEU B O 1
ATOM 5733 N N . ARG B 1 356 ? 82.895 30.886 67.607 1.00 7.18 307 ARG B N 1
ATOM 5734 C CA . ARG B 1 356 ? 82.689 31.611 68.855 1.00 7.55 307 ARG B CA 1
ATOM 5735 C C . ARG B 1 356 ? 83.800 31.203 69.820 1.00 7.39 307 ARG B C 1
ATOM 5736 O O . ARG B 1 356 ? 83.918 30.034 70.158 1.00 8.18 307 ARG B O 1
ATOM 5744 N N . PRO B 1 357 ? 84.608 32.153 70.346 1.00 8.03 308 PRO B N 1
ATOM 5745 C CA . PRO B 1 357 ? 85.664 31.785 71.290 1.00 9.04 308 PRO B CA 1
ATOM 5746 C C . PRO B 1 357 ? 85.080 31.183 72.566 1.00 9.93 308 PRO B C 1
ATOM 5747 O O . PRO B 1 357 ? 84.116 31.714 73.126 1.00 10.55 308 PRO B O 1
ATOM 5751 N N . VAL B 1 358 ? 85.710 30.099 73.032 1.00 10.10 309 VAL B N 1
ATOM 5752 C CA . VAL B 1 358 ? 85.351 29.442 74.278 1.00 10.93 309 VAL B CA 1
ATOM 5753 C C . VAL B 1 358 ? 86.628 29.065 75.014 1.00 12.66 309 VAL B C 1
ATOM 5754 O O . VAL B 1 358 ? 87.679 28.884 74.411 1.00 12.94 309 VAL B O 1
ATOM 5758 N N . GLU B 1 359 ? 86.500 28.874 76.325 1.00 17.14 310 GLU B N 1
ATOM 5759 C CA . GLU B 1 359 ? 87.608 28.375 77.121 1.00 17.72 310 GLU B CA 1
ATOM 5760 C C . GLU B 1 359 ? 87.760 26.864 76.946 1.00 19.76 310 GLU B C 1
ATOM 5761 O O . GLU B 1 359 ? 86.781 26.125 76.775 1.00 23.81 310 GLU B O 1
ATOM 5767 N N . ASP B 1 360 ? 89.025 26.436 76.999 1.00 24.14 311 ASP B N 1
ATOM 5768 C CA . ASP B 1 360 ? 89.428 25.047 76.895 1.00 27.12 311 ASP B CA 1
ATOM 5769 C C . ASP B 1 360 ? 88.921 24.282 78.109 1.00 30.58 311 ASP B C 1
ATOM 5770 O O . ASP B 1 360 ? 88.867 24.822 79.221 1.00 29.06 311 ASP B O 1
ATOM 5775 N N . VAL B 1 361 ? 88.573 23.014 77.843 1.00 41.26 312 VAL B N 1
ATOM 5776 C CA . VAL B 1 361 ? 88.033 22.056 78.792 1.00 36.87 312 VAL B CA 1
ATOM 5777 C C . VAL B 1 361 ? 89.058 21.792 79.890 1.00 46.06 312 VAL B C 1
ATOM 5778 O O . VAL B 1 361 ? 88.687 21.445 81.005 1.00 53.27 312 VAL B O 1
ATOM 5780 N N . ALA B 1 362 ? 90.343 21.956 79.549 1.00 44.91 313 ALA B N 1
ATOM 5781 C CA . ALA B 1 362 ? 91.445 21.871 80.491 1.00 42.09 313 ALA B CA 1
ATOM 5782 C C . ALA B 1 362 ? 92.344 23.077 80.254 1.00 43.77 313 ALA B C 1
ATOM 5783 O O . ALA B 1 362 ? 92.591 23.440 79.104 1.00 56.20 313 ALA B O 1
ATOM 5785 N N . THR B 1 363 ? 92.805 23.696 81.348 1.00 35.53 314 THR B N 1
ATOM 5786 C CA . THR B 1 363 ? 93.512 24.971 81.322 1.00 39.08 314 THR B CA 1
ATOM 5787 C C . THR B 1 363 ? 94.638 24.938 80.287 1.00 41.38 314 THR B C 1
ATOM 5788 O O . THR B 1 363 ? 95.464 24.020 80.318 1.00 46.74 314 THR B O 1
ATOM 5790 N N . SER B 1 364 ? 94.641 25.924 79.364 1.00 45.04 315 SER B N 1
ATOM 5791 C CA . SER B 1 364 ? 95.660 26.006 78.323 1.00 34.28 315 SER B CA 1
ATOM 5792 C C . SER B 1 364 ? 95.719 27.373 77.633 1.00 22.89 315 SER B C 1
ATOM 5793 O O . SER B 1 364 ? 94.799 28.188 77.710 1.00 28.07 315 SER B O 1
ATOM 5796 N N . GLN B 1 365 ? 96.813 27.572 76.886 1.00 20.38 316 GLN B N 1
ATOM 5797 C CA . GLN B 1 365 ? 97.013 28.745 76.046 1.00 15.74 316 GLN B CA 1
ATOM 5798 C C . GLN B 1 365 ? 96.500 28.526 74.626 1.00 13.45 316 GLN B C 1
ATOM 5799 O O . GLN B 1 365 ? 96.684 29.397 73.782 1.00 14.97 316 GLN B O 1
ATOM 5805 N N . ASP B 1 366 ? 95.851 27.388 74.358 1.00 12.88 317 ASP B N 1
ATOM 5806 C CA . ASP B 1 366 ? 95.280 27.179 73.035 1.00 11.63 317 ASP B CA 1
ATOM 5807 C C . ASP B 1 366 ? 94.161 28.187 72.784 1.00 10.62 317 ASP B C 1
ATOM 5808 O O . ASP B 1 366 ? 93.533 28.708 73.706 1.00 12.31 317 ASP B O 1
ATOM 5813 N N . ASP B 1 367 ? 93.933 28.462 71.496 1.00 9.88 318 ASP B N 1
ATOM 5814 C CA . ASP B 1 367 ? 92.786 29.244 71.060 1.00 9.08 318 ASP B CA 1
ATOM 5815 C C . ASP B 1 367 ? 91.695 28.282 70.606 1.00 8.66 318 ASP B C 1
ATOM 5816 O O . ASP B 1 367 ? 91.902 27.505 69.673 1.00 9.19 318 ASP B O 1
ATOM 5821 N N . CYS B 1 368 ? 90.546 28.335 71.292 1.00 9.28 319 CYS B N 1
ATOM 5822 C CA . CYS B 1 368 ? 89.475 27.363 71.098 1.00 9.45 319 CYS B CA 1
ATOM 5823 C C . CYS B 1 368 ? 88.166 28.051 70.743 1.00 8.69 319 CYS B C 1
ATOM 5824 O O . CYS B 1 368 ? 87.919 29.184 71.158 1.00 9.12 319 CYS B O 1
ATOM 5827 N N . TYR B 1 369 ? 87.315 27.317 70.013 1.00 8.84 320 TYR B N 1
ATOM 5828 C CA . TYR B 1 369 ? 86.073 27.876 69.485 1.00 9.07 320 TYR B CA 1
ATOM 5829 C C . TYR B 1 369 ? 85.017 26.787 69.362 1.00 9.46 320 TYR B C 1
ATOM 5830 O O . TYR B 1 369 ? 85.330 25.605 69.204 1.00 10.02 320 TYR B O 1
ATOM 5839 N N . LYS B 1 370 ? 83.758 27.226 69.370 1.00 9.47 321 LYS B N 1
ATOM 5840 C CA . LYS B 1 370 ? 82.658 26.402 68.897 1.00 9.02 321 LYS B CA 1
ATOM 5841 C C . LYS B 1 370 ? 82.107 26.980 67.592 1.00 8.55 321 LYS B C 1
ATOM 5842 O O . LYS B 1 370 ? 82.180 28.190 67.319 1.00 9.33 321 LYS B O 1
ATOM 5848 N N . PHE B 1 371 ? 81.531 26.101 66.779 1.00 8.80 322 PHE B N 1
ATOM 5849 C CA . PHE B 1 371 ? 80.878 26.503 65.546 1.00 8.07 322 PHE B CA 1
ATOM 5850 C C . PHE B 1 371 ? 79.519 27.093 65.898 1.00 8.12 322 PHE B C 1
ATOM 5851 O O . PHE B 1 371 ? 78.661 26.396 66.435 1.00 11.03 322 PHE B O 1
ATOM 5859 N N . ALA B 1 372 ? 79.320 28.381 65.587 1.00 7.99 323 ALA B N 1
ATOM 5860 C CA . ALA B 1 372 ? 78.164 29.141 66.055 1.00 7.71 323 ALA B CA 1
ATOM 5861 C C . ALA B 1 372 ? 77.139 29.315 64.934 1.00 7.99 323 ALA B C 1
ATOM 5862 O O . ALA B 1 372 ? 76.470 30.348 64.837 1.00 8.53 323 ALA B O 1
ATOM 5864 N N . ILE B 1 373 ? 76.989 28.277 64.109 1.00 8.19 324 ILE B N 1
ATOM 5865 C CA . ILE B 1 373 ? 75.898 28.164 63.150 1.00 8.07 324 ILE B CA 1
ATOM 5866 C C . ILE B 1 373 ? 75.170 26.875 63.484 1.00 8.82 324 ILE B C 1
ATOM 5867 O O . ILE B 1 373 ? 75.819 25.840 63.642 1.00 10.37 324 ILE B O 1
ATOM 5872 N N . SER B 1 374 ? 73.841 26.945 63.599 1.00 9.22 325 SER B N 1
ATOM 5873 C CA . SER B 1 374 ? 73.094 25.772 64.026 1.00 10.04 325 SER B CA 1
ATOM 5874 C C . SER B 1 374 ? 71.720 25.737 63.363 1.00 10.34 325 SER B C 1
ATOM 5875 O O . SER B 1 374 ? 71.274 26.702 62.759 1.00 10.83 325 SER B O 1
ATOM 5878 N N . GLN B 1 375 ? 71.053 24.586 63.472 1.00 11.95 326 GLN B N 1
ATOM 5879 C CA . GLN B 1 375 ? 69.778 24.358 62.820 1.00 13.08 326 GLN B CA 1
ATOM 5880 C C . GLN B 1 375 ? 68.652 25.003 63.627 1.00 13.57 326 GLN B C 1
ATOM 5881 O O . GLN B 1 375 ? 68.710 25.105 64.852 1.00 16.45 326 GLN B O 1
ATOM 5887 N N . SER B 1 376 ? 67.619 25.414 62.892 1.00 14.54 327 SER B N 1
ATOM 5888 C CA . SER B 1 376 ? 66.403 25.982 63.451 1.00 15.36 327 SER B CA 1
ATOM 5889 C C . SER B 1 376 ? 65.185 25.292 62.835 1.00 15.13 327 SER B C 1
ATOM 5890 O O . SER B 1 376 ? 65.222 24.900 61.667 1.00 18.05 327 SER B O 1
ATOM 5893 N N . SER B 1 377 ? 64.087 25.229 63.607 1.00 18.71 328 SER B N 1
ATOM 5894 C CA . SER B 1 377 ? 62.782 24.847 63.078 1.00 19.32 328 SER B CA 1
ATOM 5895 C C . SER B 1 377 ? 61.819 26.040 63.084 1.00 20.01 328 SER B C 1
ATOM 5896 O O . SER B 1 377 ? 60.622 25.880 62.799 1.00 25.01 328 SER B O 1
ATOM 5899 N N . THR B 1 378 ? 62.347 27.233 63.420 1.00 17.16 329 THR B N 1
ATOM 5900 C CA . THR B 1 378 ? 61.520 28.426 63.570 1.00 17.66 329 THR B CA 1
ATOM 5901 C C . THR B 1 378 ? 62.074 29.574 62.731 1.00 14.72 329 THR B C 1
ATOM 5902 O O . THR B 1 378 ? 61.861 30.748 63.059 1.00 14.43 329 THR B O 1
ATOM 5906 N N . GLY B 1 379 ? 62.776 29.224 61.646 1.00 14.31 330 GLY B N 1
ATOM 5907 C CA . GLY B 1 379 ? 63.247 30.217 60.701 1.00 13.51 330 GLY B CA 1
ATOM 5908 C C . GLY B 1 379 ? 64.708 30.610 60.929 1.00 11.52 330 GLY B C 1
ATOM 5909 O O . GLY B 1 379 ? 65.391 30.127 61.837 1.00 13.88 330 GLY B O 1
ATOM 5910 N N . THR B 1 380 ? 65.180 31.517 60.077 1.00 10.63 331 THR B N 1
ATOM 5911 C CA . THR B 1 380 ? 66.528 32.054 60.240 1.00 10.17 331 THR B CA 1
ATOM 5912 C C . THR B 1 380 ? 66.570 32.997 61.438 1.00 10.52 331 THR B C 1
ATOM 5913 O O . THR B 1 380 ? 65.684 33.836 61.618 1.00 10.58 331 THR B O 1
ATOM 5917 N N . VAL B 1 381 ? 67.629 32.863 62.241 1.00 9.03 332 VAL B N 1
ATOM 5918 C CA . VAL B 1 381 ? 67.859 33.794 63.332 1.00 8.79 332 VAL B CA 1
ATOM 5919 C C . VAL B 1 381 ? 69.244 34.397 63.136 1.00 9.05 332 VAL B C 1
ATOM 5920 O O . VAL B 1 381 ? 70.250 33.680 63.232 1.00 9.18 332 VAL B O 1
ATOM 5924 N N . MET B 1 382 ? 69.277 35.710 62.901 1.00 8.77 333 MET B N 1
ATOM 5925 C CA . MET B 1 382 ? 70.551 36.402 62.819 1.00 8.73 333 MET B CA 1
ATOM 5926 C C . MET B 1 382 ? 70.887 36.822 64.247 1.00 7.98 333 MET B C 1
ATOM 5927 O O . MET B 1 382 ? 70.494 37.890 64.728 1.00 9.49 333 MET B O 1
ATOM 5932 N N . GLY B 1 383 ? 71.608 35.931 64.938 1.00 8.23 334 GLY B N 1
ATOM 5933 C CA . GLY B 1 383 ? 71.916 36.102 66.347 1.00 9.35 334 GLY B CA 1
ATOM 5934 C C . GLY B 1 383 ? 73.149 36.962 66.597 1.00 8.08 334 GLY B C 1
ATOM 5935 O O . GLY B 1 383 ? 73.683 37.627 65.701 1.00 8.25 334 GLY B O 1
ATOM 5936 N N . ALA B 1 384 ? 73.601 36.935 67.851 1.00 8.48 335 ALA B N 1
ATOM 5937 C CA . ALA B 1 384 ? 74.652 37.822 68.294 1.00 8.28 335 ALA B CA 1
ATOM 5938 C C . ALA B 1 384 ? 75.943 37.629 67.507 1.00 8.26 335 ALA B C 1
ATOM 5939 O O . ALA B 1 384 ? 76.637 38.614 67.273 1.00 9.04 335 ALA B O 1
ATOM 5941 N N . VAL B 1 385 ? 76.310 36.400 67.117 1.00 9.04 336 VAL B N 1
ATOM 5942 C CA . VAL B 1 385 ? 77.579 36.239 66.409 1.00 9.36 336 VAL B CA 1
ATOM 5943 C C . VAL B 1 385 ? 77.553 36.947 65.056 1.00 9.14 336 VAL B C 1
ATOM 5944 O O . VAL B 1 385 ? 78.621 37.361 64.587 1.00 11.35 336 VAL B O 1
ATOM 5948 N N . ILE B 1 386 ? 76.377 37.033 64.399 1.00 10.01 337 ILE B N 1
ATOM 5949 C CA A ILE B 1 386 ? 76.169 37.816 63.170 0.50 9.32 337 ILE B CA 1
ATOM 5950 C CA B ILE B 1 386 ? 76.377 37.804 63.176 0.50 10.28 337 ILE B CA 1
ATOM 5951 C C . ILE B 1 386 ? 76.256 39.307 63.474 1.00 8.17 337 ILE B C 1
ATOM 5952 O O . ILE B 1 386 ? 76.941 40.096 62.821 1.00 9.39 337 ILE B O 1
ATOM 5961 N N . MET B 1 387 ? 75.481 39.716 64.492 1.00 8.16 338 MET B N 1
ATOM 5962 C CA . MET B 1 387 ? 75.414 41.122 64.864 1.00 7.90 338 MET B CA 1
ATOM 5963 C C . MET B 1 387 ? 76.779 41.686 65.270 1.00 7.67 338 MET B C 1
ATOM 5964 O O . MET B 1 387 ? 77.029 42.866 65.055 1.00 9.36 338 MET B O 1
ATOM 5969 N N . GLU B 1 388 ? 77.687 40.849 65.785 1.00 7.60 339 GLU B N 1
ATOM 5970 C CA . GLU B 1 388 ? 79.011 41.305 66.183 1.00 7.81 339 GLU B CA 1
ATOM 5971 C C . GLU B 1 388 ? 79.809 41.825 64.985 1.00 8.19 339 GLU B C 1
ATOM 5972 O O . GLU B 1 388 ? 80.762 42.566 65.184 1.00 9.16 339 GLU B O 1
ATOM 5978 N N . GLY B 1 389 ? 79.435 41.443 63.757 1.00 7.22 340 GLY B N 1
ATOM 5979 C CA . GLY B 1 389 ? 80.123 41.978 62.590 1.00 8.02 340 GLY B CA 1
ATOM 5980 C C . GLY B 1 389 ? 79.743 43.415 62.225 1.00 7.82 340 GLY B C 1
ATOM 5981 O O . GLY B 1 389 ? 80.475 44.062 61.464 1.00 8.53 340 GLY B O 1
ATOM 5982 N N . PHE B 1 390 ? 78.595 43.888 62.747 1.00 7.39 341 PHE B N 1
ATOM 5983 C CA . PHE B 1 390 ? 77.907 45.043 62.180 1.00 7.95 341 PHE B CA 1
ATOM 5984 C C . PHE B 1 390 ? 77.423 46.005 63.258 1.00 7.94 341 PHE B C 1
ATOM 5985 O O . PHE B 1 390 ? 77.124 45.619 64.388 1.00 9.75 341 PHE B O 1
ATOM 5993 N N . TYR B 1 391 ? 77.308 47.269 62.865 1.00 7.53 342 TYR B N 1
ATOM 5994 C CA . TYR B 1 391 ? 76.468 48.197 63.596 1.00 7.82 342 TYR B CA 1
ATOM 5995 C C . TYR B 1 391 ? 75.067 48.051 63.016 1.00 8.84 342 TYR B C 1
ATOM 5996 O O . TYR B 1 391 ? 74.898 48.164 61.798 1.00 9.20 342 TYR B O 1
ATOM 6005 N N . VAL B 1 392 ? 74.082 47.776 63.890 1.00 7.64 343 VAL B N 1
ATOM 6006 C CA . VAL B 1 392 ? 72.736 47.448 63.438 1.00 7.61 343 VAL B CA 1
ATOM 6007 C C . VAL B 1 392 ? 71.768 48.509 63.962 1.00 7.74 343 VAL B C 1
ATOM 6008 O O . VAL B 1 392 ? 71.677 48.762 65.175 1.00 8.48 343 VAL B O 1
ATOM 6012 N N . VAL B 1 393 ? 71.087 49.165 63.016 1.00 7.78 344 VAL B N 1
ATOM 6013 C CA . VAL B 1 393 ? 70.186 50.266 63.318 1.00 7.95 344 VAL B CA 1
ATOM 6014 C C . VAL B 1 393 ? 68.752 49.768 63.220 1.00 8.47 344 VAL B C 1
ATOM 6015 O O . VAL B 1 393 ? 68.304 49.393 62.146 1.00 9.63 344 VAL B O 1
ATOM 6019 N N . PHE B 1 394 ? 68.040 49.765 64.354 1.00 8.04 345 PHE B N 1
ATOM 6020 C CA . PHE B 1 394 ? 66.647 49.350 64.407 1.00 8.45 345 PHE B CA 1
ATOM 6021 C C . PHE B 1 394 ? 65.785 50.600 64.238 1.00 9.17 345 PHE B C 1
ATOM 6022 O O . PHE B 1 394 ? 65.411 51.267 65.216 1.00 9.30 345 PHE B O 1
ATOM 6030 N N . ASP B 1 395 ? 65.567 50.978 62.970 1.00 9.65 346 ASP B N 1
ATOM 6031 C CA . ASP B 1 395 ? 64.887 52.222 62.658 1.00 9.61 346 ASP B CA 1
ATOM 6032 C C . ASP B 1 395 ? 63.382 51.974 62.619 1.00 10.73 346 ASP B C 1
ATOM 6033 O O . ASP B 1 395 ? 62.761 51.807 61.571 1.00 10.26 346 ASP B O 1
ATOM 6038 N N . ARG B 1 396 ? 62.788 51.932 63.811 1.00 9.80 347 ARG B N 1
ATOM 6039 C CA . ARG B 1 396 ? 61.372 51.620 63.927 1.00 10.67 347 ARG B CA 1
ATOM 6040 C C . ARG B 1 396 ? 60.525 52.693 63.230 1.00 10.23 347 ARG B C 1
ATOM 6041 O O . ARG B 1 396 ? 59.526 52.360 62.606 1.00 11.46 347 ARG B O 1
ATOM 6049 N N . ALA B 1 397 ? 60.950 53.967 63.293 1.00 10.88 348 ALA B N 1
ATOM 6050 C CA . ALA B 1 397 ? 60.186 55.071 62.714 1.00 11.78 348 ALA B CA 1
ATOM 6051 C C . ALA B 1 397 ? 60.012 54.886 61.208 1.00 12.14 348 ALA B C 1
ATOM 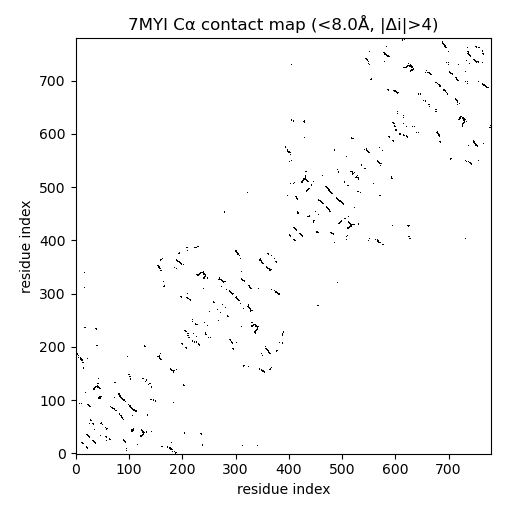6052 O O . ALA B 1 397 ? 58.957 55.207 60.673 1.00 15.26 348 ALA B O 1
ATOM 6054 N N . ARG B 1 398 ? 61.044 54.349 60.540 1.00 11.56 349 ARG B N 1
ATOM 6055 C CA . ARG B 1 398 ? 61.010 54.163 59.093 1.00 11.79 349 ARG B CA 1
ATOM 6056 C C . ARG B 1 398 ? 60.845 52.689 58.706 1.00 12.06 349 ARG B C 1
ATOM 6057 O O . ARG B 1 398 ? 61.038 52.326 57.539 1.00 13.07 349 ARG B O 1
ATOM 6065 N N . LYS B 1 399 ? 60.516 51.810 59.674 1.00 11.09 350 LYS B N 1
ATOM 6066 C CA . LYS B 1 399 ? 60.224 50.401 59.414 1.00 10.63 350 LYS B CA 1
ATOM 6067 C C . LYS B 1 399 ? 61.370 49.748 58.625 1.00 10.12 350 LYS B C 1
ATOM 6068 O O . LYS B 1 399 ? 61.153 49.099 57.612 1.00 10.32 350 LYS B O 1
ATOM 6074 N N . ARG B 1 400 ? 62.606 49.910 59.112 1.00 9.83 351 ARG B N 1
ATOM 6075 C CA . ARG B 1 400 ? 63.764 49.397 58.381 1.00 9.15 351 ARG B CA 1
ATOM 6076 C C . ARG B 1 400 ? 64.887 49.079 59.365 1.00 8.84 351 ARG B C 1
ATOM 6077 O O . ARG B 1 400 ? 64.942 49.661 60.446 1.00 9.06 351 ARG B O 1
ATOM 6085 N N A ILE B 1 401 ? 65.783 48.172 58.953 0.50 8.50 352 ILE B N 1
ATOM 6086 N N B ILE B 1 401 ? 65.776 48.153 58.954 0.50 8.32 352 ILE B N 1
ATOM 6087 C CA A ILE B 1 401 ? 66.968 47.873 59.740 0.50 8.15 352 ILE B CA 1
ATOM 6088 C CA B ILE B 1 401 ? 66.968 47.757 59.698 0.50 7.78 352 ILE B CA 1
ATOM 6089 C C A ILE B 1 401 ? 68.200 48.149 58.895 0.50 8.39 352 ILE B C 1
ATOM 6090 C C B ILE B 1 401 ? 68.194 48.154 58.878 0.50 8.33 352 ILE B C 1
ATOM 6091 O O A ILE B 1 401 ? 68.319 47.668 57.766 0.50 8.88 352 ILE B O 1
ATOM 6092 O O B ILE B 1 401 ? 68.316 47.742 57.722 0.50 8.90 352 ILE B O 1
ATOM 6101 N N . GLY B 1 402 ? 69.111 48.924 59.479 1.00 8.01 353 GLY B N 1
ATOM 6102 C CA . GLY B 1 402 ? 70.346 49.303 58.799 1.00 8.81 353 GLY B CA 1
ATOM 6103 C C . GLY B 1 402 ? 71.528 48.463 59.280 1.00 7.80 353 GLY B C 1
ATOM 6104 O O . GLY B 1 402 ? 71.615 48.091 60.454 1.00 8.72 353 GLY B O 1
ATOM 6105 N N . PHE B 1 403 ? 72.418 48.149 58.335 1.00 7.61 354 PHE B N 1
ATOM 6106 C CA . PHE B 1 403 ? 73.651 47.423 58.620 1.00 7.79 354 PHE B CA 1
ATOM 6107 C C . PHE B 1 403 ? 74.835 48.232 58.095 1.00 7.82 354 PHE B C 1
ATOM 6108 O O . PHE B 1 403 ? 74.803 48.698 56.948 1.00 8.62 354 PHE B O 1
ATOM 6116 N N . ALA B 1 404 ? 75.880 48.361 58.916 1.00 7.89 355 ALA B N 1
ATOM 6117 C CA . ALA B 1 404 ? 77.176 48.866 58.462 1.00 8.46 355 ALA B CA 1
ATOM 6118 C C . ALA B 1 404 ? 78.270 48.038 59.119 1.00 7.95 355 ALA B C 1
ATOM 6119 O O . ALA B 1 404 ? 78.050 47.422 60.165 1.00 8.68 355 ALA B O 1
ATOM 6121 N N . VAL B 1 405 ? 79.456 48.016 58.489 1.00 9.08 356 VAL B N 1
ATOM 6122 C CA . VAL B 1 405 ? 80.570 47.304 59.108 1.00 8.47 356 VAL B CA 1
ATOM 6123 C C . VAL B 1 405 ? 80.853 47.901 60.486 1.00 8.80 356 VAL B C 1
ATOM 6124 O O . VAL B 1 405 ? 80.996 49.110 60.644 1.00 9.67 356 VAL B O 1
ATOM 6128 N N . SER B 1 406 ? 80.971 47.019 61.486 1.00 8.65 357 SER B N 1
ATOM 6129 C CA . SER B 1 406 ? 81.224 47.496 62.838 1.00 7.70 357 SER B CA 1
ATOM 6130 C C . SER B 1 406 ? 82.675 47.938 63.011 1.00 8.70 357 SER B C 1
ATOM 6131 O O . SER B 1 406 ? 83.598 47.213 62.632 1.00 9.78 357 SER B O 1
ATOM 6134 N N . ALA B 1 407 ? 82.856 49.048 63.729 1.00 9.18 358 ALA B N 1
ATOM 6135 C CA . ALA B 1 407 ? 84.191 49.500 64.111 1.00 10.41 358 ALA B CA 1
ATOM 6136 C C . ALA B 1 407 ? 84.865 48.553 65.108 1.00 10.98 358 ALA B C 1
ATOM 6137 O O . ALA B 1 407 ? 86.073 48.678 65.317 1.00 15.52 358 ALA B O 1
ATOM 6139 N N . CYS B 1 408 ? 84.121 47.595 65.696 1.00 9.71 359 CYS B N 1
ATOM 6140 C CA . CYS B 1 408 ? 84.698 46.659 66.650 1.00 10.24 359 CYS B CA 1
ATOM 6141 C C . CYS B 1 408 ? 84.600 45.212 66.165 1.00 11.34 359 CYS B C 1
ATOM 6142 O O . CYS B 1 408 ? 84.754 44.290 66.966 1.00 13.74 359 CYS B O 1
ATOM 6145 N N . HIS B 1 409 ? 84.404 44.970 64.863 1.00 9.67 360 HIS B N 1
ATOM 6146 C CA . HIS B 1 409 ? 84.380 43.579 64.436 1.00 8.83 360 HIS B CA 1
ATOM 6147 C C . HIS B 1 409 ? 85.788 42.990 64.426 1.00 8.59 360 HIS B C 1
ATOM 6148 O O . HIS B 1 409 ? 86.774 43.651 64.095 1.00 9.40 360 HIS B O 1
ATOM 6155 N N . VAL B 1 410 ? 85.859 41.702 64.738 1.00 8.62 361 VAL B N 1
ATOM 6156 C CA . VAL B 1 410 ? 87.137 40.992 64.723 1.00 8.84 361 VAL B CA 1
ATOM 6157 C C . VAL B 1 410 ? 87.460 40.524 63.298 1.00 8.03 361 VAL B C 1
ATOM 6158 O O . VAL B 1 410 ? 86.603 39.973 62.605 1.00 8.43 361 VAL B O 1
ATOM 6162 N N . HIS B 1 411 ? 88.703 40.738 62.867 1.00 8.04 362 HIS B N 1
ATOM 6163 C CA . HIS B 1 411 ? 89.106 40.320 61.531 1.00 8.18 362 HIS B CA 1
ATOM 6164 C C . HIS B 1 411 ? 90.594 39.982 61.535 1.00 8.76 362 HIS B C 1
ATOM 6165 O O . HIS B 1 411 ? 91.195 39.859 62.590 1.00 10.18 362 HIS B O 1
ATOM 6172 N N . ASP B 1 412 ? 91.176 39.806 60.352 1.00 8.56 363 ASP B N 1
ATOM 6173 C CA . ASP B 1 412 ? 92.605 39.578 60.235 1.00 9.00 363 ASP B CA 1
ATOM 6174 C C . ASP B 1 412 ? 93.160 40.550 59.196 1.00 8.79 363 ASP B C 1
ATOM 6175 O O . ASP B 1 412 ? 92.444 41.419 58.701 1.00 9.61 363 ASP B O 1
ATOM 6180 N N . GLU B 1 413 ? 94.439 40.383 58.841 1.00 9.69 364 GLU B N 1
ATOM 6181 C CA . GLU B 1 413 ? 95.087 41.334 57.947 1.00 10.73 364 GLU B CA 1
ATOM 6182 C C . GLU B 1 413 ? 94.669 41.116 56.491 1.00 9.52 364 GLU B C 1
ATOM 6183 O O . GLU B 1 413 ? 94.990 41.936 55.643 1.00 12.96 364 GLU B O 1
ATOM 6189 N N . PHE B 1 414 ? 93.970 40.018 56.195 1.00 8.53 365 PHE B N 1
ATOM 6190 C CA . PHE B 1 414 ? 93.657 39.664 54.814 1.00 7.76 365 PHE B CA 1
ATOM 6191 C C . PHE B 1 414 ? 92.198 39.915 54.430 1.00 8.39 365 PHE B C 1
ATOM 6192 O O . PHE B 1 414 ? 91.899 40.126 53.253 1.00 9.45 365 PHE B O 1
ATOM 6200 N N . ARG B 1 415 ? 91.287 39.888 55.404 1.00 8.24 366 ARG B N 1
ATOM 6201 C CA . ARG B 1 415 ? 89.846 39.915 55.163 1.00 9.60 366 ARG B CA 1
ATOM 6202 C C . ARG B 1 415 ? 89.181 40.739 56.262 1.00 8.48 366 ARG B C 1
ATOM 6203 O O . ARG B 1 415 ? 89.595 40.678 57.417 1.00 8.51 366 ARG B O 1
ATOM 6211 N N . THR B 1 416 ? 88.087 41.415 55.883 1.00 8.55 367 THR B N 1
ATOM 6212 C CA A THR B 1 416 ? 87.218 42.066 56.858 0.60 8.68 367 THR B CA 1
ATOM 6213 C CA B THR B 1 416 ? 87.218 42.156 56.785 0.40 8.79 367 THR B CA 1
ATOM 6214 C C . THR B 1 416 ? 85.761 41.735 56.558 1.00 8.14 367 THR B C 1
ATOM 6215 O O . THR B 1 416 ? 85.412 41.287 55.468 1.00 9.65 367 THR B O 1
ATOM 6222 N N . ALA B 1 417 ? 84.898 41.965 57.548 1.00 8.29 368 ALA B N 1
ATOM 6223 C CA . ALA B 1 417 ? 83.462 41.929 57.275 1.00 8.11 368 ALA B CA 1
ATOM 6224 C C . ALA B 1 417 ? 83.115 43.038 56.274 1.00 8.38 368 ALA B C 1
ATOM 6225 O O . ALA B 1 417 ? 83.893 43.980 56.077 1.00 10.17 368 ALA B O 1
ATOM 6227 N N . ALA B 1 418 ? 81.953 42.919 55.622 1.00 7.62 369 ALA B N 1
ATOM 6228 C CA . ALA B 1 418 ? 81.596 43.862 54.579 1.00 8.23 369 ALA B CA 1
ATOM 6229 C C . ALA B 1 418 ? 80.089 44.077 54.545 1.00 7.86 369 ALA B C 1
ATOM 6230 O O . ALA B 1 418 ? 79.336 43.180 54.917 1.00 8.10 369 ALA B O 1
ATOM 6232 N N . VAL B 1 419 ? 79.682 45.264 54.087 1.00 8.25 370 VAL B N 1
ATOM 6233 C CA . VAL B 1 419 ? 78.298 45.557 53.720 1.00 8.78 370 VAL B CA 1
ATOM 6234 C C . VAL B 1 419 ? 78.398 46.267 52.377 1.00 9.54 370 VAL B C 1
ATOM 6235 O O . VAL B 1 419 ? 79.036 47.313 52.297 1.00 11.31 370 VAL B O 1
ATOM 6239 N N . GLU B 1 420 ? 77.804 45.666 51.340 1.00 9.53 371 GLU B N 1
ATOM 6240 C CA . GLU B 1 420 ? 78.074 46.082 49.967 1.00 10.57 371 GLU B CA 1
ATOM 6241 C C . GLU B 1 420 ? 76.802 46.032 49.141 1.00 9.92 371 GLU B C 1
ATOM 6242 O O . GLU B 1 420 ? 75.966 45.162 49.340 1.00 9.64 371 GLU B O 1
ATOM 6248 N N . GLY B 1 421 ? 76.696 46.945 48.176 1.00 11.09 372 GLY B N 1
ATOM 6249 C CA . GLY B 1 421 ? 75.569 46.928 47.263 1.00 11.78 372 GLY B CA 1
ATOM 6250 C C . GLY B 1 421 ? 75.724 48.048 46.244 1.00 11.12 372 GLY B C 1
ATOM 6251 O O . GLY B 1 421 ? 76.710 48.784 46.291 1.00 12.73 372 GLY B O 1
ATOM 6252 N N . PRO B 1 422 ? 74.726 48.224 45.377 1.00 12.30 373 PRO B N 1
ATOM 6253 C CA . PRO B 1 422 ? 73.558 47.386 45.227 1.00 11.83 373 PRO B CA 1
ATOM 6254 C C . PRO B 1 422 ? 73.735 46.233 44.243 1.00 11.65 373 PRO B C 1
ATOM 6255 O O . PRO B 1 422 ? 74.646 46.224 43.413 1.00 16.23 373 PRO B O 1
ATOM 6259 N N . PHE B 1 423 ? 72.813 45.275 44.316 1.00 10.88 374 PHE B N 1
ATOM 6260 C CA . PHE B 1 423 ? 72.688 44.213 43.333 1.00 11.82 374 PHE B CA 1
ATOM 6261 C C . PHE B 1 423 ? 71.275 44.248 42.770 1.00 13.51 374 PHE B C 1
ATOM 6262 O O . PHE B 1 423 ? 70.328 44.542 43.481 1.00 15.70 374 PHE B O 1
ATOM 6270 N N . VAL B 1 424 ? 71.151 43.958 41.473 1.00 14.33 375 VAL B N 1
ATOM 6271 C CA . VAL B 1 424 ? 69.833 43.792 40.899 1.00 17.65 375 VAL B CA 1
ATOM 6272 C C . VAL B 1 424 ? 69.307 42.408 41.293 1.00 21.50 375 VAL B C 1
ATOM 6273 O O . VAL B 1 424 ? 69.957 41.396 41.024 1.00 24.68 375 VAL B O 1
ATOM 6277 N N . THR B 1 425 ? 68.137 42.382 41.947 1.00 21.52 376 THR B N 1
ATOM 6278 C CA . THR B 1 425 ? 67.516 41.141 42.381 1.00 20.09 376 THR B CA 1
ATOM 6279 C C . THR B 1 425 ? 66.014 41.242 42.129 1.00 20.38 376 THR B C 1
ATOM 6280 O O . THR B 1 425 ? 65.359 42.162 42.632 1.00 22.81 376 THR B O 1
ATOM 6284 N N . LEU B 1 426 ? 65.489 40.272 41.372 1.00 21.46 377 LEU B N 1
ATOM 6285 C CA . LEU B 1 426 ? 64.080 40.269 41.004 1.00 23.32 377 LEU B CA 1
ATOM 6286 C C . LEU B 1 426 ? 63.271 39.403 41.964 1.00 27.52 377 LEU B C 1
ATOM 6287 O O . LEU B 1 426 ? 63.816 38.490 42.601 1.00 24.97 377 LEU B O 1
ATOM 6292 N N . ASP B 1 427 ? 61.970 39.734 42.042 1.00 23.45 378 ASP B N 1
ATOM 6293 C CA . ASP B 1 427 ? 60.927 38.946 42.688 1.00 24.67 378 ASP B CA 1
ATOM 6294 C C . ASP B 1 427 ? 61.272 38.668 44.152 1.00 23.28 378 ASP B C 1
ATOM 6295 O O . ASP B 1 427 ? 61.068 37.559 44.636 1.00 27.15 378 ASP B O 1
ATOM 6300 N N . MET B 1 428 ? 61.788 39.682 44.852 1.00 22.22 379 MET B N 1
ATOM 6301 C CA . MET B 1 428 ? 62.283 39.484 46.208 1.00 23.67 379 MET B CA 1
ATOM 6302 C C . MET B 1 428 ? 61.152 39.243 47.203 1.00 24.27 379 MET B C 1
ATOM 6303 O O . MET B 1 428 ? 61.364 38.565 48.206 1.00 21.70 379 MET B O 1
ATOM 6308 N N . GLU B 1 429 ? 59.962 39.798 46.931 1.00 25.51 380 GLU B N 1
ATOM 6309 C CA . GLU B 1 429 ? 58.833 39.604 47.829 1.00 28.84 380 GLU B CA 1
ATOM 6310 C C . GLU B 1 429 ? 58.453 38.125 47.886 1.00 27.19 380 GLU B C 1
ATOM 6311 O O . GLU B 1 429 ? 58.002 37.651 48.930 1.00 29.95 380 GLU B O 1
ATOM 6317 N N . ASP B 1 430 ? 58.703 37.401 46.781 1.00 23.95 381 ASP B N 1
ATOM 6318 C CA . ASP B 1 430 ? 58.471 35.966 46.650 1.00 25.96 381 ASP B CA 1
ATOM 6319 C C . ASP B 1 430 ? 59.343 35.149 47.605 1.00 22.10 381 ASP B C 1
ATOM 6320 O O . ASP B 1 430 ? 59.081 33.967 47.810 1.00 23.09 381 ASP B O 1
ATOM 6325 N N . CYS B 1 431 ? 60.399 35.764 48.151 1.00 20.16 382 CYS B N 1
ATOM 6326 C CA . CYS B 1 431 ? 61.288 35.070 49.074 1.00 18.33 382 CYS B CA 1
ATOM 6327 C C . CYS B 1 431 ? 60.654 34.970 50.462 1.00 16.63 382 CYS B C 1
ATOM 6328 O O . CYS B 1 431 ? 61.072 34.149 51.285 1.00 17.06 382 CYS B O 1
ATOM 6331 N N . GLY B 1 432 ? 59.665 35.827 50.729 1.00 17.19 383 GLY B N 1
ATOM 6332 C CA . GLY B 1 432 ? 58.963 35.812 52.002 1.00 16.85 383 GLY B CA 1
ATOM 6333 C C . GLY B 1 432 ? 58.014 34.624 52.100 1.00 17.01 383 GLY B C 1
ATOM 6334 O O . GLY B 1 432 ? 57.388 34.240 51.109 1.00 23.92 383 GLY B O 1
ATOM 6335 N N . TYR B 1 433 ? 57.878 34.086 53.318 1.00 17.62 384 TYR B N 1
ATOM 6336 C CA . TYR B 1 433 ? 56.992 32.970 53.580 1.00 21.27 384 TYR B CA 1
ATOM 6337 C C . TYR B 1 433 ? 55.624 33.477 54.019 1.00 22.19 384 TYR B C 1
ATOM 6338 O O . TYR B 1 433 ? 55.519 34.431 54.788 1.00 24.21 384 TYR B O 1
ATOM 6347 N N . ASN B 1 434 ? 54.585 32.802 53.511 1.00 23.11 385 ASN B N 1
ATOM 6348 C CA . ASN B 1 434 ? 53.214 33.096 53.878 1.00 24.10 385 ASN B CA 1
ATOM 6349 C C . ASN B 1 434 ? 52.581 31.837 54.474 1.00 32.54 385 ASN B C 1
ATOM 6350 O O . ASN B 1 434 ? 52.680 30.757 53.902 1.00 36.90 385 ASN B O 1
#

Organism: Homo sapiens (NCBI:txid9606)

Solvent-accessible surface area: 32488 Å² total; per-residue (Å²): 159,196,29,68,50,117,86,4,41,68,17,0,86,7,59,10,31,55,8,1,6,1,62,0,17,1,7,29,103,94,30,48,2,21,0,13,0,13,0,15,34,2,10,8,0,0,0,11,32,106,53,124,84,20,173,89,70,3,60,47,143,101,10,102,34,59,141,83,79,205,100,49,8,119,18,58,90,136,115,8,82,10,65,6,78,3,3,19,0,55,2,27,7,58,100,1,21,139,48,78,4,53,2,26,3,1,2,5,46,111,32,63,156,12,11,58,101,18,5,24,12,13,0,18,0,0,0,0,21,30,83,32,3,98,56,63,94,90,21,46,4,4,0,40,2,3,39,152,91,27,187,18,80,46,22,0,0,0,5,0,6,12,34,22,27,31,22,84,77,74,74,5,87,41,31,57,4,0,0,0,0,5,9,9,37,0,76,56,8,13,68,52,73,35,63,33,0,38,3,78,100,74,55,50,0,6,0,11,2,12,84,6,13,4,83,50,126,52,25,175,38,100,25,79,41,3,3,114,66,24,0,9,0,13,3,38,28,31,28,1,62,10,5,113,119,1,17,87,31,2,10,150,19,0,83,69,44,1,81,124,73,185,7,73,101,16,0,14,109,23,121,90,43,20,39,28,135,13,22,68,13,26,50,118,34,1,0,26,6,7,2,9,0,28,9,92,87,119,63,53,0,0,62,1,13,1,0,0,12,5,0,1,55,32,20,115,32,103,71,116,54,72,55,20,3,10,59,1,2,1,23,78,4,112,68,0,1,8,1,0,0,1,2,3,18,0,1,0,0,0,0,5,13,70,155,94,27,0,0,1,0,20,2,59,10,21,40,92,36,157,164,57,73,2,21,19,70,29,77,59,128,29,119,102,15,80,85,3,0,86,150,67,82,47,120,96,5,41,72,18,0,84,6,58,8,28,56,7,2,7,1,60,0,17,0,7,27,100,95,30,48,2,19,0,13,0,12,0,13,33,1,10,8,0,0,0,11,28,106,51,123,80,20,173,92,70,3,61,47,140,101,10,68,4,58,44,67,52,105,91,45,6,108,16,55,88,131,104,4,90,11,65,2,78,3,3,18,0,18,2,27,8,64,98,7,23,160,48,56,1,36,2,26,3,1,1,5,49,117,37,52,154,13,13,57,100,21,5,19,12,14,0,19,0,0,0,0,22,25,86,32,3,99,55,63,96,64,21,50,3,5,0,31,2,3,40,156,86,26,185,17,81,47,22,0,0,1,9,0,23,15,39,24,123,44,22,85,81,73,80,5,88,89,41,70,3,0,0,0,0,5,8,9,37,5,111,79,9,33,80,67,74,38,60,33,0,38,3,81,99,73,53,50,0,5,0,10,2,12,83,5,12,4,84,50,124,52,26,177,44,96,26,80,43,4,3,111,67,23,0,7,0,14,3,37,28,32,29,1,55,9,5,113,128,1,17,69,28,2,12,149,22,0,82,73,43,1,53,116,62,170,26,70,107,14,0,14,110,21,120,82,46,19,39,30,131,53,73,70,13,17,50,118,31,1,0,28,5,5,5,10,0,18,9,92,88,119,63,53,0,0,60,2,13,4,0,0,12,5,0,1,54,31,21,109,29,103,71,110,56,157,58,45,3,10,59,2,2,0,23,80,3,112,66,0,1,8,0,0,0,1,0,2,19,0,0,0,0,0,0,5,17,72,156,94,27,0,0,0,0,22,2,60,37,22,43,88,27,144,167,58,74,3,20,18,69,30,76,58,130,30,120,100,15,147,88,3,0,88,151

Nearest PDB structures (foldseek):
  3l5c-assembly2_B  TM=1.001E+00  e=1.687E-81  Homo sapiens
  3l5c-assembly1_A  TM=1.000E+00  e=2.225E-81  Homo sapiens
  4h3i-assembly1_A  TM=9.982E-01  e=2.106E-81  Homo sapiens
  2q11-assembly1_A  TM=9.933E-01  e=1.058E-77  Homo sapiens
  3skg-assembly1_A  TM=9.985E-01  e=1.508E-76  Homo sapiens

GO terms:
  GO:0034205 amyloid-beta formation (P, IDA)
  GO:0008233 peptidase activity (F, IDA)
  GO:0005769 early endosome (C, IDA)
  GO:0004190 aspartic-type endopeptidase activity (F, IDA)
  GO:0016485 protein processing (P, IDA)
  GO:0043525 positive regulation of neuron apoptotic process (P, IGI)
  GO:0005515 protein binding (F, IPI)
  GO:0120283 protein serine/threonine kinase binding (F, IPI)
  GO:0055037 recycling endosome (C, IDA)
  GO:0005764 lysosome (C, IDA)
  GO:0005770 late endosome (C, IDA)
  GO:0005794 Golgi apparatus (C, IDA)
  GO:0005802 trans-Golgi network (C, IDA)
  GO:0009986 cell surface (C, IDA)
  GO:0004175 endopeptidase activity (F, IDA)
  GO:0050435 amyloid-beta metabolic process (P, IDA)
  GO:0006508 proteolysis (P, IDA)
  GO:0005768 endosome (C, EXP)
  GO:0005769 early endosome (C, EXP)
  GO:0005783 endoplasmic reticulum (C, EXP)

B-factor: mean 16.29, std 9.96, range [5.49, 84.78]

Sequence (780 aa):
RRGSFVEEMVDNLRRGKSGQGYYVEMTVGSPPQTLNILLVDTGSSNFAVGAAPHPFLHRYYQRQQLSSTYRDLRKGVYVPYTQGKWEGELGTDLVSSSIPHGPNVTVRANIAAITESDKFFINGSNWEEGILGLAYAEIARPDDSLEPFFDDSLVKQTHVPNLFSLQLCGAGFPLNQSEVLASSVGGSMIIIGGIDHSLYTGSLWYTPIRREWYYEVIIIVRVEINGQQDLKMDCKEYNYDKSIVDSGTTNLRLPKKKVFEAAVVKSIKAASSTTEKFPDGFWLGEQQLVVCWQAGTTPWNIFPVISLYLMGEVTNQSFRITILPQQYLRPVEDVATSQDDCYKFAISQQSSTGTVMGAVIMEGFYVVFDRARKRIIGFAVSACHVHDEEFRTTAAVEGPFVTLDMEDCGYNGSFVEMVDNLRGKSGQQGYYVEEMTVGSPPQTLNILLVDTGSSNFAVGAAPHPFLHRYYQRQLSSTYRDLRKKGVYVPYTQGKWEGELGTDLVSSSIPHGPNVTVRANIAAITESDKFFINGSNNWEEGILGLAYAEIARPDDSLEPFFDDSLVKQTHVPNLLFSLQLCGAGFPLNQSEVLASSVGGSMMIIIGGIDHSLYTGSLWYTPIRREWYYEVIIIVRVEINGQDLKMDCKEYNYDKSIVDSGTTNLRLPKKVFEAAVVKSIKAASSTTEEKFPDGFWLGEQLVVCWQAGTTPWNIFPVISLYLMGEVTTNQSFRITILPQQYLRPVEDVATSQDDCYKFAISQSSTGTVMGAVIIMEGFYVVFDRARKRIIGFAVSACHVHDEFRTTAAVEGPFVTLDMEDCGYN

InterPro domains:
  IPR001461 Aspartic peptidase A1 [PR00792] (81-101)
  IPR001461 Aspartic peptidase A1 [PR00792] (233-246)
  IPR001461 Aspartic peptidase A1 [PR00792] (286-297)
  IPR001461 Aspartic peptidase A1 [PR00792] (392-407)
  IPR001461 Aspartic peptidase A1 [PTHR47965] (36-451)
  IPR001969 Aspartic peptidase, active site [PS00141] (90-101)
  IPR009119 Beta-secretase BACE [PR01815] (99-121)
  IPR009119 Beta-secretase BACE [PR01815] (147-170)
  IPR009119 Beta-secretase BACE [PR01815] (268-287)
  IPR009119 Beta-secretase BACE [PR01815] (318-341)
  IPR009119 Beta-secretase BACE [PR01815] (356-370)
  IPR009119 Beta-secretase BACE [PR01815] (416-439)
  IPR009119 Beta-secretase BACE [PR01815] (452-473)
  IPR009120 Beta-secretase BACE1 [PR01816] (96-111)
  IPR009120 Beta-secretase BACE1 [PR01816] (115-125)
  IPR009120 Beta-secretase BACE1 [PR01816] (212-232)
  IPR009120 Beta-secretase BACE1 [PR01816] (360-374)
  IPR009120 Beta-secretase BACE1 [PR01816] (415-427)
  IPR009120 Beta-secretase BACE1 [PR01816] (434-453)
  IPR009120 Beta-secretase BACE1 [PR01816] (455-475)

Radius of gyration: 32.53 Å; Cα contacts (8 Å, |Δi|>4): 2241; chains: 2; bounding box: 94×58×81 Å